Protein AF-A0A7J6QBH6-F1 (afdb_monomer_lite)

InterPro domains:
  IPR029045 ClpP/crotonase-like domain superfamily [SSF52096] (181-777)
  IPR052766 Secondary metabolite-associated S41A peptidase [PTHR37049] (80-538)

Sequence (947 aa):
MDCVNDGIGCGPSDNTGILASDRPWDLPLVERLLRELSRMFRGGGVGVGGHDYCADLNDKSVIAGGMDSTGLANVRWGSGEDVIKCLNTLTITRHDALFTLHNLRYGVAEGYSFTAIAKDSQKTQQSNECGFGIHDVKVDLVGFLDDKIRQFTDGLGDKTAEGRQGFLEGKIPALQFHGEIMDEFNKLNDAHTLYISPLDMFTWTLPICFDTGLLGDRQVLWLCNLHMEVVYTELYGRATTQGSSGDEIIEIDGMNVIEWLKFMVSNDGPLKGFYSDRNQRINQAFFVSDSIQIPLSYRSPPKKQYIDITLSNGQKARVNWLVRFLDYSPSLEGRGVSKGLSWRTYNALVNLNEKFDYVLDIERNLLHRDMASIWNVTSSSGDVEMDKAITPIVHTLNTIRAKQQLPAAAAAESIQVAGGELLNIRLNDKYFHRSSRRAGNEASLAGRRRRRPQSAAGAFWNYNGPIRWKIDGDVAVVVIPTFLIQPDQPATSAASNDEFLYLPVLFEVQRAARSRNVTRILLDLSANSGGYVISSMAALWHFVDSPQDICQPQSKHMTQHWQLWVQSFASHWNESVAAGIKSAGEEELGSMPFLREKFNDLRILYKYASHIIPAFGDFSSELRWIDDTLEGLENLSLKERRYAVERILMNREFIHGDHAEEISPPGGWYPFLPHELLASSPSSGKSADQLSEYTHPRRLRWGPQYSEYSIQGDWTFCREEVLPRMAEIQRRIDPEWQRGYWSKIAILTDGGCGSACSMFAMGLQLYGKATAYTFGGLAHHPMTVSAFTGGNVENYARVWPKINLAAHLGHWATFGQAKWSLLNDLDWVNFATAFPTRATATFNWNMAFHRALGHHALPIQWYVIPSHRHIHSWPRDSTTRQDIYEEIASRDWQADLNNPQYPHLGYCRTHGATPEVDDVAKAAVERYFWPPPPPPPVAPSRLLRRH

Secondary structure (DSSP, 8-state):
----------PPP---------SPPPHHHHHHHHHHHHHHHHS---------HHHHHHHH-EEEEEE-TTSSSEEEEEEHHHHHHHHTT-EEEHHHHHHHHHHHHHIIIII-TTHHHHT-GGG-----TT--EE------HHHHHHHHHHHHHHTTTT--HHHHHHHHHSEEEHHHHHHHHHHHHGGG--TTSEEE-TTTT-EEE-SEEEEEEEETTEEEEEEEE-TTHHHHHHHHSS-S-SSPTTPEEEEETTEEHHHHHHHHTSTTSTT-SS-SSHHHHHIIIII--SSTT---EESSPPSSSEEEEEETTS-EEEEEPEEEEEE-HHHHHTTT--S---HHHHHHHHH--HHHHHHHHHHHHTS---HHHHT---S-SS-HHHHHHHHHHHHHHHHHHTT------SS---------------------------------------------S--PPEEETTEEEEEETTEEEEE---B-----S-TTSTT-----THHHHHHHHHHHHHHTT--EEEEE-TT---B-HHHHHHHHHHH---HHHHS-EEEEB--HHHHHHIIIIIITHHHHHHHHHHHH-HHHHT-HHHHHHHHHHHHHHHHHHHHH-TTT---HHHHHHHHHHHHHHHTS-HHHHHHHHHHHHHTTTTS-THHHHHHS-TT-BTTB-GGGS----TTS-S---TTHHHHS-EEEEETTEEEEEPPPEE-HHIIIIIHHHHHHHHHHH-TT--TT--SEEEEEE-S---HHHHHHHHHHHHTT-SEEEEESSSTT---BS-SSB-S-EEEHHHHHHHHHHHHHHHHHHTTT-SHHHHHS-S-TTSS----SSS-EEEEE-EEE--GGG-TTPPPGGGEE-B-SEEE-----SHHHHHHHHHHHHHS-HHHHHHS-S-GGG-----TT------THHHHHHTTS-PPPPPPPP----------

pLDDT: mean 77.28, std 21.72, range [21.8, 98.56]

Foldseek 3Di:
DDDDDDDDDDDDDDDDDDDDPPDDDPPVVVVVLVVVVVVVVVPPPPDDPDDFLQLVQQVLWDQPDDDPPNNQWGKIKGQLVSVVVLLQLFKDFLQLLLLQLLQVLCCCVAFFFCQLCQQAVPQAPFFFPFQFDFQGHHANLNVVSLVVNVVLLVCCPPDAPVSNVVNRRDIDRLLVSQVVNQLRQLSSQAQLWGWFALQLLKKKFFQWAWDWFDPDLDIWIWIGGHPCQVSVCSNPVDGQWPDDTGFTWQDKQNHGPQVVLLQCADSNHPQGHHFSDSLLSSCVQHFDDPDFGGTRMDSRRDPDQWMWIATPVRDITIGGIMMIGIWSQVNCVVVPSPGTDTSVSSNCSFQADPLVVLVQVCCCPQVVDDPLCLLLPDLQLPPPSVSVSSVVVNVNSVVVVVPDDDDDDPPDDDDDDDDDDDDDDDDDDDDDDDDDDDDDDDDDDDDDDDPDPDDDDDFDWDDQPQKIWTDDPLEIEIEDLELEFPPPDPCVDVVSVCSQSVLLVVLVSLVVSVVVVRQEYEYEHANYLYYDLLNLLLVLVLQDPDLPLSFFWKKFFFDPLNLLVCCFVFLCQLVLLVLLLVVCDLQLQLDLVNLVSLLVSLVSLQVSLCVLAVVVHHCVVLNVCSVVLSVVSVPDDSNVSNVSLSCCLNVVVSQDDPCCCVAPNPRGGPPDHLQQFDDPDPVPPDRPSSCVQNNDWDFGDNRPDTTTMGPTGTRNCSVPPSPVVSVVCCCVSPVPRDRSSRVAYEYEYQQSQEASSCSNVCSCFLLLSYQYEYEGGDRPDFHARYGYYHADWDKLSNRQSSVLSSVVSSCSSSVLSGPSSVSAPNSCSSGNTDRSTPMITIHRRMQTDGPSRPPSHGRPSRGRHTGLYYDHARDSDVVSVVVVVVVVVPDDSVCSLVRRPCCLSTHRDNPPPDDPDDCVNVVVVVPPDDPPDPPDPDDDDPDDDDD

Organism: Perkinsus olseni (NCBI:txid32597)

Structure (mmCIF, N/CA/C/O backbone):
data_AF-A0A7J6QBH6-F1
#
_entry.id   AF-A0A7J6QBH6-F1
#
loop_
_atom_site.group_PDB
_atom_site.id
_atom_site.type_symbol
_atom_site.label_atom_id
_atom_site.label_alt_id
_atom_site.label_comp_id
_atom_site.label_asym_id
_atom_site.label_entity_id
_atom_site.label_seq_id
_atom_site.pdbx_PDB_ins_code
_atom_site.Cartn_x
_atom_site.Cartn_y
_atom_site.Cartn_z
_atom_site.occupancy
_atom_site.B_iso_or_equiv
_atom_site.auth_seq_id
_atom_site.auth_comp_id
_atom_site.auth_asym_id
_atom_site.auth_atom_id
_atom_site.pdbx_PDB_model_num
ATOM 1 N N . MET A 1 1 ? -15.230 43.640 7.942 1.00 29.39 1 MET A N 1
ATOM 2 C CA . MET A 1 1 ? -16.061 44.440 7.026 1.00 29.39 1 MET A CA 1
ATOM 3 C C . MET A 1 1 ? -17.053 43.494 6.385 1.00 29.39 1 MET A C 1
ATOM 5 O O . MET A 1 1 ? -16.670 42.690 5.552 1.00 29.39 1 MET A O 1
ATOM 9 N N . ASP A 1 2 ? -18.251 43.526 6.959 1.00 24.19 2 ASP A N 1
ATOM 10 C CA . ASP A 1 2 ? -19.592 43.329 6.404 1.00 24.19 2 ASP A CA 1
ATOM 11 C C . ASP A 1 2 ? -19.855 42.228 5.367 1.00 24.19 2 ASP A C 1
ATOM 13 O O . ASP A 1 2 ? -19.611 42.371 4.172 1.00 24.19 2 ASP A O 1
ATOM 17 N N . CYS A 1 3 ? -20.515 41.178 5.866 1.00 27.33 3 CYS A N 1
ATOM 18 C CA . CYS A 1 3 ? -21.460 40.347 5.127 1.00 27.33 3 CYS A CA 1
ATOM 19 C C . CYS A 1 3 ? -22.833 41.035 5.092 1.00 27.33 3 CYS A C 1
ATOM 21 O O . CYS A 1 3 ? -23.334 41.379 6.161 1.00 27.33 3 CYS A O 1
ATOM 23 N N . VAL A 1 4 ? -23.489 41.108 3.927 1.00 26.22 4 VAL A N 1
ATOM 24 C CA . VAL A 1 4 ? -24.952 41.274 3.809 1.00 26.22 4 VAL A CA 1
ATOM 25 C C . VAL A 1 4 ? -25.466 40.591 2.525 1.00 26.22 4 VAL A C 1
ATOM 27 O O . VAL A 1 4 ? -25.048 40.975 1.441 1.00 26.22 4 VAL A O 1
ATOM 30 N N . ASN A 1 5 ? -26.365 39.610 2.730 1.00 27.17 5 ASN A N 1
ATOM 31 C CA . ASN A 1 5 ? -27.570 39.168 1.982 1.00 27.17 5 ASN A CA 1
ATOM 32 C C . ASN A 1 5 ? -27.514 38.986 0.443 1.00 27.17 5 ASN A C 1
ATOM 34 O O . ASN A 1 5 ? -27.056 39.856 -0.278 1.00 27.17 5 ASN A O 1
ATOM 38 N N . ASP A 1 6 ? -28.003 37.893 -0.161 1.00 23.84 6 ASP A N 1
ATOM 39 C CA . ASP A 1 6 ? -29.351 37.308 -0.037 1.00 23.84 6 ASP A CA 1
ATOM 40 C C . ASP A 1 6 ? -29.413 35.807 -0.442 1.00 23.84 6 ASP A C 1
ATOM 42 O O . ASP A 1 6 ? -28.977 35.428 -1.523 1.00 23.84 6 ASP A O 1
ATOM 46 N N . GLY A 1 7 ? -30.055 34.977 0.395 1.00 21.81 7 GLY A N 1
ATOM 47 C CA . GLY A 1 7 ? -31.106 34.033 -0.031 1.00 21.81 7 GLY A CA 1
ATOM 48 C C . GLY A 1 7 ? -30.797 32.727 -0.798 1.00 21.81 7 GLY A C 1
ATOM 49 O O . GLY A 1 7 ? -30.847 32.701 -2.018 1.00 21.81 7 GLY A O 1
ATOM 50 N N . ILE A 1 8 ? -30.826 31.613 -0.042 1.00 25.02 8 ILE A N 1
ATOM 51 C CA . ILE A 1 8 ? -31.362 30.271 -0.401 1.00 25.02 8 ILE A CA 1
ATOM 52 C C . ILE A 1 8 ? -30.407 29.276 -1.103 1.00 25.02 8 ILE A C 1
ATOM 54 O O . ILE A 1 8 ? -30.240 29.295 -2.317 1.00 25.02 8 ILE A O 1
ATOM 58 N N . GLY A 1 9 ? -29.956 28.267 -0.332 1.00 22.94 9 GLY A N 1
ATOM 59 C CA . GLY A 1 9 ? -29.786 26.895 -0.844 1.00 22.94 9 GLY A CA 1
ATOM 60 C C . GLY A 1 9 ? -28.468 26.156 -0.578 1.00 22.94 9 GLY A C 1
ATOM 61 O O . GLY A 1 9 ? -27.933 25.573 -1.512 1.00 22.94 9 GLY A O 1
ATOM 62 N N . CYS A 1 10 ? -27.957 26.103 0.659 1.00 23.78 10 CYS A N 1
ATOM 63 C CA . CYS A 1 10 ? -26.906 25.139 1.022 1.00 23.78 10 CYS A CA 1
ATOM 64 C C . CYS A 1 10 ? -27.487 23.710 1.051 1.00 23.78 10 CYS A C 1
ATOM 66 O O . CYS A 1 10 ? -28.236 23.368 1.969 1.00 23.78 10 CYS A O 1
ATOM 68 N N . GLY A 1 11 ? -27.166 22.895 0.043 1.00 23.84 11 GLY A N 1
ATOM 69 C CA . GLY A 1 11 ? -27.391 21.446 0.040 1.00 23.84 11 GLY A CA 1
ATOM 70 C C . GLY A 1 11 ? -26.146 20.693 0.540 1.00 23.84 11 GLY A C 1
ATOM 71 O O . GLY A 1 11 ? -25.038 21.169 0.295 1.00 23.84 11 GLY A O 1
ATOM 72 N N . PRO A 1 12 ? -26.286 19.557 1.247 1.00 23.31 12 PRO A N 1
ATOM 73 C CA . PRO A 1 12 ? -25.151 18.781 1.733 1.00 23.31 12 PRO A CA 1
ATOM 74 C C . PRO A 1 12 ? -24.562 17.909 0.617 1.00 23.31 12 PRO A C 1
ATOM 76 O O . PRO A 1 12 ? -25.287 17.179 -0.053 1.00 23.31 12 PRO A O 1
ATOM 79 N N . SER A 1 13 ? -23.244 17.993 0.441 1.00 25.94 13 SER A N 1
ATOM 80 C CA . SER A 1 13 ? -22.439 17.077 -0.365 1.00 25.94 13 SER A CA 1
ATOM 81 C C . SER A 1 13 ? -22.237 15.758 0.388 1.00 25.94 13 SER A C 1
ATOM 83 O O . SER A 1 13 ? -21.625 15.745 1.460 1.00 25.94 13 SER A O 1
ATOM 85 N N . ASP A 1 14 ? -22.740 14.664 -0.178 1.00 25.31 14 ASP A N 1
ATOM 86 C CA . ASP A 1 14 ? -22.454 13.298 0.256 1.00 25.31 14 ASP A CA 1
ATOM 87 C C . ASP A 1 14 ? -20.986 12.953 -0.056 1.00 25.31 14 ASP A C 1
ATOM 89 O O . ASP A 1 14 ? -20.600 12.849 -1.216 1.00 25.31 14 ASP A O 1
ATOM 93 N N . ASN A 1 15 ? -20.167 12.760 0.984 1.00 25.91 15 ASN A N 1
ATOM 94 C CA . ASN A 1 15 ? -18.800 12.243 0.883 1.00 25.91 15 ASN A CA 1
ATOM 95 C C . ASN A 1 15 ? -18.733 10.864 1.553 1.00 25.91 15 ASN A C 1
ATOM 97 O O . ASN A 1 15 ? -18.630 10.760 2.775 1.00 25.91 15 ASN A O 1
ATOM 101 N N . THR A 1 16 ? -18.764 9.802 0.748 1.00 24.45 16 THR A N 1
ATOM 102 C CA . THR A 1 16 ? -18.353 8.447 1.152 1.00 24.45 16 THR A CA 1
ATOM 103 C C . THR A 1 16 ? -17.086 8.083 0.380 1.00 24.45 16 THR A C 1
ATOM 105 O O . THR A 1 16 ? -17.129 7.529 -0.712 1.00 24.45 16 THR A O 1
ATOM 108 N N . GLY A 1 17 ? -15.932 8.462 0.933 1.00 25.41 17 GLY A N 1
ATOM 109 C CA . GLY A 1 17 ? -14.618 8.160 0.368 1.00 25.41 17 GLY A CA 1
ATOM 110 C C . GLY A 1 17 ? -14.099 6.808 0.849 1.00 25.41 17 GLY A C 1
ATOM 111 O O . GLY A 1 17 ? -13.383 6.745 1.842 1.00 25.41 17 GLY A O 1
ATOM 112 N N . ILE A 1 18 ? -14.444 5.733 0.139 1.00 24.53 18 ILE A N 1
ATOM 113 C CA . ILE A 1 18 ? -13.688 4.473 0.147 1.00 24.53 18 ILE A CA 1
ATOM 114 C C . ILE A 1 18 ? -12.933 4.426 -1.179 1.00 24.53 18 ILE A C 1
ATOM 116 O O . ILE A 1 18 ? -13.566 4.368 -2.227 1.00 24.53 18 ILE A O 1
ATOM 120 N N . LEU A 1 19 ? -11.598 4.475 -1.095 1.00 31.92 19 LEU A N 1
ATOM 121 C CA . LEU A 1 19 ? -10.588 4.203 -2.129 1.00 31.92 19 LEU A CA 1
ATOM 122 C C . LEU A 1 19 ? -11.148 3.777 -3.503 1.00 31.92 19 LEU A C 1
ATOM 124 O O . LEU A 1 19 ? -11.149 2.597 -3.858 1.00 31.92 19 LEU A O 1
ATOM 128 N N . ALA A 1 20 ? -11.561 4.766 -4.291 1.00 24.83 20 ALA A N 1
ATOM 129 C CA . ALA A 1 20 ? -11.501 4.705 -5.739 1.00 24.83 20 ALA A CA 1
ATOM 130 C C . ALA A 1 20 ? -10.211 5.429 -6.133 1.00 24.83 20 ALA A C 1
ATOM 132 O O . ALA A 1 20 ? -9.969 6.558 -5.719 1.00 24.83 20 ALA A O 1
ATOM 133 N N . SER A 1 21 ? -9.333 4.753 -6.866 1.00 29.52 21 SER A N 1
ATOM 134 C CA . SER A 1 21 ? -8.183 5.393 -7.489 1.00 29.52 21 SER A CA 1
ATOM 135 C C . SER A 1 21 ? -8.691 6.379 -8.543 1.00 29.52 21 SER A C 1
ATOM 137 O O . SER A 1 21 ? -9.111 5.962 -9.623 1.00 29.52 21 SER A O 1
ATOM 139 N N . ASP A 1 22 ? -8.668 7.670 -8.235 1.00 30.23 22 ASP A N 1
ATOM 140 C CA . ASP A 1 22 ? -8.993 8.736 -9.178 1.00 30.23 22 ASP A CA 1
ATOM 141 C C . ASP A 1 22 ? -7.894 8.865 -10.237 1.00 30.23 22 ASP A C 1
ATOM 143 O O . ASP A 1 22 ? -6.942 9.614 -10.041 1.00 30.23 22 ASP A O 1
ATOM 147 N N . ARG A 1 23 ? -8.015 8.120 -11.345 1.00 34.56 23 ARG A N 1
ATOM 148 C CA . ARG A 1 23 ? -7.723 8.552 -12.729 1.00 34.56 23 ARG A CA 1
ATOM 149 C C . ARG A 1 23 ? -8.532 7.672 -13.694 1.00 34.56 23 ARG A C 1
ATOM 151 O O . ARG A 1 23 ? -8.705 6.483 -13.423 1.00 34.56 23 ARG A O 1
ATOM 158 N N . PRO A 1 24 ? -9.070 8.246 -14.783 1.00 31.94 24 PRO A N 1
ATOM 159 C CA . PRO A 1 24 ? -9.966 7.547 -15.688 1.00 31.94 24 PRO A CA 1
ATOM 160 C C . PRO A 1 24 ? -9.209 6.399 -16.348 1.00 31.94 24 PRO A C 1
ATOM 162 O O . PRO A 1 24 ? -8.052 6.552 -16.728 1.00 31.94 24 PRO A O 1
ATOM 165 N N . TRP A 1 25 ? -9.869 5.254 -16.501 1.00 36.03 25 TRP A N 1
ATOM 166 C CA . TRP A 1 25 ? -9.464 4.284 -17.507 1.00 36.03 25 TRP A CA 1
ATOM 167 C C . TRP A 1 25 ? -9.242 5.038 -18.813 1.00 36.03 25 TRP A C 1
ATOM 169 O O . TRP A 1 25 ? -10.133 5.764 -19.263 1.00 36.03 25 TRP A O 1
ATOM 179 N N . ASP A 1 26 ? -8.051 4.901 -19.382 1.00 44.59 26 ASP A N 1
ATOM 180 C CA . ASP A 1 26 ? -7.722 5.509 -20.653 1.00 44.59 26 ASP A CA 1
ATOM 181 C C . ASP A 1 26 ? -8.783 5.062 -21.675 1.00 44.59 26 ASP A C 1
ATOM 183 O O . ASP A 1 26 ? -8.989 3.870 -21.909 1.00 44.59 26 ASP A O 1
ATOM 187 N N . LEU A 1 27 ? -9.491 6.020 -22.288 1.00 45.62 27 LEU A N 1
ATOM 188 C CA . LEU A 1 27 ? -10.245 5.821 -23.535 1.00 45.62 27 LEU A CA 1
ATOM 189 C C . LEU A 1 27 ? -9.517 4.856 -24.509 1.00 45.62 27 LEU A C 1
ATOM 191 O O . LEU A 1 27 ? -10.196 4.013 -25.105 1.00 45.62 27 LEU A O 1
ATOM 195 N N . PRO A 1 28 ? -8.167 4.888 -24.613 1.00 52.38 28 PRO A N 1
ATOM 196 C CA . PRO A 1 28 ? -7.361 3.851 -25.260 1.00 52.38 28 PRO A CA 1
ATOM 197 C C . PRO A 1 28 ? -7.660 2.391 -24.880 1.00 52.38 28 PRO A C 1
ATOM 199 O O . PRO A 1 28 ? -7.779 1.568 -25.789 1.00 52.38 28 PRO A O 1
ATOM 202 N N . LEU A 1 29 ? -7.835 2.036 -23.602 1.00 51.47 29 LEU A N 1
ATOM 203 C CA . LEU A 1 29 ? -8.140 0.665 -23.172 1.00 51.47 29 LEU A CA 1
ATOM 204 C C . LEU A 1 29 ? -9.497 0.215 -23.704 1.00 51.47 29 LEU A C 1
ATOM 206 O O . LEU A 1 29 ? -9.620 -0.896 -24.216 1.00 51.47 29 LEU A O 1
ATOM 210 N N . VAL A 1 30 ? -10.513 1.074 -23.610 1.00 52.66 30 VAL A N 1
ATOM 211 C CA . VAL A 1 30 ? -11.850 0.778 -24.138 1.00 52.66 30 VAL A CA 1
ATOM 212 C C . VAL A 1 30 ? -11.769 0.624 -25.653 1.00 52.66 30 VAL A C 1
ATOM 214 O O . VAL A 1 30 ? -12.223 -0.385 -26.182 1.00 52.66 30 VAL A O 1
ATOM 217 N N . GLU A 1 31 ? -11.121 1.546 -26.367 1.00 59.66 31 GLU A N 1
ATOM 218 C CA . GLU A 1 31 ? -10.933 1.444 -27.819 1.00 59.66 31 GLU A CA 1
ATOM 219 C C . GLU A 1 31 ? -10.135 0.210 -28.254 1.00 59.66 31 GLU A C 1
ATOM 221 O O . GLU A 1 31 ? -10.437 -0.385 -29.293 1.00 59.66 31 GLU A O 1
ATOM 226 N N . ARG A 1 32 ? -9.137 -0.206 -27.478 1.00 60.00 32 ARG A N 1
ATOM 227 C CA . ARG A 1 32 ? -8.290 -1.366 -27.771 1.00 60.00 32 ARG A CA 1
ATOM 228 C C . ARG A 1 32 ? -8.988 -2.680 -27.436 1.00 60.00 32 ARG A C 1
ATOM 230 O O . ARG A 1 32 ? -9.015 -3.572 -28.283 1.00 60.00 32 ARG A O 1
ATOM 237 N N . LEU A 1 33 ? -9.649 -2.762 -26.281 1.00 58.12 33 LEU A N 1
ATOM 238 C CA . LEU A 1 33 ? -10.571 -3.846 -25.934 1.00 58.12 33 LEU A CA 1
ATOM 239 C C . LEU A 1 33 ? -11.623 -4.003 -27.034 1.00 58.12 33 LEU A C 1
ATOM 241 O O . LEU A 1 33 ? -11.883 -5.111 -27.489 1.00 58.12 33 LEU A O 1
ATOM 245 N N . LEU A 1 34 ? -12.172 -2.896 -27.534 1.00 58.47 34 LEU A N 1
ATOM 246 C CA . LEU A 1 34 ? -13.121 -2.888 -28.643 1.00 58.47 34 LEU A CA 1
ATOM 247 C C . LEU A 1 34 ? -12.516 -3.406 -29.957 1.00 58.47 34 LEU A C 1
ATOM 249 O O . LEU A 1 34 ? -13.207 -4.122 -30.682 1.00 58.47 34 LEU A O 1
ATOM 253 N N . ARG A 1 35 ? -11.253 -3.093 -30.285 1.00 62.12 35 ARG A N 1
ATOM 254 C CA . ARG A 1 35 ? -10.566 -3.661 -31.467 1.00 62.12 35 ARG A CA 1
ATOM 255 C C . ARG A 1 35 ? -10.386 -5.169 -31.340 1.00 62.12 35 ARG A C 1
ATOM 257 O O . ARG A 1 35 ? -10.692 -5.889 -32.292 1.00 62.12 35 ARG A O 1
ATOM 264 N N . GLU A 1 36 ? -9.949 -5.645 -30.179 1.00 58.09 36 GLU A N 1
ATOM 265 C CA . GLU A 1 36 ? -9.755 -7.075 -29.924 1.00 58.09 36 GLU A CA 1
ATOM 266 C C . GLU A 1 36 ? -11.088 -7.833 -29.886 1.00 58.09 36 GLU A C 1
ATOM 268 O O . GLU A 1 36 ? -11.225 -8.886 -30.509 1.00 58.09 36 GLU A O 1
ATOM 273 N N . LEU A 1 37 ? -12.131 -7.252 -29.289 1.00 57.78 37 LEU A N 1
ATOM 274 C CA . LEU A 1 37 ? -13.499 -7.766 -29.380 1.00 57.78 37 LEU A CA 1
ATOM 275 C C . LEU A 1 37 ? -13.980 -7.801 -30.837 1.00 57.78 37 LEU A C 1
ATOM 277 O O . LEU A 1 37 ? -14.464 -8.834 -31.294 1.00 57.78 37 LEU A O 1
ATOM 281 N N . SER A 1 38 ? -13.786 -6.732 -31.615 1.00 56.44 38 SER A N 1
ATOM 282 C CA . SER A 1 38 ? -14.166 -6.694 -33.037 1.00 56.44 38 SER A CA 1
ATOM 283 C C . SER A 1 38 ? -13.445 -7.773 -33.854 1.00 56.44 38 SER A C 1
ATOM 285 O O . SER A 1 38 ? -14.068 -8.417 -34.699 1.00 56.44 38 SER A O 1
ATOM 287 N N . ARG A 1 39 ? -12.160 -8.037 -33.580 1.00 57.88 39 ARG A N 1
ATOM 288 C CA . ARG A 1 39 ? -11.408 -9.159 -34.170 1.00 57.88 39 ARG A CA 1
ATOM 289 C C . ARG A 1 39 ? -12.003 -10.511 -33.781 1.00 57.88 39 ARG A C 1
ATOM 291 O O . ARG A 1 39 ? -12.257 -11.333 -34.662 1.00 57.88 39 ARG A O 1
ATOM 298 N N . MET A 1 40 ? -12.290 -10.714 -32.495 1.00 54.53 40 MET A N 1
ATOM 299 C CA . MET A 1 40 ? -12.891 -11.947 -31.975 1.00 54.53 40 MET A CA 1
ATOM 300 C C . MET A 1 40 ? -14.282 -12.235 -32.557 1.00 54.53 40 MET A C 1
ATOM 302 O O . MET A 1 40 ? -14.627 -13.402 -32.745 1.00 54.53 40 MET A O 1
ATOM 306 N N . PHE A 1 41 ? -15.076 -11.203 -32.856 1.00 55.78 41 PHE A N 1
ATOM 307 C CA . PHE A 1 41 ? -16.417 -11.351 -33.433 1.00 55.78 41 PHE A CA 1
ATOM 308 C C . PHE A 1 41 ? -16.425 -11.461 -34.968 1.00 55.78 41 PHE A C 1
ATOM 310 O O . PHE A 1 41 ? -17.355 -12.043 -35.522 1.00 55.78 41 PHE A O 1
ATOM 317 N N . ARG A 1 42 ? -15.395 -10.965 -35.671 1.00 55.41 42 ARG A N 1
ATOM 318 C CA . ARG A 1 42 ? -15.246 -11.132 -37.135 1.00 55.41 42 ARG A CA 1
ATOM 319 C C . ARG A 1 42 ? -14.739 -12.519 -37.537 1.00 55.41 42 ARG A C 1
ATOM 321 O O . ARG A 1 42 ? -15.009 -12.962 -38.651 1.00 55.41 42 ARG A O 1
ATOM 328 N N . GLY A 1 43 ? -14.035 -13.218 -36.645 1.00 51.47 43 GLY A N 1
ATOM 329 C CA . GLY A 1 43 ? -13.654 -14.619 -36.825 1.00 51.47 43 GLY A CA 1
ATOM 330 C C . GLY A 1 43 ? -14.860 -15.544 -36.658 1.00 51.47 43 GLY A C 1
ATOM 331 O O . GLY A 1 43 ? -15.059 -16.112 -35.586 1.00 51.47 43 GLY A O 1
ATOM 332 N N . GLY A 1 44 ? -15.686 -15.665 -37.702 1.00 43.81 44 GLY A N 1
ATOM 333 C CA . GLY A 1 44 ? -16.860 -16.539 -37.752 1.00 43.81 44 GLY A CA 1
ATOM 334 C C . GLY A 1 44 ? -16.523 -17.979 -37.360 1.00 43.81 44 GLY A C 1
ATOM 335 O O . GLY A 1 44 ? -16.009 -18.754 -38.158 1.00 43.81 44 GLY A O 1
ATOM 336 N N . GLY A 1 45 ? -16.819 -18.323 -36.109 1.00 45.22 45 GLY A N 1
ATOM 337 C CA . GLY A 1 45 ? -16.520 -19.617 -35.507 1.00 45.22 45 GLY A CA 1
ATOM 338 C C . GLY A 1 45 ? -17.418 -19.874 -34.302 1.00 45.22 45 GLY A C 1
ATOM 339 O O . GLY A 1 45 ? -16.940 -20.145 -33.202 1.00 45.22 45 GLY A O 1
ATOM 340 N N . VAL A 1 46 ? -18.734 -19.750 -34.494 1.00 44.41 46 VAL A N 1
ATOM 341 C CA . VAL A 1 46 ? -19.737 -20.326 -33.586 1.00 44.41 46 VAL A CA 1
ATOM 342 C C . VAL A 1 46 ? -19.826 -21.811 -33.936 1.00 44.41 46 VAL A C 1
ATOM 344 O O . VAL A 1 46 ? -20.680 -22.236 -34.704 1.00 44.41 46 VAL A O 1
ATOM 347 N N . GLY A 1 47 ? -18.839 -22.581 -33.477 1.00 45.12 47 GLY A N 1
ATOM 348 C CA . GLY A 1 47 ? -18.659 -23.983 -33.864 1.00 45.12 47 GLY A CA 1
ATOM 349 C C . GLY A 1 47 ? -18.393 -24.940 -32.707 1.00 45.12 47 GLY A C 1
ATOM 350 O O . GLY A 1 47 ? -17.996 -26.072 -32.952 1.00 45.12 47 GLY A O 1
ATOM 351 N N . VAL A 1 48 ? -18.592 -24.523 -31.453 1.00 50.09 48 VAL A N 1
ATOM 352 C CA . VAL A 1 48 ? -18.486 -25.430 -30.302 1.00 50.09 48 VAL A CA 1
ATOM 353 C C . VAL A 1 48 ? -19.670 -25.162 -29.382 1.00 50.09 48 VAL A C 1
ATOM 355 O O . VAL A 1 48 ? -19.786 -24.069 -28.838 1.00 50.09 48 VAL A O 1
ATOM 358 N N . GLY A 1 49 ? -20.567 -26.140 -29.241 1.00 55.97 49 GLY A N 1
ATOM 359 C CA . GLY A 1 49 ? -21.792 -26.074 -28.430 1.00 55.97 49 GLY A CA 1
ATOM 360 C C . GLY A 1 49 ? -21.556 -26.046 -26.914 1.00 55.97 49 GLY A C 1
ATOM 361 O O . GLY A 1 49 ? -22.230 -26.761 -26.179 1.00 55.97 49 GLY A O 1
ATOM 362 N N . GLY A 1 50 ? -20.580 -25.268 -26.445 1.00 66.94 50 GLY A N 1
ATOM 363 C CA . GLY A 1 50 ? -20.348 -25.014 -25.027 1.00 66.94 50 GLY A CA 1
ATOM 364 C C . GLY A 1 50 ? -21.299 -23.939 -24.509 1.00 66.94 50 GLY A C 1
ATOM 365 O O . GLY A 1 50 ? -21.488 -22.908 -25.150 1.00 66.94 50 GLY A O 1
ATOM 366 N N . HIS A 1 51 ? -21.904 -24.186 -23.351 1.00 79.69 51 HIS A N 1
ATOM 367 C CA . HIS A 1 51 ? -22.730 -23.207 -22.653 1.00 79.69 51 HIS A CA 1
ATOM 368 C C . HIS A 1 51 ? -21.857 -22.048 -22.133 1.00 79.69 51 HIS A C 1
ATOM 370 O O . HIS A 1 51 ? -20.845 -22.291 -21.474 1.00 79.69 51 HIS A O 1
ATOM 376 N N . ASP A 1 52 ? -22.225 -20.800 -22.445 1.00 84.38 52 ASP A N 1
ATOM 377 C CA . ASP A 1 52 ? -21.529 -19.599 -21.962 1.00 84.38 52 ASP A CA 1
ATOM 378 C C . ASP A 1 52 ? -22.064 -19.209 -20.580 1.00 84.38 52 ASP A C 1
ATOM 380 O O . ASP A 1 52 ? -23.028 -18.455 -20.454 1.00 84.38 52 ASP A O 1
ATOM 384 N N . TYR A 1 53 ? -21.425 -19.740 -19.538 1.00 87.31 53 TYR A N 1
ATOM 385 C CA . TYR A 1 53 ? -21.798 -19.464 -18.150 1.00 87.31 53 TYR A CA 1
ATOM 386 C C . TYR A 1 53 ? -21.675 -17.981 -17.764 1.00 87.31 53 TYR A C 1
ATOM 388 O O . TYR A 1 53 ? -22.342 -17.547 -16.832 1.00 87.31 53 TYR A O 1
ATOM 396 N N . CYS A 1 54 ? -20.841 -17.192 -18.448 1.00 85.88 54 CYS A N 1
ATOM 397 C CA . CYS A 1 54 ? -20.702 -15.764 -18.152 1.00 85.88 54 CYS A CA 1
ATOM 398 C C . CYS A 1 54 ? -21.810 -14.929 -18.806 1.00 85.88 54 CYS A C 1
ATOM 400 O O . CYS A 1 54 ? -22.287 -13.965 -18.207 1.00 85.88 54 CYS A O 1
ATOM 402 N N . ALA A 1 55 ? -22.270 -15.325 -19.995 1.00 84.12 55 ALA A N 1
ATOM 403 C CA . ALA A 1 55 ? -23.478 -14.750 -20.580 1.00 84.12 55 ALA A CA 1
ATOM 404 C C . ALA A 1 55 ? -24.712 -15.073 -19.717 1.00 84.12 55 ALA A C 1
ATOM 406 O O . ALA A 1 55 ? -25.483 -14.176 -19.388 1.00 84.12 55 ALA A O 1
ATOM 407 N N . ASP A 1 56 ? -24.841 -16.326 -19.269 1.00 84.69 56 ASP A N 1
ATOM 408 C CA . ASP A 1 56 ? -25.920 -16.767 -18.373 1.00 84.69 56 ASP A CA 1
ATOM 409 C C . ASP A 1 56 ? -25.891 -16.039 -17.015 1.00 84.69 56 ASP A C 1
ATOM 411 O O . ASP A 1 56 ? -26.931 -15.609 -16.518 1.00 84.69 56 ASP A O 1
ATOM 415 N N . LEU A 1 57 ? -24.701 -15.810 -16.444 1.00 87.31 57 LEU A N 1
ATOM 416 C CA . LEU A 1 57 ? -24.534 -14.983 -15.244 1.00 87.31 57 LEU A CA 1
ATOM 417 C C . LEU A 1 57 ? -25.128 -13.583 -15.439 1.00 87.31 57 LEU A C 1
ATOM 419 O O . LEU A 1 57 ? -25.818 -13.079 -14.555 1.00 87.31 57 LEU A O 1
ATOM 423 N N . ASN A 1 58 ? -24.876 -12.953 -16.585 1.00 82.06 58 ASN A N 1
ATOM 424 C CA . ASN A 1 58 ? -25.416 -11.630 -16.868 1.00 82.06 58 ASN A CA 1
ATOM 425 C C . ASN A 1 58 ? -26.946 -11.637 -16.961 1.00 82.06 58 ASN A C 1
ATOM 427 O O . ASN A 1 58 ? -27.578 -10.709 -16.454 1.00 82.06 58 ASN A O 1
ATOM 431 N N . ASP A 1 59 ? -27.542 -12.670 -17.544 1.00 85.06 59 ASP A N 1
ATOM 432 C CA . ASP A 1 59 ? -29.000 -12.786 -17.648 1.00 85.06 59 ASP A CA 1
ATOM 433 C C . ASP A 1 59 ? -29.664 -13.084 -16.291 1.00 85.06 59 ASP A C 1
ATOM 435 O O . ASP A 1 59 ? -30.790 -12.654 -16.046 1.00 85.06 59 ASP A O 1
ATOM 439 N N . LYS A 1 60 ? -28.961 -13.785 -15.392 1.00 87.31 60 LYS A N 1
ATOM 440 C CA . LYS A 1 60 ? -29.440 -14.153 -14.046 1.00 87.31 60 LYS A CA 1
ATOM 441 C C . LYS A 1 60 ? -29.109 -13.142 -12.951 1.00 87.31 60 LYS A C 1
ATOM 443 O O . LYS A 1 60 ? -29.577 -13.291 -11.826 1.00 87.31 60 LYS A O 1
ATOM 448 N N . SER A 1 61 ? -28.267 -12.158 -13.242 1.00 88.31 61 SER A N 1
ATOM 449 C CA . SER A 1 61 ? -27.861 -11.140 -12.273 1.00 88.31 61 SER A CA 1
ATOM 450 C C . SER A 1 61 ? -28.886 -10.018 -12.130 1.00 88.31 61 SER A C 1
ATOM 452 O O . SER A 1 61 ? -29.607 -9.680 -13.068 1.00 88.31 61 SER A O 1
ATOM 454 N N . VAL A 1 62 ? -28.894 -9.387 -10.959 1.00 87.62 62 VAL A N 1
ATOM 455 C CA . VAL A 1 62 ? -29.776 -8.263 -10.635 1.00 87.62 62 VAL A CA 1
ATOM 456 C C . VAL A 1 62 ? -28.989 -6.960 -10.689 1.00 87.62 62 VAL A C 1
ATOM 458 O O . VAL A 1 62 ? -27.888 -6.850 -10.140 1.00 87.62 62 VAL A O 1
ATOM 461 N N . ILE A 1 63 ? -29.565 -5.944 -11.329 1.00 81.00 63 ILE A N 1
ATOM 462 C CA . ILE A 1 63 ? -29.044 -4.575 -11.295 1.00 81.00 63 ILE A CA 1
ATOM 463 C C . ILE A 1 63 ? -29.599 -3.908 -10.036 1.00 81.00 63 ILE A C 1
ATOM 465 O O . ILE A 1 63 ? -30.785 -3.603 -9.970 1.00 81.00 63 ILE A O 1
ATOM 469 N N . ALA A 1 64 ? -28.751 -3.653 -9.038 1.00 67.25 64 ALA A N 1
ATOM 470 C CA . ALA A 1 64 ? -29.182 -3.042 -7.772 1.00 67.25 64 ALA A CA 1
ATOM 471 C C . ALA A 1 64 ? -29.132 -1.498 -7.771 1.00 67.25 64 ALA A C 1
ATOM 473 O O . ALA A 1 64 ? -29.157 -0.880 -6.710 1.00 67.25 64 ALA A O 1
ATOM 474 N N . GLY A 1 65 ? -29.102 -0.878 -8.955 1.00 57.75 65 GLY A N 1
ATOM 475 C CA . GLY A 1 65 ? -29.018 0.572 -9.135 1.00 57.75 65 GLY A CA 1
ATOM 476 C C . GLY A 1 65 ? -27.596 1.121 -8.977 1.00 57.75 65 GLY A C 1
ATOM 477 O O . GLY A 1 65 ? -26.824 0.667 -8.137 1.00 57.75 65 GLY A O 1
ATOM 478 N N . GLY A 1 66 ? -27.270 2.120 -9.800 1.00 61.34 66 GLY A N 1
ATOM 479 C CA . GLY A 1 66 ? -25.974 2.799 -9.811 1.00 61.34 66 GLY A CA 1
ATOM 480 C C . GLY A 1 66 ? -25.021 2.272 -10.884 1.00 61.34 66 GLY A C 1
ATOM 481 O O . GLY A 1 66 ? -24.803 1.065 -11.024 1.00 61.34 66 GLY A O 1
ATOM 482 N N . MET A 1 67 ? -24.445 3.205 -11.639 1.00 56.06 67 MET A N 1
ATOM 483 C CA . MET A 1 67 ? -23.167 2.955 -12.295 1.00 56.06 67 MET A CA 1
ATOM 484 C C . MET A 1 67 ? -22.068 2.962 -11.224 1.00 56.06 67 MET A C 1
ATOM 486 O O . MET A 1 67 ? -22.264 3.479 -10.120 1.00 56.06 67 MET A O 1
ATOM 490 N N . ASP A 1 68 ? -20.920 2.369 -11.521 1.00 67.62 68 ASP A N 1
ATOM 491 C CA . ASP A 1 68 ? -19.717 2.591 -10.727 1.00 67.62 68 ASP A CA 1
ATOM 492 C C . ASP A 1 68 ? -19.350 4.089 -10.690 1.00 67.62 68 ASP A C 1
ATOM 494 O O . ASP A 1 68 ? -19.935 4.911 -11.397 1.00 67.62 68 ASP A O 1
ATOM 498 N N . SER A 1 69 ? -18.366 4.468 -9.868 1.00 59.50 69 SER A N 1
ATOM 499 C CA . SER A 1 69 ? -17.947 5.874 -9.736 1.00 59.50 69 SER A CA 1
ATOM 500 C C . SER A 1 69 ? -17.499 6.507 -11.060 1.00 59.50 69 SER A C 1
ATOM 502 O O . SER A 1 69 ? -17.425 7.728 -11.155 1.00 59.50 69 SER A O 1
ATOM 504 N N . THR A 1 70 ? -17.217 5.692 -12.082 1.00 56.91 70 THR A N 1
ATOM 505 C CA . THR A 1 70 ? -16.794 6.148 -13.407 1.00 56.91 70 THR A CA 1
ATOM 506 C C . THR A 1 70 ? -17.962 6.381 -14.369 1.00 56.91 70 THR A C 1
ATOM 508 O O . THR A 1 70 ? -17.774 7.022 -15.401 1.00 56.91 70 THR A O 1
ATOM 511 N N . GLY A 1 71 ? -19.163 5.875 -14.069 1.00 69.00 71 GLY A N 1
ATOM 512 C CA . GLY A 1 71 ? -20.285 5.899 -15.009 1.00 69.00 71 GLY A CA 1
ATOM 513 C C . GLY A 1 71 ? -20.160 4.886 -16.157 1.00 69.00 71 GLY A C 1
ATOM 514 O O . GLY A 1 71 ? -20.986 4.898 -17.067 1.00 69.00 71 GLY A O 1
ATOM 515 N N . LEU A 1 72 ? -19.127 4.033 -16.162 1.00 60.91 72 LEU A N 1
ATOM 516 C CA . LEU A 1 72 ? -18.801 3.157 -17.295 1.00 60.91 72 LEU A CA 1
ATOM 517 C C . LEU A 1 72 ? -19.344 1.737 -17.132 1.00 60.91 72 LEU A C 1
ATOM 519 O O . LEU A 1 72 ? -19.530 1.031 -18.129 1.00 60.91 72 LEU A O 1
ATOM 523 N N . ALA A 1 73 ? -19.583 1.296 -15.901 1.00 67.06 73 ALA A N 1
ATOM 524 C CA . ALA A 1 73 ? -20.071 -0.045 -15.627 1.00 67.06 73 ALA A CA 1
ATOM 525 C C . ALA A 1 73 ? -21.311 -0.016 -14.741 1.00 67.06 73 ALA A C 1
ATOM 527 O O . ALA A 1 73 ? -21.389 0.740 -13.777 1.00 67.06 73 ALA A O 1
ATOM 528 N N . ASN A 1 74 ? -22.259 -0.905 -15.019 1.00 81.31 74 ASN A N 1
ATOM 529 C CA . ASN A 1 74 ? -23.322 -1.205 -14.072 1.00 81.31 74 ASN A CA 1
ATOM 530 C C . ASN A 1 74 ? -22.762 -2.055 -12.930 1.00 81.31 74 ASN A C 1
ATOM 532 O O . ASN A 1 74 ? -22.028 -3.020 -13.161 1.00 81.31 74 ASN A O 1
ATOM 536 N N . VAL A 1 75 ? -23.164 -1.745 -11.698 1.00 84.75 75 VAL A N 1
ATOM 537 C CA . VAL A 1 75 ? -22.936 -2.639 -10.561 1.00 84.75 75 VAL A CA 1
ATOM 538 C C . VAL A 1 75 ? -24.022 -3.713 -10.559 1.00 84.75 75 VAL A C 1
ATOM 540 O O . VAL A 1 75 ? -25.213 -3.417 -10.424 1.00 84.75 75 VAL A O 1
ATOM 543 N N . ARG A 1 76 ? -23.613 -4.975 -10.698 1.00 90.50 76 ARG A N 1
ATOM 544 C CA . ARG A 1 76 ? -24.509 -6.136 -10.718 1.00 90.50 76 ARG A CA 1
ATOM 545 C C . ARG A 1 76 ? -24.263 -7.069 -9.547 1.00 90.50 76 ARG A C 1
ATOM 547 O O . ARG A 1 76 ? -23.162 -7.124 -9.000 1.00 90.50 76 ARG A O 1
ATOM 554 N N . TRP A 1 77 ? -25.306 -7.809 -9.190 1.00 92.88 77 TRP A N 1
ATOM 555 C CA . TRP A 1 77 ? -25.278 -8.834 -8.157 1.00 92.88 77 TRP A CA 1
ATOM 556 C C . TRP A 1 77 ? -25.663 -10.185 -8.741 1.00 92.88 77 TRP A C 1
ATOM 558 O O . TRP A 1 77 ? -26.726 -10.326 -9.341 1.00 92.88 77 TRP A O 1
ATOM 568 N N . GLY A 1 78 ? -24.795 -11.174 -8.563 1.00 94.19 78 GLY A N 1
ATOM 569 C CA . GLY A 1 78 ? -25.018 -12.555 -8.980 1.00 94.19 78 GLY A CA 1
ATOM 570 C C . GLY A 1 78 ? -25.054 -13.517 -7.799 1.00 94.19 78 GLY A C 1
ATOM 571 O O . GLY A 1 78 ? -24.611 -13.194 -6.689 1.00 94.19 78 GLY A O 1
ATOM 572 N N . SER A 1 79 ? -25.564 -14.722 -8.054 1.00 95.25 79 SER A N 1
ATOM 573 C CA . SER A 1 79 ? -25.415 -15.837 -7.123 1.00 95.25 79 SER A CA 1
ATOM 574 C C . SER A 1 79 ? -23.942 -16.262 -7.063 1.00 95.25 79 SER A C 1
ATOM 576 O O . SER A 1 79 ? -23.230 -16.230 -8.072 1.00 95.25 79 SER A O 1
ATOM 578 N N . GLY A 1 80 ? -23.468 -16.678 -5.887 1.00 92.81 80 GLY A N 1
ATOM 579 C CA . GLY A 1 80 ? -22.106 -17.194 -5.751 1.00 92.81 80 GLY A CA 1
ATOM 580 C C . GLY A 1 80 ? -21.830 -18.383 -6.674 1.00 92.81 80 GLY A C 1
ATOM 581 O O . GLY A 1 80 ? -20.799 -18.460 -7.337 1.00 92.81 80 GLY A O 1
ATOM 582 N N . GLU A 1 81 ? -22.803 -19.281 -6.804 1.00 93.50 81 GLU A N 1
ATOM 583 C CA . GLU A 1 81 ? -22.672 -20.461 -7.651 1.00 93.50 81 GLU A CA 1
ATOM 584 C C . GLU A 1 81 ? -22.471 -20.106 -9.134 1.00 93.50 81 GLU A C 1
ATOM 586 O O . GLU A 1 81 ? -21.575 -20.658 -9.780 1.00 93.50 81 GLU A O 1
ATOM 591 N N . ASP A 1 82 ? -23.262 -19.178 -9.674 1.00 93.75 82 ASP A N 1
ATOM 592 C CA . ASP A 1 82 ? -23.178 -18.808 -11.090 1.00 93.75 82 ASP A CA 1
ATOM 593 C C . ASP A 1 82 ? -21.904 -18.013 -11.393 1.00 93.75 82 ASP A C 1
ATOM 595 O O . ASP A 1 82 ? -21.276 -18.227 -12.434 1.00 93.75 82 ASP A O 1
ATOM 599 N N . VAL A 1 83 ? -21.441 -17.180 -10.453 1.00 92.94 83 VAL A N 1
ATOM 600 C CA . VAL A 1 83 ? -20.145 -16.509 -10.608 1.00 92.94 83 VAL A CA 1
ATOM 601 C C . VAL A 1 83 ? -18.993 -17.508 -10.602 1.00 92.94 83 VAL A C 1
ATOM 603 O O . VAL A 1 83 ? -18.136 -17.413 -11.477 1.00 92.94 83 VAL A O 1
ATOM 606 N N . ILE A 1 84 ? -18.966 -18.504 -9.705 1.00 93.56 84 ILE A N 1
ATOM 607 C CA . ILE A 1 84 ? -17.938 -19.562 -9.761 1.00 93.56 84 ILE A CA 1
ATOM 608 C C . ILE A 1 84 ? -17.945 -20.260 -11.121 1.00 93.56 84 ILE A C 1
ATOM 610 O O . ILE A 1 84 ? -16.876 -20.499 -11.686 1.00 93.56 84 ILE A O 1
ATOM 614 N N . LYS A 1 85 ? -19.125 -20.598 -11.655 1.00 93.62 85 LYS A N 1
ATOM 615 C CA . LYS A 1 85 ? -19.229 -21.247 -12.970 1.00 93.62 85 LYS A CA 1
ATOM 616 C C . LYS A 1 85 ? -18.605 -20.378 -14.057 1.00 93.62 85 LYS A C 1
ATOM 618 O O . LYS A 1 85 ? -17.799 -20.897 -14.822 1.00 93.62 85 LYS A O 1
ATOM 623 N N . CYS A 1 86 ? -18.906 -19.078 -14.084 1.00 93.00 86 CYS A N 1
ATOM 624 C CA . CYS A 1 86 ? -18.274 -18.138 -15.011 1.00 93.00 86 CYS A CA 1
ATOM 625 C C . CYS A 1 86 ? -16.752 -18.058 -14.797 1.00 93.00 86 CYS A C 1
ATOM 627 O O . CYS A 1 86 ? -15.994 -18.278 -15.740 1.00 93.00 86 CYS A O 1
ATOM 629 N N . LEU A 1 87 ? -16.282 -17.835 -13.566 1.00 92.62 87 LEU A N 1
ATOM 630 C CA . LEU A 1 87 ? -14.853 -17.713 -13.251 1.00 92.62 87 LEU A CA 1
ATOM 631 C C . LEU A 1 87 ? -14.045 -18.961 -13.634 1.00 92.62 87 LEU A C 1
ATOM 633 O O . LEU A 1 87 ? -12.914 -18.838 -14.100 1.00 92.62 87 LEU A O 1
ATOM 637 N N . ASN A 1 88 ? -14.630 -20.153 -13.509 1.00 93.81 88 ASN A N 1
ATOM 638 C CA . ASN A 1 88 ? -14.002 -21.411 -13.924 1.00 93.81 88 ASN A CA 1
ATOM 639 C C . ASN A 1 88 ? -13.850 -21.554 -15.448 1.00 93.81 88 ASN A C 1
ATOM 641 O O . ASN A 1 88 ? -13.087 -22.408 -15.898 1.00 93.81 88 ASN A O 1
ATOM 645 N N . THR A 1 89 ? -14.548 -20.741 -16.248 1.00 92.94 89 THR A N 1
ATOM 646 C CA . THR A 1 89 ? -14.335 -20.675 -17.705 1.00 92.94 89 THR A CA 1
ATOM 647 C C . THR A 1 89 ? -13.204 -19.730 -18.101 1.00 92.94 89 THR A C 1
ATOM 649 O O . THR A 1 89 ? -12.730 -19.792 -19.237 1.00 92.94 89 THR A O 1
ATOM 652 N N . LEU A 1 90 ? -12.758 -18.865 -17.184 1.00 93.12 90 LEU A N 1
ATOM 653 C CA . LEU A 1 90 ? -11.693 -17.910 -17.451 1.00 93.12 90 LEU A CA 1
ATOM 654 C C . LEU A 1 90 ? -10.335 -18.608 -17.399 1.00 93.12 90 LEU A C 1
ATOM 656 O O . LEU A 1 90 ? -10.036 -19.431 -16.530 1.00 93.12 90 LEU A O 1
ATOM 660 N N . THR A 1 91 ? -9.489 -18.252 -18.350 1.00 95.25 91 THR A N 1
ATOM 661 C CA . THR A 1 91 ? -8.207 -18.894 -18.607 1.00 95.25 91 THR A CA 1
ATOM 662 C C . THR A 1 91 ? -7.107 -17.868 -18.791 1.00 95.25 91 THR A C 1
ATOM 664 O O . THR A 1 91 ? -7.346 -16.766 -19.277 1.00 95.25 91 THR A O 1
ATOM 667 N N . ILE A 1 92 ? -5.891 -18.267 -18.454 1.00 94.06 92 ILE A N 1
ATOM 668 C CA . ILE A 1 92 ? -4.656 -17.549 -18.759 1.00 94.06 92 ILE A CA 1
ATOM 669 C C . ILE A 1 92 ? -3.775 -18.474 -19.600 1.00 94.06 92 ILE A C 1
ATOM 671 O O . ILE A 1 92 ? -3.823 -19.702 -19.442 1.00 94.06 92 ILE A O 1
ATOM 675 N N . THR A 1 93 ? -3.015 -17.920 -20.541 1.00 87.62 93 THR A N 1
ATOM 676 C CA . THR A 1 93 ? -2.035 -18.720 -21.286 1.00 87.62 93 THR A CA 1
ATOM 677 C C . THR A 1 93 ? -0.882 -19.108 -20.358 1.00 87.62 93 THR A C 1
ATOM 679 O O . THR A 1 93 ? -0.573 -18.398 -19.398 1.00 87.62 93 THR A O 1
ATOM 682 N N . ARG A 1 94 ? -0.219 -20.242 -20.607 1.00 88.56 94 ARG A N 1
ATOM 683 C CA . ARG A 1 94 ? 0.973 -20.609 -19.824 1.00 88.56 94 ARG A CA 1
ATOM 684 C C . ARG A 1 94 ? 2.099 -19.594 -20.004 1.00 88.56 94 ARG A C 1
ATOM 686 O O . ARG A 1 94 ? 2.858 -19.391 -19.064 1.00 88.56 94 ARG A O 1
ATOM 693 N N . HIS A 1 95 ? 2.164 -18.946 -21.166 1.00 84.81 95 HIS A N 1
ATOM 694 C CA . HIS A 1 95 ? 3.030 -17.799 -21.424 1.00 84.81 95 HIS A CA 1
ATOM 695 C C . HIS A 1 95 ? 2.792 -16.666 -20.417 1.00 84.81 95 HIS A C 1
ATOM 697 O O . HIS A 1 95 ? 3.697 -16.318 -19.662 1.00 84.81 95 HIS A O 1
ATOM 703 N N . ASP A 1 96 ? 1.570 -16.137 -20.350 1.00 86.12 96 ASP A N 1
ATOM 704 C CA . ASP A 1 96 ? 1.255 -14.979 -19.503 1.00 86.12 96 ASP A CA 1
ATOM 705 C C . ASP A 1 96 ? 1.372 -15.324 -18.013 1.00 86.12 96 ASP A C 1
ATOM 707 O O . ASP A 1 96 ? 1.782 -14.494 -17.198 1.00 86.12 96 ASP A O 1
ATOM 711 N N . ALA A 1 97 ? 1.056 -16.571 -17.653 1.00 92.06 97 ALA A N 1
ATOM 712 C CA . ALA A 1 97 ? 1.233 -17.087 -16.303 1.00 92.06 97 ALA A CA 1
ATOM 713 C C . ALA A 1 97 ? 2.713 -17.138 -15.901 1.00 92.06 97 ALA A C 1
ATOM 715 O O . ALA A 1 97 ? 3.089 -16.572 -14.874 1.00 92.06 97 ALA A O 1
ATOM 716 N N . LEU A 1 98 ? 3.562 -17.765 -16.722 1.00 86.62 98 LEU A N 1
ATOM 717 C CA . LEU A 1 98 ? 5.005 -17.832 -16.488 1.00 86.62 98 LEU A CA 1
ATOM 718 C C . LEU A 1 98 ? 5.606 -16.426 -16.410 1.00 86.62 98 LEU A C 1
ATOM 720 O O . LEU A 1 98 ? 6.374 -16.124 -15.498 1.00 86.62 98 LEU A O 1
ATOM 724 N N . PHE A 1 99 ? 5.189 -15.540 -17.310 1.00 85.25 99 PHE A N 1
ATOM 725 C CA . PHE A 1 99 ? 5.669 -14.171 -17.335 1.00 85.25 99 PHE A CA 1
ATOM 726 C C . PHE A 1 99 ? 5.263 -13.371 -16.082 1.00 85.25 99 PHE A C 1
ATOM 728 O O . PHE A 1 99 ? 6.094 -12.690 -15.473 1.00 85.25 99 PHE A O 1
ATOM 735 N N . THR A 1 100 ? 4.015 -13.523 -15.625 1.00 90.88 100 THR A N 1
ATOM 736 C CA . THR A 1 100 ? 3.545 -12.961 -14.346 1.00 90.88 100 THR A CA 1
ATOM 737 C C . THR A 1 100 ? 4.392 -13.470 -13.176 1.00 90.88 100 THR A C 1
ATOM 739 O O . THR A 1 100 ? 4.797 -12.674 -12.329 1.00 90.88 100 THR A O 1
ATOM 742 N N . LEU A 1 101 ? 4.695 -14.774 -13.133 1.00 92.19 101 LEU A N 1
ATOM 743 C CA . LEU A 1 101 ? 5.509 -15.375 -12.072 1.00 92.19 101 LEU A CA 1
ATOM 744 C C . LEU A 1 101 ? 6.934 -14.815 -12.045 1.00 92.19 101 LEU A C 1
ATOM 746 O O . LEU A 1 101 ? 7.395 -14.441 -10.971 1.00 92.19 101 LEU A O 1
ATOM 750 N N . HIS A 1 102 ? 7.609 -14.705 -13.193 1.00 85.75 102 HIS A N 1
ATOM 751 C CA . HIS A 1 102 ? 8.964 -14.140 -13.264 1.00 85.75 102 HIS A CA 1
ATOM 752 C C . HIS A 1 102 ? 9.019 -12.702 -12.743 1.00 85.75 102 HIS A C 1
ATOM 754 O O . HIS A 1 102 ? 9.865 -12.366 -11.915 1.00 85.75 102 HIS A O 1
ATOM 760 N N . ASN A 1 103 ? 8.071 -11.867 -13.162 1.00 86.88 103 ASN A N 1
ATOM 761 C CA . ASN A 1 103 ? 8.026 -10.456 -12.774 1.00 86.88 103 ASN A CA 1
ATOM 762 C C . ASN A 1 103 ? 7.706 -10.272 -11.301 1.00 86.88 103 ASN A C 1
ATOM 764 O O . ASN A 1 103 ? 8.279 -9.408 -10.631 1.00 86.88 103 ASN A O 1
ATOM 768 N N . LEU A 1 104 ? 6.813 -11.111 -10.782 1.00 91.38 104 LEU A N 1
ATOM 769 C CA . LEU A 1 104 ? 6.493 -11.128 -9.370 1.00 91.38 104 LEU A CA 1
ATOM 770 C C . LEU A 1 104 ? 7.688 -11.617 -8.552 1.00 91.38 104 LEU A C 1
ATOM 772 O O . LEU A 1 104 ? 8.003 -11.012 -7.533 1.00 91.38 104 LEU A O 1
ATOM 776 N N . ARG A 1 105 ? 8.392 -12.654 -9.021 1.00 91.88 105 ARG A N 1
ATOM 777 C CA . ARG A 1 105 ? 9.600 -13.187 -8.380 1.00 91.88 105 ARG A CA 1
ATOM 778 C C . ARG A 1 105 ? 10.678 -12.123 -8.294 1.00 91.88 105 ARG A C 1
ATOM 780 O O . ARG A 1 105 ? 11.218 -11.916 -7.211 1.00 91.88 105 ARG A O 1
ATOM 787 N N . TYR A 1 106 ? 10.955 -11.430 -9.397 1.00 86.38 106 TYR A N 1
ATOM 788 C CA . TYR A 1 106 ? 11.894 -10.310 -9.418 1.00 86.38 106 TYR A CA 1
ATOM 789 C C . TYR A 1 106 ? 11.460 -9.218 -8.438 1.00 86.38 106 TYR A C 1
ATOM 791 O O . TYR A 1 106 ? 12.232 -8.802 -7.582 1.00 86.38 106 TYR A O 1
ATOM 799 N N . GLY A 1 107 ? 10.188 -8.814 -8.497 1.00 87.56 107 GLY A N 1
ATOM 800 C CA . GLY A 1 107 ? 9.634 -7.800 -7.606 1.00 87.56 107 GLY A CA 1
ATOM 801 C C . GLY A 1 107 ? 9.766 -8.146 -6.123 1.00 87.56 107 GLY A C 1
ATOM 802 O O . GLY A 1 107 ? 10.123 -7.284 -5.327 1.00 87.56 107 GLY A O 1
ATOM 803 N N . VAL A 1 108 ? 9.538 -9.407 -5.753 1.00 90.25 108 VAL A N 1
ATOM 804 C CA . VAL A 1 108 ? 9.731 -9.891 -4.381 1.00 90.25 108 VAL A CA 1
ATOM 805 C C . VAL A 1 108 ? 11.214 -9.895 -4.018 1.00 90.25 108 VAL A C 1
ATOM 807 O O . VAL A 1 108 ? 11.587 -9.306 -3.010 1.00 90.25 108 VAL A O 1
ATOM 810 N N . ALA A 1 109 ? 12.066 -10.528 -4.825 1.00 89.06 109 ALA A N 1
ATOM 811 C CA . ALA A 1 109 ? 13.487 -10.671 -4.513 1.00 89.06 109 ALA A CA 1
ATOM 812 C C . ALA A 1 109 ? 14.192 -9.313 -4.367 1.00 89.06 109 ALA A C 1
ATOM 814 O O . ALA A 1 109 ? 14.980 -9.117 -3.439 1.00 89.06 109 ALA A O 1
ATOM 815 N N . GLU A 1 110 ? 13.863 -8.373 -5.251 1.00 87.00 110 GLU A N 1
ATOM 816 C CA . GLU A 1 110 ? 14.520 -7.074 -5.329 1.00 87.00 110 GLU A CA 1
ATOM 817 C C . GLU A 1 110 ? 13.807 -5.999 -4.505 1.00 87.00 110 GLU A C 1
ATOM 819 O O . GLU A 1 110 ? 14.465 -5.167 -3.883 1.00 87.00 110 GLU A O 1
ATOM 824 N N . GLY A 1 111 ? 12.473 -5.996 -4.483 1.00 85.06 111 GLY A N 1
ATOM 825 C CA . GLY A 1 111 ? 11.678 -4.900 -3.928 1.00 85.06 111 GLY A CA 1
ATOM 826 C C . GLY A 1 111 ? 11.027 -5.163 -2.576 1.00 85.06 111 GLY A C 1
ATOM 827 O O . GLY A 1 111 ? 10.718 -4.210 -1.859 1.00 85.06 111 GLY A O 1
ATOM 828 N N . TYR A 1 112 ? 10.814 -6.424 -2.185 1.00 90.81 112 TYR A N 1
ATOM 829 C CA . TYR A 1 112 ? 10.207 -6.718 -0.889 1.00 90.81 112 TYR A CA 1
ATOM 830 C C . TYR A 1 112 ? 11.247 -6.647 0.231 1.00 90.81 112 TYR A C 1
ATOM 832 O O . TYR A 1 112 ? 12.091 -7.536 0.399 1.00 90.81 112 TYR A O 1
ATOM 840 N N . SER A 1 113 ? 11.151 -5.593 1.042 1.00 89.69 113 SER A N 1
ATOM 841 C CA . SER A 1 113 ? 12.149 -5.269 2.065 1.00 89.69 113 SER A CA 1
ATOM 842 C C . SER A 1 113 ? 12.280 -6.305 3.184 1.00 89.69 113 SER A C 1
ATOM 844 O O . SER A 1 113 ? 13.313 -6.350 3.842 1.00 89.69 113 SER A O 1
ATOM 846 N N . PHE A 1 114 ? 11.292 -7.183 3.385 1.00 90.50 114 PHE A N 1
ATOM 847 C CA . PHE A 1 114 ? 11.334 -8.191 4.449 1.00 90.50 114 PHE A CA 1
ATOM 848 C C . PHE A 1 114 ? 11.541 -9.623 3.958 1.00 90.50 114 PHE A C 1
ATOM 850 O O . PHE A 1 114 ? 11.327 -10.557 4.734 1.00 90.50 114 PHE A O 1
ATOM 857 N N . THR A 1 115 ? 11.983 -9.819 2.713 1.00 89.31 115 THR A N 1
ATOM 858 C CA . THR A 1 115 ? 12.139 -11.149 2.096 1.00 89.31 115 THR A CA 1
ATOM 859 C C . THR A 1 115 ? 12.854 -12.158 3.001 1.00 89.31 115 THR A C 1
ATOM 861 O O . THR A 1 115 ? 12.420 -13.299 3.109 1.00 89.31 115 THR A O 1
ATOM 864 N N . ALA A 1 116 ? 13.916 -11.755 3.705 1.00 89.25 116 ALA A N 1
ATOM 865 C CA . ALA A 1 116 ? 14.648 -12.651 4.605 1.00 89.25 116 ALA A CA 1
ATOM 866 C C . ALA A 1 116 ? 13.941 -12.895 5.949 1.00 89.25 116 ALA A C 1
ATOM 868 O O . ALA A 1 116 ? 14.005 -13.996 6.491 1.00 89.25 116 ALA A O 1
ATOM 869 N N . ILE A 1 117 ? 13.281 -11.866 6.489 1.00 90.44 117 ILE A N 1
ATOM 870 C CA . ILE A 1 117 ? 12.611 -11.910 7.796 1.00 90.44 117 ILE A CA 1
ATOM 871 C C . ILE A 1 117 ? 11.344 -12.765 7.703 1.00 90.44 117 ILE A C 1
ATOM 873 O O . ILE A 1 117 ? 11.106 -13.603 8.569 1.00 90.44 117 ILE A O 1
ATOM 877 N N . ALA A 1 118 ? 10.569 -12.601 6.628 1.00 92.12 118 ALA A N 1
ATOM 878 C CA . ALA A 1 118 ? 9.299 -13.288 6.422 1.00 92.12 118 ALA A CA 1
ATOM 879 C C . ALA A 1 118 ? 9.433 -14.814 6.309 1.00 92.12 118 ALA A C 1
ATOM 881 O O . ALA A 1 118 ? 8.494 -15.525 6.666 1.00 92.12 118 ALA A O 1
ATOM 882 N N . LYS A 1 119 ? 10.595 -15.331 5.876 1.00 92.75 119 LYS A N 1
ATOM 883 C CA . LYS A 1 119 ? 10.839 -16.781 5.774 1.00 92.75 119 LYS A CA 1
ATOM 884 C C . LYS A 1 119 ? 10.658 -17.498 7.103 1.00 92.75 119 LYS A C 1
ATOM 886 O O . LYS A 1 119 ? 10.102 -18.594 7.132 1.00 92.75 119 LYS A O 1
ATOM 891 N N . ASP A 1 120 ? 11.152 -16.902 8.186 1.00 92.44 120 ASP A N 1
ATOM 892 C CA . ASP A 1 120 ? 10.948 -17.398 9.545 1.00 92.44 120 ASP A CA 1
ATOM 893 C C . ASP A 1 120 ? 11.260 -16.293 10.563 1.00 92.44 120 ASP A C 1
ATOM 895 O O . ASP A 1 120 ? 12.395 -16.156 11.040 1.00 92.44 120 ASP A O 1
ATOM 899 N N . SER A 1 121 ? 10.240 -15.505 10.906 1.00 91.12 121 SER A N 1
ATOM 900 C CA . SER A 1 121 ? 10.382 -14.361 11.815 1.00 91.12 121 SER A CA 1
ATOM 901 C C . SER A 1 121 ? 10.846 -14.770 13.217 1.00 91.12 121 SER A C 1
ATOM 903 O O . SER A 1 121 ? 11.464 -13.973 13.920 1.00 91.12 121 SER A O 1
ATOM 905 N N . GLN A 1 122 ? 10.614 -16.025 13.617 1.00 90.50 122 GLN A N 1
ATOM 906 C CA . GLN A 1 122 ? 10.955 -16.552 14.942 1.00 90.50 122 GLN A CA 1
ATOM 907 C C . GLN A 1 122 ? 12.419 -16.992 15.065 1.00 90.50 122 GLN A C 1
ATOM 909 O O . GLN A 1 122 ? 12.906 -17.199 16.174 1.00 90.50 122 GLN A O 1
ATOM 914 N N . LYS A 1 123 ? 13.151 -17.144 13.953 1.00 89.94 123 LYS A N 1
ATOM 915 C CA . LYS A 1 123 ? 14.578 -17.532 13.977 1.00 89.94 123 LYS A CA 1
ATOM 916 C C . LYS A 1 123 ? 15.541 -16.343 14.031 1.00 89.94 123 LYS A C 1
ATOM 918 O O . LYS A 1 123 ? 16.757 -16.535 14.062 1.00 89.94 123 LYS A O 1
ATOM 923 N N . THR A 1 124 ? 15.017 -15.126 13.995 1.00 82.94 124 THR A N 1
ATOM 924 C CA . THR A 1 124 ? 15.781 -13.882 14.105 1.00 82.94 124 THR A CA 1
ATOM 925 C C . THR A 1 124 ? 16.661 -13.851 15.367 1.00 82.94 124 THR A C 1
ATOM 927 O O . THR A 1 124 ? 16.281 -14.366 16.415 1.00 82.94 124 THR A O 1
ATOM 930 N N . GLN A 1 125 ? 17.859 -13.269 15.273 1.00 81.25 125 GLN A N 1
ATOM 931 C CA . GLN A 1 125 ? 18.740 -13.037 16.435 1.00 81.25 125 GLN A CA 1
ATOM 932 C C . GLN A 1 125 ? 18.467 -11.681 17.100 1.00 81.25 125 GLN A C 1
ATOM 934 O O . GLN A 1 125 ? 19.044 -11.350 18.133 1.00 81.25 125 GLN A O 1
ATOM 939 N N . GLN A 1 126 ? 17.615 -10.884 16.469 1.00 79.62 126 GLN A N 1
ATOM 940 C CA . GLN A 1 126 ? 17.293 -9.523 16.815 1.00 79.62 126 GLN A CA 1
ATOM 941 C C . GLN A 1 126 ? 16.268 -9.525 17.942 1.00 79.62 126 GLN A C 1
ATOM 943 O O . GLN A 1 126 ? 15.223 -10.169 17.862 1.00 79.62 126 GLN A O 1
ATOM 948 N N . SER A 1 127 ? 16.564 -8.770 18.989 1.00 83.38 127 SER A N 1
ATOM 949 C CA . SER A 1 127 ? 15.712 -8.604 20.160 1.00 83.38 127 SER A CA 1
ATOM 950 C C . SER A 1 127 ? 15.431 -7.125 20.371 1.00 83.38 127 SER A C 1
ATOM 952 O O . SER A 1 127 ? 16.297 -6.292 20.105 1.00 83.38 127 SER A O 1
ATOM 954 N N . ASN A 1 128 ? 14.242 -6.802 20.876 1.00 91.56 128 ASN A N 1
ATOM 955 C CA . ASN A 1 128 ? 13.937 -5.448 21.324 1.00 91.56 128 ASN A CA 1
ATOM 956 C C . ASN A 1 128 ? 14.209 -5.301 22.826 1.00 91.56 128 ASN A C 1
ATOM 958 O O . ASN A 1 128 ? 14.067 -6.258 23.589 1.00 91.56 128 ASN A O 1
ATOM 962 N N . GLU A 1 129 ? 14.553 -4.090 23.250 1.00 92.56 129 GLU A N 1
ATOM 963 C CA . GLU A 1 129 ? 14.834 -3.757 24.655 1.00 92.56 129 GLU A CA 1
ATOM 964 C C . GLU A 1 129 ? 13.575 -3.766 25.541 1.00 92.56 129 GLU A C 1
ATOM 966 O O . GLU A 1 129 ? 13.674 -3.826 26.765 1.00 92.56 129 GLU A O 1
ATOM 971 N N . CYS A 1 130 ? 12.387 -3.761 24.934 1.00 92.88 130 CYS A N 1
ATOM 972 C CA . CYS A 1 130 ? 11.103 -3.689 25.629 1.00 92.88 130 CYS A CA 1
ATOM 973 C C . CYS A 1 130 ? 10.467 -5.061 25.919 1.00 92.88 130 CYS A C 1
ATOM 975 O O . CYS A 1 130 ? 9.420 -5.127 26.562 1.00 92.88 130 CYS A O 1
ATOM 977 N N . GLY A 1 131 ? 11.063 -6.164 25.455 1.00 93.38 131 GLY A N 1
ATOM 978 C CA . GLY A 1 131 ? 10.540 -7.520 25.644 1.00 93.38 131 GLY A CA 1
ATOM 979 C C . GLY A 1 131 ? 9.266 -7.856 24.856 1.00 93.38 131 GLY A C 1
ATOM 980 O O . GLY A 1 131 ? 8.578 -8.806 25.221 1.00 93.38 131 GLY A O 1
ATOM 981 N N . PHE A 1 132 ? 8.927 -7.108 23.800 1.00 94.56 132 PHE A N 1
ATOM 982 C CA . PHE A 1 132 ? 7.763 -7.421 22.962 1.00 94.56 132 PHE A CA 1
ATOM 983 C C . PHE A 1 132 ? 7.938 -8.735 22.200 1.00 94.56 132 PHE A C 1
ATOM 985 O O . PHE A 1 132 ? 9.020 -9.020 21.677 1.00 94.56 132 PHE A O 1
ATOM 992 N N . GLY A 1 133 ? 6.853 -9.506 22.101 1.00 92.44 133 GLY A N 1
ATOM 993 C CA . GLY A 1 133 ? 6.792 -10.715 21.279 1.00 92.44 133 GLY A CA 1
ATOM 994 C C . GLY A 1 133 ? 6.847 -10.411 19.779 1.00 92.44 133 GLY A C 1
ATOM 995 O O . GLY A 1 133 ? 6.587 -9.289 19.351 1.00 92.44 133 GLY A O 1
ATOM 996 N N . ILE A 1 134 ? 7.168 -11.424 18.975 1.00 92.31 134 ILE A N 1
ATOM 997 C CA . ILE A 1 134 ? 7.283 -11.322 17.513 1.00 92.31 134 ILE A CA 1
ATOM 998 C C . ILE A 1 134 ? 6.123 -12.089 16.873 1.00 92.31 134 ILE A C 1
ATOM 1000 O O . ILE A 1 134 ? 5.816 -13.202 17.304 1.00 92.31 134 ILE A O 1
ATOM 1004 N N . HIS A 1 135 ? 5.491 -11.530 15.840 1.00 91.19 135 HIS A N 1
ATOM 1005 C CA . HIS A 1 135 ? 4.470 -12.237 15.061 1.00 91.19 135 HIS A CA 1
ATOM 1006 C C . HIS A 1 135 ? 5.059 -13.493 14.394 1.00 91.19 135 HIS A C 1
ATOM 1008 O O . HIS A 1 135 ? 6.142 -13.428 13.820 1.00 91.19 135 HIS A O 1
ATOM 1014 N N . ASP A 1 136 ? 4.370 -14.639 14.451 1.00 91.19 136 ASP A N 1
ATOM 1015 C CA . ASP A 1 136 ? 4.816 -15.889 13.808 1.00 91.19 136 ASP A CA 1
ATOM 1016 C C . ASP A 1 136 ? 4.460 -15.888 12.315 1.00 91.19 136 ASP A C 1
ATOM 1018 O O . ASP A 1 136 ? 3.310 -16.125 11.935 1.00 91.19 136 ASP A O 1
ATOM 1022 N N . VAL A 1 137 ? 5.451 -15.603 11.472 1.00 91.19 137 VAL A N 1
ATOM 1023 C CA . VAL A 1 137 ? 5.326 -15.558 10.013 1.00 91.19 137 VAL A CA 1
ATOM 1024 C C . VAL A 1 137 ? 6.400 -16.457 9.418 1.00 91.19 137 VAL A C 1
ATOM 1026 O O . VAL A 1 137 ? 7.579 -16.362 9.766 1.00 91.19 137 VAL A O 1
ATOM 1029 N N . LYS A 1 138 ? 5.959 -17.350 8.532 1.00 93.00 138 LYS A N 1
ATOM 1030 C CA . LYS A 1 138 ? 6.784 -18.366 7.875 1.00 93.00 138 LYS A CA 1
ATOM 1031 C C . LYS A 1 138 ? 6.377 -18.477 6.413 1.00 93.00 138 LYS A C 1
ATOM 1033 O O . LYS A 1 138 ? 5.622 -19.373 6.038 1.00 93.00 138 LYS A O 1
ATOM 1038 N N . VAL A 1 139 ? 6.812 -17.511 5.617 1.00 93.31 139 VAL A N 1
ATOM 1039 C CA . VAL A 1 139 ? 6.447 -17.363 4.208 1.00 93.31 139 VAL A CA 1
ATOM 1040 C C . VAL A 1 139 ? 7.716 -17.170 3.388 1.00 93.31 139 VAL A C 1
ATOM 1042 O O . VAL A 1 139 ? 8.394 -16.151 3.502 1.00 93.31 139 VAL A O 1
ATOM 1045 N N . ASP A 1 140 ? 8.036 -18.152 2.546 1.00 94.50 140 ASP A N 1
ATOM 1046 C CA . ASP A 1 140 ? 9.117 -18.048 1.564 1.00 94.50 140 ASP A CA 1
ATOM 1047 C C . ASP A 1 140 ? 8.526 -17.741 0.186 1.00 94.50 140 ASP A C 1
ATOM 1049 O O . ASP A 1 140 ? 8.322 -18.639 -0.630 1.00 94.50 140 ASP A O 1
ATOM 1053 N N . LEU A 1 141 ? 8.208 -16.463 -0.057 1.00 93.94 141 LEU A N 1
ATOM 1054 C CA . LEU A 1 141 ? 7.627 -16.034 -1.333 1.00 93.94 141 LEU A CA 1
ATOM 1055 C C . LEU A 1 141 ? 8.553 -16.317 -2.519 1.00 93.94 141 LEU A C 1
ATOM 1057 O O . LEU A 1 141 ? 8.073 -16.727 -3.570 1.00 93.94 141 LEU A O 1
ATOM 1061 N N . VAL A 1 142 ? 9.867 -16.123 -2.357 1.00 93.00 142 VAL A N 1
ATOM 1062 C CA . VAL A 1 142 ? 10.836 -16.409 -3.426 1.00 93.00 142 VAL A CA 1
ATOM 1063 C C . VAL A 1 142 ? 10.838 -17.904 -3.729 1.00 93.00 142 VAL A C 1
ATOM 1065 O O . VAL A 1 142 ? 10.644 -18.278 -4.879 1.00 93.00 142 VAL A O 1
ATOM 1068 N N . GLY A 1 143 ? 10.940 -18.754 -2.701 1.00 94.19 143 GLY A N 1
ATOM 1069 C CA . GLY A 1 143 ? 10.883 -20.207 -2.874 1.00 94.19 143 GLY A CA 1
ATOM 1070 C C . GLY A 1 143 ? 9.574 -20.684 -3.512 1.00 94.19 143 GLY A C 1
ATOM 1071 O O . GLY A 1 143 ? 9.602 -21.493 -4.435 1.00 94.19 143 GLY A O 1
ATOM 1072 N N . PHE A 1 144 ? 8.430 -20.136 -3.090 1.00 96.38 144 PHE A N 1
ATOM 1073 C CA . PHE A 1 144 ? 7.129 -20.431 -3.700 1.00 96.38 144 PHE A CA 1
ATOM 1074 C C . PHE A 1 144 ? 7.095 -20.074 -5.192 1.00 96.38 144 PHE A C 1
ATOM 1076 O O . PHE A 1 144 ? 6.626 -20.870 -6.008 1.00 96.38 144 PHE A O 1
ATOM 1083 N N . LEU A 1 145 ? 7.588 -18.889 -5.561 1.00 95.19 145 LEU A N 1
ATOM 1084 C CA . LEU A 1 145 ? 7.598 -18.436 -6.951 1.00 95.19 145 LEU A CA 1
ATOM 1085 C C . LEU A 1 145 ? 8.588 -19.240 -7.798 1.00 95.19 145 LEU A C 1
ATOM 1087 O O . LEU A 1 145 ? 8.229 -19.642 -8.903 1.00 95.19 145 LEU A O 1
ATOM 1091 N N . ASP A 1 146 ? 9.772 -19.552 -7.270 1.00 92.06 146 ASP A N 1
ATOM 1092 C CA . ASP A 1 146 ? 10.763 -20.407 -7.932 1.00 92.06 146 ASP A CA 1
ATOM 1093 C C . ASP A 1 146 ? 10.192 -21.817 -8.183 1.00 92.06 146 ASP A C 1
ATOM 1095 O O . ASP A 1 146 ? 10.326 -22.363 -9.280 1.00 92.06 146 ASP A O 1
ATOM 1099 N N . ASP A 1 147 ? 9.481 -22.398 -7.211 1.00 94.38 147 ASP A N 1
ATOM 1100 C CA . ASP A 1 147 ? 8.814 -23.697 -7.359 1.00 94.38 147 ASP A CA 1
ATOM 1101 C C . ASP A 1 147 ? 7.703 -23.665 -8.415 1.00 94.38 147 ASP A C 1
ATOM 1103 O O . ASP A 1 147 ? 7.530 -24.630 -9.168 1.00 94.38 147 ASP A O 1
ATOM 1107 N N . LYS A 1 148 ? 6.945 -22.565 -8.493 1.00 94.75 148 LYS A N 1
ATOM 1108 C CA . LYS A 1 148 ? 5.919 -22.378 -9.525 1.00 94.75 148 LYS A CA 1
ATOM 1109 C C . LYS A 1 148 ? 6.544 -22.228 -10.903 1.00 94.75 148 LYS A C 1
ATOM 1111 O O . LYS A 1 148 ? 6.103 -22.916 -11.816 1.00 94.75 148 LYS A O 1
ATOM 1116 N N . ILE A 1 149 ? 7.583 -21.409 -11.050 1.00 89.06 149 ILE A N 1
ATOM 1117 C CA . ILE A 1 149 ? 8.337 -21.259 -12.303 1.00 89.06 149 ILE A CA 1
ATOM 1118 C C . ILE A 1 149 ? 8.877 -22.622 -12.752 1.00 89.06 149 ILE A C 1
ATOM 1120 O O . ILE A 1 149 ? 8.662 -23.009 -13.903 1.00 89.06 149 ILE A O 1
ATOM 1124 N N . ARG A 1 150 ? 9.460 -23.404 -11.831 1.00 87.25 150 ARG A N 1
ATOM 1125 C CA . ARG A 1 150 ? 9.994 -24.743 -12.123 1.00 87.25 150 ARG A CA 1
ATOM 1126 C C . ARG A 1 150 ? 8.947 -25.689 -12.715 1.00 87.25 150 ARG A C 1
ATOM 1128 O O . ARG A 1 150 ? 9.231 -26.400 -13.670 1.00 87.25 150 ARG A O 1
ATOM 1135 N N . GLN A 1 151 ? 7.709 -25.657 -12.219 1.00 88.88 151 GLN A N 1
ATOM 1136 C CA . GLN A 1 151 ? 6.618 -26.484 -12.763 1.00 88.88 151 GLN A CA 1
ATOM 1137 C C . GLN A 1 151 ? 6.328 -26.188 -14.244 1.00 88.88 151 GLN A C 1
ATOM 1139 O O . GLN A 1 151 ? 5.982 -27.099 -14.999 1.00 88.88 151 GLN A O 1
ATOM 1144 N N . PHE A 1 152 ? 6.468 -24.932 -14.680 1.00 85.44 152 PHE A N 1
ATOM 1145 C CA . PHE A 1 152 ? 6.330 -24.573 -16.093 1.00 85.44 152 PHE A CA 1
ATOM 1146 C C . PHE A 1 152 ? 7.568 -24.968 -16.899 1.00 85.44 152 PHE A C 1
ATOM 1148 O O . PHE A 1 152 ? 7.414 -25.486 -18.007 1.00 85.44 152 PHE A O 1
ATOM 1155 N N . THR A 1 153 ? 8.774 -24.758 -16.363 1.00 80.19 153 THR A N 1
ATOM 1156 C CA . THR A 1 153 ? 10.025 -25.053 -17.080 1.00 80.19 153 THR A CA 1
ATOM 1157 C C . THR A 1 153 ? 10.258 -26.552 -17.250 1.00 80.19 153 THR A C 1
ATOM 1159 O O . THR A 1 153 ? 10.649 -26.977 -18.335 1.00 80.19 153 THR A O 1
ATOM 1162 N N . ASP A 1 154 ? 9.911 -27.376 -16.262 1.00 83.06 154 ASP A N 1
ATOM 1163 C CA . ASP A 1 154 ? 9.917 -28.841 -16.384 1.00 83.06 154 ASP A CA 1
ATOM 1164 C C . ASP A 1 154 ? 8.966 -29.301 -17.500 1.00 83.06 154 ASP A C 1
ATOM 1166 O O . ASP A 1 154 ? 9.285 -30.185 -18.296 1.00 83.06 154 ASP A O 1
ATOM 1170 N N . GLY A 1 155 ? 7.813 -28.634 -17.622 1.00 78.88 155 GLY A N 1
ATOM 1171 C CA . GLY A 1 155 ? 6.855 -28.849 -18.704 1.00 78.88 155 GLY A CA 1
ATOM 1172 C C . GLY A 1 155 ? 7.374 -28.461 -20.092 1.00 78.88 155 GLY A C 1
ATOM 1173 O O . GLY A 1 155 ? 6.798 -28.901 -21.085 1.00 78.88 155 GLY A O 1
ATOM 1174 N N . LEU A 1 156 ? 8.453 -27.680 -20.189 1.00 76.88 156 LEU A N 1
ATOM 1175 C CA . LEU A 1 156 ? 9.126 -27.325 -21.445 1.00 76.88 156 LEU A CA 1
ATOM 1176 C C . LEU A 1 156 ? 10.269 -28.291 -21.804 1.00 76.88 156 LEU A C 1
ATOM 1178 O O . LEU A 1 156 ? 10.680 -28.324 -22.971 1.00 76.88 156 LEU A O 1
ATOM 1182 N N . GLY A 1 157 ? 10.754 -29.078 -20.836 1.00 75.25 157 GLY A N 1
ATOM 1183 C CA . GLY A 1 157 ? 11.840 -30.046 -21.000 1.00 75.25 157 GLY A CA 1
ATOM 1184 C C . GLY A 1 157 ? 11.581 -31.049 -22.130 1.00 75.25 157 GLY A C 1
ATOM 1185 O O . GLY A 1 157 ? 10.453 -31.491 -22.343 1.00 75.25 157 GLY A O 1
ATOM 1186 N N . ASP A 1 158 ? 12.627 -31.362 -22.901 1.00 76.81 158 ASP A N 1
ATOM 1187 C CA . ASP A 1 158 ? 12.653 -32.319 -24.025 1.00 76.81 158 ASP A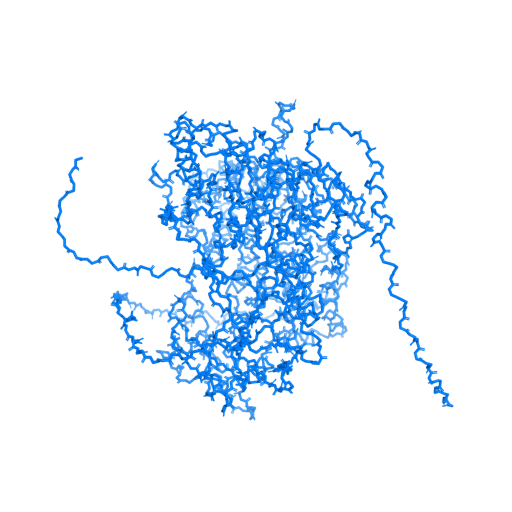 CA 1
ATOM 1188 C C . ASP A 1 158 ? 11.700 -32.052 -25.212 1.00 76.81 158 ASP A C 1
ATOM 1190 O O . ASP A 1 158 ? 11.664 -32.824 -26.174 1.00 76.81 158 ASP A O 1
ATOM 1194 N N . LYS A 1 159 ? 10.945 -30.944 -25.211 1.00 74.25 159 LYS A N 1
ATOM 1195 C CA . LYS A 1 159 ? 10.055 -30.576 -26.327 1.00 74.25 159 LYS A CA 1
ATOM 1196 C C . LYS A 1 159 ? 10.809 -29.899 -27.478 1.00 74.25 159 LYS A C 1
ATOM 1198 O O . LYS A 1 159 ? 11.725 -29.103 -27.257 1.00 74.25 159 LYS A O 1
ATOM 1203 N N . THR A 1 160 ? 10.356 -30.148 -28.712 1.00 79.62 160 THR A N 1
ATOM 1204 C CA . THR A 1 160 ? 10.721 -29.354 -29.905 1.00 79.62 160 THR A CA 1
ATOM 1205 C C . THR A 1 160 ? 10.231 -27.908 -29.756 1.00 79.62 160 THR A C 1
ATOM 1207 O O . THR A 1 160 ? 9.366 -27.644 -28.924 1.00 79.62 160 THR A O 1
ATOM 1210 N N . ALA A 1 161 ? 10.722 -26.949 -30.552 1.00 67.69 161 ALA A N 1
ATOM 1211 C CA . ALA A 1 161 ? 10.237 -25.565 -30.433 1.00 67.69 161 ALA A CA 1
ATOM 1212 C C . ALA A 1 161 ? 8.739 -25.422 -30.726 1.00 67.69 161 ALA A C 1
ATOM 1214 O O . ALA A 1 161 ? 8.055 -24.723 -29.991 1.00 67.69 161 ALA A O 1
ATOM 1215 N N . GLU A 1 162 ? 8.215 -26.147 -31.716 1.00 71.31 162 GLU A N 1
ATOM 1216 C CA . GLU A 1 162 ? 6.770 -26.237 -31.973 1.00 71.31 162 GLU A CA 1
ATOM 1217 C C . GLU A 1 162 ? 6.028 -26.796 -30.749 1.00 71.31 162 GLU A C 1
ATOM 1219 O O . GLU A 1 162 ? 4.996 -26.269 -30.339 1.00 71.31 162 GLU A O 1
ATOM 1224 N N . GLY A 1 163 ? 6.589 -27.825 -30.103 1.00 76.31 163 GLY A N 1
ATOM 1225 C CA . GLY A 1 163 ? 6.042 -28.389 -28.870 1.00 76.31 163 GLY A CA 1
ATOM 1226 C C . GLY A 1 163 ? 6.082 -27.421 -27.683 1.00 76.31 163 GLY A C 1
ATOM 1227 O O . GLY A 1 163 ? 5.166 -27.430 -26.862 1.00 76.31 163 GLY A O 1
ATOM 1228 N N . ARG A 1 164 ? 7.112 -26.574 -27.585 1.00 74.06 164 ARG A N 1
ATOM 1229 C CA . ARG A 1 164 ? 7.216 -25.521 -26.561 1.00 74.06 164 ARG A CA 1
ATOM 1230 C C . ARG A 1 164 ? 6.226 -24.395 -26.818 1.00 74.06 164 ARG A C 1
ATOM 1232 O O . ARG A 1 164 ? 5.527 -24.005 -25.891 1.00 74.06 164 ARG A O 1
ATOM 1239 N N . GLN A 1 165 ? 6.117 -23.931 -28.060 1.00 73.38 165 GLN A N 1
ATOM 1240 C CA . GLN A 1 165 ? 5.129 -22.932 -28.457 1.00 73.38 165 GLN A CA 1
ATOM 1241 C C . GLN A 1 165 ? 3.712 -23.429 -28.148 1.00 73.38 165 GLN A C 1
ATOM 1243 O O . GLN A 1 165 ? 2.987 -22.770 -27.409 1.00 73.38 165 GLN A O 1
ATOM 1248 N N . GLY A 1 166 ? 3.358 -24.644 -28.580 1.00 76.12 166 GLY A N 1
ATOM 1249 C CA . GLY A 1 166 ? 2.054 -25.236 -28.272 1.00 76.12 166 GLY A CA 1
ATOM 1250 C C . GLY A 1 166 ? 1.809 -25.444 -26.770 1.00 76.12 166 GLY A C 1
ATOM 1251 O O . GLY A 1 166 ? 0.674 -25.348 -26.304 1.00 76.12 166 GLY A O 1
ATOM 1252 N N . PHE A 1 167 ? 2.857 -25.692 -25.975 1.00 83.44 167 PHE A N 1
ATOM 1253 C CA . PHE A 1 167 ? 2.739 -25.746 -24.515 1.00 83.44 167 PHE A CA 1
ATOM 1254 C C . PHE A 1 167 ? 2.430 -24.369 -23.909 1.00 83.44 167 PHE A C 1
ATOM 1256 O O . PHE A 1 167 ? 1.509 -24.275 -23.089 1.00 83.44 167 PHE A O 1
ATOM 1263 N N . LEU A 1 168 ? 3.170 -23.332 -24.318 1.00 80.31 168 LEU A N 1
ATOM 1264 C CA . LEU A 1 168 ? 3.045 -21.952 -23.830 1.00 80.31 168 LEU A CA 1
ATOM 1265 C C . LEU A 1 168 ? 1.720 -21.295 -24.243 1.00 80.31 168 LEU A C 1
ATOM 1267 O O . LEU A 1 168 ? 1.102 -20.605 -23.434 1.00 80.31 168 LEU A O 1
ATOM 1271 N N . GLU A 1 169 ? 1.249 -21.564 -25.461 1.00 81.75 169 GLU A N 1
ATOM 1272 C CA . GLU A 1 169 ? -0.069 -21.139 -25.962 1.00 81.75 169 GLU A CA 1
ATOM 1273 C C . GLU A 1 169 ? -1.224 -21.886 -25.283 1.00 81.75 169 GLU A C 1
ATOM 1275 O O . GLU A 1 169 ? -2.375 -21.438 -25.288 1.00 81.75 169 GLU A O 1
ATOM 1280 N N . GLY A 1 170 ? -0.926 -23.038 -24.679 1.00 88.31 170 GLY A N 1
ATOM 1281 C CA . GLY A 1 170 ? -1.895 -23.783 -23.902 1.00 88.31 170 GLY A CA 1
ATOM 1282 C C . GLY A 1 170 ? -2.418 -22.966 -22.718 1.00 88.31 170 GLY A C 1
ATOM 1283 O O . GLY A 1 170 ? -1.729 -22.125 -22.144 1.00 88.31 170 GLY A O 1
ATOM 1284 N N . LYS A 1 171 ? -3.671 -23.226 -22.352 1.00 94.19 171 LYS A N 1
ATOM 1285 C CA . LYS A 1 171 ? -4.414 -22.455 -21.353 1.00 94.19 171 LYS A CA 1
ATOM 1286 C C . LYS A 1 171 ? -4.545 -23.214 -20.038 1.00 94.19 171 LYS A C 1
ATOM 1288 O O . LYS A 1 171 ? -4.680 -24.439 -20.042 1.00 94.19 171 LYS A O 1
ATOM 1293 N N . ILE A 1 172 ? -4.540 -22.483 -18.930 1.00 96.31 172 ILE A N 1
ATOM 1294 C CA . ILE A 1 172 ? -4.815 -22.988 -17.577 1.00 96.31 172 ILE A CA 1
ATOM 1295 C C . ILE A 1 172 ? -5.911 -22.139 -16.908 1.00 96.31 172 ILE A C 1
ATOM 1297 O O . ILE A 1 172 ? -6.128 -21.002 -17.336 1.00 96.31 172 ILE A O 1
ATOM 1301 N N . PRO A 1 173 ? -6.619 -22.653 -15.883 1.00 96.75 173 PRO A N 1
ATOM 1302 C CA . PRO A 1 173 ? -7.652 -21.887 -15.183 1.00 96.75 173 PRO A CA 1
ATOM 1303 C C . PRO A 1 173 ? -7.079 -20.638 -14.497 1.00 96.75 173 PRO A C 1
ATOM 1305 O O . PRO A 1 173 ? -6.215 -20.744 -13.624 1.00 96.75 173 PRO A O 1
ATOM 1308 N N . ALA A 1 174 ? -7.583 -19.453 -14.858 1.00 95.12 174 ALA A N 1
ATOM 1309 C CA . ALA A 1 174 ? -7.090 -18.180 -14.322 1.00 95.12 174 ALA A CA 1
ATOM 1310 C C . ALA A 1 174 ? -7.393 -18.036 -12.824 1.00 95.12 174 ALA A C 1
ATOM 1312 O O . ALA A 1 174 ? -6.547 -17.570 -12.060 1.00 95.12 174 ALA A O 1
ATOM 1313 N N . LEU A 1 175 ? -8.579 -18.486 -12.391 1.00 94.25 175 LEU A N 1
ATOM 1314 C CA . LEU A 1 175 ? -8.982 -18.434 -10.986 1.00 94.25 175 LEU A CA 1
ATOM 1315 C C . LEU A 1 175 ? -8.013 -19.206 -10.082 1.00 94.25 175 LEU A C 1
ATOM 1317 O O . LEU A 1 175 ? -7.596 -18.685 -9.051 1.00 94.25 175 LEU A O 1
ATOM 1321 N N . GLN A 1 176 ? -7.630 -20.422 -10.482 1.00 95.25 176 GLN A N 1
ATOM 1322 C CA . GLN A 1 176 ? -6.689 -21.230 -9.710 1.00 95.25 176 GLN A CA 1
ATOM 1323 C C . GLN A 1 176 ? -5.304 -20.574 -9.670 1.00 95.25 176 GLN A C 1
ATOM 1325 O O . GLN A 1 176 ? -4.742 -20.405 -8.592 1.00 95.25 176 GLN A O 1
ATOM 1330 N N . PHE A 1 177 ? -4.779 -20.163 -10.829 1.00 96.62 177 PHE A N 1
ATOM 1331 C CA . PHE A 1 177 ? -3.450 -19.558 -10.933 1.00 96.62 177 PHE A CA 1
ATOM 1332 C C . PHE A 1 177 ? -3.307 -18.302 -10.059 1.00 96.62 177 PHE A C 1
ATOM 1334 O O . PHE A 1 177 ? -2.422 -18.232 -9.207 1.00 96.62 177 PHE A O 1
ATOM 1341 N N . HIS A 1 178 ? -4.202 -17.324 -10.224 1.00 95.38 178 HIS A N 1
ATOM 1342 C CA . HIS A 1 178 ? -4.140 -16.082 -9.452 1.00 95.38 178 HIS A CA 1
ATOM 1343 C C . HIS A 1 178 ? -4.504 -16.290 -7.977 1.00 95.38 178 HIS A C 1
ATOM 1345 O O . HIS A 1 178 ? -3.952 -15.608 -7.114 1.00 95.38 178 HIS A O 1
ATOM 1351 N N . GLY A 1 179 ? -5.417 -17.224 -7.686 1.00 93.06 179 GLY A N 1
ATOM 1352 C CA . GLY A 1 179 ? -5.825 -17.566 -6.326 1.00 93.06 179 GLY A CA 1
ATOM 1353 C C . GLY A 1 179 ? -4.669 -18.111 -5.493 1.00 93.06 179 GLY A C 1
ATOM 1354 O O . GLY A 1 179 ? -4.464 -17.640 -4.381 1.00 93.06 179 GLY A O 1
ATOM 1355 N N . GLU A 1 180 ? -3.867 -19.025 -6.048 1.00 94.81 180 GLU A N 1
ATOM 1356 C CA . GLU A 1 180 ? -2.699 -19.598 -5.363 1.00 94.81 180 GLU A CA 1
ATOM 1357 C C . GLU A 1 180 ? -1.639 -18.536 -5.023 1.00 94.81 180 GLU A C 1
ATOM 1359 O O . GLU A 1 180 ? -1.080 -18.558 -3.928 1.00 94.81 180 GLU A O 1
ATOM 1364 N N . ILE A 1 181 ? -1.387 -17.582 -5.927 1.00 95.62 181 ILE A N 1
ATOM 1365 C CA . ILE A 1 181 ? -0.437 -16.481 -5.690 1.00 95.62 181 ILE A CA 1
ATOM 1366 C C . ILE A 1 181 ? -0.952 -15.551 -4.588 1.00 95.62 181 ILE A C 1
ATOM 1368 O O . ILE A 1 181 ? -0.236 -15.261 -3.630 1.00 95.62 181 ILE A O 1
ATOM 1372 N N . MET A 1 182 ? -2.203 -15.100 -4.707 1.00 92.88 182 MET A N 1
ATOM 1373 C CA . MET A 1 182 ? -2.837 -14.233 -3.713 1.00 92.88 182 MET A CA 1
ATOM 1374 C C . MET A 1 182 ? -2.869 -14.902 -2.334 1.00 92.88 182 MET A C 1
ATOM 1376 O O . MET A 1 182 ? -2.599 -14.262 -1.318 1.00 92.88 182 MET A O 1
ATOM 1380 N N . ASP A 1 183 ? -3.154 -16.203 -2.297 1.00 91.25 183 ASP A N 1
ATOM 1381 C CA . ASP A 1 183 ? -3.182 -16.989 -1.073 1.00 91.25 183 ASP A CA 1
ATOM 1382 C C . ASP A 1 183 ? -1.831 -17.048 -0.364 1.00 91.25 183 ASP A C 1
ATOM 1384 O O . ASP A 1 183 ? -1.828 -17.087 0.871 1.00 91.25 183 ASP A O 1
ATOM 1388 N N . GLU A 1 184 ? -0.723 -17.078 -1.106 1.00 93.94 184 GLU A N 1
ATOM 1389 C CA . GLU A 1 184 ? 0.623 -17.075 -0.537 1.00 93.94 184 GLU A CA 1
ATOM 1390 C C . GLU A 1 184 ? 1.009 -15.684 -0.024 1.00 93.94 184 GLU A C 1
ATOM 1392 O O . GLU A 1 184 ? 1.443 -15.555 1.121 1.00 93.94 184 GLU A O 1
ATOM 1397 N N . PHE A 1 185 ? 0.763 -14.634 -0.813 1.00 93.44 185 PHE A N 1
ATOM 1398 C CA . PHE A 1 185 ? 1.008 -13.244 -0.404 1.00 93.44 185 PHE A CA 1
ATOM 1399 C C . PHE A 1 185 ? 0.243 -12.887 0.870 1.00 93.44 185 PHE A C 1
ATOM 1401 O O . PHE A 1 185 ? 0.815 -12.353 1.819 1.00 93.44 185 PHE A O 1
ATOM 1408 N N . ASN A 1 186 ? -1.027 -13.282 0.957 1.00 91.00 186 ASN A N 1
ATOM 1409 C CA . ASN A 1 186 ? -1.850 -12.985 2.121 1.00 91.00 186 ASN A CA 1
ATOM 1410 C C . ASN A 1 186 ? -1.376 -13.683 3.416 1.00 91.00 186 ASN A C 1
ATOM 1412 O O . ASN A 1 186 ? -1.815 -13.312 4.504 1.00 91.00 186 ASN A O 1
ATOM 1416 N N . LYS A 1 187 ? -0.473 -14.673 3.361 1.00 91.75 187 LYS A N 1
ATOM 1417 C CA . LYS A 1 187 ? 0.123 -15.250 4.582 1.00 91.75 187 LYS A CA 1
ATOM 1418 C C . LYS A 1 187 ? 1.105 -14.299 5.267 1.00 91.75 187 LYS A C 1
ATOM 1420 O O . LYS A 1 187 ? 1.369 -14.480 6.455 1.00 91.75 187 LYS A O 1
ATOM 1425 N N . LEU A 1 188 ? 1.627 -13.296 4.553 1.00 90.06 188 LEU A N 1
ATOM 1426 C CA . LEU A 1 188 ? 2.492 -12.268 5.137 1.00 90.06 188 LEU A CA 1
ATOM 1427 C C . LEU A 1 188 ? 1.764 -11.422 6.178 1.00 90.06 188 LEU A C 1
ATOM 1429 O O . LEU A 1 188 ? 2.403 -10.927 7.101 1.00 90.06 188 LEU A O 1
ATOM 1433 N N . ASN A 1 189 ? 0.438 -11.292 6.045 1.00 88.62 189 ASN A N 1
ATOM 1434 C CA . ASN A 1 189 ? -0.381 -10.409 6.870 1.00 88.62 189 ASN A CA 1
ATOM 1435 C C . ASN A 1 189 ? 0.113 -8.945 6.850 1.00 88.62 189 ASN A C 1
ATOM 1437 O O . ASN A 1 189 ? 0.088 -8.262 7.870 1.00 88.62 189 ASN A O 1
ATOM 1441 N N . ASP A 1 190 ? 0.543 -8.478 5.677 1.00 85.88 190 ASP A N 1
ATOM 1442 C CA . ASP A 1 190 ? 1.123 -7.155 5.447 1.00 85.88 190 ASP A CA 1
ATOM 1443 C C . ASP A 1 190 ? 0.337 -6.428 4.348 1.00 85.88 190 ASP A C 1
ATOM 1445 O O . ASP A 1 190 ? 0.464 -6.756 3.171 1.00 85.88 190 ASP A O 1
ATOM 1449 N N . ALA A 1 191 ? -0.453 -5.416 4.715 1.00 84.31 191 ALA A N 1
ATOM 1450 C CA . ALA A 1 191 ? -1.239 -4.640 3.753 1.00 84.31 191 ALA A CA 1
ATOM 1451 C C . ALA A 1 191 ? -0.391 -3.889 2.710 1.00 84.31 191 ALA A C 1
ATOM 1453 O O . ALA A 1 191 ? -0.921 -3.497 1.670 1.00 84.31 191 ALA A O 1
ATOM 1454 N N . HIS A 1 192 ? 0.901 -3.663 2.967 1.00 86.88 192 HIS A N 1
ATOM 1455 C CA . HIS A 1 192 ? 1.806 -3.053 1.994 1.00 86.88 192 HIS A CA 1
ATOM 1456 C C . HIS A 1 192 ? 2.329 -4.063 0.969 1.00 86.88 192 HIS A C 1
ATOM 1458 O O . HIS A 1 192 ? 2.780 -3.657 -0.105 1.00 86.88 192 HIS A O 1
ATOM 1464 N N . THR A 1 193 ? 2.239 -5.361 1.265 1.00 89.00 193 THR A N 1
ATOM 1465 C CA . THR A 1 193 ? 2.755 -6.435 0.415 1.00 89.00 193 THR A CA 1
ATOM 1466 C C . THR A 1 193 ? 1.637 -7.374 -0.009 1.00 89.00 193 THR A C 1
ATOM 1468 O O . THR A 1 193 ? 1.312 -8.354 0.657 1.00 89.00 193 THR A O 1
ATOM 1471 N N . LEU A 1 194 ? 1.053 -7.068 -1.159 1.00 90.69 194 LEU A N 1
ATOM 1472 C CA . LEU A 1 194 ? -0.211 -7.625 -1.621 1.00 90.69 194 LEU A CA 1
ATOM 1473 C C . LEU A 1 194 ? -0.084 -8.029 -3.087 1.00 90.69 194 LEU A C 1
ATOM 1475 O O . LEU A 1 194 ? 0.542 -7.332 -3.882 1.00 90.69 194 LEU A O 1
ATOM 1479 N N . TYR A 1 195 ? -0.754 -9.117 -3.454 1.00 93.50 195 TYR A N 1
ATOM 1480 C CA . TYR A 1 195 ? -1.036 -9.455 -4.842 1.00 93.50 195 TYR A CA 1
ATOM 1481 C C . TYR A 1 195 ? -2.536 -9.314 -5.103 1.00 93.50 195 TYR A C 1
ATOM 1483 O O . TYR A 1 195 ? -3.347 -10.015 -4.497 1.00 93.50 195 TYR A O 1
ATOM 1491 N N . ILE A 1 196 ? -2.910 -8.413 -6.009 1.00 91.00 196 ILE A N 1
ATOM 1492 C CA . ILE A 1 196 ? -4.292 -8.234 -6.452 1.00 91.00 196 ILE A CA 1
ATOM 1493 C C . ILE A 1 196 ? -4.472 -9.005 -7.757 1.00 91.00 196 ILE A C 1
ATOM 1495 O O . ILE A 1 196 ? -3.875 -8.683 -8.786 1.00 91.00 196 ILE A O 1
ATOM 1499 N N . SER A 1 197 ? -5.328 -10.022 -7.704 1.00 92.19 197 SER A N 1
ATOM 1500 C CA . SER A 1 197 ? -5.773 -10.768 -8.878 1.00 92.19 197 SER A CA 1
ATOM 1501 C C . SER A 1 197 ? -6.472 -9.849 -9.896 1.00 92.19 197 SER A C 1
ATOM 1503 O O . SER A 1 197 ? -7.219 -8.964 -9.486 1.00 92.19 197 SER A O 1
ATOM 1505 N N . PRO A 1 198 ? -6.363 -10.112 -11.213 1.00 90.75 198 PRO A N 1
ATOM 1506 C CA . PRO A 1 198 ? -7.179 -9.434 -12.227 1.00 90.75 198 PRO A CA 1
ATOM 1507 C C . PRO A 1 198 ? -8.684 -9.755 -12.116 1.00 90.75 198 PRO A C 1
ATOM 1509 O O . PRO A 1 198 ? -9.483 -9.235 -12.890 1.00 90.75 198 PRO A O 1
ATOM 1512 N N . LEU A 1 199 ? -9.077 -10.639 -11.190 1.00 90.62 199 LEU A N 1
ATOM 1513 C CA . LEU A 1 199 ? -10.462 -10.992 -10.865 1.00 90.62 199 LEU A CA 1
ATOM 1514 C C . LEU A 1 199 ? -11.036 -10.143 -9.720 1.00 90.62 199 LEU A C 1
ATOM 1516 O O . LEU A 1 199 ? -12.126 -10.431 -9.233 1.00 90.62 199 LEU A O 1
ATOM 1520 N N . ASP A 1 200 ? -10.333 -9.102 -9.275 1.00 86.06 200 ASP A N 1
ATOM 1521 C CA . ASP A 1 200 ? -10.767 -8.238 -8.172 1.00 86.06 200 ASP A CA 1
ATOM 1522 C C . ASP A 1 200 ? -12.044 -7.430 -8.455 1.00 86.06 200 ASP A C 1
ATOM 1524 O O . ASP A 1 200 ? -12.639 -6.873 -7.533 1.00 86.06 200 ASP A O 1
ATOM 1528 N N . MET A 1 201 ? -12.501 -7.428 -9.709 1.00 85.25 201 MET A N 1
ATOM 1529 C CA . MET A 1 201 ? -13.819 -6.938 -10.107 1.00 85.25 201 MET A CA 1
ATOM 1530 C C . MET A 1 201 ? -14.979 -7.761 -9.524 1.00 85.25 201 MET A C 1
ATOM 1532 O O . MET A 1 201 ? -16.116 -7.306 -9.605 1.00 85.25 201 MET A O 1
ATOM 1536 N N . PHE A 1 202 ? -14.718 -8.949 -8.964 1.00 90.12 202 PHE A N 1
ATOM 1537 C CA . PHE A 1 202 ? -15.700 -9.786 -8.276 1.00 90.12 202 PHE A CA 1
ATOM 1538 C C . PHE A 1 202 ? -15.501 -9.698 -6.757 1.00 90.12 202 PHE A C 1
ATOM 1540 O O . PHE A 1 202 ? -14.487 -10.144 -6.218 1.00 90.12 202 PHE A O 1
ATOM 1547 N N . THR A 1 203 ? -16.500 -9.178 -6.047 1.00 90.81 203 THR A N 1
ATOM 1548 C CA . THR A 1 203 ? -16.500 -9.091 -4.582 1.00 90.81 203 THR A CA 1
ATOM 1549 C C . THR A 1 203 ? -17.553 -10.024 -4.008 1.00 90.81 203 THR A C 1
ATOM 1551 O O . THR A 1 203 ? -18.749 -9.829 -4.219 1.00 90.81 203 THR A O 1
ATOM 1554 N N . TRP A 1 204 ? -17.108 -11.022 -3.255 1.00 91.44 204 TRP A N 1
ATOM 1555 C CA . TRP A 1 204 ? -17.963 -11.943 -2.517 1.00 91.44 204 TRP A CA 1
ATOM 1556 C C . TRP A 1 204 ? -18.463 -11.256 -1.269 1.00 91.44 204 TRP A C 1
ATOM 1558 O O . TRP A 1 204 ? -17.665 -10.685 -0.539 1.00 91.44 204 TRP A O 1
ATOM 1568 N N . THR A 1 205 ? -19.761 -11.328 -1.023 1.00 90.81 205 THR A N 1
ATOM 1569 C CA . THR A 1 205 ? -20.441 -10.571 0.019 1.00 90.81 205 THR A CA 1
ATOM 1570 C C . THR A 1 205 ? -21.454 -11.467 0.704 1.00 90.81 205 THR A C 1
ATOM 1572 O O . THR A 1 205 ? -22.325 -12.061 0.064 1.00 90.81 205 THR A O 1
ATOM 1575 N N . LEU A 1 206 ? -21.357 -11.564 2.022 1.00 90.31 206 LEU A N 1
ATOM 1576 C CA . LEU A 1 206 ? -22.346 -12.259 2.821 1.00 90.31 206 LEU A CA 1
ATOM 1577 C C . LEU A 1 206 ? -23.494 -11.289 3.147 1.00 90.31 206 LEU A C 1
ATOM 1579 O O . LEU A 1 206 ? -23.242 -10.274 3.785 1.00 90.31 206 LEU A O 1
ATOM 1583 N N . PRO A 1 207 ? -24.751 -11.570 2.769 1.00 89.50 207 PRO A N 1
ATOM 1584 C CA . PRO A 1 207 ? -25.887 -10.646 2.928 1.00 89.50 207 PRO A CA 1
ATOM 1585 C C . PRO A 1 207 ? -26.406 -10.508 4.375 1.00 89.50 207 PRO A C 1
ATOM 1587 O O . PRO A 1 207 ? -27.573 -10.196 4.596 1.00 89.50 207 PRO A O 1
ATOM 1590 N N . ILE A 1 208 ? -25.547 -10.724 5.370 1.00 88.12 208 ILE A N 1
ATOM 1591 C CA . ILE A 1 208 ? -25.829 -10.516 6.793 1.00 88.12 208 ILE A CA 1
ATOM 1592 C C . ILE A 1 208 ? -24.676 -9.752 7.444 1.00 88.12 208 ILE A C 1
ATOM 1594 O O . ILE A 1 208 ? -23.557 -9.718 6.927 1.00 88.12 208 ILE A O 1
ATOM 1598 N N . CYS A 1 209 ? -24.955 -9.170 8.601 1.00 86.56 209 CYS A N 1
ATOM 1599 C CA . CYS A 1 209 ? -23.987 -8.486 9.441 1.00 86.56 209 CYS A CA 1
ATOM 1600 C C . CYS A 1 209 ? -23.927 -9.141 10.826 1.00 86.56 209 CYS A C 1
ATOM 1602 O O . CYS A 1 209 ? -24.842 -9.868 11.228 1.00 86.56 209 CYS A O 1
ATOM 1604 N N . PHE A 1 210 ? -22.837 -8.896 11.549 1.00 87.38 210 PHE A N 1
ATOM 1605 C CA . PHE A 1 210 ? -22.633 -9.412 12.897 1.00 87.38 210 PHE A CA 1
ATOM 1606 C C . PHE A 1 210 ? -22.713 -8.264 13.905 1.00 87.38 210 PHE A C 1
ATOM 1608 O O . PHE A 1 210 ? -22.055 -7.236 13.766 1.00 87.38 210 PHE A O 1
ATOM 1615 N N . ASP A 1 211 ? -23.549 -8.427 14.923 1.00 88.06 211 ASP A N 1
ATOM 1616 C CA . ASP A 1 211 ? -23.478 -7.644 16.153 1.00 88.06 211 ASP A CA 1
ATOM 1617 C C . ASP A 1 211 ? -22.603 -8.354 17.175 1.00 88.06 211 ASP A C 1
ATOM 1619 O O . ASP A 1 211 ? -22.460 -9.575 17.124 1.00 88.06 211 ASP A O 1
ATOM 1623 N N . THR A 1 212 ? -22.067 -7.609 18.132 1.00 91.19 212 THR A N 1
ATOM 1624 C CA . THR A 1 212 ? -21.280 -8.170 19.224 1.00 91.19 212 THR A CA 1
ATOM 1625 C C . THR A 1 212 ? -21.408 -7.339 20.493 1.00 91.19 212 THR A C 1
ATOM 1627 O O . THR A 1 212 ? -21.574 -6.121 20.469 1.00 91.19 212 THR A O 1
ATOM 1630 N N . GLY A 1 213 ? -21.302 -8.011 21.633 1.00 91.25 213 GLY A N 1
ATOM 1631 C CA . GLY A 1 213 ? -21.325 -7.381 22.944 1.00 91.25 213 GLY A CA 1
ATOM 1632 C C . GLY A 1 213 ? -20.958 -8.364 24.044 1.00 91.25 213 GLY A C 1
ATOM 1633 O O . GLY A 1 213 ? -20.586 -9.508 23.779 1.00 91.25 213 GLY A O 1
ATOM 1634 N N . LEU A 1 214 ? -21.069 -7.913 25.293 1.00 93.06 214 LEU A N 1
ATOM 1635 C CA . LEU A 1 214 ? -20.839 -8.745 26.471 1.00 93.06 214 LEU A CA 1
ATOM 1636 C C . LEU A 1 214 ? -22.161 -9.138 27.140 1.00 93.06 214 LEU A C 1
ATOM 1638 O O . LEU A 1 214 ? -22.989 -8.283 27.459 1.00 93.06 214 LEU A O 1
ATOM 1642 N N . LEU A 1 215 ? -22.324 -10.433 27.416 1.00 92.56 215 LEU A N 1
ATOM 1643 C CA . LEU A 1 215 ? -23.336 -10.972 28.323 1.00 92.56 215 LEU A CA 1
ATOM 1644 C C . LEU A 1 215 ? -22.630 -11.528 29.568 1.00 92.56 215 LEU A C 1
ATOM 1646 O O . LEU A 1 215 ? -22.188 -12.678 29.589 1.00 92.56 215 LEU A O 1
ATOM 1650 N N . GLY A 1 216 ? -22.493 -10.692 30.601 1.00 91.62 216 GLY A N 1
ATOM 1651 C CA . GLY A 1 216 ? -21.545 -10.951 31.692 1.00 91.62 216 GLY A CA 1
ATOM 1652 C C . GLY A 1 216 ? -20.114 -10.744 31.191 1.00 91.62 216 GLY A C 1
ATOM 1653 O O . GLY A 1 216 ? -19.849 -9.732 30.554 1.00 91.62 216 GLY A O 1
ATOM 1654 N N . ASP A 1 217 ? -19.234 -11.721 31.409 1.00 90.38 217 ASP A N 1
ATOM 1655 C CA . ASP A 1 217 ? -17.852 -11.708 30.888 1.00 90.38 217 ASP A CA 1
ATOM 1656 C C . ASP A 1 217 ? -17.717 -12.454 29.545 1.00 90.38 217 ASP A C 1
ATOM 1658 O O . ASP A 1 217 ? -16.625 -12.635 29.008 1.00 90.38 217 ASP A O 1
ATOM 1662 N N . ARG A 1 218 ? -18.833 -12.942 28.988 1.00 93.38 218 ARG A N 1
ATOM 1663 C CA . ARG A 1 218 ? -18.847 -13.704 27.737 1.00 93.38 218 ARG A CA 1
ATOM 1664 C C . ARG A 1 218 ? -19.152 -12.786 26.561 1.00 93.38 218 ARG A C 1
ATOM 1666 O O . ARG A 1 218 ? -20.212 -12.163 26.534 1.00 93.38 218 ARG A O 1
ATOM 1673 N N . GLN A 1 219 ? -18.273 -12.775 25.560 1.00 93.75 219 GLN A N 1
ATOM 1674 C CA . GLN A 1 219 ? -18.576 -12.164 24.268 1.00 93.75 219 GLN A CA 1
ATOM 1675 C C . GLN A 1 219 ? -19.622 -12.993 23.520 1.00 93.75 219 GLN A C 1
ATOM 1677 O O . GLN A 1 219 ? -19.510 -14.218 23.422 1.00 93.75 219 GLN A O 1
ATOM 1682 N N . VAL A 1 220 ? -20.639 -12.317 23.002 1.00 94.75 220 VAL A N 1
ATOM 1683 C CA . VAL A 1 220 ? -21.741 -12.911 22.244 1.00 94.75 220 VAL A CA 1
ATOM 1684 C C . VAL A 1 220 ? -21.860 -12.222 20.896 1.00 94.75 220 VAL A C 1
ATOM 1686 O O . VAL A 1 220 ? -21.582 -11.028 20.798 1.00 94.75 220 VAL A O 1
ATOM 1689 N N . LEU A 1 221 ? -22.258 -12.976 19.870 1.00 94.19 221 LEU A N 1
ATOM 1690 C CA . LEU A 1 221 ? -22.545 -12.437 18.547 1.00 94.19 221 LEU A CA 1
ATOM 1691 C C . LEU A 1 221 ? -24.034 -12.548 18.255 1.00 94.19 221 LEU A C 1
ATOM 1693 O O . LEU A 1 221 ? -24.626 -13.601 18.488 1.00 94.19 221 LEU A O 1
ATOM 1697 N N . TRP A 1 222 ? -24.618 -11.495 17.692 1.00 93.25 222 TRP A N 1
ATOM 1698 C CA . TRP A 1 222 ? -26.000 -11.524 17.224 1.00 93.25 222 TRP A CA 1
ATOM 1699 C C . TRP A 1 222 ? -26.086 -11.341 15.719 1.00 93.25 222 TRP A C 1
ATOM 1701 O O . TRP A 1 222 ? -25.268 -10.660 15.098 1.00 93.25 222 TRP A O 1
ATOM 1711 N N . LEU A 1 223 ? -27.105 -11.953 15.131 1.00 89.94 223 LEU A N 1
ATOM 1712 C CA . LEU A 1 223 ? -27.445 -11.764 13.736 1.00 89.94 223 LEU A CA 1
ATOM 1713 C C . LEU A 1 223 ? -27.966 -10.344 13.519 1.00 89.94 223 LEU A C 1
ATOM 1715 O O . LEU A 1 223 ? -28.782 -9.841 14.289 1.00 89.94 223 LEU A O 1
ATOM 1719 N N . CYS A 1 224 ? -27.539 -9.717 12.434 1.00 85.88 224 CYS A N 1
ATOM 1720 C CA . CYS A 1 224 ? -28.085 -8.459 11.963 1.00 85.88 224 CYS A CA 1
ATOM 1721 C C . CYS A 1 224 ? -28.414 -8.581 10.472 1.00 85.88 224 CYS A C 1
ATOM 1723 O O . CYS A 1 224 ? -27.603 -9.056 9.674 1.00 85.88 224 CYS A O 1
ATOM 1725 N N . ASN A 1 225 ? -29.630 -8.181 10.104 1.00 79.38 225 ASN A N 1
ATOM 1726 C CA . ASN A 1 225 ? -30.104 -8.272 8.727 1.00 79.38 225 ASN A CA 1
ATOM 1727 C C . ASN A 1 225 ? -29.710 -7.010 7.957 1.00 79.38 225 ASN A C 1
ATOM 1729 O O . ASN A 1 225 ? -29.984 -5.898 8.405 1.00 79.38 225 ASN A O 1
ATOM 1733 N N . LEU A 1 226 ? -29.107 -7.193 6.785 1.00 78.81 226 LEU A N 1
ATOM 1734 C CA . LEU A 1 226 ? -28.754 -6.098 5.888 1.00 78.81 226 LEU A CA 1
ATOM 1735 C C . LEU A 1 226 ? -29.900 -5.774 4.932 1.00 78.81 226 LEU A C 1
ATOM 1737 O O . LEU A 1 226 ? -30.719 -6.630 4.597 1.00 78.81 226 LEU A O 1
ATOM 1741 N N . HIS A 1 227 ? -29.909 -4.551 4.403 1.00 79.12 227 HIS A N 1
ATOM 1742 C CA . HIS A 1 227 ? -30.848 -4.110 3.364 1.00 79.12 227 HIS A CA 1
ATOM 1743 C C . HIS A 1 227 ? -30.553 -4.719 1.970 1.00 79.12 227 HIS A C 1
ATOM 1745 O O . HIS A 1 227 ? -30.708 -4.052 0.953 1.00 79.12 227 HIS A O 1
ATOM 1751 N N . MET A 1 228 ? -30.150 -5.993 1.912 1.00 84.56 228 MET A N 1
ATOM 1752 C CA . MET A 1 228 ? -29.866 -6.756 0.684 1.00 84.56 228 MET A CA 1
ATOM 1753 C C . MET A 1 228 ? -30.947 -7.798 0.361 1.00 84.56 228 MET A C 1
ATOM 1755 O O . MET A 1 228 ? -30.818 -8.564 -0.591 1.00 84.56 228 MET A O 1
ATOM 1759 N N . GLU A 1 229 ? -32.032 -7.818 1.134 1.00 86.44 229 GLU A N 1
ATOM 1760 C CA . GLU A 1 229 ? -33.069 -8.850 1.072 1.00 86.44 229 GLU A CA 1
ATOM 1761 C C . GLU A 1 229 ? -33.787 -8.928 -0.281 1.00 86.44 229 GLU A C 1
ATOM 1763 O O . GLU A 1 229 ? -34.128 -10.018 -0.736 1.00 86.44 229 GLU A O 1
ATOM 1768 N N . VAL A 1 230 ? -33.992 -7.785 -0.946 1.00 88.31 230 VAL A N 1
ATOM 1769 C CA . VAL A 1 230 ? -34.631 -7.732 -2.272 1.00 88.31 230 VAL A CA 1
ATOM 1770 C C . VAL A 1 230 ? -33.763 -8.448 -3.304 1.00 88.31 230 VAL A C 1
ATOM 1772 O O . VAL A 1 230 ? -34.230 -9.381 -3.950 1.00 88.31 230 VAL A O 1
ATOM 1775 N N . VAL A 1 231 ? -32.481 -8.072 -3.382 1.00 89.62 231 VAL A N 1
ATOM 1776 C CA . VAL A 1 231 ? -31.496 -8.693 -4.281 1.00 89.62 231 VAL A CA 1
ATOM 1777 C C . VAL A 1 231 ? -31.359 -10.184 -3.975 1.00 89.62 231 VAL A C 1
ATOM 1779 O O . VAL A 1 231 ? -31.351 -11.014 -4.880 1.00 89.62 231 VAL A O 1
ATOM 1782 N N . TYR A 1 232 ? -31.295 -10.543 -2.691 1.00 91.56 232 TYR A N 1
ATOM 1783 C CA . TYR A 1 232 ? -31.180 -11.933 -2.267 1.00 91.56 232 TYR A CA 1
ATOM 1784 C C . TYR A 1 232 ? -32.405 -12.770 -2.660 1.00 91.56 232 TYR A C 1
ATOM 1786 O O . TYR A 1 232 ? -32.258 -13.875 -3.184 1.00 91.56 232 TYR A O 1
ATOM 1794 N N . THR A 1 233 ? -33.609 -12.236 -2.448 1.00 92.38 233 THR A N 1
ATOM 1795 C CA . THR A 1 233 ? -34.869 -12.912 -2.787 1.00 92.38 233 THR A CA 1
ATOM 1796 C C . THR A 1 233 ? -35.025 -13.079 -4.290 1.00 92.38 233 THR A C 1
ATOM 1798 O O . THR A 1 233 ? -35.488 -14.125 -4.733 1.00 92.38 233 THR A O 1
ATOM 1801 N N . GLU A 1 234 ? -34.617 -12.090 -5.080 1.00 92.88 234 GLU A N 1
ATOM 1802 C CA . GLU A 1 234 ? -34.656 -12.173 -6.539 1.00 92.88 234 GLU A CA 1
ATOM 1803 C C . GLU A 1 234 ? -33.705 -13.255 -7.073 1.00 92.88 234 GLU A C 1
ATOM 1805 O O . GLU A 1 234 ? -34.098 -14.051 -7.923 1.00 92.88 234 GLU A O 1
ATOM 1810 N N . LEU A 1 235 ? -32.497 -13.363 -6.508 1.00 93.19 235 LEU A N 1
ATOM 1811 C CA . LEU A 1 235 ? -31.499 -14.352 -6.930 1.00 93.19 235 LEU A CA 1
ATOM 1812 C C . LEU A 1 235 ? -31.780 -15.777 -6.431 1.00 93.19 235 LEU A C 1
ATOM 1814 O O . LEU A 1 235 ? -31.510 -16.744 -7.141 1.00 93.19 235 LEU A O 1
ATOM 1818 N N . TYR A 1 236 ? -32.288 -15.935 -5.206 1.00 93.88 236 TYR A N 1
ATOM 1819 C CA . TYR A 1 236 ? -32.434 -17.247 -4.558 1.00 93.88 236 TYR A CA 1
ATOM 1820 C C . TYR A 1 236 ? -33.885 -17.687 -4.327 1.00 93.88 236 TYR A C 1
ATOM 1822 O O . TYR A 1 236 ? -34.112 -18.793 -3.831 1.00 93.88 236 TYR A O 1
ATOM 1830 N N . GLY A 1 237 ? -34.870 -16.847 -4.645 1.00 94.12 237 GLY A N 1
ATOM 1831 C CA . GLY A 1 237 ? -36.296 -17.135 -4.462 1.00 94.12 237 GLY A CA 1
ATOM 1832 C C . GLY A 1 237 ? -36.739 -17.249 -2.999 1.00 94.12 237 GLY A C 1
ATOM 1833 O O . GLY A 1 237 ? -37.800 -17.809 -2.721 1.00 94.12 237 GLY A O 1
ATOM 1834 N N . ARG A 1 238 ? -35.923 -16.784 -2.046 1.00 93.19 238 ARG A N 1
ATOM 1835 C CA . ARG A 1 238 ? -36.176 -16.897 -0.602 1.00 93.19 238 ARG A CA 1
ATOM 1836 C C . ARG A 1 238 ? -35.481 -15.789 0.179 1.00 93.19 238 ARG A C 1
ATOM 1838 O O . ARG A 1 238 ? -34.505 -15.229 -0.302 1.00 93.19 238 ARG A O 1
ATOM 1845 N N . ALA A 1 239 ? -35.944 -15.573 1.406 1.00 88.56 239 ALA A N 1
ATOM 1846 C CA . ALA A 1 239 ? -35.331 -14.665 2.366 1.00 88.56 239 ALA A CA 1
ATOM 1847 C C . ALA A 1 239 ? -33.910 -15.086 2.785 1.00 88.56 239 ALA A C 1
ATOM 1849 O O . ALA A 1 239 ? -33.599 -16.284 2.775 1.00 88.56 239 ALA A O 1
ATOM 1850 N N . THR A 1 240 ? -33.071 -14.129 3.203 1.00 85.69 240 THR A N 1
ATOM 1851 C CA . THR A 1 240 ? -31.675 -14.395 3.608 1.00 85.69 240 THR A CA 1
ATOM 1852 C C . THR A 1 240 ? -31.598 -15.327 4.810 1.00 85.69 240 THR A C 1
ATOM 1854 O O . THR A 1 240 ? -30.834 -16.294 4.824 1.00 85.69 240 THR A O 1
ATOM 1857 N N . THR A 1 241 ? -32.413 -15.058 5.828 1.00 82.62 241 THR A N 1
ATOM 1858 C CA . THR A 1 241 ? -32.542 -15.909 7.011 1.00 82.62 241 THR A CA 1
ATOM 1859 C C . THR A 1 241 ? -33.997 -15.919 7.481 1.00 82.62 241 THR A C 1
ATOM 1861 O O . THR A 1 241 ? -34.761 -15.004 7.184 1.00 82.62 241 THR A O 1
ATOM 1864 N N . GLN A 1 242 ? -34.388 -16.953 8.228 1.00 79.00 242 GLN A N 1
ATOM 1865 C CA . GLN A 1 242 ? -35.653 -16.955 8.976 1.00 79.00 242 GLN A CA 1
ATOM 1866 C C . GLN A 1 242 ? -35.494 -16.406 10.410 1.00 79.00 242 GLN A C 1
ATOM 1868 O O . GLN A 1 242 ? -36.457 -16.438 11.175 1.00 79.00 242 GLN A O 1
ATOM 1873 N N . GLY A 1 243 ? -34.288 -15.976 10.797 1.00 76.81 243 GLY A N 1
ATOM 1874 C CA . GLY A 1 243 ? -33.993 -15.382 12.100 1.00 76.81 243 GLY A CA 1
ATOM 1875 C C . GLY A 1 243 ? -34.269 -13.880 12.113 1.00 76.81 243 GLY A C 1
ATOM 1876 O O . GLY A 1 243 ? -34.249 -13.208 11.076 1.00 76.81 243 GLY A O 1
ATOM 1877 N N . SER A 1 244 ? -34.529 -13.343 13.299 1.00 81.75 244 SER A N 1
ATOM 1878 C CA . SER A 1 244 ? -34.693 -11.906 13.505 1.00 81.75 244 SER A CA 1
ATOM 1879 C C . SER A 1 244 ? -33.349 -11.257 13.823 1.00 81.75 244 SER A C 1
ATOM 1881 O O . SER A 1 244 ? -32.466 -11.859 14.434 1.00 81.75 244 SER A O 1
ATOM 1883 N N . SER A 1 245 ? -33.190 -9.992 13.427 1.00 85.19 245 SER A N 1
ATOM 1884 C CA . SER A 1 245 ? -32.061 -9.189 13.898 1.00 85.19 245 SER A CA 1
ATOM 1885 C C . SER A 1 245 ? -32.057 -9.173 15.432 1.00 85.19 245 SER A C 1
ATOM 1887 O O . SER A 1 245 ? -33.087 -8.886 16.041 1.00 85.19 245 SER A O 1
ATOM 1889 N N . GLY A 1 246 ? -30.913 -9.463 16.048 1.00 88.25 246 GLY A N 1
ATOM 1890 C CA . GLY A 1 246 ? -30.755 -9.593 17.499 1.00 88.25 246 GLY A CA 1
ATOM 1891 C C . GLY A 1 246 ? -30.771 -11.031 18.030 1.00 88.25 246 GLY A C 1
ATOM 1892 O O . GLY A 1 246 ? -30.523 -11.219 19.219 1.00 88.25 246 GLY A O 1
ATOM 1893 N N . ASP A 1 247 ? -31.007 -12.047 17.195 1.00 92.75 247 ASP A N 1
ATOM 1894 C CA . ASP A 1 247 ? -30.879 -13.449 17.615 1.00 92.75 247 ASP A CA 1
ATOM 1895 C C . ASP A 1 247 ? -29.402 -13.829 17.827 1.00 92.75 247 ASP A C 1
ATOM 1897 O O . ASP A 1 247 ? -28.552 -13.544 16.984 1.00 92.75 247 ASP A O 1
ATOM 1901 N N . GLU A 1 248 ? -29.078 -14.482 18.951 1.00 95.56 248 GLU A N 1
ATOM 1902 C CA . GLU A 1 248 ? -27.699 -14.897 19.261 1.00 95.56 248 GLU A CA 1
ATOM 1903 C C . GLU A 1 248 ? -27.267 -16.049 18.348 1.00 95.56 248 GLU A C 1
ATOM 1905 O O . GLU A 1 248 ? -27.931 -17.087 18.272 1.00 95.56 248 GLU A O 1
ATOM 1910 N N . ILE A 1 249 ? -26.118 -15.882 17.696 1.00 95.88 249 ILE A N 1
ATOM 1911 C CA . ILE A 1 249 ? -25.466 -16.911 16.892 1.00 95.88 249 ILE A CA 1
ATOM 1912 C C . ILE A 1 249 ? -24.541 -17.707 17.808 1.00 95.88 249 ILE A C 1
ATOM 1914 O O . ILE A 1 249 ? -23.613 -17.153 18.394 1.00 95.88 249 ILE A O 1
ATOM 1918 N N . ILE A 1 250 ? -24.766 -19.016 17.909 1.00 97.06 250 ILE A N 1
ATOM 1919 C CA . ILE A 1 250 ? -23.923 -19.901 18.727 1.00 97.06 250 ILE A CA 1
ATOM 1920 C C . ILE A 1 250 ? -22.927 -20.695 17.880 1.00 97.06 250 ILE A C 1
ATOM 1922 O O . ILE A 1 250 ? -21.809 -20.956 18.334 1.00 97.06 250 ILE A O 1
ATOM 1926 N N . GLU A 1 251 ? -23.294 -21.029 16.638 1.00 97.50 251 GLU A N 1
ATOM 1927 C CA . GLU A 1 251 ? -22.436 -21.778 15.720 1.00 97.50 251 GLU A CA 1
ATOM 1928 C C . GLU A 1 251 ? -22.551 -21.286 14.276 1.00 97.50 251 GLU A C 1
ATOM 1930 O O . GLU A 1 251 ? -23.628 -20.890 13.824 1.00 97.50 251 GLU A O 1
ATOM 1935 N N . ILE A 1 252 ? -21.444 -21.383 13.538 1.00 96.06 252 ILE A N 1
ATOM 1936 C CA . ILE A 1 252 ? -21.387 -21.219 12.083 1.00 96.06 252 ILE A CA 1
ATOM 1937 C C . ILE A 1 252 ? -20.589 -22.388 11.507 1.00 96.06 252 ILE A C 1
ATOM 1939 O O . ILE A 1 252 ? -19.498 -22.704 11.979 1.00 96.06 252 ILE A O 1
ATOM 1943 N N . ASP A 1 253 ? -21.142 -23.060 10.500 1.00 95.88 253 ASP A N 1
ATOM 1944 C CA . ASP A 1 253 ? -20.565 -24.239 9.852 1.00 95.88 253 ASP A CA 1
ATOM 1945 C C . ASP A 1 253 ? -20.208 -25.375 10.832 1.00 95.88 253 ASP A C 1
ATOM 1947 O O . ASP A 1 253 ? -19.268 -26.140 10.611 1.00 95.88 253 ASP A O 1
ATOM 1951 N N . GLY A 1 254 ? -20.973 -25.490 11.922 1.00 96.25 254 GLY A N 1
ATOM 1952 C CA . GLY A 1 254 ? -20.747 -26.470 12.989 1.00 96.25 254 GLY A CA 1
ATOM 1953 C C . GLY A 1 254 ? -19.577 -26.138 13.923 1.00 96.25 254 GLY A C 1
ATOM 1954 O O . GLY A 1 254 ? -19.199 -26.976 14.738 1.00 96.25 254 GLY A O 1
ATOM 1955 N N . MET A 1 255 ? -18.993 -24.942 13.818 1.00 97.75 255 MET A N 1
ATOM 1956 C CA . MET A 1 255 ? -17.996 -24.421 14.754 1.00 97.75 255 MET A CA 1
ATOM 1957 C C . MET A 1 255 ? -18.655 -23.430 15.707 1.00 97.75 255 MET A C 1
ATOM 1959 O O . MET A 1 255 ? -19.532 -22.679 15.289 1.00 97.75 255 MET A O 1
ATOM 1963 N N . ASN A 1 256 ? -18.189 -23.360 16.959 1.00 96.69 256 ASN A N 1
ATOM 1964 C CA . ASN A 1 256 ? -18.539 -22.247 17.842 1.00 96.69 256 ASN A CA 1
ATOM 1965 C C . ASN A 1 256 ? -18.248 -20.914 17.135 1.00 96.69 256 ASN A C 1
ATOM 1967 O O . ASN A 1 256 ? -17.192 -20.772 16.516 1.00 96.69 256 ASN A O 1
ATOM 1971 N N . VAL A 1 257 ? -19.157 -19.942 17.239 1.00 95.38 257 VAL A N 1
ATOM 1972 C CA . VAL A 1 257 ? -19.064 -18.688 16.475 1.00 95.38 257 VAL A CA 1
ATOM 1973 C C . VAL A 1 257 ? -17.721 -17.964 16.659 1.00 95.38 257 VAL A C 1
ATOM 1975 O O . VAL A 1 257 ? -17.145 -17.511 15.678 1.00 95.38 257 VAL A O 1
ATOM 1978 N N . ILE A 1 258 ? -17.155 -17.924 17.871 1.00 95.12 258 ILE A N 1
ATOM 1979 C CA . ILE A 1 258 ? -15.871 -17.254 18.133 1.00 95.12 258 ILE A CA 1
ATOM 1980 C C . ILE A 1 258 ? -14.707 -18.006 17.478 1.00 95.12 258 ILE A C 1
ATOM 1982 O O . ILE A 1 258 ? -13.803 -17.387 16.914 1.00 95.12 258 ILE A O 1
ATOM 1986 N N . GLU A 1 259 ? -14.731 -19.338 17.513 1.00 96.69 259 GLU A N 1
ATOM 1987 C CA . GLU A 1 259 ? -13.731 -20.161 16.826 1.00 96.69 259 GLU A CA 1
ATOM 1988 C C . GLU A 1 259 ? -13.856 -20.046 15.304 1.00 96.69 259 GLU A C 1
ATOM 1990 O O . GLU A 1 259 ? 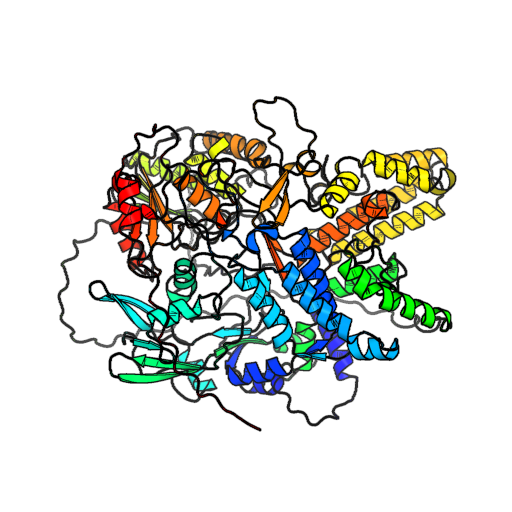-12.839 -19.997 14.611 1.00 96.69 259 GLU A O 1
ATOM 1995 N N . TRP A 1 260 ? -15.076 -19.895 14.783 1.00 95.75 260 TRP A N 1
ATOM 1996 C CA . TRP A 1 260 ? -15.296 -19.598 13.372 1.00 95.75 260 TRP A CA 1
ATOM 1997 C C . TRP A 1 260 ? -14.679 -18.249 12.978 1.00 95.75 260 TRP A C 1
ATOM 1999 O O . TRP A 1 260 ? -13.930 -18.200 12.005 1.00 95.75 260 TRP A O 1
ATOM 2009 N N . LEU A 1 261 ? -14.881 -17.174 13.754 1.00 93.69 261 LEU A N 1
ATOM 2010 C CA . LEU A 1 261 ? -14.236 -15.874 13.489 1.00 93.69 261 LEU A CA 1
ATOM 2011 C C . LEU A 1 261 ? -12.707 -15.996 13.474 1.00 93.69 261 LEU A C 1
ATOM 2013 O O . LEU A 1 261 ? -12.049 -15.497 12.560 1.00 93.69 261 LEU A O 1
ATOM 2017 N N . LYS A 1 262 ? -12.134 -16.697 14.464 1.00 94.75 262 LYS A N 1
ATOM 2018 C CA . LYS A 1 262 ? -10.687 -16.950 14.544 1.00 94.75 262 LYS A CA 1
ATOM 2019 C C . LYS A 1 262 ? -10.180 -17.727 13.334 1.00 94.75 262 LYS A C 1
ATOM 2021 O O . LYS A 1 262 ? -9.104 -17.404 12.834 1.00 94.75 262 LYS A O 1
ATOM 2026 N N . PHE A 1 263 ? -10.928 -18.731 12.876 1.00 94.56 263 PHE A N 1
ATOM 2027 C CA . PHE A 1 263 ? -10.608 -19.486 11.669 1.00 94.56 263 PHE A CA 1
ATOM 2028 C C . PHE A 1 263 ? -10.646 -18.588 10.434 1.00 94.56 263 PHE A C 1
ATOM 2030 O O . PHE A 1 263 ? -9.696 -18.613 9.652 1.00 94.56 263 PHE A O 1
ATOM 2037 N N . MET A 1 264 ? -11.681 -17.755 10.290 1.00 91.56 264 MET A N 1
ATOM 2038 C CA . MET A 1 264 ? -11.862 -16.893 9.122 1.00 91.56 264 MET A CA 1
ATOM 2039 C C . MET A 1 264 ? -10.663 -15.976 8.877 1.00 91.56 264 MET A C 1
ATOM 2041 O O . MET A 1 264 ? -10.264 -15.800 7.728 1.00 91.56 264 MET A O 1
ATOM 2045 N N . VAL A 1 265 ? -10.050 -15.464 9.947 1.00 91.75 265 VAL A N 1
ATOM 2046 C CA . VAL A 1 265 ? -8.863 -14.592 9.893 1.00 91.75 265 VAL A CA 1
ATOM 2047 C C . VAL A 1 265 ? -7.539 -15.320 10.183 1.00 91.75 265 VAL A C 1
ATOM 2049 O O . VAL A 1 265 ? -6.512 -14.686 10.445 1.00 91.75 265 VAL A O 1
ATOM 2052 N N . SER A 1 266 ? -7.541 -16.650 10.238 1.00 91.62 266 SER A N 1
ATOM 2053 C CA . SER A 1 266 ? -6.315 -17.441 10.396 1.00 91.62 266 SER A CA 1
ATOM 2054 C C . SER A 1 266 ? -5.527 -17.503 9.082 1.00 91.62 266 SER A C 1
ATOM 2056 O O . SER A 1 266 ? -6.045 -17.142 8.029 1.00 91.62 266 SER A O 1
ATOM 2058 N N . ASN A 1 267 ? -4.294 -18.018 9.120 1.00 85.75 267 ASN A N 1
ATOM 2059 C CA . ASN A 1 267 ? -3.489 -18.219 7.907 1.00 85.75 267 ASN A CA 1
ATOM 2060 C C . ASN A 1 267 ? -4.113 -19.244 6.930 1.00 85.75 267 ASN A C 1
ATOM 2062 O O . ASN A 1 267 ? -3.776 -19.242 5.747 1.00 85.75 267 ASN A O 1
ATOM 2066 N N . ASP A 1 268 ? -5.039 -20.082 7.409 1.00 88.25 268 ASP A N 1
ATOM 2067 C CA . ASP A 1 268 ? -5.792 -21.054 6.603 1.00 88.25 268 ASP A CA 1
ATOM 2068 C C . ASP A 1 268 ? -7.196 -20.553 6.211 1.00 88.25 268 ASP A C 1
ATOM 2070 O O . ASP A 1 268 ? -7.916 -21.209 5.444 1.00 88.25 268 ASP A O 1
ATOM 2074 N N . GLY A 1 269 ? -7.588 -19.398 6.755 1.00 89.44 269 GLY A N 1
ATOM 2075 C CA . GLY A 1 269 ? -8.876 -18.756 6.545 1.00 89.44 269 GLY A CA 1
ATOM 2076 C C . GLY A 1 269 ? -8.927 -17.910 5.270 1.00 89.44 269 GLY A C 1
ATOM 2077 O O . GLY A 1 269 ? -7.892 -17.572 4.696 1.00 89.44 269 GLY A O 1
ATOM 2078 N N . PRO A 1 270 ? -10.135 -17.547 4.806 1.00 85.00 270 PRO A N 1
ATOM 2079 C CA . PRO A 1 270 ? -10.320 -16.706 3.624 1.00 85.00 270 PRO A CA 1
ATOM 2080 C C . PRO A 1 270 ? -10.008 -15.212 3.839 1.00 85.00 270 PRO A C 1
ATOM 2082 O O . PRO A 1 270 ? -9.847 -14.501 2.854 1.00 85.00 270 PRO A O 1
ATOM 2085 N N . LEU A 1 271 ? -9.915 -14.726 5.085 1.00 85.12 271 LEU A N 1
ATOM 2086 C CA . LEU A 1 271 ? -9.706 -13.304 5.426 1.00 85.12 271 LEU A CA 1
ATOM 2087 C C . LEU A 1 271 ? -8.289 -13.008 5.952 1.00 85.12 271 LEU A C 1
ATOM 2089 O O . LEU A 1 271 ? -8.079 -12.095 6.752 1.00 85.12 271 LEU A O 1
ATOM 2093 N N . LYS A 1 272 ? -7.306 -13.809 5.542 1.00 86.31 272 LYS A N 1
ATOM 2094 C CA . LYS A 1 272 ? -5.875 -13.513 5.725 1.00 86.31 272 LYS A CA 1
ATOM 2095 C C . LYS A 1 272 ? -5.448 -12.314 4.862 1.00 86.31 272 LYS A C 1
ATOM 2097 O O . LYS A 1 272 ? -6.067 -12.071 3.829 1.00 86.31 272 LYS A O 1
ATOM 2102 N N . GLY A 1 273 ? -4.372 -11.613 5.237 1.00 70.38 273 GLY A N 1
ATOM 2103 C CA . GLY A 1 273 ? -3.634 -10.776 4.271 1.00 70.38 273 GLY A CA 1
ATOM 2104 C C . GLY A 1 273 ? -3.392 -9.305 4.567 1.00 70.38 273 GLY A C 1
ATOM 2105 O O . GLY A 1 273 ? -2.592 -8.720 3.853 1.00 70.38 273 GLY A O 1
ATOM 2106 N N . PHE A 1 274 ? -3.985 -8.705 5.603 1.00 80.88 274 PHE A N 1
ATOM 2107 C CA . PHE A 1 274 ? -3.836 -7.250 5.810 1.00 80.88 274 PHE A CA 1
ATOM 2108 C C . PHE A 1 274 ? -3.112 -6.839 7.091 1.00 80.88 274 PHE A C 1
ATOM 2110 O O . PHE A 1 274 ? -2.333 -5.890 7.075 1.00 80.88 274 PHE A O 1
ATOM 2117 N N . TYR A 1 275 ? -3.358 -7.533 8.200 1.00 88.25 275 TYR A N 1
ATOM 2118 C CA . TYR A 1 275 ? -2.851 -7.124 9.511 1.00 88.25 275 TYR A CA 1
ATOM 2119 C C . TYR A 1 275 ? -2.205 -8.292 10.215 1.00 88.25 275 TYR A C 1
ATOM 2121 O O . TYR A 1 275 ? -2.817 -9.355 10.238 1.00 88.25 275 TYR A O 1
ATOM 2129 N N . SER A 1 276 ? -1.034 -8.110 10.822 1.00 86.44 276 SER A N 1
ATOM 2130 C CA . SER A 1 276 ? -0.289 -9.176 11.504 1.00 86.44 276 SER A CA 1
ATOM 2131 C C . SER A 1 276 ? -1.021 -9.741 12.724 1.00 86.44 276 SER A C 1
ATOM 2133 O O . SER A 1 276 ? -1.013 -10.958 12.953 1.00 86.44 276 SER A O 1
ATOM 2135 N N . ASP A 1 277 ? -1.705 -8.891 13.493 1.00 91.12 277 ASP A N 1
ATOM 2136 C CA . ASP A 1 277 ? -2.448 -9.309 14.679 1.00 91.12 277 ASP A CA 1
ATOM 2137 C C . ASP A 1 277 ? -3.835 -9.874 14.328 1.00 91.12 277 ASP A C 1
ATOM 2139 O O . ASP A 1 277 ? -4.585 -9.341 13.508 1.00 91.12 277 ASP A O 1
ATOM 2143 N N . ARG A 1 278 ? -4.206 -10.982 14.976 1.00 91.81 278 ARG A N 1
ATOM 2144 C CA . ARG A 1 278 ? -5.476 -11.663 14.698 1.00 91.81 278 ARG A CA 1
ATOM 2145 C C . ARG A 1 278 ? -6.686 -10.838 15.138 1.00 91.81 278 ARG A C 1
ATOM 2147 O O . ARG A 1 278 ? -7.697 -10.861 14.441 1.00 91.81 278 ARG A O 1
ATOM 2154 N N . ASN A 1 279 ? -6.609 -10.138 16.268 1.00 92.81 279 ASN A N 1
ATOM 2155 C CA . ASN A 1 279 ? -7.720 -9.326 16.757 1.00 92.81 279 ASN A CA 1
ATOM 2156 C C . ASN A 1 279 ? -7.941 -8.098 15.883 1.00 92.81 279 ASN A C 1
ATOM 2158 O O . ASN A 1 279 ? -9.096 -7.759 15.662 1.00 92.81 279 ASN A O 1
ATOM 2162 N N . GLN A 1 280 ? -6.887 -7.518 15.304 1.00 91.62 280 GLN A N 1
ATOM 2163 C CA . GLN A 1 280 ? -7.019 -6.475 14.276 1.00 91.62 280 GLN A CA 1
ATOM 2164 C C . GLN A 1 280 ? -7.812 -6.981 13.069 1.00 91.62 280 GLN A C 1
ATOM 2166 O O . GLN A 1 280 ? -8.777 -6.348 12.648 1.00 91.62 280 GLN A O 1
ATOM 2171 N N . ARG A 1 281 ? -7.464 -8.170 12.552 1.00 90.69 281 ARG A N 1
ATOM 2172 C CA . ARG A 1 281 ? -8.199 -8.789 11.437 1.00 90.69 281 ARG A CA 1
ATOM 2173 C C . ARG A 1 281 ? -9.653 -9.085 11.794 1.00 90.69 281 ARG A C 1
ATOM 2175 O O . ARG A 1 281 ? -10.528 -8.843 10.972 1.00 90.69 281 ARG A O 1
ATOM 2182 N N . ILE A 1 282 ? -9.922 -9.579 13.007 1.00 91.50 282 ILE A N 1
ATOM 2183 C CA . ILE A 1 282 ? -11.299 -9.782 13.489 1.00 91.50 282 ILE A CA 1
ATOM 2184 C C . ILE A 1 282 ? -12.040 -8.446 13.532 1.00 91.50 282 ILE A C 1
ATOM 2186 O O . ILE A 1 282 ? -13.171 -8.362 13.063 1.00 91.50 282 ILE A O 1
ATOM 2190 N N . ASN A 1 283 ? -11.403 -7.405 14.064 1.00 89.38 283 ASN A N 1
ATOM 2191 C CA . ASN A 1 283 ? -12.023 -6.097 14.189 1.00 89.38 283 ASN A CA 1
ATOM 2192 C C . ASN A 1 283 ? -12.406 -5.537 12.818 1.00 89.38 283 ASN A C 1
ATOM 2194 O O . ASN A 1 283 ? -13.571 -5.212 12.612 1.00 89.38 283 ASN A O 1
ATOM 2198 N N . GLN A 1 284 ? -11.468 -5.540 11.867 1.00 85.25 284 GLN A N 1
ATOM 2199 C CA . GLN A 1 284 ? -11.708 -5.074 10.501 1.00 85.25 284 GLN A CA 1
ATOM 2200 C C . GLN A 1 284 ? -12.783 -5.890 9.780 1.00 85.25 284 GLN A C 1
ATOM 2202 O O . GLN A 1 284 ? -13.603 -5.341 9.051 1.00 85.25 284 GLN A O 1
ATOM 2207 N N . ALA A 1 285 ? -12.749 -7.215 9.925 1.00 85.50 285 ALA A N 1
ATOM 2208 C CA . ALA A 1 285 ? -13.640 -8.091 9.179 1.00 85.50 285 ALA A CA 1
ATOM 2209 C C . ALA A 1 285 ? -15.077 -8.079 9.712 1.00 85.50 285 ALA A C 1
ATOM 2211 O O . ALA A 1 285 ? -16.004 -8.315 8.938 1.00 85.50 285 ALA A O 1
ATOM 2212 N N . PHE A 1 286 ? -15.265 -7.864 11.019 1.00 85.44 286 PHE A N 1
ATOM 2213 C CA . PHE A 1 286 ? -16.545 -8.147 11.671 1.00 85.44 286 PHE A CA 1
ATOM 2214 C C . PHE A 1 286 ? -17.143 -6.994 12.468 1.00 85.44 286 PHE A C 1
ATOM 2216 O O . PHE A 1 286 ? -18.364 -6.968 12.610 1.00 85.44 286 PHE A O 1
ATOM 2223 N N . PHE A 1 287 ? -16.340 -6.084 13.026 1.00 80.25 287 PHE A N 1
ATOM 2224 C CA . PHE A 1 287 ? -16.824 -5.215 14.104 1.00 80.25 287 PHE A CA 1
ATOM 2225 C C . PHE A 1 287 ? -16.617 -3.718 13.894 1.00 80.25 287 PHE A C 1
ATOM 2227 O O . PHE A 1 287 ? -17.400 -2.939 14.434 1.00 80.25 287 PHE A O 1
ATOM 2234 N N . VAL A 1 288 ? -15.592 -3.299 13.152 1.00 66.88 288 VAL A N 1
ATOM 2235 C CA . VAL A 1 288 ? -15.262 -1.883 12.972 1.00 66.88 288 VAL A CA 1
ATOM 2236 C C . VAL A 1 288 ? -15.135 -1.555 11.489 1.00 66.88 288 VAL A C 1
ATOM 2238 O O . VAL A 1 288 ? -14.241 -2.042 10.804 1.00 66.88 288 VAL A O 1
ATOM 2241 N N . SER A 1 289 ? -16.030 -0.690 11.013 1.00 60.47 289 SER A N 1
ATOM 2242 C CA . SER A 1 289 ? -15.860 0.081 9.781 1.00 60.47 289 SER A CA 1
ATOM 2243 C C . SER A 1 289 ? -16.573 1.427 9.903 1.00 60.47 289 SER A C 1
ATOM 2245 O O . SER A 1 289 ? -17.603 1.518 10.569 1.00 60.47 289 SER A O 1
ATOM 2247 N N . ASP A 1 290 ? -16.074 2.454 9.213 1.00 47.44 290 ASP A N 1
ATOM 2248 C CA . ASP A 1 290 ? -16.644 3.815 9.221 1.00 47.44 290 ASP A CA 1
ATOM 2249 C C . ASP A 1 290 ? -18.074 3.923 8.691 1.00 47.44 290 ASP A C 1
ATOM 2251 O O . ASP A 1 290 ? -18.761 4.918 8.928 1.00 47.44 290 ASP A O 1
ATOM 2255 N N . SER A 1 291 ? -18.532 2.910 7.956 1.00 43.41 291 SER A N 1
ATOM 2256 C CA . SER A 1 291 ? -19.901 2.818 7.465 1.00 43.41 291 SER A CA 1
ATOM 2257 C C . SER A 1 291 ? -20.683 1.747 8.221 1.00 43.41 291 SER A C 1
ATOM 2259 O O . SER A 1 291 ? -20.179 0.679 8.563 1.00 43.41 291 SER A O 1
ATOM 2261 N N . ILE A 1 292 ? -21.940 2.086 8.502 1.00 45.38 292 ILE A N 1
ATOM 2262 C CA . ILE A 1 292 ? -22.949 1.242 9.140 1.00 45.38 292 ILE A CA 1
ATOM 2263 C C . ILE A 1 292 ? -22.986 -0.126 8.444 1.00 45.38 292 ILE A C 1
ATOM 2265 O O . ILE A 1 292 ? -23.211 -0.188 7.240 1.00 45.38 292 ILE A O 1
ATOM 2269 N N . GLN A 1 293 ? -22.812 -1.199 9.224 1.00 52.19 293 GLN A N 1
ATOM 2270 C CA . GLN A 1 293 ? -23.133 -2.586 8.859 1.00 52.19 293 GLN A CA 1
ATOM 2271 C C . GLN A 1 293 ? -22.661 -2.989 7.445 1.00 52.19 293 GLN A C 1
ATOM 2273 O O . GLN A 1 293 ? -23.478 -3.274 6.570 1.00 52.19 293 GLN A O 1
ATOM 2278 N N . ILE A 1 294 ? -21.348 -3.031 7.195 1.00 54.38 294 ILE A N 1
ATOM 2279 C CA . ILE A 1 294 ? -20.854 -3.584 5.926 1.00 54.38 294 ILE A CA 1
ATOM 2280 C C . ILE A 1 294 ? -20.977 -5.117 5.978 1.00 54.38 294 ILE A C 1
ATOM 2282 O O . ILE A 1 294 ? -20.529 -5.737 6.946 1.00 54.38 294 ILE A O 1
ATOM 2286 N N . PRO A 1 295 ? -21.573 -5.758 4.959 1.00 60.75 295 PRO A N 1
ATOM 2287 C CA . PRO A 1 295 ? -21.538 -7.210 4.838 1.00 60.75 295 PRO A CA 1
ATOM 2288 C C . PRO A 1 295 ? -20.104 -7.727 4.802 1.00 60.75 295 PRO A C 1
ATOM 2290 O O . PRO A 1 295 ? -19.248 -7.150 4.125 1.00 60.75 295 PRO A O 1
ATOM 2293 N N . LEU A 1 296 ? -19.865 -8.882 5.425 1.00 75.88 296 LEU A N 1
ATOM 2294 C CA . LEU A 1 296 ? -18.589 -9.582 5.306 1.00 75.88 296 LEU A CA 1
ATOM 2295 C C . LEU A 1 296 ? -18.246 -9.771 3.824 1.00 75.88 296 LEU A C 1
ATOM 2297 O O . LEU A 1 296 ? -18.947 -10.508 3.127 1.00 75.88 296 LEU A O 1
ATOM 2301 N N . SER A 1 297 ? -17.194 -9.100 3.349 1.00 80.00 297 SER A N 1
ATOM 2302 C CA . SER A 1 297 ? -16.859 -9.072 1.927 1.00 80.00 297 SER A CA 1
ATOM 2303 C C . SER A 1 297 ? -15.374 -9.273 1.655 1.00 80.00 297 SER A C 1
ATOM 2305 O O . SER A 1 297 ? -14.535 -8.742 2.378 1.00 80.00 297 SER A O 1
ATOM 2307 N N . TYR A 1 298 ? -15.036 -10.023 0.605 1.00 81.81 298 TYR A N 1
ATOM 2308 C CA . TYR A 1 298 ? -13.652 -10.222 0.164 1.00 81.81 298 TYR A CA 1
ATOM 2309 C C . TYR A 1 298 ? -13.560 -10.604 -1.320 1.00 81.81 298 TYR A C 1
ATOM 2311 O O . TYR A 1 298 ? -14.549 -10.947 -1.965 1.00 81.81 298 TYR A O 1
ATOM 2319 N N . ARG A 1 299 ? -12.354 -10.478 -1.884 1.00 81.62 299 ARG A N 1
ATOM 2320 C CA . ARG A 1 299 ? -12.084 -10.590 -3.332 1.00 81.62 299 ARG A CA 1
ATOM 2321 C C . ARG A 1 299 ? -11.742 -12.013 -3.793 1.00 81.62 299 ARG A C 1
ATOM 2323 O O . ARG A 1 299 ? -11.694 -12.287 -4.985 1.00 81.62 299 ARG A O 1
ATOM 2330 N N . SER A 1 300 ? -11.517 -12.927 -2.855 1.00 82.56 300 SER A N 1
ATOM 2331 C CA . SER A 1 300 ? -11.279 -14.345 -3.142 1.00 82.56 300 SER A CA 1
ATOM 2332 C C . SER A 1 300 ? -12.593 -15.116 -3.083 1.00 82.56 300 SER A C 1
ATOM 2334 O O . SER A 1 300 ? -13.405 -14.834 -2.207 1.00 82.56 300 SER A O 1
ATOM 2336 N N . PRO A 1 301 ? -12.820 -16.133 -3.924 1.00 87.25 301 PRO A N 1
ATOM 2337 C CA . PRO A 1 301 ? -14.007 -16.949 -3.753 1.00 87.25 301 PRO A CA 1
ATOM 2338 C C . PRO A 1 301 ? -13.973 -17.785 -2.467 1.00 87.25 301 PRO A C 1
ATOM 2340 O O . PRO A 1 301 ? -12.939 -18.375 -2.138 1.00 87.25 301 PRO A O 1
ATOM 2343 N N . PRO A 1 302 ? -15.100 -17.893 -1.740 1.00 87.56 302 PRO A N 1
ATOM 2344 C CA . PRO A 1 302 ? -15.209 -18.765 -0.587 1.00 87.56 302 PRO A CA 1
ATOM 2345 C C . PRO A 1 302 ? -15.051 -20.228 -1.013 1.00 87.56 302 PRO A C 1
ATOM 2347 O O . PRO A 1 302 ? -15.587 -20.662 -2.035 1.00 87.56 302 PRO A O 1
ATOM 2350 N N . LYS A 1 303 ? -14.424 -21.044 -0.156 1.00 86.06 303 LYS A N 1
ATOM 2351 C CA . LYS A 1 303 ? -14.390 -22.509 -0.344 1.00 86.06 303 LYS A CA 1
ATOM 2352 C C . LYS A 1 303 ? -15.796 -23.130 -0.339 1.00 86.06 303 LYS A C 1
ATOM 2354 O O . LYS A 1 303 ? -16.016 -24.153 -0.980 1.00 86.06 303 LYS A O 1
ATOM 2359 N N . LYS A 1 304 ? -16.747 -22.520 0.379 1.00 90.88 304 LYS A N 1
ATOM 2360 C CA . LYS A 1 304 ? -18.161 -22.920 0.420 1.00 90.88 304 LYS A CA 1
ATOM 2361 C C . LYS A 1 304 ? -19.063 -21.802 -0.091 1.00 90.88 304 LYS A C 1
ATOM 2363 O O . LYS A 1 304 ? -18.979 -20.677 0.380 1.00 90.88 304 LYS A O 1
ATOM 2368 N N . GLN A 1 305 ? -20.005 -22.143 -0.966 1.00 90.06 305 GLN A N 1
ATOM 2369 C CA . GLN A 1 305 ? -20.960 -21.190 -1.555 1.00 90.06 305 GLN A CA 1
ATOM 2370 C C . GLN A 1 305 ? -22.090 -20.755 -0.601 1.00 90.06 305 GLN A C 1
ATOM 2372 O O . GLN A 1 305 ? -22.938 -19.938 -0.960 1.00 90.06 305 GLN A O 1
ATOM 2377 N N . TYR A 1 306 ? -22.060 -21.231 0.642 1.00 93.88 306 TYR A N 1
ATOM 2378 C CA . TYR A 1 306 ? -22.952 -20.825 1.718 1.00 93.88 306 TYR A CA 1
ATOM 2379 C C . TYR A 1 306 ? -22.285 -21.037 3.078 1.00 93.88 306 TYR A C 1
ATOM 2381 O O . TYR A 1 306 ? -21.281 -21.748 3.173 1.00 93.88 306 TYR A O 1
ATOM 2389 N N . ILE A 1 307 ? -22.886 -20.467 4.119 1.00 95.06 307 ILE A N 1
ATOM 2390 C CA . ILE A 1 307 ? -22.629 -20.816 5.518 1.00 95.06 307 ILE A CA 1
ATOM 2391 C C . ILE A 1 307 ? -23.909 -21.353 6.166 1.00 95.06 307 ILE A C 1
ATOM 2393 O O . ILE A 1 307 ? -25.014 -20.915 5.828 1.00 95.06 307 ILE A O 1
ATOM 2397 N N . ASP A 1 308 ? -23.766 -22.296 7.091 1.00 95.94 308 ASP A N 1
ATOM 2398 C CA . ASP A 1 308 ? -24.863 -22.791 7.927 1.00 95.94 308 ASP A CA 1
ATOM 2399 C C . ASP A 1 308 ? -24.757 -22.160 9.329 1.00 95.94 308 ASP A C 1
ATOM 2401 O O . ASP A 1 308 ? -23.749 -22.319 10.009 1.00 95.94 308 ASP A O 1
ATOM 2405 N N . ILE A 1 309 ? -25.785 -21.441 9.775 1.00 95.94 309 ILE A N 1
ATOM 2406 C CA . ILE A 1 309 ? -25.836 -20.727 11.060 1.00 95.94 309 ILE A CA 1
ATOM 2407 C C . ILE A 1 309 ? -26.766 -21.476 12.013 1.00 95.94 309 ILE A C 1
ATOM 2409 O O . ILE A 1 309 ? -27.885 -21.815 11.623 1.00 95.94 309 ILE A O 1
ATOM 2413 N N . THR A 1 310 ? -26.342 -21.681 13.261 1.00 96.56 310 THR A N 1
ATOM 2414 C CA . THR A 1 310 ? -27.200 -22.153 14.360 1.00 96.56 310 THR A CA 1
ATOM 2415 C C . THR A 1 310 ? -27.413 -21.018 15.361 1.00 96.56 310 THR A C 1
ATOM 2417 O O . THR A 1 310 ? -26.450 -20.463 15.901 1.00 96.56 310 THR A O 1
ATOM 2420 N N . LEU A 1 311 ? -28.676 -20.690 15.627 1.00 95.88 311 LEU A N 1
ATOM 2421 C CA . LEU A 1 311 ? -29.085 -19.684 16.608 1.00 95.88 311 LEU A CA 1
ATOM 2422 C C . LEU A 1 311 ? -29.288 -20.313 17.994 1.00 95.88 311 LEU A C 1
ATOM 2424 O O . LEU A 1 311 ? -29.529 -21.517 18.119 1.00 95.88 311 LEU A O 1
ATOM 2428 N N . SER A 1 312 ? -29.237 -19.502 19.051 1.00 95.38 312 SER A N 1
ATOM 2429 C CA . SER A 1 312 ? -29.401 -19.957 20.443 1.00 95.38 312 SER A CA 1
ATOM 2430 C C . SER A 1 312 ? -30.765 -20.597 20.739 1.00 95.38 312 SER A C 1
ATOM 2432 O O . SER A 1 312 ? -30.883 -21.403 21.660 1.00 95.38 312 SER A O 1
ATOM 2434 N N . ASN A 1 313 ? -31.785 -20.301 19.929 1.00 93.31 313 ASN A N 1
ATOM 2435 C CA . ASN A 1 313 ? -33.114 -20.919 19.991 1.00 93.31 313 ASN A CA 1
ATOM 2436 C C . ASN A 1 313 ? -33.188 -22.307 19.302 1.00 93.31 313 ASN A C 1
ATOM 2438 O O . ASN A 1 313 ? -34.258 -22.915 19.266 1.00 93.31 313 ASN A O 1
ATOM 2442 N N . GLY A 1 314 ? -32.079 -22.807 18.742 1.00 93.88 314 GLY A N 1
ATOM 2443 C CA . GLY A 1 314 ? -31.987 -24.086 18.028 1.00 93.88 314 GLY A CA 1
ATOM 2444 C C . GLY A 1 314 ? -32.349 -24.027 16.538 1.00 93.88 314 GLY A C 1
ATOM 2445 O O . GLY A 1 314 ? -32.204 -25.030 15.834 1.00 93.88 314 GLY A O 1
ATOM 2446 N N . GLN A 1 315 ? -32.795 -22.874 16.033 1.00 93.56 315 GLN A N 1
ATOM 2447 C CA . GLN A 1 315 ? -33.077 -22.663 14.617 1.00 93.56 315 GLN A CA 1
ATOM 2448 C C . GLN A 1 315 ? -31.783 -22.688 13.801 1.00 93.56 315 GLN A C 1
ATOM 2450 O O . GLN A 1 315 ? -30.744 -22.181 14.227 1.00 93.56 315 GLN A O 1
ATOM 2455 N N . LYS A 1 316 ? -31.863 -23.265 12.599 1.00 94.25 316 LYS A N 1
ATOM 2456 C CA . LYS A 1 316 ? -30.758 -23.302 11.641 1.00 94.25 316 LYS A CA 1
ATOM 2457 C C . LYS A 1 316 ? -31.126 -22.541 10.377 1.00 94.25 316 LYS A C 1
ATOM 2459 O O . LYS A 1 316 ? -32.237 -22.695 9.871 1.00 94.25 316 LYS A O 1
ATOM 2464 N N . ALA A 1 317 ? -30.195 -21.752 9.857 1.00 91.44 317 ALA A N 1
ATOM 2465 C CA . ALA A 1 317 ? -30.357 -20.998 8.620 1.00 91.44 317 ALA A CA 1
ATOM 2466 C C . ALA A 1 317 ? -29.170 -21.244 7.686 1.00 91.44 317 ALA A C 1
ATOM 2468 O O . ALA A 1 317 ? -28.035 -21.341 8.138 1.00 91.44 317 ALA A O 1
ATOM 2469 N N . ARG A 1 318 ? -29.431 -21.321 6.378 1.00 94.38 318 ARG A N 1
ATOM 2470 C CA . ARG A 1 318 ? -28.390 -21.395 5.350 1.00 94.38 318 ARG A CA 1
ATOM 2471 C C . ARG A 1 318 ? -28.333 -20.083 4.590 1.00 94.38 318 ARG A C 1
ATOM 2473 O O . ARG A 1 318 ? -29.300 -19.749 3.909 1.00 94.38 318 ARG A O 1
ATOM 2480 N N . VAL A 1 319 ? -27.190 -19.409 4.647 1.00 93.81 319 VAL A N 1
ATOM 2481 C CA . VAL A 1 319 ? -26.965 -18.119 3.988 1.00 93.81 319 VAL A CA 1
ATOM 2482 C C . VAL A 1 319 ? -25.997 -18.312 2.829 1.00 93.81 319 VAL A C 1
ATOM 2484 O O . VAL A 1 319 ? -24.836 -18.656 3.030 1.00 93.81 319 VAL A O 1
ATOM 2487 N N . ASN A 1 320 ? -26.490 -18.116 1.608 1.00 94.94 320 ASN A N 1
ATOM 2488 C CA . ASN A 1 320 ? -25.667 -18.169 0.393 1.00 94.94 320 ASN A CA 1
ATOM 2489 C C . ASN A 1 320 ? -24.895 -16.855 0.187 1.00 94.94 320 ASN A C 1
ATOM 2491 O O . ASN A 1 320 ? -25.388 -15.787 0.550 1.00 94.94 320 ASN A O 1
ATOM 2495 N N . TRP A 1 321 ? -23.727 -16.922 -0.452 1.00 94.38 321 TRP A N 1
ATOM 2496 C CA . TRP A 1 321 ? -22.975 -15.721 -0.830 1.00 94.38 321 TRP A CA 1
ATOM 2497 C C . TRP A 1 321 ? -23.645 -14.976 -1.985 1.00 94.38 321 TRP A C 1
ATOM 2499 O O . TRP A 1 321 ? -24.175 -15.585 -2.916 1.00 94.38 321 TRP A O 1
ATOM 2509 N N . LEU A 1 322 ? -23.588 -13.651 -1.942 1.00 93.88 322 LEU A N 1
ATOM 2510 C CA . LEU A 1 322 ? -23.815 -12.789 -3.094 1.00 93.88 322 LEU A CA 1
ATOM 2511 C C . LEU A 1 322 ? -22.471 -12.393 -3.690 1.00 93.88 322 LEU A C 1
ATOM 2513 O O . LEU A 1 322 ? -21.464 -12.354 -2.982 1.00 93.88 322 LEU A O 1
ATOM 2517 N N . VAL A 1 323 ? -22.455 -12.070 -4.978 1.00 94.31 323 VAL A N 1
ATOM 2518 C CA . VAL A 1 323 ? -21.251 -11.541 -5.616 1.00 94.31 323 VAL A CA 1
ATOM 2519 C C . VAL A 1 323 ? -21.575 -10.263 -6.352 1.00 94.31 323 VAL A C 1
ATOM 2521 O O . VAL A 1 323 ? -22.392 -10.262 -7.272 1.00 94.31 323 VAL A O 1
ATOM 2524 N N . ARG A 1 324 ? -20.913 -9.183 -5.949 1.00 91.88 324 ARG A N 1
ATOM 2525 C CA . ARG A 1 324 ? -20.918 -7.913 -6.663 1.00 91.88 324 ARG A CA 1
ATOM 2526 C C . ARG A 1 324 ? -19.899 -7.977 -7.794 1.00 91.88 324 ARG A C 1
ATOM 2528 O O . ARG A 1 324 ? -18.758 -8.362 -7.553 1.00 91.88 324 ARG A O 1
ATOM 2535 N N . PHE A 1 325 ? -20.286 -7.566 -8.994 1.00 90.19 325 PHE A N 1
ATOM 2536 C CA . PHE A 1 325 ? -19.371 -7.458 -10.128 1.00 90.19 325 PHE A CA 1
ATOM 2537 C C . PHE A 1 325 ? -19.710 -6.280 -11.042 1.00 90.19 325 PHE A C 1
ATOM 2539 O O . PHE A 1 325 ? -20.800 -5.707 -10.962 1.00 90.19 325 PHE A O 1
ATOM 2546 N N . LEU A 1 326 ? -18.746 -5.895 -11.879 1.00 84.06 326 LEU A N 1
ATOM 2547 C CA . LEU A 1 326 ? -18.886 -4.799 -12.837 1.00 84.06 326 LEU A CA 1
ATOM 2548 C C . LEU A 1 326 ? -19.295 -5.331 -14.216 1.00 84.06 326 LEU A C 1
ATOM 2550 O O . LEU A 1 326 ? -18.676 -6.256 -14.751 1.00 84.06 326 LEU A O 1
ATOM 2554 N N . ASP A 1 327 ? -20.326 -4.721 -14.793 1.00 82.00 327 ASP A N 1
ATOM 2555 C CA . ASP A 1 327 ? -20.796 -4.984 -16.150 1.00 82.00 327 ASP A CA 1
ATOM 2556 C C . ASP A 1 327 ? -20.574 -3.767 -17.047 1.00 82.00 327 ASP A C 1
ATOM 2558 O O . ASP A 1 327 ? -21.274 -2.760 -16.954 1.00 82.00 327 ASP A O 1
ATOM 2562 N N . TYR A 1 328 ? -19.595 -3.889 -17.940 1.00 76.94 328 TYR A N 1
ATOM 2563 C CA . TYR A 1 328 ? -19.213 -2.860 -18.904 1.00 76.94 328 TYR A CA 1
ATOM 2564 C C . TYR A 1 328 ? -20.106 -2.821 -20.153 1.00 76.94 328 TYR A C 1
ATOM 2566 O O . TYR A 1 328 ? -19.866 -1.994 -21.031 1.00 76.94 328 TYR A O 1
ATOM 2574 N N . SER A 1 329 ? -21.127 -3.681 -20.264 1.00 74.69 329 SER A N 1
ATOM 2575 C CA . SER A 1 329 ? -22.014 -3.728 -21.437 1.00 74.69 329 SER A CA 1
ATOM 2576 C C . SER A 1 329 ? -22.612 -2.364 -21.823 1.00 74.69 329 SER A C 1
ATOM 2578 O O . SER A 1 329 ? -22.563 -2.056 -23.013 1.00 74.69 329 SER A O 1
ATOM 2580 N N . PRO A 1 330 ? -23.063 -1.490 -20.893 1.00 74.00 330 PRO A N 1
ATOM 2581 C CA . PRO A 1 330 ? -23.597 -0.168 -21.248 1.00 74.00 330 PRO A CA 1
ATOM 2582 C C . PRO A 1 330 ? -22.611 0.704 -22.032 1.00 74.00 330 PRO A C 1
ATOM 2584 O O . PRO A 1 330 ? -22.984 1.347 -23.010 1.00 74.00 330 PRO A O 1
ATOM 2587 N N . SER A 1 331 ? -21.327 0.669 -21.665 1.00 69.88 331 SER A N 1
ATOM 2588 C CA . SER A 1 331 ? -20.268 1.388 -22.389 1.00 69.88 331 SER A CA 1
ATOM 2589 C C . SER A 1 331 ? -20.006 0.823 -23.791 1.00 69.88 331 SER A C 1
ATOM 2591 O O . SER A 1 331 ? -19.370 1.474 -24.621 1.00 69.88 331 SER A O 1
ATOM 2593 N N . LEU A 1 332 ? -20.487 -0.390 -24.074 1.00 68.50 332 LEU A N 1
ATOM 2594 C CA . LEU A 1 332 ? -20.282 -1.108 -25.331 1.00 68.50 332 LEU A CA 1
ATOM 2595 C C . LEU A 1 332 ? -21.541 -1.132 -26.226 1.00 68.50 332 LEU A C 1
ATOM 2597 O O . LEU A 1 332 ? -21.427 -1.441 -27.418 1.00 68.50 332 LEU A O 1
ATOM 2601 N N . GLU A 1 333 ? -22.717 -0.755 -25.706 1.00 70.56 333 GLU A N 1
ATOM 2602 C CA . GLU A 1 333 ? -23.998 -0.753 -26.438 1.00 70.56 333 GLU A CA 1
ATOM 2603 C C . GLU A 1 333 ? -23.953 0.120 -27.697 1.00 70.56 333 GLU A C 1
ATOM 2605 O O . GLU A 1 333 ? -24.330 -0.329 -28.783 1.00 70.56 333 GLU A O 1
ATOM 2610 N N . GLY A 1 334 ? -23.388 1.330 -27.593 1.00 64.50 334 GLY A N 1
ATOM 2611 C CA . GLY A 1 334 ? -23.220 2.259 -28.721 1.00 64.50 334 GLY A CA 1
ATOM 2612 C C . GLY A 1 334 ? -22.309 1.741 -29.842 1.00 64.50 334 GLY A C 1
ATOM 2613 O O . GLY A 1 334 ? -22.192 2.375 -30.889 1.00 64.50 334 GLY A O 1
ATOM 2614 N N . ARG A 1 335 ? -21.660 0.587 -29.644 1.00 59.97 335 ARG A N 1
ATOM 2615 C CA . ARG A 1 335 ? -20.750 -0.047 -30.605 1.00 59.97 335 ARG A CA 1
ATOM 2616 C C . ARG A 1 335 ? -21.163 -1.476 -30.980 1.00 59.97 335 ARG A C 1
ATOM 2618 O O . ARG A 1 335 ? -20.353 -2.224 -31.524 1.00 59.97 335 ARG A O 1
ATOM 2625 N N . GLY A 1 336 ? -22.426 -1.843 -30.743 1.00 62.56 336 GLY A N 1
ATOM 2626 C CA . GLY A 1 336 ? -23.031 -3.087 -31.237 1.00 62.56 336 GLY A CA 1
ATOM 2627 C C . GLY A 1 336 ? -22.955 -4.286 -30.286 1.00 62.56 336 GLY A C 1
ATOM 2628 O O . GLY A 1 336 ? -23.382 -5.377 -30.665 1.00 62.56 336 GLY A O 1
ATOM 2629 N N . VAL A 1 337 ? -22.463 -4.109 -29.056 1.00 63.12 337 VAL A N 1
ATOM 2630 C CA . VAL A 1 337 ? -22.530 -5.137 -28.003 1.00 63.12 337 VAL A CA 1
ATOM 2631 C C . VAL A 1 337 ? -23.838 -4.939 -27.236 1.00 63.12 337 VAL A C 1
ATOM 2633 O O . VAL A 1 337 ? -23.910 -4.136 -26.319 1.00 63.12 337 VAL A O 1
ATOM 2636 N N . SER A 1 338 ? -24.904 -5.621 -27.660 1.00 57.34 338 SER A N 1
ATOM 2637 C CA . SER A 1 338 ? -26.271 -5.408 -27.139 1.00 57.34 338 SER A CA 1
ATOM 2638 C C . SER A 1 338 ? -26.730 -6.427 -26.091 1.00 57.34 338 SER A C 1
ATOM 2640 O O . SER A 1 338 ? -27.842 -6.323 -25.579 1.00 57.34 338 SER A O 1
ATOM 2642 N N . LYS A 1 339 ? -25.916 -7.446 -25.794 1.00 60.34 339 LYS A N 1
ATOM 2643 C CA . LYS A 1 339 ? -26.220 -8.502 -24.817 1.00 60.34 339 LYS A CA 1
ATOM 2644 C C . LYS A 1 339 ? -24.960 -8.811 -24.020 1.00 60.34 339 LYS A C 1
ATOM 2646 O O . LYS A 1 339 ? -23.882 -8.752 -24.606 1.00 60.34 339 LYS A O 1
ATOM 2651 N N . GLY A 1 340 ? -25.134 -9.081 -22.724 1.00 60.34 340 GLY A N 1
ATOM 2652 C CA . GLY A 1 340 ? -24.109 -9.067 -21.675 1.00 60.34 340 GLY A CA 1
ATOM 2653 C C . GLY A 1 340 ? -22.745 -9.675 -22.021 1.00 60.34 340 GLY A C 1
ATOM 2654 O O . GLY A 1 340 ? -22.588 -10.465 -22.951 1.00 60.34 340 GLY A O 1
ATOM 2655 N N . LEU A 1 341 ? -21.733 -9.313 -21.234 1.00 72.88 341 LEU A N 1
ATOM 2656 C CA . LEU A 1 341 ? -20.354 -9.759 -21.431 1.00 72.88 341 LEU A CA 1
ATOM 2657 C C . LEU A 1 341 ? -20.251 -11.298 -21.486 1.00 72.88 341 LEU A C 1
ATOM 2659 O O . LEU A 1 341 ? -20.545 -11.998 -20.518 1.00 72.88 341 LEU A O 1
ATOM 2663 N N . SER A 1 342 ? -19.800 -11.813 -22.632 1.00 79.25 342 SER A N 1
ATOM 2664 C CA . SER A 1 342 ? -19.466 -13.231 -22.826 1.00 79.25 342 SER A CA 1
ATOM 2665 C C . SER A 1 342 ? -18.228 -13.633 -22.022 1.00 79.25 342 SER A C 1
ATOM 2667 O O . SER A 1 342 ? -17.421 -12.773 -21.640 1.00 79.25 342 SER A O 1
ATOM 2669 N N . TRP A 1 343 ? -17.986 -14.937 -21.858 1.00 79.88 343 TRP A N 1
ATOM 2670 C CA . TRP A 1 343 ? -16.730 -15.413 -21.257 1.00 79.88 343 TRP A CA 1
ATOM 2671 C C . TRP A 1 343 ? -15.497 -14.872 -21.993 1.00 79.88 343 TRP A C 1
ATOM 2673 O O . TRP A 1 343 ? -14.493 -14.566 -21.358 1.00 79.88 343 TRP A O 1
ATOM 2683 N N . ARG A 1 344 ? -15.569 -14.683 -23.321 1.00 77.25 344 ARG A N 1
ATOM 2684 C CA . ARG A 1 344 ? -14.465 -14.121 -24.122 1.00 77.25 344 ARG A CA 1
ATOM 2685 C C . ARG A 1 344 ? -14.139 -12.696 -23.698 1.00 77.25 344 ARG A C 1
ATOM 2687 O O . ARG A 1 344 ? -12.969 -12.333 -23.639 1.00 77.25 344 ARG A O 1
ATOM 2694 N N . THR A 1 345 ? -15.163 -11.908 -23.383 1.00 78.81 345 THR A N 1
ATOM 2695 C CA . THR A 1 345 ? -14.996 -10.520 -22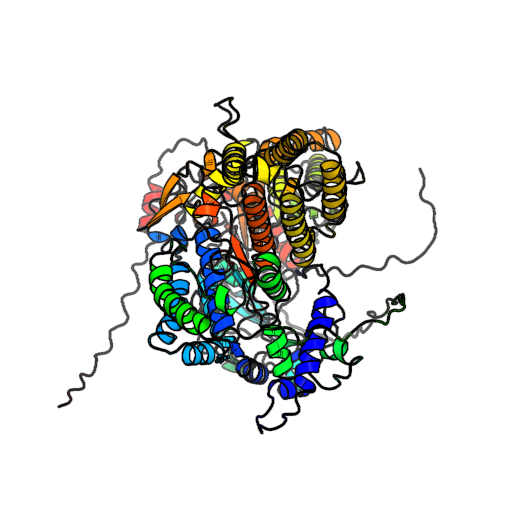.959 1.00 78.81 345 THR A CA 1
ATOM 2696 C C . THR A 1 345 ? -14.376 -10.440 -21.574 1.00 78.81 345 THR A C 1
ATOM 2698 O O . THR A 1 345 ? -13.390 -9.731 -21.405 1.00 78.81 345 THR A O 1
ATOM 2701 N N . TYR A 1 346 ? -14.874 -11.217 -20.608 1.00 82.19 346 TYR A N 1
ATOM 2702 C CA . TYR A 1 346 ? -14.241 -11.300 -19.288 1.00 82.19 346 TYR A CA 1
ATOM 2703 C C . TYR A 1 346 ? -12.813 -11.841 -19.371 1.00 82.19 346 TYR A C 1
ATOM 2705 O O . TYR A 1 346 ? -11.915 -11.308 -18.729 1.00 82.19 346 TYR A O 1
ATOM 2713 N N . ASN A 1 347 ? -12.567 -12.846 -20.213 1.00 84.62 347 ASN A N 1
ATOM 2714 C CA . ASN A 1 347 ? -11.228 -13.386 -20.415 1.00 84.62 347 ASN A CA 1
ATOM 2715 C C . ASN A 1 347 ? -10.277 -12.340 -21.013 1.00 84.62 347 ASN A C 1
ATOM 2717 O O . ASN A 1 347 ? -9.120 -12.277 -20.614 1.00 84.62 347 ASN A O 1
ATOM 2721 N N . ALA A 1 348 ? -10.748 -11.514 -21.948 1.00 80.19 348 ALA A N 1
ATOM 2722 C CA . ALA A 1 348 ? -9.971 -10.400 -22.481 1.00 80.19 348 ALA A CA 1
ATOM 2723 C C . ALA A 1 348 ? -9.704 -9.345 -21.401 1.00 80.19 348 ALA A C 1
ATOM 2725 O O . ALA A 1 348 ? -8.561 -8.953 -21.216 1.00 80.19 348 ALA A O 1
ATOM 2726 N N . LEU A 1 349 ? -10.718 -8.949 -20.626 1.00 80.19 349 LEU A N 1
ATOM 2727 C CA . LEU A 1 349 ? -10.544 -8.006 -19.517 1.00 80.19 349 LEU A CA 1
ATOM 2728 C C . LEU A 1 349 ? -9.483 -8.489 -18.524 1.00 80.19 349 LEU A C 1
ATOM 2730 O O . LEU A 1 349 ? -8.635 -7.708 -18.122 1.00 80.19 349 LEU A O 1
ATOM 2734 N N . VAL A 1 350 ? -9.494 -9.771 -18.166 1.00 85.12 350 VAL A N 1
ATOM 2735 C CA . VAL A 1 350 ? -8.522 -10.360 -17.236 1.00 85.12 350 VAL A CA 1
ATOM 2736 C C . VAL A 1 350 ? -7.095 -10.338 -17.793 1.00 85.12 350 VAL A C 1
ATOM 2738 O O . VAL A 1 350 ? -6.157 -10.027 -17.058 1.00 85.12 350 VAL A O 1
ATOM 2741 N N . ASN A 1 351 ? -6.930 -10.645 -19.081 1.00 85.31 351 ASN A N 1
ATOM 2742 C CA . ASN A 1 351 ? -5.623 -10.890 -19.696 1.00 85.31 351 ASN A CA 1
ATOM 2743 C C . ASN A 1 351 ? -5.070 -9.724 -20.531 1.00 85.31 351 ASN A C 1
ATOM 2745 O O . ASN A 1 351 ? -4.045 -9.898 -21.174 1.00 85.31 351 ASN A O 1
ATOM 2749 N N . LEU A 1 352 ? -5.730 -8.564 -20.566 1.00 82.19 352 LEU A N 1
ATOM 2750 C CA . LEU A 1 352 ? -5.247 -7.403 -21.317 1.00 82.19 352 LEU A CA 1
ATOM 2751 C C . LEU A 1 352 ? -4.642 -6.361 -20.379 1.00 82.19 352 LEU A C 1
ATOM 2753 O O . LEU A 1 352 ? -5.357 -5.725 -19.603 1.00 82.19 352 LEU A O 1
ATOM 2757 N N . ASN A 1 353 ? -3.337 -6.143 -20.511 1.00 83.44 353 ASN A N 1
ATOM 2758 C CA . ASN A 1 353 ? -2.635 -5.013 -19.918 1.00 83.44 353 ASN A CA 1
ATOM 2759 C C . ASN A 1 353 ? -1.988 -4.173 -21.020 1.00 83.44 353 ASN A C 1
ATOM 2761 O O . ASN A 1 353 ? -1.027 -4.587 -21.660 1.00 83.44 353 ASN A O 1
ATOM 2765 N N . GLU A 1 354 ? -2.503 -2.968 -21.239 1.00 76.38 354 GLU A N 1
ATOM 2766 C CA . GLU A 1 354 ? -1.998 -2.088 -22.296 1.00 76.38 354 GLU A CA 1
ATOM 2767 C C . GLU A 1 354 ? -0.533 -1.695 -22.090 1.00 76.38 354 GLU A C 1
ATOM 2769 O O . GLU A 1 354 ? 0.214 -1.594 -23.062 1.00 76.38 354 GLU A O 1
ATOM 2774 N N . LYS A 1 355 ? -0.102 -1.535 -20.832 1.00 78.75 355 LYS A N 1
ATOM 2775 C CA . LYS A 1 355 ? 1.286 -1.197 -20.514 1.00 78.75 355 LYS A CA 1
ATOM 2776 C C . LYS A 1 355 ? 2.218 -2.304 -20.968 1.00 78.75 355 LYS A C 1
ATOM 2778 O O . LYS A 1 355 ? 3.280 -2.010 -21.498 1.00 78.75 355 LYS A O 1
ATOM 2783 N N . PHE A 1 356 ? 1.796 -3.555 -20.800 1.00 80.56 356 PHE A N 1
ATOM 2784 C CA . PHE A 1 356 ? 2.548 -4.707 -21.267 1.00 80.56 356 PHE A CA 1
ATOM 2785 C C . PHE A 1 356 ? 2.700 -4.711 -22.785 1.00 80.56 356 PHE A C 1
ATOM 2787 O O . PHE A 1 356 ? 3.808 -4.852 -23.288 1.00 80.56 356 PHE A O 1
ATOM 2794 N N . ASP A 1 357 ? 1.619 -4.473 -23.523 1.00 77.00 357 ASP A N 1
ATOM 2795 C CA . ASP A 1 357 ? 1.693 -4.422 -24.982 1.00 77.00 357 ASP A CA 1
ATOM 2796 C C . ASP A 1 357 ? 2.656 -3.337 -25.483 1.00 77.00 357 ASP A C 1
ATOM 2798 O O . ASP A 1 357 ? 3.378 -3.547 -26.457 1.00 77.00 357 ASP A O 1
ATOM 2802 N N . TYR A 1 358 ? 2.691 -2.182 -24.817 1.00 75.75 358 TYR A N 1
ATOM 2803 C CA . TYR A 1 358 ? 3.649 -1.139 -25.160 1.00 75.75 358 TYR A CA 1
ATOM 2804 C C . TYR A 1 358 ? 5.104 -1.594 -24.923 1.00 75.75 358 TYR A C 1
ATOM 2806 O O . TYR A 1 358 ? 5.979 -1.212 -25.700 1.00 75.75 358 TYR A O 1
ATOM 2814 N N . VAL A 1 359 ? 5.378 -2.404 -23.886 1.00 73.56 359 VAL A N 1
ATOM 2815 C CA . VAL A 1 359 ? 6.715 -3.000 -23.656 1.00 73.56 359 VAL A CA 1
ATOM 2816 C C . VAL A 1 359 ? 7.098 -3.843 -24.868 1.00 73.56 359 VAL A C 1
ATOM 2818 O O . VAL A 1 359 ? 8.198 -3.707 -25.400 1.00 73.56 359 VAL A O 1
ATOM 2821 N N . LEU A 1 360 ? 6.169 -4.674 -25.352 1.00 75.06 360 LEU A N 1
ATOM 2822 C CA . LEU A 1 360 ? 6.403 -5.521 -26.523 1.00 75.06 360 LEU A CA 1
ATOM 2823 C C . LEU A 1 360 ? 6.699 -4.694 -27.781 1.00 75.06 360 LEU A C 1
ATOM 2825 O O . LEU A 1 360 ? 7.509 -5.095 -28.619 1.00 75.06 360 LEU A O 1
ATOM 2829 N N . ASP A 1 361 ? 6.060 -3.532 -27.919 1.00 73.31 361 ASP A N 1
ATOM 2830 C CA . ASP A 1 361 ? 6.330 -2.612 -29.019 1.00 73.31 361 ASP A CA 1
ATOM 2831 C C . ASP A 1 361 ? 7.703 -1.927 -28.889 1.00 73.31 361 ASP A C 1
ATOM 2833 O O . ASP A 1 361 ? 8.345 -1.712 -29.919 1.00 73.31 361 ASP A O 1
ATOM 2837 N N . ILE A 1 362 ? 8.205 -1.633 -27.680 1.00 71.38 362 ILE A N 1
ATOM 2838 C CA . ILE A 1 362 ? 9.604 -1.192 -27.493 1.00 71.38 362 ILE A CA 1
ATOM 2839 C C . ILE A 1 362 ? 10.563 -2.262 -27.979 1.00 71.38 362 ILE A C 1
ATOM 2841 O O . ILE A 1 362 ? 11.433 -1.975 -28.795 1.00 71.38 362 ILE A O 1
ATOM 2845 N N . GLU A 1 363 ? 10.418 -3.488 -27.494 1.00 72.88 363 GLU A N 1
ATOM 2846 C CA . GLU A 1 363 ? 11.344 -4.576 -27.812 1.00 72.88 363 GLU A CA 1
ATOM 2847 C C . GLU A 1 363 ? 11.452 -4.786 -29.322 1.00 72.88 363 GLU A C 1
ATOM 2849 O O . GLU A 1 363 ? 12.544 -4.880 -29.891 1.00 72.88 363 GLU A O 1
ATOM 2854 N N . ARG A 1 364 ? 10.300 -4.745 -29.996 1.00 72.69 364 ARG A N 1
ATOM 2855 C CA . ARG A 1 364 ? 10.224 -4.861 -31.449 1.00 72.69 364 ARG A CA 1
ATOM 2856 C C . ARG A 1 364 ? 10.843 -3.667 -32.170 1.00 72.69 364 ARG A C 1
ATOM 2858 O O . ARG A 1 364 ? 11.590 -3.863 -33.128 1.00 72.69 364 ARG A O 1
ATOM 2865 N N . ASN A 1 365 ? 10.495 -2.446 -31.770 1.00 70.56 365 ASN A N 1
ATOM 2866 C CA . ASN A 1 365 ? 10.809 -1.250 -32.553 1.00 70.56 365 ASN A CA 1
ATOM 2867 C C . ASN A 1 365 ? 12.173 -0.639 -32.205 1.00 70.56 365 ASN A C 1
ATOM 2869 O O . ASN A 1 365 ? 12.858 -0.180 -33.114 1.00 70.56 365 ASN A O 1
ATOM 2873 N N . LEU A 1 366 ? 12.552 -0.633 -30.924 1.00 68.00 366 LEU A N 1
ATOM 2874 C CA . LEU A 1 366 ? 13.795 -0.053 -30.409 1.00 68.00 366 LEU A CA 1
ATOM 2875 C C . LEU A 1 366 ? 14.939 -1.066 -30.410 1.00 68.00 366 LEU A C 1
ATOM 2877 O O . LEU A 1 366 ? 16.030 -0.770 -30.879 1.00 68.00 366 LEU A O 1
ATOM 2881 N N . LEU A 1 367 ? 14.694 -2.268 -29.886 1.00 69.31 367 LEU A N 1
ATOM 2882 C CA . LEU A 1 367 ? 15.747 -3.278 -29.732 1.00 69.31 367 LEU A CA 1
ATOM 2883 C C . LEU A 1 367 ? 15.835 -4.225 -30.934 1.00 69.31 367 LEU A C 1
ATOM 2885 O O . LEU A 1 367 ? 16.718 -5.081 -30.984 1.00 69.31 367 LEU A O 1
ATOM 2889 N N . HIS A 1 368 ? 14.930 -4.074 -31.909 1.00 73.44 368 HIS A N 1
ATOM 2890 C CA . HIS A 1 368 ? 14.802 -4.948 -33.078 1.00 73.44 368 HIS A CA 1
ATOM 2891 C C . HIS A 1 368 ? 14.696 -6.435 -32.698 1.00 73.44 368 HIS A C 1
ATOM 2893 O O . HIS A 1 368 ? 15.104 -7.326 -33.451 1.00 73.44 368 HIS A O 1
ATOM 2899 N N . ARG A 1 369 ? 14.131 -6.710 -31.518 1.00 68.00 369 ARG A N 1
ATOM 2900 C CA . ARG A 1 369 ? 13.913 -8.051 -30.989 1.00 68.00 369 ARG A CA 1
ATOM 2901 C C . ARG A 1 369 ? 12.506 -8.487 -31.362 1.00 68.00 369 ARG A C 1
ATOM 2903 O O . ARG A 1 369 ? 11.510 -7.903 -30.957 1.00 68.00 369 ARG A O 1
ATOM 2910 N N . ASP A 1 370 ? 12.404 -9.552 -32.144 1.00 63.62 370 ASP A N 1
ATOM 2911 C CA . ASP A 1 370 ? 11.123 -10.238 -32.314 1.00 63.62 370 ASP A CA 1
ATOM 2912 C C . ASP A 1 370 ? 10.812 -11.064 -31.045 1.00 63.62 370 ASP A C 1
ATOM 2914 O O . ASP A 1 370 ? 11.722 -11.472 -30.319 1.00 63.62 370 ASP A O 1
ATOM 2918 N N . MET A 1 371 ? 9.535 -11.323 -30.772 1.00 52.78 371 MET A N 1
ATOM 2919 C CA . MET A 1 371 ? 9.037 -12.016 -29.579 1.00 52.78 371 MET A CA 1
ATOM 2920 C C . MET A 1 371 ? 9.733 -13.358 -29.344 1.00 52.78 371 MET A C 1
ATOM 2922 O O . MET A 1 371 ? 9.969 -13.744 -28.209 1.00 52.78 371 MET A O 1
ATOM 2926 N N . ALA A 1 372 ? 10.128 -14.064 -30.406 1.00 51.16 372 ALA A N 1
ATOM 2927 C CA . ALA A 1 372 ? 10.870 -15.318 -30.275 1.00 51.16 372 ALA A CA 1
ATOM 2928 C C . ALA A 1 372 ? 12.361 -15.139 -29.896 1.00 51.16 372 ALA A C 1
ATOM 2930 O O . ALA A 1 372 ? 12.970 -16.081 -29.397 1.00 51.16 372 ALA A O 1
ATOM 2931 N N . SER A 1 373 ? 12.958 -13.958 -30.118 1.00 50.84 373 SER A N 1
ATOM 2932 C CA . SER A 1 373 ? 14.324 -13.599 -29.662 1.00 50.84 373 SER A CA 1
ATOM 2933 C C . SER A 1 373 ? 14.361 -13.098 -28.230 1.00 50.84 373 SER A C 1
ATOM 2935 O O . SER A 1 373 ? 15.389 -13.219 -27.592 1.00 50.84 373 SER A O 1
ATOM 2937 N N . ILE A 1 374 ? 13.265 -12.549 -27.737 1.00 48.75 374 ILE A N 1
ATOM 2938 C CA . ILE A 1 374 ? 13.134 -12.144 -26.339 1.00 48.75 374 ILE A CA 1
ATOM 2939 C C . ILE A 1 374 ? 13.282 -13.352 -25.394 1.00 48.75 374 ILE A C 1
ATOM 2941 O O . ILE A 1 374 ? 13.876 -13.293 -24.330 1.00 48.75 374 ILE A O 1
ATOM 2945 N N . TRP A 1 375 ? 12.775 -14.515 -25.805 1.00 47.81 375 TRP A N 1
ATOM 2946 C CA . TRP A 1 375 ? 12.962 -15.755 -25.045 1.00 47.81 375 TRP A CA 1
ATOM 2947 C C . TRP A 1 375 ? 14.355 -16.368 -25.231 1.00 47.81 375 TRP A C 1
ATOM 2949 O O . TRP A 1 375 ? 14.654 -17.432 -24.687 1.00 47.81 375 TRP A O 1
ATOM 2959 N N . ASN A 1 376 ? 15.221 -15.707 -25.999 1.00 42.88 376 ASN A N 1
ATOM 2960 C CA . ASN A 1 376 ? 16.611 -16.074 -26.187 1.00 42.88 376 ASN A CA 1
ATOM 2961 C C . ASN A 1 376 ? 17.464 -15.469 -25.067 1.00 42.88 376 ASN A C 1
ATOM 2963 O O . ASN A 1 376 ? 18.481 -14.839 -25.335 1.00 42.88 376 ASN A O 1
ATOM 2967 N N . VAL A 1 377 ? 17.024 -15.670 -23.824 1.00 42.44 377 VAL A N 1
ATOM 2968 C CA . VAL A 1 377 ? 17.738 -15.325 -22.595 1.00 42.44 377 VAL A CA 1
ATOM 2969 C C . VAL A 1 377 ? 19.131 -15.946 -22.664 1.00 42.44 377 VAL A C 1
ATOM 2971 O O . VAL A 1 377 ? 19.334 -17.124 -22.371 1.00 42.44 377 VAL A O 1
ATOM 2974 N N . THR A 1 378 ? 20.131 -15.188 -23.098 1.00 37.53 378 THR A N 1
ATOM 2975 C CA . THR A 1 378 ? 21.508 -15.597 -22.847 1.00 37.53 378 THR A CA 1
ATOM 2976 C C . THR A 1 378 ? 21.664 -15.770 -21.339 1.00 37.53 378 THR A C 1
ATOM 2978 O O . THR A 1 378 ? 21.034 -15.053 -20.570 1.00 37.53 378 THR A O 1
ATOM 2981 N N . SER A 1 379 ? 22.445 -16.769 -20.934 1.00 39.06 379 SER A N 1
ATOM 2982 C CA . SER A 1 379 ? 22.689 -17.246 -19.565 1.00 39.06 379 SER A CA 1
ATOM 2983 C C . SER A 1 379 ? 23.344 -16.204 -18.636 1.00 39.06 379 SER A C 1
ATOM 2985 O O . SER A 1 379 ? 24.420 -16.442 -18.089 1.00 39.06 379 SER A O 1
ATOM 2987 N N . SER A 1 380 ? 22.772 -15.011 -18.550 1.00 38.84 380 SER A N 1
ATOM 2988 C CA . SER A 1 380 ? 23.325 -13.834 -17.889 1.00 38.84 380 SER A CA 1
ATOM 2989 C C . SER A 1 380 ? 22.380 -13.273 -16.836 1.00 38.84 380 SER A C 1
ATOM 2991 O O . SER A 1 380 ? 22.631 -12.179 -16.344 1.00 38.84 380 SER A O 1
ATOM 2993 N N . SER A 1 381 ? 21.315 -13.990 -16.460 1.00 41.69 381 SER A N 1
ATOM 2994 C CA . SER A 1 381 ? 20.384 -13.491 -15.441 1.00 41.69 381 SER A CA 1
ATOM 2995 C C . SER A 1 381 ? 21.022 -13.393 -14.051 1.00 41.69 381 SER A C 1
ATOM 2997 O O . SER A 1 381 ? 20.454 -12.786 -13.145 1.00 41.69 381 SER A O 1
ATOM 2999 N N . GLY A 1 382 ? 22.199 -14.004 -13.856 1.00 42.94 382 GLY A N 1
ATOM 3000 C CA . GLY A 1 382 ? 22.897 -14.044 -12.571 1.00 42.94 382 GLY A CA 1
ATOM 3001 C C . GLY A 1 382 ? 22.211 -14.955 -11.549 1.00 42.94 382 GLY A C 1
ATOM 3002 O O . GLY A 1 382 ? 22.794 -15.257 -10.506 1.00 42.94 382 GLY A O 1
ATOM 3003 N N . ASP A 1 383 ? 21.009 -15.443 -11.858 1.00 48.16 383 ASP A N 1
ATOM 3004 C CA . ASP A 1 383 ? 20.291 -16.447 -11.101 1.00 48.16 383 ASP A CA 1
ATOM 3005 C C . ASP A 1 383 ? 20.629 -17.827 -11.667 1.00 48.16 383 ASP A C 1
ATOM 3007 O O . ASP A 1 383 ? 20.099 -18.273 -12.682 1.00 48.16 383 ASP A O 1
ATOM 3011 N N . VAL A 1 384 ? 21.537 -18.518 -10.978 1.00 44.66 384 VAL A N 1
ATOM 3012 C CA . VAL A 1 384 ? 22.054 -19.834 -11.372 1.00 44.66 384 VAL A CA 1
ATOM 3013 C C . VAL A 1 384 ? 20.937 -20.865 -11.590 1.00 44.66 384 VAL A C 1
ATOM 3015 O O . VAL A 1 384 ? 21.113 -21.782 -12.393 1.00 44.66 384 VAL A O 1
ATOM 3018 N N . GLU A 1 385 ? 19.799 -20.754 -10.903 1.00 45.41 385 GLU A N 1
ATOM 3019 C CA . GLU A 1 385 ? 18.681 -21.689 -11.066 1.00 45.41 385 GLU A CA 1
ATOM 3020 C C . GLU A 1 385 ? 17.812 -21.335 -12.280 1.00 45.41 385 GLU A C 1
ATOM 3022 O O . GLU A 1 385 ? 17.400 -22.234 -13.019 1.00 45.41 385 GLU A O 1
ATOM 3027 N N . MET A 1 386 ? 17.618 -20.045 -12.566 1.00 43.91 386 MET A N 1
ATOM 3028 C CA . MET A 1 386 ? 16.953 -19.597 -13.794 1.00 43.91 386 MET A CA 1
ATOM 3029 C C . MET A 1 386 ? 17.820 -19.851 -15.033 1.00 43.91 386 MET A C 1
ATOM 3031 O O . MET A 1 386 ? 17.329 -20.381 -16.029 1.00 43.91 386 MET A O 1
ATOM 3035 N N . ASP A 1 387 ? 19.123 -19.586 -14.953 1.00 45.78 387 ASP A N 1
ATOM 3036 C CA . ASP A 1 387 ? 20.076 -19.878 -16.022 1.00 45.78 387 ASP A CA 1
ATOM 3037 C C . ASP A 1 387 ? 20.104 -21.387 -16.321 1.00 45.78 387 ASP A C 1
ATOM 3039 O O . ASP A 1 387 ? 20.078 -21.781 -17.488 1.00 45.78 387 ASP A O 1
ATOM 3043 N N . LYS A 1 388 ? 20.046 -22.264 -15.307 1.00 47.59 388 LYS A N 1
ATOM 3044 C CA . LYS A 1 388 ? 19.906 -23.721 -15.520 1.00 47.59 388 LYS A CA 1
ATOM 3045 C C . LYS A 1 388 ? 18.593 -24.102 -16.208 1.00 47.59 388 LYS A C 1
ATOM 3047 O O . LYS A 1 388 ? 18.598 -25.016 -17.033 1.00 47.59 388 LYS A O 1
ATOM 3052 N N . ALA A 1 389 ? 17.489 -23.432 -15.881 1.00 45.62 389 ALA A N 1
ATOM 3053 C CA . ALA A 1 389 ? 16.168 -23.733 -16.431 1.00 45.62 389 ALA A CA 1
ATOM 3054 C C . ALA A 1 389 ? 15.972 -23.201 -17.864 1.00 45.62 389 ALA A C 1
ATOM 3056 O O . ALA A 1 389 ? 15.326 -23.857 -18.684 1.00 45.62 389 ALA A O 1
ATOM 3057 N N . ILE A 1 390 ? 16.539 -22.036 -18.186 1.00 45.16 390 ILE A N 1
ATOM 3058 C CA . ILE A 1 390 ? 16.292 -21.327 -19.449 1.00 45.16 390 ILE A CA 1
ATOM 3059 C C . ILE A 1 390 ? 17.369 -21.615 -20.511 1.00 45.16 390 ILE A C 1
ATOM 3061 O O . ILE A 1 390 ? 17.049 -21.692 -21.699 1.00 45.16 390 ILE A O 1
ATOM 3065 N N . THR A 1 391 ? 18.620 -21.893 -20.127 1.00 45.56 391 THR A N 1
ATOM 3066 C CA . THR A 1 391 ? 19.725 -22.163 -21.080 1.00 45.56 391 THR A CA 1
ATOM 3067 C C . THR A 1 391 ? 19.411 -23.250 -22.134 1.00 45.56 391 THR A C 1
ATOM 3069 O O . THR A 1 391 ? 19.720 -23.045 -23.315 1.00 45.56 391 THR A O 1
ATOM 3072 N N . PRO A 1 392 ? 18.745 -24.381 -21.809 1.00 48.00 392 PRO A N 1
ATOM 3073 C CA . PRO A 1 392 ? 18.359 -25.378 -22.818 1.00 48.00 392 PRO A CA 1
ATOM 3074 C C . PRO A 1 392 ? 17.298 -24.864 -23.809 1.00 48.00 392 PRO A C 1
ATOM 3076 O O . PRO A 1 392 ? 17.248 -25.292 -24.972 1.00 48.00 392 PRO A O 1
ATOM 3079 N N . ILE A 1 393 ? 16.449 -23.928 -23.370 1.00 45.78 393 ILE A N 1
ATOM 3080 C CA . ILE A 1 393 ? 15.375 -23.347 -24.181 1.00 45.78 393 ILE A CA 1
ATOM 3081 C C . ILE A 1 393 ? 15.982 -22.488 -25.298 1.00 45.78 393 ILE A C 1
ATOM 3083 O O . ILE A 1 393 ? 15.681 -22.684 -26.482 1.00 45.78 393 ILE A O 1
ATOM 3087 N N . VAL A 1 394 ? 16.928 -21.643 -24.904 1.00 45.34 394 VAL A N 1
ATOM 3088 C CA . VAL A 1 394 ? 17.660 -20.639 -25.692 1.00 45.34 394 VAL A CA 1
ATOM 3089 C C . VAL A 1 394 ? 18.487 -21.278 -26.803 1.00 45.34 394 VAL A C 1
ATOM 3091 O O . VAL A 1 394 ? 18.403 -20.893 -27.971 1.00 45.34 394 VAL A O 1
ATOM 3094 N N . HIS A 1 395 ? 19.229 -22.342 -26.488 1.00 43.91 395 HIS A N 1
ATOM 3095 C CA . HIS A 1 395 ? 20.064 -23.025 -27.482 1.00 43.91 395 HIS A CA 1
ATOM 3096 C C . HIS A 1 395 ? 19.243 -23.616 -28.649 1.00 43.91 395 HIS A C 1
ATOM 3098 O O . HIS A 1 395 ? 19.683 -23.659 -29.802 1.00 43.91 395 HIS A O 1
ATOM 3104 N N . THR A 1 396 ? 18.001 -24.015 -28.375 1.00 44.97 396 THR A N 1
ATOM 3105 C CA . THR A 1 396 ? 17.122 -24.648 -29.368 1.00 44.97 396 THR A CA 1
ATOM 3106 C C . THR A 1 396 ? 16.434 -23.621 -30.278 1.00 44.97 396 THR A C 1
ATOM 3108 O O . THR A 1 396 ? 16.314 -23.864 -31.480 1.00 44.97 396 THR A O 1
ATOM 3111 N N . LEU A 1 397 ? 16.016 -22.466 -29.741 1.00 43.47 397 LEU A N 1
ATOM 3112 C CA . LEU A 1 397 ? 15.355 -21.401 -30.514 1.00 43.47 397 LEU A CA 1
ATOM 3113 C C . LEU A 1 397 ? 16.302 -20.787 -31.559 1.00 43.47 397 LEU A C 1
ATOM 3115 O O . LEU A 1 397 ? 15.916 -20.596 -32.715 1.00 43.47 397 LEU A O 1
ATOM 3119 N N . ASN A 1 398 ? 17.577 -20.606 -31.202 1.00 43.53 398 ASN A N 1
ATOM 3120 C CA . ASN A 1 398 ? 18.620 -20.144 -32.125 1.00 43.53 398 ASN A CA 1
ATOM 3121 C C . ASN A 1 398 ? 18.851 -21.085 -33.315 1.00 43.53 398 ASN A C 1
ATOM 3123 O O . ASN A 1 398 ? 19.047 -20.639 -34.446 1.00 43.53 398 ASN A O 1
ATOM 3127 N N . THR A 1 399 ? 18.782 -22.397 -33.082 1.00 45.16 399 THR A N 1
ATOM 3128 C CA . THR A 1 399 ? 19.065 -23.414 -34.109 1.00 45.16 399 THR A CA 1
ATOM 3129 C C . THR A 1 399 ? 17.974 -23.483 -35.188 1.00 45.16 399 THR A C 1
ATOM 3131 O O . THR A 1 399 ? 18.231 -23.875 -36.327 1.00 45.16 399 THR A O 1
ATOM 3134 N N . ILE A 1 400 ? 16.748 -23.082 -34.851 1.00 41.62 400 ILE A N 1
ATOM 3135 C CA . ILE A 1 400 ? 15.584 -23.144 -35.747 1.00 41.62 400 ILE A CA 1
ATOM 3136 C C . ILE A 1 400 ? 15.484 -21.890 -36.611 1.00 41.62 400 ILE A C 1
ATOM 3138 O O . ILE A 1 400 ? 15.173 -21.968 -37.799 1.00 41.62 400 ILE A O 1
ATOM 3142 N N . ARG A 1 401 ? 15.837 -20.733 -36.054 1.00 47.12 401 ARG A N 1
ATOM 3143 C CA . ARG A 1 401 ? 15.755 -19.452 -36.760 1.00 47.12 401 ARG A CA 1
ATOM 3144 C C . ARG A 1 401 ? 16.826 -19.268 -37.826 1.00 47.12 401 ARG A C 1
ATOM 3146 O O . ARG A 1 401 ? 16.539 -18.706 -38.880 1.00 47.12 401 ARG A O 1
ATOM 3153 N N . ALA A 1 402 ? 18.010 -19.848 -37.614 1.00 45.88 402 ALA A N 1
ATOM 3154 C CA . ALA A 1 402 ? 19.044 -19.947 -38.644 1.00 45.88 402 ALA A CA 1
ATOM 3155 C C . ALA A 1 402 ? 18.563 -20.684 -39.917 1.00 45.88 402 ALA A C 1
ATOM 3157 O O . ALA A 1 402 ? 19.233 -20.626 -40.944 1.00 45.88 402 ALA A O 1
ATOM 3158 N N . LYS A 1 403 ? 17.401 -21.358 -39.873 1.00 42.59 403 LYS A N 1
ATOM 3159 C CA . LYS A 1 403 ? 16.817 -22.096 -40.999 1.00 42.59 403 LYS A CA 1
ATOM 3160 C C . LYS A 1 403 ? 15.591 -21.438 -41.657 1.00 42.59 403 LYS A C 1
ATOM 3162 O O . LYS A 1 403 ? 15.116 -21.997 -42.639 1.00 42.59 403 LYS A O 1
ATOM 3167 N N . GLN A 1 404 ? 15.066 -20.302 -41.173 1.00 41.03 404 GLN A N 1
ATOM 3168 C CA . GLN A 1 404 ? 13.742 -19.792 -41.602 1.00 41.03 404 GLN A CA 1
ATOM 3169 C C . GLN A 1 404 ? 13.671 -18.341 -42.135 1.00 41.03 404 GLN A C 1
ATOM 3171 O O . GLN A 1 404 ? 12.572 -17.819 -42.303 1.00 41.03 404 GLN A O 1
ATOM 3176 N N . GLN A 1 405 ? 14.775 -17.667 -42.474 1.00 36.16 405 GLN A N 1
ATOM 3177 C CA . GLN A 1 405 ? 14.673 -16.327 -43.086 1.00 36.16 405 GLN A CA 1
ATOM 3178 C C . GLN A 1 405 ? 14.118 -16.367 -44.534 1.00 36.16 405 GLN A C 1
ATOM 3180 O O . GLN A 1 405 ? 14.796 -16.817 -45.455 1.00 36.16 405 GLN A O 1
ATOM 3185 N N . LEU A 1 406 ? 12.908 -15.824 -44.732 1.00 31.44 406 LEU A N 1
ATOM 3186 C CA . LEU A 1 406 ? 12.362 -15.297 -45.999 1.00 31.44 406 LEU A CA 1
ATOM 3187 C C . LEU A 1 406 ? 11.830 -13.859 -45.755 1.00 31.44 406 LEU A C 1
ATOM 3189 O O . LEU A 1 406 ? 11.431 -13.559 -44.629 1.00 31.44 406 LEU A O 1
ATOM 3193 N N . PRO A 1 407 ? 11.838 -12.948 -46.756 1.00 40.97 407 PRO A N 1
ATOM 3194 C CA . PRO A 1 407 ? 11.782 -11.502 -46.523 1.00 40.97 407 PRO A CA 1
ATOM 3195 C C . PRO A 1 407 ? 10.361 -10.922 -46.388 1.00 40.97 407 PRO A C 1
ATOM 3197 O O . PRO A 1 407 ? 9.469 -11.190 -47.193 1.00 40.97 407 PRO A O 1
ATOM 3200 N N . ALA A 1 408 ? 10.190 -10.059 -45.380 1.00 30.67 408 ALA A N 1
ATOM 3201 C CA . ALA A 1 408 ? 8.950 -9.406 -44.957 1.00 30.67 408 ALA A CA 1
ATOM 3202 C C . ALA A 1 408 ? 8.721 -8.042 -45.646 1.00 30.67 408 ALA A C 1
ATOM 3204 O O . ALA A 1 408 ? 8.999 -6.998 -45.064 1.00 30.67 408 ALA A O 1
ATOM 3205 N N . ALA A 1 409 ? 8.206 -8.035 -46.881 1.00 28.84 409 ALA A N 1
ATOM 3206 C CA . ALA A 1 409 ? 8.004 -6.796 -47.652 1.00 28.84 409 ALA A CA 1
ATOM 3207 C C . ALA A 1 409 ? 6.560 -6.534 -48.144 1.00 28.84 409 ALA A C 1
ATOM 3209 O O . ALA A 1 409 ? 6.385 -5.757 -49.073 1.00 28.84 409 ALA A O 1
ATOM 3210 N N . ALA A 1 410 ? 5.514 -7.146 -47.569 1.00 31.23 410 ALA A N 1
ATOM 3211 C CA . ALA A 1 410 ? 4.176 -7.123 -48.195 1.00 31.23 410 ALA A CA 1
ATOM 3212 C C . ALA A 1 410 ? 2.996 -6.590 -47.350 1.00 31.23 410 ALA A C 1
ATOM 3214 O O . ALA A 1 410 ? 1.856 -6.741 -47.775 1.00 31.23 410 ALA A O 1
ATOM 3215 N N . ALA A 1 411 ? 3.207 -5.970 -46.182 1.00 28.92 411 ALA A N 1
ATOM 3216 C CA . ALA A 1 411 ? 2.089 -5.633 -45.278 1.00 28.92 411 ALA A CA 1
ATOM 3217 C C . ALA A 1 411 ? 2.065 -4.183 -44.748 1.00 28.92 411 ALA A C 1
ATOM 3219 O O . ALA A 1 411 ? 1.561 -3.951 -43.653 1.00 28.92 411 ALA A O 1
ATOM 3220 N N . ALA A 1 412 ? 2.592 -3.209 -45.501 1.00 26.33 412 ALA A N 1
ATOM 3221 C CA . ALA A 1 412 ? 2.668 -1.803 -45.070 1.00 26.33 412 ALA A CA 1
ATOM 3222 C C . ALA A 1 412 ? 1.829 -0.803 -45.899 1.00 26.33 412 ALA A C 1
ATOM 3224 O O . ALA A 1 412 ? 1.940 0.399 -45.686 1.00 26.33 412 ALA A O 1
ATOM 3225 N N . GLU A 1 413 ? 0.950 -1.257 -46.799 1.00 27.80 413 GLU A N 1
ATOM 3226 C CA . GLU A 1 413 ? 0.079 -0.369 -47.587 1.00 27.80 413 GLU A CA 1
ATOM 3227 C C . GLU A 1 413 ? -1.405 -0.664 -47.347 1.00 27.80 413 GLU A C 1
ATOM 3229 O O . GLU A 1 413 ? -2.054 -1.333 -48.141 1.00 27.80 413 GLU A O 1
ATOM 3234 N N . SER A 1 414 ? -1.959 -0.152 -46.247 1.00 26.53 414 SER A N 1
ATOM 3235 C CA . SER A 1 414 ? -3.327 0.388 -46.228 1.00 26.53 414 SER A CA 1
ATOM 3236 C C . SER A 1 414 ? -3.661 0.893 -44.829 1.00 26.53 414 SER A C 1
ATOM 3238 O O . SER A 1 414 ? -3.704 0.091 -43.899 1.00 26.53 414 SER A O 1
ATOM 3240 N N . ILE A 1 415 ? -3.928 2.196 -44.707 1.00 24.77 415 ILE A N 1
ATOM 3241 C CA . ILE A 1 415 ? -4.985 2.849 -43.904 1.00 24.77 415 ILE A CA 1
ATOM 3242 C C . ILE A 1 415 ? -4.504 4.270 -43.568 1.00 24.77 415 ILE A C 1
ATOM 3244 O O . ILE A 1 415 ? -3.723 4.501 -42.649 1.00 24.77 415 ILE A O 1
ATOM 3248 N N . GLN A 1 416 ? -4.999 5.230 -44.350 1.00 24.73 416 GLN A N 1
ATOM 3249 C CA . GLN A 1 416 ? -4.932 6.665 -44.099 1.00 24.73 416 GLN A CA 1
ATOM 3250 C C . GLN A 1 416 ? -6.357 7.244 -44.211 1.00 24.73 416 GLN A C 1
ATOM 3252 O O . GLN A 1 416 ? -7.110 6.854 -45.100 1.00 24.73 416 GLN A O 1
ATOM 3257 N N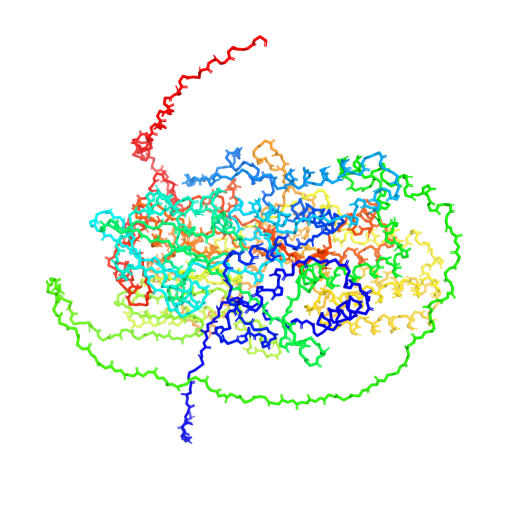 . VAL A 1 417 ? -6.638 8.227 -43.344 1.00 26.20 417 VAL A N 1
ATOM 3258 C CA . VAL A 1 417 ? -7.734 9.227 -43.348 1.00 26.20 417 VAL A CA 1
ATOM 3259 C C . VAL A 1 417 ? -9.115 8.816 -42.803 1.00 26.20 417 VAL A C 1
ATOM 3261 O O . VAL A 1 417 ? -9.854 8.078 -43.441 1.00 26.20 417 VAL A O 1
ATOM 3264 N N . ALA A 1 418 ? -9.512 9.435 -41.679 1.00 24.67 418 ALA A N 1
ATOM 3265 C CA . ALA A 1 418 ? -10.652 10.371 -41.579 1.00 24.67 418 ALA A CA 1
ATOM 3266 C C . ALA A 1 418 ? -10.800 10.893 -40.134 1.00 24.67 418 ALA A C 1
ATOM 3268 O O . ALA A 1 418 ? -10.833 10.106 -39.194 1.00 24.67 418 ALA A O 1
ATOM 3269 N N . GLY A 1 419 ? -10.852 12.219 -39.968 1.00 23.88 419 GLY A N 1
ATOM 3270 C CA . GLY A 1 419 ? -10.991 12.899 -38.676 1.00 23.88 419 GLY A CA 1
ATOM 3271 C C . GLY A 1 419 ? -12.411 13.385 -38.371 1.00 23.88 419 GLY A C 1
ATOM 3272 O O . GLY A 1 419 ? -13.332 13.127 -39.139 1.00 23.88 419 GLY A O 1
ATOM 3273 N N . GLY A 1 420 ? -12.540 14.161 -37.287 1.00 22.38 420 GLY A N 1
ATOM 3274 C CA . GLY A 1 420 ? -13.645 15.107 -37.084 1.00 22.38 420 GLY A CA 1
ATOM 3275 C C . GLY A 1 420 ? -14.414 15.010 -35.759 1.00 22.38 420 GLY A C 1
ATOM 3276 O O . GLY A 1 420 ? -15.169 14.073 -35.553 1.00 22.38 420 GLY A O 1
ATOM 3277 N N . GLU A 1 421 ? -14.274 16.082 -34.967 1.00 22.05 421 GLU A N 1
ATOM 3278 C CA . GLU A 1 421 ? -15.251 16.710 -34.050 1.00 22.05 421 GLU A CA 1
ATOM 3279 C C . GLU A 1 421 ? -15.474 16.178 -32.613 1.00 22.05 421 GLU A C 1
ATOM 3281 O O . GLU A 1 421 ? -16.004 15.102 -32.353 1.00 22.05 421 GLU A O 1
ATOM 3286 N N . LEU A 1 422 ? -15.113 17.054 -31.662 1.00 22.33 422 LEU A N 1
ATOM 3287 C CA . LEU A 1 422 ? -15.348 16.995 -30.218 1.00 22.33 422 LEU A CA 1
ATOM 3288 C C . LEU A 1 422 ? -16.746 17.533 -29.879 1.00 22.33 422 LEU A C 1
ATOM 3290 O O . LEU A 1 422 ? -17.054 18.691 -30.164 1.00 22.33 422 LEU A O 1
ATOM 3294 N N . LEU A 1 423 ? -17.559 16.720 -29.199 1.00 21.80 423 LEU A N 1
ATOM 3295 C CA . LEU A 1 423 ? -18.864 17.110 -28.665 1.00 21.80 423 LEU A CA 1
ATOM 3296 C C . LEU A 1 423 ? -18.767 17.316 -27.143 1.00 21.80 423 LEU A C 1
ATOM 3298 O O . LEU A 1 423 ? -18.537 16.376 -26.389 1.00 21.80 423 LEU A O 1
ATOM 3302 N N . ASN A 1 424 ? -18.957 18.559 -26.696 1.00 24.20 424 ASN A N 1
ATOM 3303 C CA . ASN A 1 424 ? -19.114 18.925 -25.286 1.00 24.20 424 ASN A CA 1
ATOM 3304 C C . ASN A 1 424 ? -20.559 18.647 -24.837 1.00 24.20 424 ASN A C 1
ATOM 3306 O O . ASN A 1 424 ? -21.486 19.247 -25.382 1.00 24.20 424 ASN A O 1
ATOM 3310 N N . ILE A 1 425 ? -20.762 17.806 -23.817 1.00 23.02 425 ILE A N 1
ATOM 3311 C CA . ILE A 1 425 ? -22.072 17.608 -23.173 1.00 23.02 425 ILE A CA 1
ATOM 3312 C C . ILE A 1 425 ? -21.934 17.829 -21.662 1.00 23.02 425 ILE A C 1
ATOM 3314 O O . ILE A 1 425 ? -21.233 17.097 -20.970 1.00 23.02 425 ILE A O 1
ATOM 3318 N N . ARG A 1 426 ? -22.634 18.854 -21.157 1.00 22.98 426 ARG A N 1
ATOM 3319 C CA . ARG A 1 426 ? -22.898 19.080 -19.728 1.00 22.98 426 ARG A CA 1
ATOM 3320 C C . ARG A 1 426 ? -23.981 18.107 -19.258 1.00 22.98 426 ARG A C 1
ATOM 3322 O O . ARG A 1 426 ? -25.044 18.057 -19.878 1.00 22.98 426 ARG A O 1
ATOM 3329 N N . LEU A 1 427 ? -23.749 17.408 -18.149 1.00 23.16 427 LEU A N 1
ATOM 3330 C CA . LEU A 1 427 ? -24.757 16.586 -17.475 1.00 23.16 427 LEU A CA 1
ATOM 3331 C C . LEU A 1 427 ? -25.237 17.257 -16.182 1.00 23.16 427 LEU A C 1
ATOM 3333 O O . LEU A 1 427 ? -24.466 17.871 -15.451 1.00 23.16 427 LEU A O 1
ATOM 3337 N N . ASN A 1 428 ? -26.554 17.177 -15.989 1.00 22.52 428 ASN A N 1
ATOM 3338 C CA . ASN A 1 428 ? -27.339 17.761 -14.907 1.00 22.52 428 ASN A CA 1
ATOM 3339 C C . ASN A 1 428 ? -27.374 16.835 -13.686 1.00 22.52 428 ASN A C 1
ATOM 3341 O O . ASN A 1 428 ? -27.721 15.663 -13.824 1.00 22.52 428 ASN A O 1
ATOM 3345 N N . ASP A 1 429 ? -27.194 17.409 -12.499 1.00 23.19 429 ASP A N 1
ATOM 3346 C CA . ASP A 1 429 ? -27.591 16.804 -11.230 1.00 23.19 429 ASP A CA 1
ATOM 3347 C C . ASP A 1 429 ? -29.113 16.809 -11.073 1.00 23.19 429 ASP A C 1
ATOM 3349 O O . ASP A 1 429 ? -29.760 17.860 -11.159 1.00 23.19 429 ASP A O 1
ATOM 3353 N N . LYS A 1 430 ? -29.686 15.641 -10.777 1.00 24.03 430 LYS A N 1
ATOM 3354 C CA . LYS A 1 430 ? -30.914 15.485 -9.986 1.00 24.03 430 LYS A CA 1
ATOM 3355 C C . LYS A 1 430 ? -31.085 14.019 -9.586 1.00 24.03 430 LYS A C 1
ATOM 3357 O O . LYS A 1 430 ? -30.791 13.133 -10.373 1.00 24.03 430 LYS A O 1
ATOM 3362 N N . TYR A 1 431 ? -31.669 13.838 -8.398 1.00 25.06 431 TYR A N 1
ATOM 3363 C CA . TYR A 1 431 ? -32.249 12.621 -7.807 1.00 25.06 431 TYR A CA 1
ATOM 3364 C C . TYR A 1 431 ? -31.428 11.908 -6.724 1.00 25.06 431 TYR A C 1
ATOM 3366 O O . TYR A 1 431 ? -30.846 10.870 -6.974 1.00 25.06 431 TYR A O 1
ATOM 3374 N N . PHE A 1 432 ? -31.552 12.395 -5.480 1.00 23.17 432 PHE A N 1
ATOM 3375 C CA . PHE A 1 432 ? -31.989 11.584 -4.330 1.00 23.17 432 PHE A CA 1
ATOM 3376 C C . PHE A 1 432 ? -32.633 12.490 -3.260 1.00 23.17 432 PHE A C 1
ATOM 3378 O O . PHE A 1 432 ? -31.983 13.048 -2.385 1.00 23.17 432 PHE A O 1
ATOM 3385 N N . HIS A 1 433 ? -33.958 12.648 -3.315 1.00 24.70 433 HIS A N 1
ATOM 3386 C CA . HIS A 1 433 ? -34.735 13.142 -2.178 1.00 24.70 433 HIS A CA 1
ATOM 3387 C C . HIS A 1 433 ? -36.109 12.462 -2.120 1.00 24.70 433 HIS A C 1
ATOM 3389 O O . HIS A 1 433 ? -36.862 12.482 -3.090 1.00 24.70 433 HIS A O 1
ATOM 3395 N N . ARG A 1 434 ? -36.428 11.980 -0.908 1.00 25.61 434 ARG A N 1
ATOM 3396 C CA . ARG A 1 434 ? -37.715 11.492 -0.365 1.00 25.61 434 ARG A CA 1
ATOM 3397 C C . ARG A 1 434 ? -38.186 10.075 -0.719 1.00 25.61 434 ARG A C 1
ATOM 3399 O O . ARG A 1 434 ? -38.763 9.841 -1.769 1.00 25.61 434 ARG A O 1
ATOM 3406 N N . SER A 1 435 ? -38.214 9.225 0.310 1.00 25.62 435 SER A N 1
ATOM 3407 C CA . SER A 1 435 ? -39.430 8.670 0.953 1.00 25.62 435 SER A CA 1
ATOM 3408 C C . SER A 1 435 ? -38.982 7.871 2.198 1.00 25.62 435 SER A C 1
ATOM 3410 O O . SER A 1 435 ? -37.871 7.372 2.214 1.00 25.62 435 SER A O 1
ATOM 3412 N N . SER A 1 436 ? -39.687 7.730 3.319 1.00 27.36 436 SER A N 1
ATOM 3413 C CA . SER A 1 436 ? -40.933 8.299 3.829 1.00 27.36 436 SER A CA 1
ATOM 3414 C C . SER A 1 436 ? -40.988 8.043 5.340 1.00 27.36 436 SER A C 1
ATOM 3416 O O . SER A 1 436 ? -40.654 6.955 5.801 1.00 27.36 436 SER A O 1
ATOM 3418 N N . ARG A 1 437 ? -41.495 9.021 6.097 1.00 29.97 437 ARG A N 1
ATOM 3419 C CA . ARG A 1 437 ? -42.070 8.806 7.430 1.00 29.97 437 ARG A CA 1
ATOM 3420 C C . ARG A 1 437 ? -43.272 7.861 7.322 1.00 29.97 437 ARG A C 1
ATOM 3422 O O . ARG A 1 437 ? -44.199 8.170 6.575 1.00 29.97 437 ARG A O 1
ATOM 3429 N N . ARG A 1 438 ? -43.344 6.843 8.181 1.00 27.75 438 ARG A N 1
ATOM 3430 C CA . ARG A 1 438 ? -44.613 6.415 8.788 1.00 27.75 438 ARG A CA 1
ATOM 3431 C C . ARG A 1 438 ? -44.371 5.787 10.157 1.00 27.75 438 ARG A C 1
ATOM 3433 O O . ARG A 1 438 ? -43.555 4.892 10.310 1.00 27.75 438 ARG A O 1
ATOM 3440 N N . ALA A 1 439 ? -45.083 6.339 11.132 1.00 32.41 439 ALA A N 1
ATOM 3441 C CA . ALA A 1 439 ? -45.164 5.885 12.508 1.00 32.41 439 ALA A CA 1
ATOM 3442 C C . ALA A 1 439 ? -45.971 4.581 12.612 1.00 32.41 439 ALA A C 1
ATOM 3444 O O . ALA A 1 439 ? -46.938 4.397 11.871 1.00 32.41 439 ALA A O 1
ATOM 3445 N N . GLY A 1 440 ? -45.614 3.738 13.582 1.00 27.59 440 GLY A N 1
ATOM 3446 C CA . GLY A 1 440 ? -46.395 2.570 13.976 1.00 27.59 440 GLY A CA 1
ATOM 3447 C C . GLY A 1 440 ? -45.814 1.857 15.198 1.00 27.59 440 GLY A C 1
ATOM 3448 O O . GLY A 1 440 ? -44.955 1.007 15.048 1.00 27.59 440 GLY A O 1
ATOM 3449 N N . ASN A 1 441 ? -46.302 2.243 16.381 1.00 31.83 441 ASN A N 1
ATOM 3450 C CA . ASN A 1 441 ? -46.472 1.469 17.620 1.00 31.83 441 ASN A CA 1
ATOM 3451 C C . ASN A 1 441 ? -45.471 0.345 17.969 1.00 31.83 441 ASN A C 1
ATOM 3453 O O . ASN A 1 441 ? -45.647 -0.791 17.541 1.00 31.83 441 ASN A O 1
ATOM 3457 N N . GLU A 1 442 ? -44.582 0.612 18.934 1.00 28.56 442 GLU A N 1
ATOM 3458 C CA . GLU A 1 442 ? -44.001 -0.428 19.794 1.00 28.56 442 GLU A CA 1
ATOM 3459 C C . GLU A 1 442 ? -44.556 -0.324 21.218 1.00 28.56 442 GLU A C 1
ATOM 3461 O O . GLU A 1 442 ? -44.429 0.696 21.903 1.00 28.56 442 GLU A O 1
ATOM 3466 N N . ALA A 1 443 ? -45.185 -1.416 21.649 1.00 30.67 443 ALA A N 1
ATOM 3467 C CA . ALA A 1 443 ? -45.589 -1.671 23.016 1.00 30.67 443 ALA A CA 1
ATOM 3468 C C . ALA A 1 443 ? -44.530 -2.535 23.723 1.00 30.67 443 ALA A C 1
ATOM 3470 O O . ALA A 1 443 ? -44.138 -3.587 23.234 1.00 30.67 443 ALA A O 1
ATOM 3471 N N . SER A 1 444 ? -44.135 -2.066 24.908 1.00 31.86 444 SER A N 1
ATOM 3472 C CA . SER A 1 444 ? -43.660 -2.815 26.080 1.00 31.86 444 SER A CA 1
ATOM 3473 C C . SER A 1 444 ? -42.611 -3.927 25.907 1.00 31.86 444 SER A C 1
ATOM 3475 O O . SER A 1 444 ? -42.956 -5.096 25.770 1.00 31.86 444 SER A O 1
ATOM 3477 N N . LEU A 1 445 ? -41.354 -3.597 26.219 1.00 33.50 445 LEU A N 1
ATOM 3478 C CA . LEU A 1 445 ? -40.485 -4.466 27.022 1.00 33.50 445 LEU A CA 1
ATOM 3479 C C . LEU A 1 445 ? -39.842 -3.629 28.136 1.00 33.50 445 LEU A C 1
ATOM 3481 O O . LEU A 1 445 ? -39.001 -2.759 27.911 1.00 33.50 445 LEU A O 1
ATOM 3485 N N . ALA A 1 446 ? -40.319 -3.850 29.361 1.00 35.19 446 ALA A N 1
ATOM 3486 C CA . ALA A 1 446 ? -39.830 -3.208 30.570 1.00 35.19 446 ALA A CA 1
ATOM 3487 C C . ALA A 1 446 ? -38.639 -3.997 31.135 1.00 35.19 446 ALA A C 1
ATOM 3489 O O . ALA A 1 446 ? -38.790 -5.143 31.548 1.00 35.19 446 ALA A O 1
ATOM 3490 N N . GLY A 1 447 ? -37.469 -3.358 31.210 1.00 32.91 447 GLY A N 1
ATOM 3491 C CA . GLY A 1 447 ? -36.280 -3.915 31.856 1.00 32.91 447 GLY A CA 1
ATOM 3492 C C . GLY A 1 447 ? -35.222 -2.848 32.143 1.00 32.91 447 GLY A C 1
ATOM 3493 O O . GLY A 1 447 ? -34.427 -2.513 31.281 1.00 32.91 447 GLY A O 1
ATOM 3494 N N . ARG A 1 448 ? -35.249 -2.293 33.366 1.00 39.09 448 ARG A N 1
ATOM 3495 C CA . ARG A 1 448 ? -34.211 -1.471 34.039 1.00 39.09 448 ARG A CA 1
ATOM 3496 C C . ARG A 1 448 ? -33.444 -0.442 33.179 1.00 39.09 448 ARG A C 1
ATOM 3498 O O . ARG A 1 448 ? -32.256 -0.587 32.909 1.00 39.09 448 ARG A O 1
ATOM 3505 N N . ARG A 1 449 ? -34.069 0.714 32.925 1.00 33.38 449 ARG A N 1
ATOM 3506 C CA . ARG A 1 449 ? -33.341 1.957 32.600 1.00 33.38 449 ARG A CA 1
ATOM 3507 C C . ARG A 1 449 ? -32.641 2.500 33.853 1.00 33.38 449 ARG A C 1
ATOM 3509 O O . ARG A 1 449 ? -33.302 3.008 34.759 1.00 33.38 449 ARG A O 1
ATOM 3516 N N . ARG A 1 450 ? -31.303 2.451 33.890 1.00 41.12 450 ARG A N 1
ATOM 3517 C CA . ARG A 1 450 ? -30.503 3.378 34.713 1.00 41.12 450 ARG A CA 1
ATOM 3518 C C . ARG A 1 450 ? -30.891 4.803 34.299 1.00 41.12 450 ARG A C 1
ATOM 3520 O O . ARG A 1 450 ? -30.875 5.120 33.111 1.00 41.12 450 ARG A O 1
ATOM 3527 N N . ARG A 1 451 ? -31.276 5.652 35.259 1.00 36.00 451 ARG A N 1
ATOM 3528 C CA . ARG A 1 451 ? -31.473 7.093 35.034 1.00 36.00 451 ARG A CA 1
ATOM 3529 C C . ARG A 1 451 ? -30.143 7.675 34.538 1.00 36.00 451 ARG A C 1
ATOM 3531 O O . ARG A 1 451 ? -29.237 7.860 35.343 1.00 36.00 451 ARG A O 1
ATOM 3538 N N . ARG A 1 452 ? -30.022 7.925 33.229 1.00 39.12 452 ARG A N 1
ATOM 3539 C CA . ARG A 1 452 ? -28.956 8.770 32.674 1.00 39.12 452 ARG A CA 1
ATOM 3540 C C . ARG A 1 452 ? -29.136 10.182 33.261 1.00 39.12 452 ARG A C 1
ATOM 3542 O O . ARG A 1 452 ? -30.266 10.680 33.237 1.00 39.12 452 ARG A O 1
ATOM 3549 N N . PRO A 1 453 ? -28.086 10.813 33.812 1.00 42.06 453 PRO A N 1
ATOM 3550 C CA . PRO A 1 453 ? -28.109 12.240 34.113 1.00 42.06 453 PRO A CA 1
ATOM 3551 C C . PRO A 1 453 ? -28.474 13.010 32.839 1.00 42.06 453 PRO A C 1
ATOM 3553 O O . PRO A 1 453 ? -28.059 12.621 31.748 1.00 42.06 453 PRO A O 1
ATOM 3556 N N . GLN A 1 454 ? -29.269 14.073 32.966 1.00 38.31 454 GLN A N 1
ATOM 3557 C CA . GLN A 1 454 ? -29.488 15.017 31.870 1.00 38.31 454 GLN A CA 1
ATOM 3558 C C . GLN A 1 454 ? -28.119 15.525 31.407 1.00 38.31 454 GLN A C 1
ATOM 3560 O O . GLN A 1 454 ? -27.400 16.153 32.182 1.00 38.31 454 GLN A O 1
ATOM 3565 N N . SER A 1 455 ? -27.742 15.180 30.175 1.00 39.19 455 SER A N 1
ATOM 3566 C CA . SER A 1 455 ? -26.476 15.570 29.566 1.00 39.19 455 SER A CA 1
ATOM 3567 C C . SER A 1 455 ? -26.346 17.090 29.585 1.00 39.19 455 SER A C 1
ATOM 3569 O O . SER A 1 455 ? -27.239 17.798 29.108 1.00 39.19 455 SER A O 1
ATOM 3571 N N . ALA A 1 456 ? -25.225 17.568 30.124 1.00 45.38 456 ALA A N 1
ATOM 3572 C CA . ALA A 1 456 ? -24.739 18.923 29.925 1.00 45.38 456 ALA A CA 1
ATOM 3573 C C . ALA A 1 456 ? -24.800 19.291 28.430 1.00 45.38 456 ALA A C 1
ATOM 3575 O O . ALA A 1 456 ? -24.695 18.411 27.575 1.00 45.38 456 ALA A O 1
ATOM 3576 N N . ALA A 1 457 ? -25.019 20.577 28.134 1.00 46.97 457 ALA A N 1
ATOM 3577 C CA . ALA A 1 457 ? -25.089 21.135 26.783 1.00 46.97 457 ALA A CA 1
ATOM 3578 C C . ALA A 1 457 ? -24.110 20.427 25.829 1.00 46.97 457 ALA A C 1
ATOM 3580 O O . ALA A 1 457 ? -22.903 20.452 26.062 1.00 46.97 457 ALA A O 1
ATOM 3581 N N . GLY A 1 458 ? -24.648 19.743 24.812 1.00 51.97 458 GLY A N 1
ATOM 3582 C CA . GLY A 1 458 ? -23.874 18.851 23.952 1.00 51.97 458 GLY A CA 1
ATOM 3583 C C . GLY A 1 458 ? -22.647 19.559 23.385 1.00 51.97 458 GLY A C 1
ATOM 3584 O O . GLY A 1 458 ? -22.771 20.603 22.747 1.00 51.97 458 GLY A O 1
ATOM 3585 N N . ALA A 1 459 ? -21.463 19.010 23.647 1.00 66.31 459 ALA A N 1
ATOM 3586 C CA . ALA A 1 459 ? -20.228 19.514 23.072 1.00 66.31 459 ALA A CA 1
ATOM 3587 C C . ALA A 1 459 ? -20.320 19.419 21.540 1.00 66.31 459 ALA A C 1
ATOM 3589 O O . ALA A 1 459 ? -20.397 18.324 20.980 1.00 66.31 459 ALA A O 1
ATOM 3590 N N . PHE A 1 460 ? -20.358 20.570 20.869 1.00 81.38 460 PHE A N 1
ATOM 3591 C CA . PHE A 1 460 ? -20.366 20.643 19.412 1.00 81.38 460 PHE A CA 1
ATOM 3592 C C . PHE A 1 460 ? -19.001 20.212 18.866 1.00 81.38 460 PHE A C 1
ATOM 3594 O O . PHE A 1 460 ? -17.962 20.637 19.374 1.00 81.38 460 PHE A O 1
ATOM 3601 N N . TRP A 1 461 ? -19.011 19.369 17.833 1.00 88.12 461 TRP A N 1
ATOM 3602 C CA . TRP A 1 461 ? -17.812 19.053 17.063 1.00 88.12 461 TRP A CA 1
ATOM 3603 C C . TRP A 1 461 ? -17.433 20.258 16.205 1.00 88.12 461 TRP A C 1
ATOM 3605 O O . TRP A 1 461 ? -18.254 20.743 15.426 1.00 88.12 461 TRP A O 1
ATOM 3615 N N . ASN A 1 462 ? -16.193 20.717 16.336 1.00 87.75 462 ASN A N 1
ATOM 3616 C CA . ASN A 1 462 ? -15.587 21.631 15.380 1.00 87.75 462 ASN A CA 1
ATOM 3617 C C . ASN A 1 462 ? -15.036 20.807 14.215 1.00 87.75 462 ASN A C 1
ATOM 3619 O O . ASN A 1 462 ? -14.362 19.798 14.436 1.00 87.75 462 ASN A O 1
ATOM 3623 N N . TYR A 1 463 ? -15.337 21.239 12.994 1.00 84.12 463 TYR A N 1
ATOM 3624 C CA . TYR A 1 463 ? -14.901 20.594 11.759 1.00 84.12 463 TYR A CA 1
ATOM 3625 C C . TYR A 1 463 ? -13.894 21.498 11.063 1.00 84.12 463 TYR A C 1
ATOM 3627 O O . TYR A 1 463 ? -14.212 22.648 10.761 1.00 84.12 463 TYR A O 1
ATOM 3635 N N . ASN A 1 464 ? -12.694 20.983 10.807 1.00 69.75 464 ASN A N 1
ATOM 3636 C CA . ASN A 1 464 ? -11.673 21.694 10.051 1.00 69.75 464 ASN A CA 1
ATOM 3637 C C . ASN A 1 464 ? -10.987 20.700 9.100 1.00 69.75 464 ASN A C 1
ATOM 3639 O O . ASN A 1 464 ? -10.072 19.966 9.477 1.00 69.75 464 ASN A O 1
ATOM 3643 N N . GLY A 1 465 ? -11.525 20.602 7.880 1.00 78.19 465 GLY A N 1
ATOM 3644 C CA . GLY A 1 465 ? -11.128 19.584 6.907 1.00 78.19 465 GLY A CA 1
ATOM 3645 C C . GLY A 1 465 ? -11.461 18.157 7.382 1.00 78.19 465 GLY A C 1
ATOM 3646 O O . GLY A 1 465 ? -12.560 17.936 7.897 1.00 78.19 465 GLY A O 1
ATOM 3647 N N . PRO A 1 466 ? -10.550 17.176 7.219 1.00 78.50 466 PRO A N 1
ATOM 3648 C CA . PRO A 1 466 ? -10.792 15.796 7.639 1.00 78.50 466 PRO A CA 1
ATOM 3649 C C . PRO A 1 466 ? -10.752 15.614 9.166 1.00 78.50 466 PRO A C 1
ATOM 3651 O O . PRO A 1 466 ? -11.187 14.585 9.669 1.00 78.50 466 PRO A O 1
ATOM 3654 N N . ILE A 1 467 ? -10.240 16.585 9.926 1.00 87.75 467 ILE A N 1
ATOM 3655 C CA . ILE A 1 467 ? -10.108 16.478 11.382 1.00 87.75 467 ILE A CA 1
ATOM 3656 C C . ILE A 1 467 ? -11.336 17.082 12.041 1.00 87.75 467 ILE A C 1
ATOM 3658 O O . ILE A 1 467 ? -11.786 18.181 11.701 1.00 87.75 467 ILE A O 1
ATOM 3662 N N . ARG A 1 468 ? -11.833 16.390 13.062 1.00 92.06 468 ARG A N 1
ATOM 3663 C CA . ARG A 1 468 ? -12.857 16.925 13.958 1.00 92.06 468 ARG A CA 1
ATOM 3664 C C . ARG A 1 468 ? -12.375 16.878 15.391 1.00 92.06 468 ARG A C 1
ATOM 3666 O O . ARG A 1 468 ? -11.714 15.925 15.804 1.00 92.06 468 ARG A O 1
ATOM 3673 N N . TRP A 1 469 ? -12.731 17.892 16.162 1.00 95.88 469 TRP A N 1
ATOM 3674 C CA . TRP A 1 469 ? -12.345 17.956 17.563 1.00 95.88 469 TRP A CA 1
ATOM 3675 C C . TRP A 1 469 ? -13.421 18.598 18.429 1.00 95.88 469 TRP A C 1
ATOM 3677 O O . TRP A 1 469 ? -14.286 19.334 17.953 1.00 95.88 469 TRP A O 1
ATOM 3687 N N . LYS A 1 470 ? -13.363 18.314 19.726 1.00 95.94 470 LYS A N 1
ATOM 3688 C CA . LYS A 1 470 ? -14.182 18.963 20.750 1.00 95.94 470 LYS A CA 1
ATOM 3689 C C . LYS A 1 470 ? -13.443 18.988 22.082 1.00 95.94 470 LYS A C 1
ATOM 3691 O O . LYS A 1 470 ? -12.490 18.243 22.289 1.00 95.94 470 LYS A O 1
ATOM 3696 N N . ILE A 1 471 ? -13.912 19.826 22.997 1.00 96.44 471 ILE A N 1
ATOM 3697 C CA . ILE A 1 471 ? -13.514 19.771 24.407 1.00 96.44 471 ILE A CA 1
ATOM 3698 C C . ILE A 1 471 ? -14.681 19.169 25.178 1.00 96.44 471 ILE A C 1
ATOM 3700 O O . ILE A 1 471 ? -15.778 19.733 25.167 1.00 96.44 471 ILE A O 1
ATOM 3704 N N . ASP A 1 472 ? -14.432 18.030 25.808 1.00 94.00 472 ASP A N 1
ATOM 3705 C CA . ASP A 1 472 ? -15.397 17.243 26.563 1.00 94.00 472 ASP A CA 1
ATOM 3706 C C . ASP A 1 472 ? -14.911 17.121 28.013 1.00 94.00 472 ASP A C 1
ATOM 3708 O O . ASP A 1 472 ? -13.951 16.409 28.308 1.00 94.00 472 ASP A O 1
ATOM 3712 N N . GLY A 1 473 ? -15.511 17.905 28.912 1.00 93.94 473 GLY A N 1
ATOM 3713 C CA . GLY A 1 473 ? -15.031 18.034 30.288 1.00 93.94 473 GLY A CA 1
ATOM 3714 C C . GLY A 1 473 ? -13.597 18.574 30.359 1.00 93.94 473 GLY A C 1
ATOM 3715 O O . GLY A 1 473 ? -13.323 19.685 29.902 1.00 93.94 473 GLY A O 1
ATOM 3716 N N . ASP A 1 474 ? -12.696 17.792 30.952 1.00 96.56 474 ASP A N 1
ATOM 3717 C CA . ASP A 1 474 ? -11.271 18.094 31.119 1.00 96.56 474 ASP A CA 1
ATOM 3718 C C . ASP A 1 474 ? -10.380 17.465 30.031 1.00 96.56 474 ASP A C 1
ATOM 3720 O O . ASP A 1 474 ? -9.157 17.425 30.192 1.00 96.56 474 ASP A O 1
ATOM 3724 N N . VAL A 1 475 ? -10.972 16.979 28.932 1.00 98.00 475 VAL A N 1
ATOM 3725 C CA . VAL A 1 475 ? -10.272 16.316 27.823 1.00 98.00 475 VAL A CA 1
ATOM 3726 C C . VAL A 1 475 ? -10.589 16.993 26.488 1.00 98.00 475 VAL A C 1
ATOM 3728 O O . VAL A 1 475 ? -11.745 17.206 26.128 1.00 98.00 475 VAL A O 1
ATOM 3731 N N . ALA A 1 476 ? -9.558 17.292 25.700 1.00 98.19 476 ALA A N 1
ATOM 3732 C CA . ALA A 1 476 ? -9.706 17.591 24.279 1.00 98.19 476 ALA A CA 1
ATOM 3733 C C . ALA A 1 476 ? -9.733 16.275 23.484 1.00 98.19 476 ALA A C 1
ATOM 3735 O O . ALA A 1 476 ? -8.778 15.508 23.545 1.00 98.19 476 ALA A O 1
ATOM 3736 N N . VAL A 1 477 ? -10.806 16.000 22.743 1.00 97.62 477 VAL A N 1
ATOM 3737 C CA . VAL A 1 477 ? -10.912 14.823 21.866 1.00 97.62 477 VAL A CA 1
ATOM 3738 C C . VAL A 1 477 ? -10.670 15.269 20.432 1.00 97.62 477 VAL A C 1
ATOM 3740 O O . VAL A 1 477 ? -11.380 16.148 19.942 1.00 97.62 477 VAL A O 1
ATOM 3743 N N . VAL A 1 478 ? -9.693 14.666 19.762 1.00 96.88 478 VAL A N 1
ATOM 3744 C CA . VAL A 1 478 ? -9.327 14.957 18.369 1.00 96.88 478 VAL A CA 1
ATOM 3745 C C . VAL A 1 478 ? -9.393 13.666 17.569 1.00 96.88 478 VAL A C 1
ATOM 3747 O O . VAL A 1 478 ? -8.704 12.710 17.903 1.00 96.88 478 VAL A O 1
ATOM 3750 N N . VAL A 1 479 ? -10.200 13.636 16.512 1.00 94.94 479 VAL A N 1
ATOM 3751 C CA . VAL A 1 479 ? -10.303 12.495 15.595 1.00 94.94 479 VAL A CA 1
ATOM 3752 C C . VAL A 1 479 ? -9.486 12.797 14.348 1.00 94.94 479 VAL A C 1
ATOM 3754 O O . VAL A 1 479 ? -9.760 13.781 13.658 1.00 94.94 479 VAL A O 1
ATOM 3757 N N . ILE A 1 480 ? -8.504 11.947 14.060 1.00 93.75 480 ILE A N 1
ATOM 3758 C CA . ILE A 1 480 ? -7.632 12.046 12.886 1.00 93.75 480 ILE A CA 1
ATOM 3759 C C . ILE A 1 480 ? -7.927 10.828 12.004 1.00 93.75 480 ILE A C 1
ATOM 3761 O O . ILE A 1 480 ? -7.316 9.784 12.221 1.00 93.75 480 ILE A O 1
ATOM 3765 N N . PRO A 1 481 ? -8.845 10.920 11.025 1.00 89.62 481 PRO A N 1
ATOM 3766 C CA . PRO A 1 481 ? -9.281 9.754 10.249 1.00 89.62 481 PRO A CA 1
ATOM 3767 C C . PRO A 1 481 ? -8.269 9.304 9.189 1.00 89.62 481 PRO A C 1
ATOM 3769 O O . PRO A 1 481 ? -8.403 8.231 8.624 1.00 89.62 481 PRO A O 1
ATOM 3772 N N . THR A 1 482 ? -7.271 10.126 8.872 1.00 89.75 482 THR A N 1
ATOM 3773 C CA . THR A 1 482 ? -6.195 9.813 7.922 1.00 89.75 482 THR A CA 1
ATOM 3774 C C . THR A 1 482 ? -5.086 10.857 8.051 1.00 89.75 482 THR A C 1
ATOM 3776 O O . THR A 1 482 ? -5.333 11.911 8.636 1.00 89.75 482 THR A O 1
ATOM 3779 N N . PHE A 1 483 ? -3.894 10.590 7.512 1.00 88.56 483 PHE A N 1
ATOM 3780 C CA . PHE A 1 483 ? -2.772 11.528 7.360 1.00 88.56 483 PHE A CA 1
ATOM 3781 C C . PHE A 1 483 ? -2.596 11.970 5.889 1.00 88.56 483 PHE A C 1
ATOM 3783 O O . PHE A 1 483 ? -1.524 11.816 5.318 1.00 88.56 483 PHE A O 1
ATOM 3790 N N . LEU A 1 484 ? -3.644 12.468 5.231 1.00 80.62 484 LEU A N 1
ATOM 3791 C CA . LEU A 1 484 ? -3.591 12.972 3.854 1.00 80.62 484 LEU A CA 1
ATOM 3792 C C . LEU A 1 484 ? -2.963 14.374 3.760 1.00 80.62 484 LEU A C 1
ATOM 3794 O O . LEU A 1 484 ? -3.312 15.279 4.513 1.00 80.62 484 LEU A O 1
ATOM 3798 N N . ILE A 1 485 ? -2.109 14.577 2.762 1.00 64.88 485 ILE A N 1
ATOM 3799 C CA . ILE A 1 485 ? -1.786 15.895 2.202 1.00 64.88 485 ILE A CA 1
ATOM 3800 C C . ILE A 1 485 ? -2.854 16.164 1.142 1.00 64.88 485 ILE A C 1
ATOM 3802 O O . ILE A 1 485 ? -3.208 15.225 0.434 1.00 64.88 485 ILE A O 1
ATOM 3806 N N . GLN A 1 486 ? -3.384 17.386 1.022 1.00 52.34 486 GLN A N 1
ATOM 3807 C CA . GLN A 1 486 ? -4.210 17.750 -0.138 1.00 52.34 486 GLN A CA 1
ATOM 3808 C C . GLN A 1 486 ? -3.293 17.834 -1.372 1.00 52.34 486 GLN A C 1
ATOM 3810 O O . GLN A 1 486 ? -2.532 18.796 -1.461 1.00 52.34 486 GLN A O 1
ATOM 3815 N N . PRO A 1 487 ? -3.318 16.867 -2.310 1.00 43.78 487 PRO A N 1
ATOM 3816 C CA . PRO A 1 487 ? -2.381 16.844 -3.435 1.00 43.78 487 PRO A CA 1
ATOM 3817 C C . PRO A 1 487 ? -2.833 17.749 -4.595 1.00 43.78 487 PRO A C 1
ATOM 3819 O O . PRO A 1 487 ? -2.064 18.008 -5.514 1.00 43.78 487 PRO A O 1
ATOM 3822 N N . ASP A 1 488 ? -4.084 18.221 -4.572 1.00 43.03 488 ASP A N 1
ATOM 3823 C CA . ASP A 1 488 ? -4.768 18.702 -5.781 1.00 43.03 488 ASP A CA 1
ATOM 3824 C C . ASP A 1 488 ? -4.654 20.217 -6.000 1.00 43.03 488 ASP A C 1
ATOM 3826 O O . ASP A 1 488 ? -5.237 20.761 -6.939 1.00 43.03 488 ASP A O 1
ATOM 3830 N N . GLN A 1 489 ? -3.930 20.929 -5.136 1.00 42.34 489 GLN A N 1
ATOM 3831 C CA . GLN A 1 489 ? -3.595 22.328 -5.376 1.00 42.34 489 GLN A CA 1
ATOM 3832 C C . GLN A 1 489 ? -2.189 22.365 -5.987 1.00 42.34 489 GLN A C 1
ATOM 3834 O O . GLN A 1 489 ? -1.218 22.264 -5.236 1.00 42.34 489 GLN A O 1
ATOM 3839 N N . PRO A 1 490 ? -2.041 22.493 -7.323 1.00 42.66 490 PRO A N 1
ATOM 3840 C CA . PRO A 1 490 ? -0.732 22.738 -7.916 1.00 42.66 490 PRO A CA 1
ATOM 3841 C C . PRO A 1 490 ? -0.079 23.911 -7.183 1.00 42.66 490 PRO A C 1
ATOM 3843 O O . PRO A 1 490 ? -0.731 24.940 -6.984 1.00 42.66 490 PRO A O 1
ATOM 3846 N N . ALA A 1 491 ? 1.200 23.771 -6.817 1.00 42.19 491 ALA A N 1
ATOM 3847 C CA . ALA A 1 491 ? 2.007 24.706 -6.013 1.00 42.19 491 ALA A CA 1
ATOM 3848 C C . ALA A 1 491 ? 2.111 26.153 -6.566 1.00 42.19 491 ALA A C 1
ATOM 3850 O O . ALA A 1 491 ? 2.861 26.989 -6.073 1.00 42.19 491 ALA A O 1
ATOM 3851 N N . THR A 1 492 ? 1.334 26.473 -7.596 1.00 41.44 492 THR A N 1
ATOM 3852 C CA . THR A 1 492 ? 1.225 27.759 -8.284 1.00 41.44 492 THR A CA 1
ATOM 3853 C C . THR A 1 492 ? 0.657 28.900 -7.438 1.00 41.44 492 THR A C 1
ATOM 3855 O O . THR A 1 492 ? 0.778 30.055 -7.846 1.00 41.44 492 THR A O 1
ATOM 3858 N N . SER A 1 493 ? 0.084 28.640 -6.256 1.00 42.66 493 SER A N 1
ATOM 3859 C CA . SER A 1 493 ? -0.263 29.707 -5.315 1.00 42.66 493 SER A CA 1
ATOM 3860 C C . SER A 1 493 ? 0.683 29.666 -4.117 1.00 42.66 493 SER A C 1
ATOM 3862 O O . SER A 1 493 ? 0.700 28.717 -3.345 1.00 42.66 493 SER A O 1
ATOM 3864 N N . ALA A 1 494 ? 1.445 30.737 -3.892 1.00 42.31 494 ALA A N 1
ATOM 3865 C CA . ALA A 1 494 ? 2.304 30.877 -2.709 1.00 42.31 494 ALA A CA 1
ATOM 3866 C C . ALA A 1 494 ? 1.531 30.793 -1.362 1.00 42.31 494 ALA A C 1
ATOM 3868 O O . ALA A 1 494 ? 2.147 30.774 -0.294 1.00 42.31 494 ALA A O 1
ATOM 3869 N N . ALA A 1 495 ? 0.192 30.729 -1.417 1.00 40.47 495 ALA A N 1
ATOM 3870 C CA . ALA A 1 495 ? -0.730 30.543 -0.304 1.00 40.47 495 ALA A CA 1
ATOM 3871 C C . ALA A 1 495 ? -1.191 29.081 -0.077 1.00 40.47 495 ALA A C 1
ATOM 3873 O O . ALA A 1 495 ? -1.719 28.810 0.994 1.00 40.47 495 ALA A O 1
ATOM 3874 N N . SER A 1 496 ? -0.959 28.131 -0.998 1.00 45.28 496 SER A N 1
ATOM 3875 C CA . SER A 1 496 ? -1.273 26.690 -0.820 1.00 45.28 496 SER A CA 1
ATOM 3876 C C . SER A 1 496 ? -0.153 25.890 -0.138 1.00 45.28 496 SER A C 1
ATOM 3878 O O . SER A 1 496 ? -0.202 24.672 -0.049 1.00 45.28 496 SER A O 1
ATOM 3880 N N . ASN A 1 497 ? 0.824 26.600 0.419 1.00 48.94 497 ASN A N 1
ATOM 3881 C CA . ASN A 1 497 ? 1.972 26.127 1.194 1.00 48.94 497 ASN A CA 1
ATOM 3882 C C . ASN A 1 497 ? 1.631 25.479 2.563 1.00 48.94 497 ASN A C 1
ATOM 3884 O O . ASN A 1 497 ? 2.522 25.314 3.407 1.00 48.94 497 ASN A O 1
ATOM 3888 N N . ASP A 1 498 ? 0.358 25.148 2.797 1.00 54.12 498 ASP A N 1
ATOM 3889 C CA . ASP A 1 498 ? -0.166 24.515 4.011 1.00 54.12 498 ASP A CA 1
ATOM 3890 C C . ASP A 1 498 ? -0.356 22.999 3.790 1.00 54.12 498 ASP A C 1
ATOM 3892 O O . ASP A 1 498 ? -1.393 22.420 4.107 1.00 54.12 498 ASP A O 1
ATOM 3896 N N . GLU A 1 499 ? 0.685 22.334 3.275 1.00 59.69 499 GLU A N 1
ATOM 3897 C CA . GLU A 1 499 ? 0.753 20.879 3.018 1.00 59.69 499 GLU A CA 1
ATOM 3898 C C . GLU A 1 499 ? 0.530 20.014 4.281 1.00 59.69 499 GLU A C 1
ATOM 3900 O O . GLU A 1 499 ? 0.314 18.804 4.216 1.00 59.69 499 GLU A O 1
ATOM 3905 N N . PHE A 1 500 ? 0.528 20.640 5.460 1.00 66.88 500 PHE A N 1
ATOM 3906 C CA . PHE A 1 500 ? 0.372 20.002 6.762 1.00 66.88 500 PHE A CA 1
ATOM 3907 C C . PHE A 1 500 ? -0.975 20.345 7.400 1.00 66.88 500 PHE A C 1
ATOM 3909 O O . PHE A 1 500 ? -1.011 20.923 8.487 1.00 66.88 500 PHE A O 1
ATOM 3916 N N . LEU A 1 501 ? -2.080 19.960 6.751 1.00 65.25 501 LEU A N 1
ATOM 3917 C CA . LEU A 1 501 ? -3.466 20.256 7.167 1.00 65.25 501 LEU A CA 1
ATOM 3918 C C . LEU A 1 501 ? -3.755 20.014 8.665 1.00 65.25 501 LEU A C 1
ATOM 3920 O O . LEU A 1 501 ? -4.606 20.673 9.254 1.00 65.25 501 LEU A O 1
ATOM 3924 N N . TYR A 1 502 ? -3.028 19.095 9.302 1.00 77.69 502 TYR A N 1
ATOM 3925 C CA . TYR A 1 502 ? -3.219 18.718 10.703 1.00 77.69 502 TYR A CA 1
ATOM 3926 C C . TYR A 1 502 ? -2.662 19.712 11.711 1.00 77.69 502 TYR A C 1
ATOM 3928 O O . TYR A 1 502 ? -3.265 19.923 12.765 1.00 77.69 502 TYR A O 1
ATOM 3936 N N . LEU A 1 503 ? -1.513 20.317 11.422 1.00 84.62 503 LEU A N 1
ATOM 3937 C CA . LEU A 1 503 ? -0.805 21.108 12.419 1.00 84.62 503 LEU A CA 1
ATOM 3938 C C . LEU A 1 503 ? -1.556 22.403 12.799 1.00 84.62 503 LEU A C 1
ATOM 3940 O O . LEU A 1 503 ? -1.688 22.660 13.998 1.00 84.62 503 LEU A O 1
ATOM 3944 N N . PRO A 1 504 ? -2.133 23.174 11.851 1.00 88.06 504 PRO A N 1
ATOM 3945 C CA . PRO A 1 504 ? -2.978 24.318 12.187 1.00 88.06 504 PRO A CA 1
ATOM 3946 C C . PRO A 1 504 ? -4.140 23.944 13.116 1.00 88.06 504 PRO A C 1
ATOM 3948 O O . PRO A 1 504 ? -4.409 24.656 14.084 1.00 88.06 504 PRO A O 1
ATOM 3951 N N . VAL A 1 505 ? -4.780 22.794 12.874 1.00 90.12 505 VAL A N 1
ATOM 3952 C CA . VAL A 1 505 ? -5.887 22.301 13.706 1.00 90.12 505 VAL A CA 1
ATOM 3953 C C . VAL A 1 505 ? -5.394 21.911 15.099 1.00 90.12 505 VAL A C 1
ATOM 3955 O O . VAL A 1 505 ? -6.031 22.249 16.091 1.00 90.12 505 VAL A O 1
ATOM 3958 N N . LEU A 1 506 ? -4.234 21.259 15.221 1.00 93.50 506 LEU A N 1
ATOM 3959 C CA . LEU A 1 506 ? -3.651 20.928 16.527 1.00 93.50 506 LEU A CA 1
ATOM 3960 C C . LEU A 1 506 ? -3.281 22.177 17.347 1.00 93.50 506 LEU A C 1
ATOM 3962 O O . LEU A 1 506 ? -3.412 22.162 18.577 1.00 93.50 506 LEU A O 1
ATOM 3966 N N . PHE A 1 507 ? -2.865 23.266 16.696 1.00 94.25 507 PHE A N 1
ATOM 3967 C CA . PHE A 1 507 ? -2.666 24.563 17.350 1.00 94.25 507 PHE A CA 1
ATOM 3968 C C . PHE A 1 507 ? -3.985 25.199 17.791 1.00 94.25 507 PHE A C 1
ATOM 3970 O O . PHE A 1 507 ? -4.095 25.663 18.927 1.00 94.25 507 PHE A O 1
ATOM 3977 N N . GLU A 1 508 ? -5.010 25.163 16.939 1.00 94.38 508 GLU A N 1
ATOM 3978 C CA . GLU A 1 508 ? -6.361 25.619 17.279 1.00 94.38 508 GLU A CA 1
ATOM 3979 C C . GLU A 1 508 ? -6.914 24.872 18.504 1.00 94.38 508 GLU A C 1
ATOM 3981 O O . GLU A 1 508 ? -7.382 25.502 19.457 1.00 94.38 508 GLU A O 1
ATOM 3986 N N . VAL A 1 509 ? -6.771 23.543 18.530 1.00 96.12 509 VAL A N 1
ATOM 3987 C CA . VAL A 1 509 ? -7.155 22.689 19.664 1.00 96.12 509 VAL A CA 1
ATOM 3988 C C . VAL A 1 509 ? -6.418 23.113 20.932 1.00 96.12 509 VAL A C 1
ATOM 3990 O O . VAL A 1 509 ? -7.052 23.280 21.974 1.00 96.12 509 VAL A O 1
ATOM 3993 N N . GLN A 1 510 ? -5.098 23.322 20.868 1.00 96.94 510 GLN A N 1
ATOM 3994 C CA . GLN A 1 510 ? -4.319 23.741 22.036 1.00 96.94 510 GLN A CA 1
ATOM 3995 C C . GLN A 1 510 ? -4.754 25.124 22.540 1.00 96.94 510 GLN A C 1
ATOM 3997 O O . GLN A 1 510 ? -4.900 25.323 23.745 1.00 96.94 510 GLN A O 1
ATOM 4002 N N . ARG A 1 511 ? -5.010 26.082 21.646 1.00 95.81 511 ARG A N 1
ATOM 4003 C CA . ARG A 1 511 ? -5.513 27.417 22.005 1.00 95.81 511 ARG A CA 1
ATOM 4004 C C . ARG A 1 511 ? -6.882 27.342 22.681 1.00 95.81 511 ARG A C 1
ATOM 4006 O O . ARG A 1 511 ? -7.085 27.945 23.738 1.00 95.81 511 ARG A O 1
ATOM 4013 N N . ALA A 1 512 ? -7.806 26.568 22.118 1.00 96.25 512 ALA A N 1
ATOM 4014 C CA . ALA A 1 512 ? -9.123 26.355 22.704 1.00 96.25 512 ALA A CA 1
ATOM 4015 C C . ALA A 1 512 ? -9.026 25.676 24.079 1.00 96.25 512 ALA A C 1
ATOM 4017 O O . ALA A 1 512 ? -9.691 26.099 25.025 1.00 96.25 512 ALA A O 1
ATOM 4018 N N . ALA A 1 513 ? -8.158 24.675 24.218 1.00 97.31 513 ALA A N 1
ATOM 4019 C CA . ALA A 1 513 ? -7.931 23.973 25.474 1.00 97.31 513 ALA A CA 1
ATOM 4020 C C . ALA A 1 513 ? -7.326 24.893 26.547 1.00 97.31 513 ALA A C 1
ATOM 4022 O O . ALA A 1 513 ? -7.829 24.925 27.672 1.00 97.31 513 ALA A O 1
ATOM 4023 N N . ARG A 1 514 ? -6.363 25.750 26.178 1.00 96.81 514 ARG A N 1
ATOM 4024 C CA . ARG A 1 514 ? -5.801 26.800 27.049 1.00 96.81 514 ARG A CA 1
ATOM 4025 C C . ARG A 1 514 ? -6.858 27.748 27.582 1.00 96.81 514 ARG A C 1
ATOM 4027 O O . ARG A 1 514 ? -6.892 27.988 28.787 1.00 96.81 514 ARG A O 1
ATOM 4034 N N . SER A 1 515 ? -7.773 28.203 26.727 1.00 96.75 515 SER A N 1
ATOM 4035 C CA . SER A 1 515 ? -8.875 29.083 27.147 1.00 96.75 515 SER A CA 1
ATOM 4036 C C . SER A 1 515 ? -9.816 28.448 28.183 1.00 96.75 515 SER A C 1
ATOM 4038 O O . SER A 1 515 ? -10.550 29.160 28.866 1.00 96.75 515 SER A O 1
ATOM 4040 N N . ARG A 1 516 ? -9.786 27.115 28.321 1.00 97.06 516 ARG A N 1
ATOM 4041 C CA . ARG A 1 516 ? -10.614 26.333 29.252 1.00 97.06 516 ARG A CA 1
ATOM 4042 C C . ARG A 1 516 ? -9.804 25.597 30.322 1.00 97.06 516 ARG A C 1
ATOM 4044 O O . ARG A 1 516 ? -10.379 24.820 31.075 1.00 97.06 516 ARG A O 1
ATOM 4051 N N . ASN A 1 517 ? -8.494 25.839 30.397 1.00 97.19 517 ASN A N 1
ATOM 4052 C CA . ASN A 1 517 ? -7.568 25.157 31.302 1.00 97.19 517 ASN A CA 1
ATOM 4053 C C . ASN A 1 517 ? -7.581 23.614 31.176 1.00 97.19 517 ASN A C 1
ATOM 4055 O O . ASN A 1 517 ? -7.473 22.890 32.165 1.00 97.19 517 ASN A O 1
ATOM 4059 N N . VAL A 1 518 ? -7.732 23.107 29.951 1.00 98.12 518 VAL A N 1
ATOM 4060 C CA . VAL A 1 518 ? -7.777 21.673 29.631 1.00 98.12 518 VAL A CA 1
ATOM 4061 C C . VAL A 1 518 ? -6.398 21.202 29.180 1.00 98.12 518 VAL A C 1
ATOM 4063 O O . VAL A 1 518 ? -5.920 21.620 28.137 1.00 98.12 518 VAL A O 1
ATOM 4066 N N . THR A 1 519 ? -5.759 20.307 29.936 1.00 98.12 519 THR A N 1
ATOM 4067 C CA . THR A 1 519 ? -4.382 19.846 29.644 1.00 98.12 519 THR A CA 1
ATOM 4068 C C . THR A 1 519 ? -4.290 18.374 29.241 1.00 98.12 519 THR A C 1
ATOM 4070 O O . THR A 1 519 ? -3.189 17.861 29.042 1.00 98.12 519 THR A O 1
ATOM 4073 N N . ARG A 1 520 ? -5.425 17.683 29.091 1.00 98.44 520 ARG A N 1
ATOM 4074 C CA . ARG A 1 520 ? -5.486 16.296 28.615 1.00 98.44 520 ARG A CA 1
ATOM 4075 C C . ARG A 1 520 ? -5.980 16.266 27.175 1.00 98.44 520 ARG A C 1
ATOM 4077 O O . ARG A 1 520 ? -6.945 16.956 26.845 1.00 98.44 520 ARG A O 1
ATOM 4084 N N . ILE A 1 521 ? -5.363 15.434 26.342 1.00 98.56 521 ILE A N 1
ATOM 4085 C CA . ILE A 1 521 ? -5.780 15.227 24.951 1.00 98.56 521 ILE A CA 1
ATOM 4086 C C . ILE A 1 521 ? -5.917 13.738 24.629 1.00 98.56 521 ILE A C 1
ATOM 4088 O O . ILE A 1 521 ? -5.023 12.946 24.922 1.00 98.56 521 ILE A O 1
ATOM 4092 N N . LEU A 1 522 ? -7.047 13.367 24.029 1.00 98.56 522 LEU A N 1
ATOM 4093 C CA . LEU A 1 522 ? -7.321 12.051 23.467 1.00 98.56 522 LEU A CA 1
ATOM 4094 C C . LEU A 1 522 ? -7.297 12.150 21.941 1.00 98.56 522 LEU A C 1
ATOM 4096 O O . LEU A 1 522 ? -8.106 12.860 21.344 1.00 98.56 522 LEU A O 1
ATOM 4100 N N . LEU A 1 523 ? -6.381 11.414 21.326 1.00 98.19 523 LEU A N 1
ATOM 4101 C CA . LEU A 1 523 ? -6.225 11.308 19.883 1.00 98.19 523 LEU A CA 1
ATOM 4102 C C . LEU A 1 523 ? -6.910 10.023 19.416 1.00 98.19 523 LEU A C 1
ATOM 4104 O O . LEU A 1 523 ? -6.411 8.924 19.653 1.00 98.19 523 LEU A O 1
ATOM 4108 N N . ASP A 1 524 ? -8.069 10.156 18.786 1.00 97.19 524 ASP A N 1
ATOM 4109 C CA . ASP A 1 524 ? -8.760 9.044 18.151 1.00 97.19 524 ASP A CA 1
ATOM 4110 C C . ASP A 1 524 ? -8.206 8.824 16.741 1.00 97.19 524 ASP A C 1
ATOM 4112 O O . ASP A 1 524 ? -8.396 9.638 15.835 1.00 97.19 524 ASP A O 1
ATOM 4116 N N . LEU A 1 525 ? -7.502 7.707 16.602 1.00 95.94 525 LEU A N 1
ATOM 4117 C CA . LEU A 1 525 ? -6.885 7.194 15.387 1.00 95.94 525 LEU A CA 1
ATOM 4118 C C . LEU A 1 525 ? -7.613 5.949 14.865 1.00 95.94 525 LEU A C 1
ATOM 4120 O O . LEU A 1 525 ? -7.103 5.271 13.976 1.00 95.94 525 LEU A O 1
ATOM 4124 N N . SER A 1 526 ? -8.777 5.606 15.429 1.00 91.12 526 SER A N 1
ATOM 4125 C CA . SER A 1 526 ? -9.649 4.614 14.794 1.00 91.12 526 SER A CA 1
ATOM 4126 C C . SER A 1 526 ? -9.993 5.050 13.381 1.00 91.12 526 SER A C 1
ATOM 4128 O O . SER A 1 526 ? -10.034 6.252 13.104 1.00 91.12 526 SER A O 1
ATOM 4130 N N . ALA A 1 527 ? -10.182 4.073 12.501 1.00 83.81 527 ALA A N 1
ATOM 4131 C CA . ALA A 1 527 ? -10.366 4.254 11.066 1.00 83.81 527 ALA A CA 1
ATOM 4132 C C . ALA A 1 527 ? -9.177 4.825 10.277 1.00 83.81 527 ALA A C 1
ATOM 4134 O O . ALA A 1 527 ? -9.193 4.833 9.043 1.00 83.81 527 ALA A O 1
ATOM 4135 N N . ASN A 1 528 ? -8.108 5.256 10.947 1.00 90.88 528 ASN A N 1
ATOM 4136 C CA . ASN A 1 528 ? -6.952 5.816 10.268 1.00 90.88 528 ASN A CA 1
ATOM 4137 C C . ASN A 1 528 ? -6.053 4.726 9.688 1.00 90.88 528 ASN A C 1
ATOM 4139 O O . ASN A 1 528 ? -5.062 4.319 10.283 1.00 90.88 528 ASN A O 1
ATOM 4143 N N . SER A 1 529 ? -6.365 4.285 8.473 1.00 87.38 529 SER A N 1
ATOM 4144 C CA . SER A 1 529 ? -5.566 3.288 7.746 1.00 87.38 529 SER A CA 1
ATOM 4145 C C . SER A 1 529 ? -4.156 3.761 7.354 1.00 87.38 529 SER A C 1
ATOM 4147 O O . SER A 1 529 ? -3.338 2.944 6.927 1.00 87.38 529 SER A O 1
ATOM 4149 N N . GLY A 1 530 ? -3.843 5.054 7.511 1.00 89.88 530 GLY A N 1
ATOM 4150 C CA . GLY A 1 530 ? -2.543 5.629 7.186 1.00 89.88 530 GLY A CA 1
ATOM 4151 C C . GLY A 1 530 ? -2.627 6.968 6.457 1.00 89.88 530 GLY A C 1
ATOM 4152 O O . GLY A 1 530 ? -3.478 7.810 6.742 1.00 89.88 530 GLY A O 1
ATOM 4153 N N . GLY A 1 531 ? -1.692 7.184 5.534 1.00 88.62 531 GLY A N 1
ATOM 4154 C CA . GLY A 1 531 ? -1.545 8.423 4.774 1.00 88.62 531 GLY A CA 1
ATOM 4155 C C . GLY A 1 531 ? -0.078 8.710 4.469 1.00 88.62 531 GLY A C 1
ATOM 4156 O O . GLY A 1 531 ? 0.744 7.798 4.397 1.00 88.62 531 GLY A O 1
ATOM 4157 N N . TYR A 1 532 ? 0.257 9.984 4.327 1.00 86.06 532 TYR A N 1
ATOM 4158 C CA . TYR A 1 532 ? 1.611 10.451 4.094 1.00 86.06 532 TYR A CA 1
ATOM 4159 C C . TYR A 1 532 ? 2.408 10.480 5.394 1.00 86.06 532 TYR A C 1
ATOM 4161 O O . TYR A 1 532 ? 2.038 11.110 6.389 1.00 86.06 532 TYR A O 1
ATOM 4169 N N . VAL A 1 533 ? 3.561 9.820 5.371 1.00 86.69 533 VAL A N 1
ATOM 4170 C CA . VAL A 1 533 ? 4.444 9.736 6.535 1.00 86.69 533 VAL A CA 1
ATOM 4171 C C . VAL A 1 533 ? 4.953 11.123 6.957 1.00 86.69 533 VAL A C 1
ATOM 4173 O O . VAL A 1 533 ? 5.038 11.394 8.154 1.00 86.69 533 VAL A O 1
ATOM 4176 N N . ILE A 1 534 ? 5.187 12.041 6.016 1.00 85.56 534 ILE A N 1
ATOM 4177 C CA . ILE A 1 534 ? 5.558 13.434 6.313 1.00 85.56 534 ILE A CA 1
ATOM 4178 C C . ILE A 1 534 ? 4.533 14.135 7.227 1.00 85.56 534 ILE A C 1
ATOM 4180 O O . ILE A 1 534 ? 4.910 14.794 8.198 1.00 85.56 534 ILE A O 1
ATOM 4184 N N . SER A 1 535 ? 3.233 13.912 7.009 1.00 88.25 535 SER A N 1
ATOM 4185 C CA . SER A 1 535 ? 2.167 14.464 7.851 1.00 88.25 535 SER A CA 1
ATOM 4186 C C . SER A 1 535 ? 2.156 13.838 9.249 1.00 88.25 535 SER A C 1
ATOM 4188 O O . SER A 1 535 ? 1.901 14.533 10.233 1.00 88.25 535 SER A O 1
ATOM 4190 N N . SER A 1 536 ? 2.488 12.547 9.367 1.00 91.88 536 SER A N 1
ATOM 4191 C CA . SER A 1 536 ? 2.635 11.889 10.674 1.00 91.88 536 SER A CA 1
ATOM 4192 C C . SER A 1 536 ? 3.822 12.430 11.477 1.00 91.88 536 SER A C 1
ATOM 4194 O O . SER A 1 536 ? 3.695 12.649 12.680 1.00 91.88 536 SER A O 1
ATOM 4196 N N . MET A 1 537 ? 4.948 12.726 10.818 1.00 91.56 537 MET A N 1
ATOM 4197 C CA . MET A 1 537 ? 6.130 13.329 11.447 1.00 91.56 537 MET A CA 1
ATOM 4198 C C . MET A 1 537 ? 5.844 14.757 11.923 1.00 91.56 537 MET A C 1
ATOM 4200 O O . MET A 1 537 ? 6.196 15.124 13.044 1.00 91.56 537 MET A O 1
ATOM 4204 N N . ALA A 1 538 ? 5.134 15.547 11.115 1.00 91.19 538 ALA A N 1
ATOM 4205 C CA . ALA A 1 538 ? 4.657 16.872 11.502 1.00 91.19 538 ALA A CA 1
ATOM 4206 C C . ALA A 1 538 ? 3.726 16.832 12.723 1.00 91.19 538 ALA A C 1
ATOM 4208 O O . ALA A 1 538 ? 3.863 17.639 13.642 1.00 91.19 538 ALA A O 1
ATOM 4209 N N . ALA A 1 539 ? 2.806 15.866 12.773 1.00 93.81 539 ALA A N 1
ATOM 4210 C CA . ALA A 1 539 ? 1.956 15.673 13.940 1.00 93.81 539 ALA A CA 1
ATOM 4211 C C . ALA A 1 539 ? 2.770 15.229 15.169 1.00 93.81 539 ALA A C 1
ATOM 4213 O O . ALA A 1 539 ? 2.542 15.749 16.261 1.00 93.81 539 ALA A O 1
ATOM 4214 N N . LEU A 1 540 ? 3.745 14.320 15.015 1.00 94.69 540 LEU A N 1
ATOM 4215 C CA . LEU A 1 540 ? 4.654 13.914 16.098 1.00 94.69 540 LEU A CA 1
ATOM 4216 C C . LEU A 1 540 ? 5.421 15.110 16.672 1.00 94.69 540 LEU A C 1
ATOM 4218 O O . LEU A 1 540 ? 5.547 15.210 17.891 1.00 94.69 540 LEU A O 1
ATOM 4222 N N . TRP A 1 541 ? 5.872 16.044 15.829 1.00 95.00 541 TRP A N 1
ATOM 4223 C CA . TRP A 1 541 ? 6.587 17.255 16.257 1.00 95.00 541 TRP A CA 1
ATOM 4224 C C . TRP A 1 541 ? 5.810 18.103 17.272 1.00 95.00 541 TRP A C 1
ATOM 4226 O O . TRP A 1 541 ? 6.413 18.747 18.130 1.00 95.00 541 TRP A O 1
ATOM 4236 N N . HIS A 1 542 ? 4.475 18.076 17.228 1.00 94.62 542 HIS A N 1
ATOM 4237 C CA . HIS A 1 542 ? 3.631 18.792 18.193 1.00 94.62 542 HIS A CA 1
ATOM 4238 C C . HIS A 1 542 ? 3.680 18.189 19.606 1.00 94.62 542 HIS A C 1
ATOM 4240 O O . HIS A 1 542 ? 3.426 18.893 20.585 1.00 94.62 542 HIS A O 1
ATOM 4246 N N . PHE A 1 543 ? 4.001 16.899 19.728 1.00 95.75 543 PHE A N 1
ATOM 4247 C CA . PHE A 1 543 ? 3.920 16.137 20.980 1.00 95.75 543 PHE A CA 1
ATOM 4248 C C . PHE A 1 543 ? 5.273 15.622 21.491 1.00 95.75 543 PHE A C 1
ATOM 4250 O O . PHE A 1 543 ? 5.395 15.274 22.667 1.00 95.75 543 PHE A O 1
ATOM 4257 N N . VAL A 1 544 ? 6.282 15.546 20.624 1.00 93.62 544 VAL A N 1
ATOM 4258 C CA . VAL A 1 544 ? 7.592 14.961 20.913 1.00 93.62 544 VAL A CA 1
ATOM 4259 C C . VAL A 1 544 ? 8.666 16.044 20.866 1.00 93.62 544 VAL A C 1
ATOM 4261 O O . VAL A 1 544 ? 8.765 16.810 19.913 1.00 93.62 544 VAL A O 1
ATOM 4264 N N . ASP A 1 545 ? 9.490 16.109 21.912 1.00 89.81 545 ASP A N 1
ATOM 4265 C CA . ASP A 1 545 ? 10.461 17.197 22.071 1.00 89.81 545 ASP A CA 1
ATOM 4266 C C . ASP A 1 545 ? 11.722 17.001 21.226 1.00 89.81 545 ASP A C 1
ATOM 4268 O O . ASP A 1 545 ? 12.283 17.965 20.703 1.00 89.81 545 ASP A O 1
ATOM 4272 N N . SER A 1 546 ? 12.169 15.749 21.132 1.00 90.38 546 SER A N 1
ATOM 4273 C CA . SER A 1 546 ? 13.429 15.338 20.524 1.00 90.38 546 SER A CA 1
ATOM 4274 C C . SER A 1 546 ? 13.267 15.178 19.007 1.00 90.38 546 SER A C 1
ATOM 4276 O O . SER A 1 546 ? 12.489 14.331 18.568 1.00 90.38 546 SER A O 1
ATOM 4278 N N . PRO A 1 547 ? 14.016 15.935 18.181 1.00 88.31 547 PRO A N 1
ATOM 4279 C CA . PRO A 1 547 ? 14.090 15.736 16.730 1.00 88.31 547 PRO A CA 1
ATOM 4280 C C . PRO A 1 547 ? 14.342 14.286 16.306 1.00 88.31 547 PRO A C 1
ATOM 4282 O O . PRO A 1 547 ? 13.774 13.810 15.326 1.00 88.31 547 PRO A O 1
ATOM 4285 N N . GLN A 1 548 ? 15.180 13.575 17.059 1.00 87.00 548 GLN A N 1
ATOM 4286 C CA . GLN A 1 548 ? 15.521 12.177 16.819 1.00 87.00 548 GLN A CA 1
ATOM 4287 C C . GLN A 1 548 ? 14.332 11.248 17.105 1.00 87.00 548 GLN A C 1
ATOM 4289 O O . GLN A 1 548 ? 14.221 10.177 16.525 1.00 87.00 548 GLN A O 1
ATOM 4294 N N . ASP A 1 549 ? 13.409 11.643 17.966 1.00 89.31 549 ASP A N 1
ATOM 4295 C CA . ASP A 1 549 ? 12.223 10.834 18.243 1.00 89.31 549 ASP A CA 1
ATOM 4296 C C . ASP A 1 549 ? 11.077 11.148 17.266 1.00 89.31 549 ASP A C 1
ATOM 4298 O O . ASP A 1 549 ? 10.100 10.412 17.170 1.00 89.31 549 ASP A O 1
ATOM 4302 N N . ILE A 1 550 ? 11.203 12.219 16.482 1.00 91.75 550 ILE A N 1
ATOM 4303 C CA . ILE A 1 550 ? 10.273 12.550 15.396 1.00 91.75 550 ILE A CA 1
ATOM 4304 C C . ILE A 1 550 ? 10.713 11.858 14.102 1.00 91.75 550 ILE A C 1
ATOM 4306 O O . ILE A 1 550 ? 9.915 11.192 13.443 1.00 91.75 550 ILE A O 1
ATOM 4310 N N . CYS A 1 551 ? 11.992 11.997 13.746 1.00 90.31 551 CYS A N 1
ATOM 4311 C CA . CYS A 1 551 ? 12.545 11.429 12.523 1.00 90.31 551 CYS A CA 1
ATOM 4312 C C . CYS A 1 551 ? 12.953 9.971 12.751 1.00 90.31 551 CYS A C 1
ATOM 4314 O O . CYS A 1 551 ? 14.041 9.691 13.254 1.00 90.31 551 CYS A O 1
ATOM 4316 N N . GLN A 1 552 ? 12.055 9.051 12.400 1.00 87.12 552 GLN A N 1
ATOM 4317 C CA . GLN A 1 552 ? 12.264 7.616 12.583 1.00 87.12 552 GLN A CA 1
ATOM 4318 C C . GLN A 1 552 ? 13.274 7.045 11.575 1.00 87.12 552 GLN A C 1
ATOM 4320 O O . GLN A 1 552 ? 13.209 7.398 10.393 1.00 87.12 552 GLN A O 1
ATOM 4325 N N . PRO A 1 553 ? 14.175 6.146 12.015 1.00 88.50 553 PRO A N 1
ATOM 4326 C CA . PRO A 1 553 ? 15.142 5.525 11.128 1.00 88.50 553 PRO A CA 1
ATOM 4327 C C . PRO A 1 553 ? 14.485 4.518 10.178 1.00 88.50 553 PRO A C 1
ATOM 4329 O O . PRO A 1 553 ? 13.590 3.761 10.565 1.00 88.50 553 PRO A O 1
ATOM 4332 N N . GLN A 1 554 ? 14.988 4.464 8.948 1.00 88.62 554 GLN A N 1
ATOM 4333 C CA . GLN A 1 554 ? 14.588 3.509 7.923 1.00 88.62 554 GLN A CA 1
ATOM 4334 C C . GLN A 1 554 ? 15.779 2.775 7.315 1.00 88.62 554 GLN A C 1
ATOM 4336 O O . GLN A 1 554 ? 16.925 3.197 7.448 1.00 88.62 554 GLN A O 1
ATOM 4341 N N . SER A 1 555 ? 15.503 1.652 6.657 1.00 89.19 555 SER A N 1
ATOM 4342 C CA . SER A 1 555 ? 16.483 0.903 5.870 1.00 89.19 555 SER A CA 1
ATOM 4343 C C . SER A 1 555 ? 15.806 0.233 4.674 1.00 89.19 555 SER A C 1
ATOM 4345 O O . SER A 1 555 ? 14.632 -0.138 4.751 1.00 89.19 555 SER A O 1
ATOM 4347 N N . LYS A 1 556 ? 16.552 0.059 3.582 1.00 89.69 556 LYS A N 1
ATOM 4348 C CA . LYS A 1 556 ? 16.118 -0.637 2.362 1.00 89.69 556 LYS A CA 1
ATOM 4349 C C . LYS A 1 556 ? 16.852 -1.970 2.222 1.00 89.69 556 LYS A C 1
ATOM 4351 O O . LYS A 1 556 ? 18.001 -2.099 2.647 1.00 89.69 556 LYS A O 1
ATOM 4356 N N . HIS A 1 557 ? 16.203 -2.961 1.618 1.00 90.62 557 HIS A N 1
ATOM 4357 C CA . HIS A 1 557 ? 16.878 -4.194 1.209 1.00 90.62 557 HIS A CA 1
ATOM 4358 C C . HIS A 1 557 ? 17.826 -3.892 0.043 1.00 90.62 557 HIS A C 1
ATOM 4360 O O . HIS A 1 557 ? 17.434 -3.247 -0.926 1.00 90.62 557 HIS A O 1
ATOM 4366 N N . MET A 1 558 ? 19.082 -4.321 0.158 1.00 92.25 558 MET A N 1
ATOM 4367 C CA . MET A 1 558 ? 20.146 -4.006 -0.793 1.00 92.25 558 MET A CA 1
ATOM 4368 C C . MET A 1 558 ? 20.723 -5.286 -1.377 1.00 92.25 558 MET A C 1
ATOM 4370 O O . MET A 1 558 ? 21.721 -5.815 -0.895 1.00 92.25 558 MET A O 1
ATOM 4374 N N . THR A 1 559 ? 20.109 -5.772 -2.449 1.00 90.25 559 THR A N 1
ATOM 4375 C CA . THR A 1 559 ? 20.639 -6.888 -3.234 1.00 90.25 559 THR A CA 1
ATOM 4376 C C . THR A 1 559 ? 21.929 -6.492 -3.954 1.00 90.25 559 THR A C 1
ATOM 4378 O O . THR A 1 559 ? 22.258 -5.309 -4.100 1.00 90.25 559 THR A O 1
ATOM 4381 N N . GLN A 1 560 ? 22.661 -7.487 -4.458 1.00 88.56 560 GLN A N 1
ATOM 4382 C CA . GLN A 1 560 ? 23.812 -7.235 -5.326 1.00 88.56 560 GLN A CA 1
ATOM 4383 C C . GLN A 1 560 ? 23.404 -6.442 -6.581 1.00 88.56 560 GLN A C 1
ATOM 4385 O O . GLN A 1 560 ? 24.156 -5.575 -7.028 1.00 88.56 560 GLN A O 1
ATOM 4390 N N . HIS A 1 561 ? 22.202 -6.696 -7.112 1.00 88.38 561 HIS A N 1
ATOM 4391 C CA . HIS A 1 561 ? 21.645 -5.954 -8.238 1.00 88.38 561 HIS A CA 1
ATOM 4392 C C . HIS A 1 561 ? 21.529 -4.456 -7.915 1.00 88.38 561 HIS A C 1
ATOM 4394 O O . HIS A 1 561 ? 22.067 -3.627 -8.653 1.00 88.38 561 HIS A O 1
ATOM 4400 N N . TRP A 1 562 ? 20.927 -4.090 -6.777 1.00 90.94 562 TRP A N 1
ATOM 4401 C CA . TRP A 1 562 ? 20.796 -2.684 -6.379 1.00 90.94 562 TRP A CA 1
ATOM 4402 C C . TRP A 1 562 ? 22.118 -2.009 -6.028 1.00 90.94 562 TRP A C 1
ATOM 4404 O O . TRP A 1 562 ? 22.310 -0.831 -6.325 1.00 90.94 562 TRP A O 1
ATOM 4414 N N . GLN A 1 563 ? 23.068 -2.740 -5.453 1.00 90.88 563 GLN A N 1
ATOM 4415 C CA . GLN A 1 563 ? 24.410 -2.202 -5.221 1.00 90.88 563 GLN A CA 1
ATOM 4416 C C . GLN A 1 563 ? 25.107 -1.850 -6.541 1.00 90.88 563 GLN A C 1
ATOM 4418 O O . GLN A 1 563 ? 25.683 -0.768 -6.666 1.00 90.88 563 GLN A O 1
ATOM 4423 N N . LEU A 1 564 ? 25.019 -2.729 -7.546 1.00 90.38 564 LEU A N 1
ATOM 4424 C CA . LEU A 1 564 ? 25.555 -2.478 -8.886 1.00 90.38 564 LEU A CA 1
ATOM 4425 C C . LEU A 1 564 ? 24.837 -1.322 -9.586 1.00 90.38 564 LEU A C 1
ATOM 4427 O O . LEU A 1 564 ? 25.496 -0.519 -10.251 1.00 90.38 564 LEU A O 1
ATOM 4431 N N . TRP A 1 565 ? 23.517 -1.219 -9.417 1.00 91.69 565 TRP A N 1
ATOM 4432 C CA . TRP A 1 565 ? 22.706 -0.111 -9.924 1.00 91.69 565 TRP A CA 1
ATOM 4433 C C . TRP A 1 565 ? 23.203 1.229 -9.385 1.00 91.69 565 TRP A C 1
ATOM 4435 O O . TRP A 1 565 ? 23.571 2.112 -10.160 1.00 91.69 565 TRP A O 1
ATOM 4445 N N . VAL A 1 566 ? 23.292 1.362 -8.056 1.00 91.19 566 VAL A N 1
ATOM 4446 C CA . VAL A 1 566 ? 23.747 2.596 -7.397 1.00 91.19 566 VAL A CA 1
ATOM 4447 C C . VAL A 1 566 ? 25.171 2.939 -7.820 1.00 91.19 566 VAL A C 1
ATOM 4449 O O . VAL A 1 566 ? 25.452 4.094 -8.133 1.00 91.19 566 VAL A O 1
ATOM 4452 N N . GLN A 1 567 ? 26.064 1.949 -7.888 1.00 90.38 567 GLN A N 1
ATOM 4453 C CA . GLN A 1 567 ? 27.428 2.170 -8.370 1.00 90.38 567 GLN A CA 1
ATOM 4454 C C . GLN A 1 567 ? 27.454 2.686 -9.809 1.00 90.38 567 GLN A C 1
ATOM 4456 O O . GLN A 1 567 ? 28.268 3.543 -10.118 1.00 90.38 567 GLN A O 1
ATOM 4461 N N . SER A 1 568 ? 26.576 2.193 -10.676 1.00 90.38 568 SER A N 1
ATOM 4462 C CA . SER A 1 568 ? 26.598 2.493 -12.110 1.00 90.38 568 SER A CA 1
ATOM 4463 C C . SER A 1 568 ? 25.957 3.830 -12.460 1.00 90.38 568 SER A C 1
ATOM 4465 O O . SER A 1 568 ? 26.527 4.614 -13.214 1.00 90.38 568 SER A O 1
ATOM 4467 N N . PHE A 1 569 ? 24.768 4.094 -11.926 1.00 89.88 569 PHE A N 1
ATOM 4468 C CA . PHE A 1 569 ? 23.946 5.218 -12.374 1.00 89.88 569 PHE A CA 1
ATOM 4469 C C . PHE A 1 569 ? 23.935 6.392 -11.403 1.00 89.88 569 PHE A C 1
ATOM 4471 O O . PHE A 1 569 ? 23.613 7.514 -11.788 1.00 89.88 569 PHE A O 1
ATOM 4478 N N . ALA A 1 570 ? 24.321 6.154 -10.151 1.00 85.94 570 ALA A N 1
ATOM 4479 C CA . ALA A 1 570 ? 24.182 7.141 -9.099 1.00 85.94 570 ALA A CA 1
ATOM 4480 C C . ALA A 1 570 ? 25.555 7.643 -8.610 1.00 85.94 570 ALA A C 1
ATOM 4482 O O . ALA A 1 570 ? 25.908 8.785 -8.896 1.00 85.94 570 ALA A O 1
ATOM 4483 N N . SER A 1 571 ? 26.370 6.805 -7.958 1.00 84.75 571 SER A N 1
ATOM 4484 C CA . SER A 1 571 ? 27.639 7.242 -7.347 1.00 84.75 571 SER A CA 1
ATOM 4485 C C . SER A 1 571 ? 28.846 7.298 -8.291 1.00 84.75 571 SER A C 1
ATOM 4487 O O . SER A 1 571 ? 29.761 8.062 -8.009 1.00 84.75 571 SER A O 1
ATOM 4489 N N . HIS A 1 572 ? 28.858 6.542 -9.397 1.00 88.94 572 HIS A N 1
ATOM 4490 C CA . HIS A 1 572 ? 29.939 6.577 -10.403 1.00 88.94 572 HIS A CA 1
ATOM 4491 C C . HIS A 1 572 ? 29.400 6.859 -11.813 1.00 88.94 572 HIS A C 1
ATOM 4493 O O . HIS A 1 572 ? 29.738 6.190 -12.798 1.00 88.94 572 HIS A O 1
ATOM 4499 N N . TRP A 1 573 ? 28.484 7.826 -11.898 1.00 91.25 573 TRP A N 1
ATOM 4500 C CA . TRP A 1 573 ? 27.865 8.229 -13.159 1.00 91.25 573 TRP A CA 1
ATOM 4501 C C . TRP A 1 573 ? 28.902 8.693 -14.184 1.00 91.25 573 TRP A C 1
ATOM 4503 O O . TRP A 1 573 ? 28.942 8.181 -15.301 1.00 91.25 573 TRP A O 1
ATOM 4513 N N . ASN A 1 574 ? 29.777 9.621 -13.788 1.00 93.19 574 ASN A N 1
ATOM 4514 C CA . ASN A 1 574 ? 30.761 10.218 -14.689 1.00 93.19 574 ASN A CA 1
ATOM 4515 C C . ASN A 1 574 ? 31.744 9.170 -15.221 1.00 93.19 574 ASN A C 1
ATOM 4517 O O . ASN A 1 574 ? 32.095 9.187 -16.398 1.00 93.19 574 ASN A O 1
ATOM 4521 N N . GLU A 1 575 ? 32.161 8.220 -14.385 1.00 94.44 575 GLU A N 1
ATOM 4522 C CA . GLU A 1 575 ? 33.011 7.103 -14.788 1.00 94.44 575 GLU A CA 1
ATOM 4523 C C . GLU A 1 575 ? 32.300 6.188 -15.790 1.00 94.44 575 GLU A C 1
ATOM 4525 O O . GLU A 1 575 ? 32.912 5.754 -16.769 1.00 94.44 575 GLU A O 1
ATOM 4530 N N . SER A 1 576 ? 31.012 5.912 -15.572 1.00 94.31 576 SER A N 1
ATOM 4531 C CA . SER A 1 576 ? 30.207 5.078 -16.470 1.00 94.31 576 SER A CA 1
ATOM 4532 C C . SER A 1 576 ? 29.985 5.754 -17.826 1.00 94.31 576 SER A C 1
ATOM 4534 O O . SER A 1 576 ? 30.126 5.107 -18.865 1.00 94.31 576 SER A O 1
ATOM 4536 N N . VAL A 1 577 ? 29.725 7.064 -17.841 1.00 95.19 577 VAL A N 1
ATOM 4537 C CA . VAL A 1 577 ? 29.630 7.864 -19.073 1.00 95.19 577 VAL A CA 1
ATOM 4538 C C . VAL A 1 577 ? 30.980 7.923 -19.790 1.00 95.19 577 VAL A C 1
ATOM 4540 O O . VAL A 1 577 ? 31.040 7.692 -20.996 1.00 95.19 577 VAL A O 1
ATOM 4543 N N . ALA A 1 578 ? 32.081 8.158 -19.072 1.00 95.31 578 ALA A N 1
ATOM 4544 C CA . ALA A 1 578 ? 33.423 8.178 -19.657 1.00 95.31 578 ALA A CA 1
ATOM 4545 C C . ALA A 1 578 ? 33.791 6.835 -20.309 1.00 95.31 578 ALA A C 1
ATOM 4547 O O . ALA A 1 578 ? 34.386 6.812 -21.390 1.00 95.31 578 ALA A O 1
ATOM 4548 N N . ALA A 1 579 ? 33.423 5.713 -19.681 1.00 94.38 579 ALA A N 1
ATOM 4549 C CA . ALA A 1 579 ? 33.596 4.381 -20.256 1.00 94.38 579 ALA A CA 1
ATOM 4550 C C . ALA A 1 579 ? 32.775 4.206 -21.544 1.00 94.38 579 ALA A C 1
ATOM 4552 O O . ALA A 1 579 ? 33.314 3.730 -22.546 1.00 94.38 579 ALA A O 1
ATOM 4553 N N . GLY A 1 580 ? 31.520 4.666 -21.542 1.00 93.88 580 GLY A N 1
ATOM 4554 C CA . GLY A 1 580 ? 30.657 4.720 -22.722 1.00 93.88 580 GLY A CA 1
ATOM 4555 C C . GLY A 1 580 ? 31.287 5.496 -23.873 1.00 93.88 580 GLY A C 1
ATOM 4556 O O . GLY A 1 580 ? 31.474 4.958 -24.964 1.00 93.88 580 GLY A O 1
ATOM 4557 N N . ILE A 1 581 ? 31.663 6.749 -23.616 1.00 94.38 581 ILE A N 1
ATOM 4558 C CA . ILE A 1 581 ? 32.294 7.654 -24.589 1.00 94.38 581 ILE A CA 1
ATOM 4559 C C . ILE A 1 581 ? 33.555 7.025 -25.185 1.00 94.38 581 ILE A C 1
ATOM 4561 O O . ILE A 1 581 ? 33.764 7.056 -26.398 1.00 94.38 581 ILE A O 1
ATOM 4565 N N . LYS A 1 582 ? 34.390 6.415 -24.339 1.00 94.38 582 LYS A N 1
ATOM 4566 C CA . LYS A 1 582 ? 35.601 5.725 -24.782 1.00 94.38 582 LYS A CA 1
ATOM 4567 C C . LYS A 1 582 ? 35.286 4.533 -25.688 1.00 94.38 582 LYS A C 1
ATOM 4569 O O . LYS A 1 582 ? 36.033 4.302 -26.635 1.00 94.38 582 LYS A O 1
ATOM 4574 N N . SER A 1 583 ? 34.226 3.781 -25.394 1.00 92.25 583 SER A N 1
ATOM 4575 C CA . SER A 1 583 ? 33.834 2.605 -26.175 1.00 92.25 583 SER A CA 1
ATOM 4576 C C . SER A 1 583 ? 33.235 2.957 -27.534 1.00 92.25 583 SER A C 1
ATOM 4578 O O . SER A 1 583 ? 33.482 2.222 -28.483 1.00 92.25 583 SER A O 1
ATOM 4580 N N . ALA A 1 584 ? 32.468 4.046 -27.634 1.00 90.94 584 ALA A N 1
ATOM 4581 C CA . ALA A 1 584 ? 31.946 4.529 -28.916 1.00 90.94 584 ALA A CA 1
ATOM 4582 C C . ALA A 1 584 ? 33.080 5.004 -29.846 1.00 90.94 584 ALA A C 1
ATOM 4584 O O . ALA A 1 584 ? 33.016 4.862 -31.058 1.00 90.94 584 ALA A O 1
ATOM 4585 N N . GLY A 1 585 ? 34.167 5.534 -29.281 1.00 91.50 585 GLY A N 1
ATOM 4586 C CA . GLY A 1 585 ? 35.277 6.065 -30.063 1.00 91.50 585 GLY A CA 1
ATOM 4587 C C . GLY A 1 585 ? 35.031 7.503 -30.528 1.00 91.50 585 GLY A C 1
ATOM 4588 O O . GLY A 1 585 ? 33.907 7.993 -30.632 1.00 91.50 585 GLY A O 1
ATOM 4589 N N . GLU A 1 586 ? 36.126 8.226 -30.766 1.00 83.19 586 GLU A N 1
ATOM 4590 C CA . GLU A 1 586 ? 36.071 9.683 -30.942 1.00 83.19 586 GLU A CA 1
ATOM 4591 C C . GLU A 1 586 ? 35.381 10.117 -32.243 1.00 83.19 586 GLU A C 1
ATOM 4593 O O . GLU A 1 586 ? 34.718 11.155 -32.266 1.00 83.19 586 GLU A O 1
ATOM 4598 N N . GLU A 1 587 ? 35.534 9.336 -33.316 1.00 80.12 587 GLU A N 1
ATOM 4599 C CA . GLU A 1 587 ? 34.931 9.633 -34.619 1.00 80.12 587 GLU A CA 1
ATOM 4600 C C . GLU A 1 587 ? 33.425 9.341 -34.636 1.00 80.12 587 GLU A C 1
ATOM 4602 O O . GLU A 1 587 ? 32.661 10.139 -35.182 1.00 80.12 587 GLU A O 1
ATOM 4607 N N . GLU A 1 588 ? 32.977 8.255 -33.996 1.00 87.62 588 GLU A N 1
ATOM 4608 C CA . GLU A 1 588 ? 31.555 7.891 -33.950 1.00 87.62 588 GLU A CA 1
ATOM 4609 C C . GLU A 1 588 ? 30.754 8.864 -33.085 1.00 87.62 588 GLU A C 1
ATOM 4611 O O . GLU A 1 588 ? 29.707 9.345 -33.517 1.00 87.62 588 GLU A O 1
ATOM 4616 N N . LEU A 1 589 ? 31.273 9.252 -31.915 1.00 89.50 589 LEU A N 1
ATOM 4617 C CA . LEU A 1 589 ? 30.574 10.179 -31.017 1.00 89.50 589 LEU A CA 1
ATOM 4618 C C . LEU A 1 589 ? 30.381 11.575 -31.635 1.00 89.50 589 LEU A C 1
ATOM 4620 O O . LEU A 1 589 ? 29.446 12.294 -31.290 1.00 89.50 589 LEU A O 1
ATOM 4624 N N . GLY A 1 590 ? 31.256 11.969 -32.561 1.00 88.12 590 GLY A N 1
ATOM 4625 C CA . GLY A 1 590 ? 31.123 13.202 -33.333 1.00 88.12 590 GLY A CA 1
ATOM 4626 C C . GLY A 1 590 ? 30.356 13.039 -34.651 1.00 88.12 590 GLY A C 1
ATOM 4627 O O . GLY A 1 590 ? 30.224 14.015 -35.389 1.00 88.12 590 GLY A O 1
ATOM 4628 N N . SER A 1 591 ? 29.865 11.846 -34.993 1.00 95.31 591 SER A N 1
ATOM 4629 C CA . SER A 1 591 ? 29.215 11.529 -36.271 1.00 95.31 591 SER A CA 1
ATOM 4630 C C . SER A 1 591 ? 27.703 11.785 -36.224 1.00 95.31 591 SER A C 1
ATOM 4632 O O . SER A 1 591 ? 27.002 11.243 -35.375 1.00 95.31 591 SER A O 1
ATOM 4634 N N . MET A 1 592 ? 27.154 12.584 -37.154 1.00 96.19 592 MET A N 1
ATOM 4635 C CA . MET A 1 592 ? 25.704 12.852 -37.177 1.00 96.19 592 MET A CA 1
ATOM 4636 C C . MET A 1 592 ? 24.843 11.595 -37.377 1.00 96.19 592 MET A C 1
ATOM 4638 O O . MET A 1 592 ? 23.829 11.504 -36.695 1.00 96.19 592 MET A O 1
ATOM 4642 N N . PRO A 1 593 ? 25.178 10.639 -38.269 1.00 96.44 593 PRO A N 1
ATOM 4643 C CA . PRO A 1 593 ? 24.431 9.386 -38.374 1.00 96.44 593 PRO A CA 1
ATOM 4644 C C . PRO A 1 593 ? 24.271 8.660 -37.034 1.00 96.44 593 PRO A C 1
ATOM 4646 O O . PRO A 1 593 ? 23.149 8.332 -36.658 1.00 96.44 593 PRO A O 1
ATOM 4649 N N . PHE A 1 594 ? 25.368 8.508 -36.287 1.00 94.31 594 PHE A N 1
ATOM 4650 C CA . PHE A 1 594 ? 25.360 7.885 -34.964 1.00 94.31 594 PHE A CA 1
ATOM 4651 C C . PHE A 1 594 ? 24.501 8.681 -33.972 1.00 94.31 594 PHE A C 1
ATOM 4653 O O . PHE A 1 594 ? 23.630 8.126 -33.308 1.00 94.31 594 PHE A O 1
ATOM 4660 N N . LEU A 1 595 ? 24.683 10.004 -33.906 1.00 94.94 595 LEU A N 1
ATOM 4661 C CA . LEU A 1 595 ? 23.915 10.854 -32.992 1.00 94.94 595 LEU A CA 1
ATOM 4662 C C . LEU A 1 595 ? 22.419 10.868 -33.328 1.00 94.94 595 LEU A C 1
ATOM 4664 O O . LEU A 1 595 ? 21.593 10.791 -32.424 1.00 94.94 595 LEU A O 1
ATOM 4668 N N . ARG A 1 596 ? 22.042 10.907 -34.610 1.00 96.06 596 ARG A N 1
ATOM 4669 C CA . ARG A 1 596 ? 20.633 10.827 -35.026 1.00 96.06 596 ARG A CA 1
ATOM 4670 C C . ARG A 1 596 ? 20.000 9.502 -34.615 1.00 96.06 596 ARG A C 1
ATOM 4672 O O . ARG A 1 596 ? 18.855 9.517 -34.174 1.00 96.06 596 ARG A O 1
ATOM 4679 N N . GLU A 1 597 ? 20.725 8.393 -34.745 1.00 93.44 597 GLU A N 1
ATOM 4680 C CA . GLU A 1 597 ? 20.274 7.081 -34.271 1.00 93.44 597 GLU A CA 1
ATOM 4681 C C . GLU A 1 597 ? 20.031 7.115 -32.757 1.00 93.44 597 GLU A C 1
ATOM 4683 O O . GLU A 1 597 ? 18.905 6.896 -32.314 1.00 93.44 597 GLU A O 1
ATOM 4688 N N . LYS A 1 598 ? 21.028 7.522 -31.960 1.00 93.31 598 LYS A N 1
ATOM 4689 C CA . LYS A 1 598 ? 20.900 7.538 -30.494 1.00 93.31 598 LYS A CA 1
ATOM 4690 C C . LYS A 1 598 ? 19.830 8.495 -29.988 1.00 93.31 598 LYS A C 1
ATOM 4692 O O . LYS A 1 598 ? 19.066 8.137 -29.098 1.00 93.31 598 LYS A O 1
ATOM 4697 N N . PHE A 1 599 ? 19.699 9.692 -30.543 1.00 94.94 599 PHE A N 1
ATOM 4698 C CA . PHE A 1 599 ? 18.612 10.588 -30.139 1.00 94.94 599 PHE A CA 1
ATOM 4699 C C . PHE A 1 599 ? 17.238 10.093 -30.617 1.00 94.94 599 PHE A C 1
ATOM 4701 O O . PHE A 1 599 ? 16.227 10.393 -29.981 1.00 94.94 599 PHE A O 1
ATOM 4708 N N . ASN A 1 600 ? 17.168 9.307 -31.696 1.00 92.81 600 ASN A N 1
ATOM 4709 C CA . ASN A 1 600 ? 15.929 8.638 -32.074 1.00 92.81 600 ASN A CA 1
ATOM 4710 C C . ASN A 1 600 ? 15.548 7.531 -31.079 1.00 92.81 600 ASN A C 1
ATOM 4712 O O . ASN A 1 600 ? 14.371 7.432 -30.733 1.00 92.81 600 ASN A O 1
ATOM 4716 N N . ASP A 1 601 ? 16.520 6.778 -30.562 1.00 90.12 601 ASP A N 1
ATOM 4717 C CA . ASP A 1 601 ? 16.300 5.814 -29.475 1.00 90.12 601 ASP A CA 1
ATOM 4718 C C . ASP A 1 601 ? 15.699 6.511 -28.246 1.00 90.12 601 ASP A C 1
ATOM 4720 O O . ASP A 1 601 ? 14.660 6.099 -27.727 1.00 90.12 601 ASP A O 1
ATOM 4724 N N . LEU A 1 602 ? 16.287 7.642 -27.839 1.00 91.88 602 LEU A N 1
ATOM 4725 C CA . LEU A 1 602 ? 15.786 8.456 -26.729 1.00 91.88 602 LEU A CA 1
ATOM 4726 C C . LEU A 1 602 ? 14.363 8.982 -26.989 1.00 91.88 602 LEU A C 1
ATOM 4728 O O . LEU A 1 602 ? 13.509 8.960 -26.102 1.00 91.88 602 LEU A O 1
ATOM 4732 N N . ARG A 1 603 ? 14.072 9.399 -28.227 1.00 91.50 603 ARG A N 1
ATOM 4733 C CA . ARG A 1 603 ? 12.731 9.836 -28.643 1.00 91.50 603 ARG A CA 1
ATOM 4734 C C . ARG A 1 603 ? 11.698 8.718 -28.478 1.00 91.50 603 ARG A C 1
ATOM 4736 O O . ARG A 1 603 ? 10.574 8.984 -28.050 1.00 91.50 603 ARG A O 1
ATOM 4743 N N . ILE A 1 604 ? 12.053 7.484 -28.835 1.00 86.50 604 ILE A N 1
ATOM 4744 C CA . ILE A 1 604 ? 11.183 6.311 -28.671 1.00 86.50 604 ILE A CA 1
ATOM 4745 C C . ILE A 1 604 ? 10.933 6.046 -27.182 1.00 86.50 604 ILE A C 1
ATOM 4747 O O . ILE A 1 604 ? 9.776 5.867 -26.796 1.00 86.50 604 ILE A O 1
ATOM 4751 N N . LEU A 1 605 ? 11.979 6.101 -26.348 1.00 86.88 605 LEU A N 1
ATOM 4752 C CA . LEU A 1 605 ? 11.865 5.917 -24.897 1.00 86.88 605 LEU A CA 1
ATOM 4753 C C . LEU A 1 605 ? 10.893 6.919 -24.260 1.00 86.88 605 LEU A C 1
ATOM 4755 O O . LEU A 1 605 ? 10.001 6.507 -23.521 1.00 86.88 605 LEU A O 1
ATOM 4759 N N . TYR A 1 606 ? 10.993 8.212 -24.585 1.00 88.75 606 TYR A N 1
ATOM 4760 C CA . TYR A 1 606 ? 10.089 9.224 -24.021 1.00 88.75 606 TYR A CA 1
ATOM 4761 C C . TYR A 1 606 ? 8.646 9.107 -24.510 1.00 88.75 606 TYR A C 1
ATOM 4763 O O . TYR A 1 606 ? 7.709 9.243 -23.721 1.00 88.75 606 TYR A O 1
ATOM 4771 N N . LYS A 1 607 ? 8.436 8.781 -25.791 1.00 84.88 607 LYS A N 1
ATOM 4772 C CA . LYS A 1 607 ? 7.085 8.499 -26.300 1.00 84.88 607 LYS A CA 1
ATOM 4773 C C . LYS A 1 607 ? 6.444 7.337 -25.552 1.00 84.88 607 LYS A C 1
ATOM 4775 O O . LYS A 1 607 ? 5.279 7.417 -25.180 1.00 84.88 607 LYS A O 1
ATOM 4780 N N . TYR A 1 608 ? 7.205 6.286 -25.286 1.00 79.44 608 TYR A N 1
ATOM 4781 C CA . TYR A 1 608 ? 6.712 5.164 -24.507 1.00 79.44 608 TYR A CA 1
ATOM 4782 C C . TYR A 1 608 ? 6.445 5.536 -23.045 1.00 79.44 608 TYR A C 1
ATOM 4784 O O . TYR A 1 608 ? 5.369 5.230 -22.532 1.00 79.44 608 TYR A O 1
ATOM 4792 N N . ALA A 1 609 ? 7.374 6.245 -22.396 1.00 83.75 609 ALA A N 1
ATOM 4793 C CA . ALA A 1 609 ? 7.218 6.713 -21.021 1.00 83.75 609 ALA A CA 1
ATOM 4794 C C . ALA A 1 609 ? 5.898 7.475 -20.819 1.00 83.75 609 ALA A C 1
ATOM 4796 O O . ALA A 1 609 ? 5.196 7.224 -19.838 1.00 83.75 609 ALA A O 1
ATOM 4797 N N . SER A 1 610 ? 5.519 8.314 -21.793 1.00 82.69 610 SER A N 1
ATOM 4798 C CA . SER A 1 610 ? 4.252 9.063 -21.790 1.00 82.69 610 SER A CA 1
ATOM 4799 C C . SER A 1 610 ? 2.998 8.178 -21.743 1.00 82.69 610 SER A C 1
ATOM 4801 O O . SER A 1 610 ? 1.953 8.606 -21.263 1.00 82.69 610 SER A O 1
ATOM 4803 N N . HIS A 1 611 ? 3.084 6.931 -22.218 1.00 78.12 611 HIS A N 1
ATOM 4804 C CA . HIS A 1 611 ? 1.966 5.984 -22.247 1.00 78.12 611 HIS A CA 1
ATOM 4805 C C . HIS A 1 611 ? 1.929 5.067 -21.021 1.00 78.12 611 HIS A C 1
ATOM 4807 O O . HIS A 1 611 ? 0.857 4.722 -20.530 1.00 78.12 611 HIS A O 1
ATOM 4813 N N . ILE A 1 612 ? 3.087 4.666 -20.494 1.00 76.31 612 ILE A N 1
ATOM 4814 C CA . ILE A 1 612 ? 3.160 3.722 -19.365 1.00 76.31 612 ILE A CA 1
ATOM 4815 C C . ILE A 1 612 ? 3.171 4.390 -17.988 1.00 76.31 612 ILE A C 1
ATOM 4817 O O . ILE A 1 612 ? 2.788 3.752 -16.992 1.00 76.31 612 ILE A O 1
ATOM 4821 N N . ILE A 1 613 ? 3.562 5.668 -17.918 1.00 80.75 613 ILE A N 1
ATOM 4822 C CA . ILE A 1 613 ? 3.645 6.459 -16.686 1.00 80.75 613 ILE A CA 1
ATOM 4823 C C . ILE A 1 613 ? 2.731 7.690 -16.811 1.00 80.75 613 ILE A C 1
ATOM 4825 O O . ILE A 1 613 ? 3.213 8.807 -16.979 1.00 80.75 613 ILE A O 1
ATOM 4829 N N . PRO A 1 614 ? 1.401 7.537 -16.641 1.00 70.25 614 PRO A N 1
ATOM 4830 C CA . PRO A 1 614 ? 0.462 8.661 -16.745 1.00 70.25 614 PRO A CA 1
ATOM 4831 C C . PRO A 1 614 ? 0.740 9.811 -15.764 1.00 70.25 614 PRO A C 1
ATOM 4833 O O . PRO A 1 614 ? 0.234 10.916 -15.934 1.00 70.25 614 PRO A O 1
ATOM 4836 N N . ALA A 1 615 ? 1.506 9.552 -14.698 1.00 71.88 615 ALA A N 1
ATOM 4837 C CA . ALA A 1 615 ? 1.908 10.570 -13.731 1.00 71.88 615 ALA A CA 1
ATOM 4838 C C . ALA A 1 615 ? 2.848 11.628 -14.330 1.00 71.88 615 ALA A C 1
ATOM 4840 O O . ALA A 1 615 ? 2.830 12.752 -13.848 1.00 71.88 615 ALA A O 1
ATOM 4841 N N . PHE A 1 616 ? 3.611 11.275 -15.366 1.00 76.00 616 PHE A N 1
ATOM 4842 C CA . PHE A 1 616 ? 4.542 12.173 -16.055 1.00 76.00 616 PHE A CA 1
ATOM 4843 C C . PHE A 1 616 ? 3.812 13.049 -17.091 1.00 76.00 616 PHE A C 1
ATOM 4845 O O . PHE A 1 616 ? 4.281 14.088 -17.523 1.00 76.00 616 PHE A O 1
ATOM 4852 N N . GLY A 1 617 ? 2.585 12.693 -17.475 1.00 80.50 617 GLY A N 1
ATOM 4853 C CA . GLY A 1 617 ? 1.887 13.445 -18.511 1.00 80.50 617 GLY A CA 1
ATOM 4854 C C . GLY A 1 617 ? 2.641 13.403 -19.846 1.00 80.50 617 GLY A C 1
ATOM 4855 O O . GLY A 1 617 ? 3.067 12.341 -20.302 1.00 80.50 617 GLY A O 1
ATOM 4856 N N . ASP A 1 618 ? 2.737 14.555 -20.503 1.00 82.50 618 ASP A N 1
ATOM 4857 C CA . ASP A 1 618 ? 3.267 14.707 -21.855 1.00 82.50 618 ASP A CA 1
ATOM 4858 C C . ASP A 1 618 ? 4.770 15.046 -21.844 1.00 82.50 618 ASP A C 1
ATOM 4860 O O . ASP A 1 618 ? 5.187 16.047 -21.270 1.00 82.50 618 ASP A O 1
ATOM 4864 N N . PHE A 1 619 ? 5.563 14.252 -22.566 1.00 86.88 619 PHE A N 1
ATOM 4865 C CA . PHE A 1 619 ? 7.006 14.433 -22.763 1.00 86.88 619 PHE A CA 1
ATOM 4866 C C . PHE A 1 619 ? 7.369 15.438 -23.879 1.00 86.88 619 PHE A C 1
ATOM 4868 O O . PHE A 1 619 ? 8.445 15.377 -24.478 1.00 86.88 619 PHE A O 1
ATOM 4875 N N . SER A 1 620 ? 6.473 16.354 -24.247 1.00 88.38 620 SER A N 1
ATOM 4876 C CA . SER A 1 620 ? 6.686 17.291 -25.358 1.00 88.38 620 SER A CA 1
ATOM 4877 C C . SER A 1 620 ? 7.864 18.234 -25.135 1.00 88.38 620 SER A C 1
ATOM 4879 O O . SER A 1 620 ? 8.505 18.633 -26.108 1.00 88.38 620 SER A O 1
ATOM 4881 N N . SER A 1 621 ? 8.173 18.614 -23.892 1.00 88.88 621 SER A N 1
ATOM 4882 C CA . SER A 1 621 ? 9.396 19.365 -23.569 1.00 88.88 621 SER A CA 1
ATOM 4883 C C . SER A 1 621 ? 10.652 18.574 -23.911 1.00 88.88 621 SER A C 1
ATOM 4885 O O . SER A 1 621 ? 11.617 19.138 -24.427 1.00 88.88 621 SER A O 1
ATOM 4887 N N . GLU A 1 622 ? 10.632 17.275 -23.652 1.00 91.25 622 GLU A N 1
ATOM 4888 C CA . GLU A 1 622 ? 11.736 16.356 -23.854 1.00 91.25 622 GLU A CA 1
ATOM 4889 C C . GLU A 1 622 ? 11.953 16.058 -25.322 1.00 91.25 622 GLU A C 1
ATOM 4891 O O . GLU A 1 622 ? 13.076 16.130 -25.821 1.00 91.25 622 GLU A O 1
ATOM 4896 N N . LEU A 1 623 ? 10.858 15.836 -26.038 1.00 92.19 623 LEU A N 1
ATOM 4897 C CA . LEU A 1 623 ? 10.871 15.651 -27.481 1.00 92.19 623 LEU A CA 1
ATOM 4898 C C . LEU A 1 623 ? 11.354 16.914 -28.209 1.00 92.19 623 LEU A C 1
ATOM 4900 O O . LEU A 1 623 ? 12.180 16.798 -29.110 1.00 92.19 623 LEU A O 1
ATOM 4904 N N . ARG A 1 624 ? 10.915 18.112 -27.794 1.00 93.44 624 ARG A N 1
ATOM 4905 C CA . ARG A 1 624 ? 11.423 19.376 -28.361 1.00 93.44 624 ARG A CA 1
ATOM 4906 C C . ARG A 1 624 ? 12.910 19.572 -28.093 1.00 93.44 624 ARG A C 1
ATOM 4908 O O . ARG A 1 624 ? 13.646 19.897 -29.013 1.00 93.44 624 ARG A O 1
ATOM 4915 N N . TRP A 1 625 ? 13.365 19.318 -26.867 1.00 94.62 625 TRP A N 1
ATOM 4916 C CA . TRP A 1 625 ? 14.786 19.429 -26.529 1.00 94.62 625 TRP A CA 1
ATOM 4917 C C . TRP A 1 625 ? 15.659 18.490 -27.364 1.00 94.62 625 TRP A C 1
ATOM 4919 O O . TRP A 1 625 ? 16.747 18.889 -27.771 1.00 94.62 625 TRP A O 1
ATOM 4929 N N . ILE A 1 626 ? 15.190 17.272 -27.659 1.00 94.88 626 ILE A N 1
ATOM 4930 C CA . ILE A 1 626 ? 15.883 16.351 -28.572 1.00 94.88 626 ILE A CA 1
ATOM 4931 C C . ILE A 1 626 ? 16.064 16.991 -29.950 1.00 94.88 626 ILE A C 1
ATOM 4933 O O . ILE A 1 626 ? 17.164 16.942 -30.505 1.00 94.88 626 ILE A O 1
ATOM 4937 N N . ASP A 1 627 ? 14.999 17.574 -30.497 1.00 95.56 627 ASP A N 1
ATOM 4938 C CA . ASP A 1 627 ? 15.011 18.167 -31.834 1.00 95.56 627 ASP A CA 1
ATOM 4939 C C . ASP A 1 627 ? 15.924 19.408 -31.880 1.00 95.56 627 ASP A C 1
ATOM 4941 O O . ASP A 1 627 ? 16.824 19.469 -32.722 1.00 95.56 627 ASP A O 1
ATOM 4945 N N . ASP A 1 628 ? 15.787 20.316 -30.909 1.00 96.06 628 ASP A N 1
ATOM 4946 C CA . ASP A 1 628 ? 16.622 21.517 -30.770 1.00 96.06 628 ASP A CA 1
ATOM 4947 C C . ASP A 1 628 ? 18.107 21.155 -30.570 1.00 96.06 628 ASP A C 1
ATOM 4949 O O . ASP A 1 628 ? 19.007 21.780 -31.137 1.00 96.06 628 ASP A O 1
ATOM 4953 N N . THR A 1 629 ? 18.386 20.113 -29.778 1.00 96.31 629 THR A N 1
ATOM 4954 C CA . THR A 1 629 ? 19.752 19.634 -29.525 1.00 96.31 629 THR A CA 1
ATOM 4955 C C . THR A 1 629 ? 20.374 19.047 -30.786 1.00 96.31 629 THR A C 1
ATOM 4957 O O . THR A 1 629 ? 21.529 19.347 -31.092 1.00 96.31 629 THR A O 1
ATOM 4960 N N . LEU A 1 630 ? 19.630 18.240 -31.547 1.00 96.62 630 LEU A N 1
ATOM 4961 C CA . LEU A 1 630 ? 20.111 17.686 -32.813 1.00 96.62 630 LEU A CA 1
ATOM 4962 C C . LEU A 1 630 ? 20.409 18.786 -33.837 1.00 96.62 630 LEU A C 1
ATOM 4964 O O . LEU A 1 630 ? 21.481 18.757 -34.442 1.00 96.62 630 LEU A O 1
ATOM 4968 N N . GLU A 1 631 ? 19.522 19.772 -33.989 1.00 97.00 631 GLU A N 1
ATOM 4969 C CA . GLU A 1 631 ? 19.743 20.929 -34.869 1.00 97.00 631 GLU A CA 1
ATOM 4970 C C . GLU A 1 631 ? 20.980 21.734 -34.438 1.00 97.00 631 GLU A C 1
ATOM 4972 O O . GLU A 1 631 ? 21.821 22.104 -35.264 1.00 97.00 631 GLU A O 1
ATOM 4977 N N . GLY A 1 632 ? 21.146 21.951 -33.130 1.00 96.75 632 GLY A N 1
ATOM 4978 C CA . GLY A 1 632 ? 22.325 22.605 -32.571 1.00 96.75 632 GLY A CA 1
ATOM 4979 C C . GLY A 1 632 ? 23.621 21.853 -32.884 1.00 96.75 632 GLY A C 1
ATOM 4980 O O . GLY A 1 632 ? 24.611 22.468 -33.282 1.00 96.75 632 GLY A O 1
ATOM 4981 N N . LEU A 1 633 ? 23.615 20.522 -32.760 1.00 96.75 633 LEU A N 1
ATOM 4982 C CA . LEU A 1 633 ? 24.776 19.674 -33.041 1.00 96.75 633 LEU A CA 1
ATOM 4983 C C . LEU A 1 633 ? 25.153 19.680 -34.530 1.00 96.75 633 LEU A C 1
ATOM 4985 O O . LEU A 1 633 ? 26.342 19.682 -34.844 1.00 96.75 633 LEU A O 1
ATOM 4989 N N . GLU A 1 634 ? 24.193 19.730 -35.456 1.00 96.44 634 GLU A N 1
ATOM 4990 C CA . GLU A 1 634 ? 24.457 19.724 -36.908 1.00 96.44 634 GLU A CA 1
ATOM 4991 C C . GLU A 1 634 ? 25.353 20.876 -37.379 1.00 96.44 634 GLU A C 1
ATOM 4993 O O . GLU A 1 634 ? 26.127 20.713 -38.325 1.00 96.44 634 GLU A O 1
ATOM 4998 N N . ASN A 1 635 ? 25.290 22.014 -36.690 1.00 96.00 635 ASN A N 1
ATOM 4999 C CA . ASN A 1 635 ? 26.045 23.219 -37.026 1.00 96.00 635 ASN A CA 1
ATOM 5000 C C . ASN A 1 635 ? 27.469 23.250 -36.436 1.00 96.00 635 ASN A C 1
ATOM 5002 O O . ASN A 1 635 ? 28.223 24.188 -36.696 1.00 96.00 635 ASN A O 1
ATOM 5006 N N . LEU A 1 636 ? 27.852 22.242 -35.647 1.00 96.88 636 LEU A N 1
ATOM 5007 C CA . LEU A 1 636 ? 29.138 22.178 -34.953 1.00 96.88 636 LEU A CA 1
ATOM 5008 C C . LEU A 1 636 ? 30.165 21.309 -35.699 1.00 96.88 636 LEU A C 1
ATOM 5010 O O . LEU A 1 636 ? 29.839 20.302 -36.345 1.00 96.88 636 LEU A O 1
ATOM 5014 N N . SER A 1 637 ? 31.453 21.641 -35.555 1.00 95.88 637 SER A N 1
ATOM 5015 C CA . SER A 1 637 ? 32.532 20.759 -36.019 1.00 95.88 637 SER A CA 1
ATOM 5016 C C . SER A 1 637 ? 32.508 19.416 -35.277 1.00 95.88 637 SER A C 1
ATOM 5018 O O . SER A 1 637 ? 31.935 19.297 -34.197 1.00 95.88 637 SER A O 1
ATOM 5020 N N . LEU A 1 638 ? 33.163 18.384 -35.823 1.00 94.06 638 LEU A N 1
ATOM 5021 C CA . LEU A 1 638 ? 33.213 17.051 -35.197 1.00 94.06 638 LEU A CA 1
ATOM 5022 C C . LEU A 1 638 ? 33.705 17.109 -33.737 1.00 94.06 638 LEU A C 1
ATOM 5024 O O . LEU A 1 638 ? 33.133 16.471 -32.855 1.00 94.06 638 LEU A O 1
ATOM 5028 N N . LYS A 1 639 ? 34.734 17.925 -33.471 1.00 94.75 639 LYS A N 1
ATOM 5029 C CA . LYS A 1 639 ? 35.306 18.105 -32.130 1.00 94.75 639 LYS A CA 1
ATOM 5030 C C . LYS A 1 639 ? 34.347 18.828 -31.182 1.00 94.75 639 LYS A C 1
ATOM 5032 O O . LYS A 1 639 ? 34.233 18.441 -30.022 1.00 94.75 639 LYS A O 1
ATOM 5037 N N . GLU A 1 640 ? 33.673 19.869 -31.662 1.00 96.12 640 GLU A N 1
ATOM 5038 C CA . GLU A 1 640 ? 32.697 20.623 -30.867 1.00 96.12 640 GLU A CA 1
ATOM 5039 C C . GLU A 1 640 ? 31.451 19.786 -30.570 1.00 96.12 640 GLU A C 1
ATOM 5041 O O . GLU A 1 640 ? 30.985 19.794 -29.434 1.00 96.12 640 GLU A O 1
ATOM 5046 N N . ARG A 1 641 ? 30.967 18.997 -31.540 1.00 95.94 641 ARG A N 1
ATOM 5047 C CA . ARG A 1 641 ? 29.871 18.037 -31.336 1.00 95.94 641 ARG A CA 1
ATOM 5048 C C . ARG A 1 641 ? 30.194 17.035 -30.248 1.00 95.94 641 ARG A C 1
ATOM 5050 O O . ARG A 1 641 ? 29.402 16.869 -29.331 1.00 95.94 641 ARG A O 1
ATOM 5057 N N . ARG A 1 642 ? 31.371 16.408 -30.319 1.00 94.00 642 ARG A N 1
ATOM 5058 C CA . ARG A 1 642 ? 31.835 15.478 -29.285 1.00 94.00 642 ARG A CA 1
ATOM 5059 C C . ARG A 1 642 ? 31.790 16.125 -27.903 1.00 94.00 642 ARG A C 1
ATOM 5061 O O . ARG A 1 642 ? 31.231 15.545 -26.982 1.00 94.00 642 ARG A O 1
ATOM 5068 N N . TYR A 1 643 ? 32.374 17.315 -27.772 1.00 95.81 643 TYR A N 1
ATOM 5069 C CA . TYR A 1 643 ? 32.410 18.030 -26.499 1.00 95.81 643 TYR A CA 1
ATOM 5070 C C . TYR A 1 643 ? 31.001 18.365 -25.988 1.00 95.81 643 TYR A C 1
ATOM 5072 O O . TYR A 1 643 ? 30.720 18.212 -24.802 1.00 95.81 643 TYR A O 1
ATOM 5080 N N . ALA A 1 644 ? 30.099 18.780 -26.881 1.00 96.50 644 ALA A N 1
ATOM 5081 C CA . ALA A 1 644 ? 28.709 19.048 -26.535 1.00 96.50 644 ALA A CA 1
ATOM 5082 C C . ALA A 1 644 ? 27.981 17.782 -26.053 1.00 96.50 644 ALA A C 1
ATOM 5084 O O . ALA A 1 644 ? 27.315 17.827 -25.024 1.00 96.50 644 ALA A O 1
ATOM 5085 N N . VAL A 1 645 ? 28.150 16.647 -26.738 1.00 96.06 645 VAL A N 1
ATOM 5086 C CA . VAL A 1 645 ? 27.539 15.364 -26.348 1.00 96.06 645 VAL A CA 1
ATOM 5087 C C . VAL A 1 645 ? 28.101 14.863 -25.018 1.00 96.06 645 VAL A C 1
ATOM 5089 O O . VAL A 1 645 ? 27.336 14.463 -24.148 1.00 96.06 645 VAL A O 1
ATOM 5092 N N . GLU A 1 646 ? 29.416 14.941 -24.814 1.00 96.00 646 GLU A N 1
ATOM 5093 C CA . GLU A 1 646 ? 30.047 14.601 -23.534 1.00 96.00 646 GLU A CA 1
ATOM 5094 C C . GLU A 1 646 ? 29.465 15.436 -22.390 1.00 96.00 646 GLU A C 1
ATOM 5096 O O . GLU A 1 646 ? 29.079 14.886 -21.360 1.00 96.00 646 GLU A O 1
ATOM 5101 N N . ARG A 1 647 ? 29.312 16.749 -22.596 1.00 96.38 647 ARG A N 1
ATOM 5102 C CA . ARG A 1 647 ? 28.677 17.639 -21.621 1.00 96.38 647 ARG A CA 1
ATOM 5103 C C . ARG A 1 647 ? 27.233 17.223 -21.329 1.00 96.38 647 ARG A C 1
ATOM 5105 O O . ARG A 1 647 ? 26.877 17.103 -20.160 1.00 96.38 647 ARG A O 1
ATOM 5112 N N . ILE A 1 648 ? 26.435 16.972 -22.370 1.00 95.81 648 ILE A N 1
ATOM 5113 C CA . ILE A 1 648 ? 25.032 16.547 -22.247 1.00 95.81 648 ILE A CA 1
ATOM 5114 C C . ILE A 1 648 ? 24.919 15.287 -21.384 1.00 95.81 648 ILE A C 1
ATOM 5116 O O . ILE A 1 648 ? 24.087 15.234 -20.480 1.00 95.81 648 ILE A O 1
ATOM 5120 N N . LEU A 1 649 ? 25.767 14.285 -21.631 1.00 95.38 649 LEU A N 1
ATOM 5121 C CA . LEU A 1 649 ? 25.746 13.021 -20.894 1.00 95.38 649 LEU A CA 1
ATOM 5122 C C . LEU A 1 649 ? 26.230 13.190 -19.447 1.00 95.38 649 LEU A C 1
ATOM 5124 O O . LEU A 1 649 ? 25.559 12.741 -18.517 1.00 95.38 649 LEU A O 1
ATOM 5128 N N . MET A 1 650 ? 27.355 13.877 -19.235 1.00 93.69 650 MET A N 1
ATOM 5129 C CA . MET A 1 650 ? 27.930 14.090 -17.898 1.00 93.69 650 MET A CA 1
ATOM 5130 C C . MET A 1 650 ? 26.987 14.883 -16.988 1.00 93.69 650 MET A C 1
ATOM 5132 O O . MET A 1 650 ? 26.788 14.516 -15.833 1.00 93.69 650 MET A O 1
ATOM 5136 N N . ASN A 1 651 ? 26.349 15.921 -17.528 1.00 92.31 651 ASN A N 1
ATOM 5137 C CA . ASN A 1 651 ? 25.427 16.782 -16.787 1.00 92.31 651 ASN A CA 1
ATOM 5138 C C . ASN A 1 651 ? 23.981 16.274 -16.780 1.00 92.31 651 ASN A C 1
ATOM 5140 O O . ASN A 1 651 ? 23.127 16.913 -16.171 1.00 92.31 651 ASN A O 1
ATOM 5144 N N . ARG A 1 652 ? 23.700 15.151 -17.455 1.00 92.94 652 ARG A N 1
ATOM 5145 C CA . ARG A 1 652 ? 22.354 14.571 -17.583 1.00 92.94 652 ARG A CA 1
ATOM 5146 C C . ARG A 1 652 ? 21.340 15.534 -18.212 1.00 92.94 652 ARG A C 1
ATOM 5148 O O . ARG A 1 652 ? 20.157 15.464 -17.912 1.00 92.94 652 ARG A O 1
ATOM 5155 N N . GLU A 1 653 ? 21.790 16.394 -19.130 1.00 93.12 653 GLU A N 1
ATOM 5156 C CA . GLU A 1 653 ? 20.949 17.411 -19.793 1.00 93.12 653 GLU A CA 1
ATOM 5157 C C . GLU A 1 653 ? 19.801 16.791 -20.606 1.00 93.12 653 GLU A C 1
ATOM 5159 O O . GLU A 1 653 ? 18.848 17.485 -20.935 1.00 93.12 653 GLU A O 1
ATOM 5164 N N . PHE A 1 654 ? 19.884 15.492 -20.910 1.00 91.62 654 PHE A N 1
ATOM 5165 C CA . PHE A 1 654 ? 18.841 14.744 -21.605 1.00 91.62 654 PHE A CA 1
ATOM 5166 C C . PHE A 1 654 ? 17.632 14.399 -20.735 1.00 91.62 654 PHE A C 1
ATOM 5168 O O . PHE A 1 654 ? 16.625 13.969 -21.292 1.00 91.62 654 PHE A O 1
ATOM 5175 N N . ILE A 1 655 ? 17.729 14.560 -19.411 1.00 87.00 655 ILE A N 1
ATOM 5176 C CA . ILE A 1 655 ? 16.613 14.462 -18.470 1.00 87.00 655 ILE A CA 1
ATOM 5177 C C . ILE A 1 655 ? 16.377 15.870 -17.917 1.00 87.00 655 ILE A C 1
ATOM 5179 O O . ILE A 1 655 ? 17.129 16.354 -17.073 1.00 87.00 655 ILE A O 1
ATOM 5183 N N . HIS A 1 656 ? 15.343 16.549 -18.398 1.00 82.75 656 HIS A N 1
ATOM 5184 C CA . HIS A 1 656 ? 14.996 17.917 -17.999 1.00 82.75 656 HIS A CA 1
ATOM 5185 C C . HIS A 1 656 ? 13.504 18.034 -17.695 1.00 82.75 656 HIS A C 1
ATOM 5187 O O . HIS A 1 656 ? 12.757 17.070 -17.808 1.00 82.75 656 HIS A O 1
ATOM 5193 N N . GLY A 1 657 ? 13.088 19.229 -17.275 1.00 79.69 657 GLY A N 1
ATOM 5194 C CA . GLY A 1 657 ? 11.710 19.489 -16.868 1.00 79.69 657 GLY A CA 1
ATOM 5195 C C . GLY A 1 657 ? 11.358 18.840 -15.531 1.00 79.69 657 GLY A C 1
ATOM 5196 O O . GLY A 1 657 ? 12.235 18.431 -14.768 1.00 79.69 657 GLY A O 1
ATOM 5197 N N . ASP A 1 658 ? 10.058 18.747 -15.269 1.00 75.38 658 ASP A N 1
ATOM 5198 C CA . ASP A 1 658 ? 9.514 18.253 -13.999 1.00 75.38 658 ASP A CA 1
ATOM 5199 C C . ASP A 1 658 ? 9.873 16.771 -13.750 1.00 75.38 658 ASP A C 1
ATOM 5201 O O . ASP A 1 658 ? 9.954 16.322 -12.609 1.00 75.38 658 ASP A O 1
ATOM 5205 N N . HIS A 1 659 ? 10.176 16.008 -14.807 1.00 82.81 659 HIS A N 1
ATOM 5206 C CA . HIS A 1 659 ? 10.559 14.594 -14.719 1.00 82.81 659 HIS A CA 1
ATOM 5207 C C . HIS A 1 659 ? 11.986 14.366 -14.216 1.00 82.81 659 HIS A C 1
ATOM 5209 O O . HIS A 1 659 ? 12.302 13.280 -13.718 1.00 82.81 659 HIS A O 1
ATOM 5215 N N . ALA A 1 660 ? 12.865 15.364 -14.352 1.00 82.25 660 ALA A N 1
ATOM 5216 C CA . ALA A 1 660 ? 14.270 15.230 -13.983 1.00 82.25 660 ALA A CA 1
ATOM 5217 C C . ALA A 1 660 ? 14.454 14.995 -12.487 1.00 82.25 660 ALA A C 1
ATOM 5219 O O . ALA A 1 660 ? 15.232 14.124 -12.096 1.00 82.25 660 ALA A O 1
ATOM 5220 N N . GLU A 1 661 ? 13.693 15.708 -11.659 1.00 80.31 661 GLU A N 1
ATOM 5221 C CA . GLU A 1 661 ? 13.741 15.561 -10.204 1.00 80.31 661 GLU A CA 1
ATOM 5222 C C . GLU A 1 661 ? 13.259 14.181 -9.741 1.00 80.31 661 GLU A C 1
ATOM 5224 O O . GLU A 1 661 ? 13.725 13.670 -8.722 1.00 80.31 661 GLU A O 1
ATOM 5229 N N . GLU A 1 662 ? 12.377 13.542 -10.511 1.00 83.12 662 GLU A N 1
ATOM 5230 C CA . GLU A 1 662 ? 11.815 12.240 -10.166 1.00 83.12 662 GLU A CA 1
ATOM 5231 C C . GLU A 1 662 ? 12.693 11.062 -10.621 1.00 83.12 662 GLU A C 1
ATOM 5233 O O . GLU A 1 662 ? 12.829 10.072 -9.899 1.00 83.12 662 GLU A O 1
ATOM 5238 N N . ILE A 1 663 ? 13.310 11.154 -11.803 1.00 86.31 663 ILE A N 1
ATOM 5239 C CA . ILE A 1 663 ? 14.133 10.073 -12.372 1.00 86.31 663 ILE A CA 1
ATOM 5240 C C . ILE A 1 663 ? 15.593 10.178 -11.918 1.00 86.31 663 ILE A C 1
ATOM 5242 O O . ILE A 1 663 ? 16.223 9.173 -11.583 1.00 86.31 663 ILE A O 1
ATOM 5246 N N . SER A 1 664 ? 16.158 11.381 -11.942 1.00 87.62 664 SER A N 1
ATOM 5247 C CA . SER A 1 664 ? 17.589 11.617 -11.753 1.00 87.62 664 SER A CA 1
ATOM 5248 C C . SER A 1 664 ? 17.834 12.990 -11.104 1.00 87.62 664 SER A C 1
ATOM 5250 O O . SER A 1 664 ? 18.446 13.873 -11.720 1.00 87.62 664 SER A O 1
ATOM 5252 N N . PRO A 1 665 ? 17.409 13.187 -9.846 1.00 83.19 665 PRO A N 1
ATOM 5253 C CA . PRO A 1 665 ? 17.738 14.406 -9.125 1.00 83.19 665 PRO A CA 1
ATOM 5254 C C . PRO A 1 665 ? 19.261 14.530 -8.941 1.00 83.19 665 PRO A C 1
ATOM 5256 O O . PRO A 1 665 ? 19.985 13.524 -9.008 1.00 83.19 665 PRO A O 1
ATOM 5259 N N . PRO A 1 666 ? 19.772 15.745 -8.665 1.00 79.44 666 PRO A N 1
ATOM 5260 C CA . PRO A 1 666 ? 21.187 15.956 -8.385 1.00 79.44 666 PRO A CA 1
ATOM 5261 C C . PRO A 1 666 ? 21.704 14.976 -7.324 1.00 79.44 666 PRO A C 1
ATOM 5263 O O . PRO A 1 666 ? 21.183 14.919 -6.214 1.00 79.44 666 PRO A O 1
ATOM 5266 N N . GLY A 1 667 ? 22.723 14.190 -7.681 1.00 77.56 667 GLY A N 1
ATOM 5267 C CA . GLY A 1 667 ? 23.362 13.234 -6.774 1.00 77.56 667 GLY A CA 1
ATOM 5268 C C . GLY A 1 667 ? 22.680 11.868 -6.639 1.00 77.56 667 GLY A C 1
ATOM 5269 O O . GLY A 1 667 ? 23.162 11.062 -5.849 1.00 77.56 667 GLY A O 1
ATOM 5270 N N . GLY A 1 668 ? 21.609 11.561 -7.383 1.00 84.94 668 GLY A N 1
ATOM 5271 C CA . GLY A 1 668 ? 20.947 10.250 -7.302 1.00 84.94 668 GLY A CA 1
ATOM 5272 C C . GLY A 1 668 ? 20.382 9.721 -8.610 1.00 84.94 668 GLY A C 1
ATOM 5273 O O . GLY A 1 668 ? 20.600 10.297 -9.674 1.00 84.94 668 GLY A O 1
ATOM 5274 N N . TRP A 1 669 ? 19.711 8.574 -8.525 1.00 90.75 669 TRP A N 1
ATOM 5275 C CA . TRP A 1 669 ? 19.075 7.900 -9.657 1.00 90.75 669 TRP A CA 1
ATOM 5276 C C . TRP A 1 669 ? 17.955 7.003 -9.134 1.00 90.75 669 TRP A C 1
ATOM 5278 O O . TRP A 1 669 ? 18.183 6.204 -8.221 1.00 90.75 669 TRP A O 1
ATOM 5288 N N . TYR A 1 670 ? 16.749 7.121 -9.684 1.00 89.69 670 TYR A N 1
ATOM 5289 C CA . TYR A 1 670 ? 15.585 6.356 -9.236 1.00 89.69 670 TYR A CA 1
ATOM 5290 C C . TYR A 1 670 ? 15.881 4.842 -9.220 1.00 89.69 670 TYR A C 1
ATOM 5292 O O . TYR A 1 670 ? 16.552 4.360 -10.131 1.00 89.69 670 TYR A O 1
ATOM 5300 N N . PRO A 1 671 ? 15.444 4.065 -8.207 1.00 87.88 671 PRO A N 1
ATOM 5301 C CA . PRO A 1 671 ? 14.623 4.437 -7.047 1.00 87.88 671 PRO A CA 1
ATOM 5302 C C . PRO A 1 671 ? 15.445 4.840 -5.804 1.00 87.88 671 PRO A C 1
ATOM 5304 O O . PRO A 1 671 ? 14.944 4.800 -4.680 1.00 87.88 671 PRO A O 1
ATOM 5307 N N . PHE A 1 672 ? 16.729 5.170 -5.970 1.00 87.50 672 PHE A N 1
ATOM 5308 C CA . PHE A 1 672 ? 17.623 5.570 -4.880 1.00 87.50 672 PHE A CA 1
ATOM 5309 C C . PHE A 1 672 ? 17.919 7.063 -4.983 1.00 87.50 672 PHE A C 1
ATOM 5311 O O . PHE A 1 672 ? 18.930 7.496 -5.547 1.00 87.50 672 PHE A O 1
ATOM 5318 N N . LEU A 1 673 ? 16.989 7.851 -4.449 1.00 82.06 673 LEU A N 1
ATOM 5319 C CA . LEU A 1 673 ? 17.071 9.304 -4.477 1.00 82.06 673 LEU A CA 1
ATOM 5320 C C . LEU A 1 673 ? 17.785 9.817 -3.209 1.00 82.06 673 LEU A C 1
ATOM 5322 O O . LEU A 1 673 ? 17.580 9.257 -2.128 1.00 82.06 673 LEU A O 1
ATOM 5326 N N . PRO A 1 674 ? 18.614 10.875 -3.287 1.00 72.56 674 PRO A N 1
ATOM 5327 C CA . PRO A 1 674 ? 19.441 11.309 -2.155 1.00 72.56 674 PRO A CA 1
ATOM 5328 C C . PRO A 1 674 ? 18.619 11.926 -1.021 1.00 72.56 674 PRO A C 1
ATOM 5330 O O . PRO A 1 674 ? 18.972 11.793 0.146 1.00 72.56 674 PRO A O 1
ATOM 5333 N N . HIS A 1 675 ? 17.497 12.568 -1.358 1.00 71.00 675 HIS A N 1
ATOM 5334 C CA . HIS A 1 675 ? 16.588 13.175 -0.385 1.00 71.00 675 HIS A CA 1
ATOM 5335 C C . HIS A 1 675 ? 15.798 12.137 0.433 1.00 71.00 675 HIS A C 1
ATOM 5337 O O . HIS A 1 675 ? 15.206 12.477 1.460 1.00 71.00 675 HIS A O 1
ATOM 5343 N N . GLU A 1 676 ? 15.797 10.864 0.017 1.00 68.62 676 GLU A N 1
ATOM 5344 C CA . GLU A 1 676 ? 15.097 9.804 0.742 1.00 68.62 676 GLU A CA 1
ATOM 5345 C C . GLU A 1 676 ? 15.882 9.278 1.957 1.00 68.62 676 GLU A C 1
ATOM 5347 O O . GLU A 1 676 ? 15.242 8.808 2.896 1.00 68.62 676 GLU A O 1
ATOM 5352 N N . LEU A 1 677 ? 17.224 9.360 1.998 1.00 64.50 677 LEU A N 1
ATOM 5353 C CA . LEU A 1 677 ? 18.042 8.816 3.104 1.00 64.50 677 LEU A CA 1
ATOM 5354 C C . LEU A 1 677 ? 19.408 9.497 3.255 1.00 64.50 677 LEU A C 1
ATOM 5356 O O . LEU A 1 677 ? 20.369 9.048 2.647 1.00 64.50 677 LEU A O 1
ATOM 5360 N N . LEU A 1 678 ? 19.525 10.508 4.114 1.00 55.03 678 LEU A N 1
ATOM 5361 C CA . LEU A 1 678 ? 20.776 11.171 4.498 1.00 55.03 678 LEU A CA 1
ATOM 5362 C C . LEU A 1 678 ? 20.592 12.008 5.765 1.00 55.03 678 LEU A C 1
ATOM 5364 O O . LEU A 1 678 ? 20.393 13.223 5.731 1.00 55.03 678 LEU A O 1
ATOM 5368 N N . ALA A 1 679 ? 20.756 11.369 6.910 1.00 49.22 679 ALA A N 1
ATOM 5369 C CA . ALA A 1 679 ? 21.283 12.065 8.068 1.00 49.22 679 ALA A CA 1
ATOM 5370 C C . ALA A 1 679 ? 22.332 11.169 8.706 1.00 49.22 679 ALA A C 1
ATOM 5372 O O . ALA A 1 679 ? 22.101 10.565 9.757 1.00 49.22 679 ALA A O 1
ATOM 5373 N N . SER A 1 680 ? 23.506 11.084 8.073 1.00 47.44 680 SER A N 1
ATOM 5374 C CA . SER A 1 680 ? 24.698 10.628 8.780 1.00 47.44 680 SER A CA 1
ATOM 5375 C C . SER A 1 680 ? 24.765 11.393 10.097 1.00 47.44 680 SER A C 1
ATOM 5377 O O . SER A 1 680 ? 24.626 12.618 10.097 1.00 47.44 680 SER A O 1
ATOM 5379 N N . SER A 1 681 ? 24.894 10.652 11.201 1.00 45.75 681 SER A N 1
ATOM 5380 C CA . SER A 1 681 ? 24.806 11.138 12.580 1.00 45.75 681 SER A CA 1
ATOM 5381 C C . SER A 1 681 ? 25.190 12.621 12.727 1.00 45.75 681 SER A C 1
ATOM 5383 O O . SER A 1 681 ? 26.293 12.990 12.298 1.00 45.75 681 SER A O 1
ATOM 5385 N N . PRO A 1 682 ? 24.362 13.460 13.388 1.00 45.34 682 PRO A N 1
ATOM 5386 C CA . PRO A 1 682 ? 24.644 14.887 13.582 1.00 45.34 682 PRO A CA 1
ATOM 5387 C C . PRO A 1 682 ? 26.009 15.167 14.237 1.00 45.34 682 PRO A C 1
ATOM 5389 O O . PRO A 1 682 ? 26.506 16.285 14.169 1.00 45.34 682 PRO A O 1
ATOM 5392 N N . SER A 1 683 ? 26.643 14.157 14.840 1.00 46.66 683 SER A N 1
ATOM 5393 C CA . SER A 1 683 ? 27.990 14.244 15.404 1.00 46.66 683 SER A CA 1
ATOM 5394 C C . SER A 1 683 ? 29.134 14.279 14.381 1.00 46.66 683 SER A C 1
ATOM 5396 O O . SER A 1 683 ? 30.244 14.647 14.756 1.00 46.66 683 SER A O 1
ATOM 5398 N N . SER A 1 684 ? 28.918 13.884 13.122 1.00 50.12 684 SER A N 1
ATOM 5399 C CA . SER A 1 684 ? 30.017 13.705 12.158 1.00 50.12 684 SER A CA 1
ATOM 5400 C C . SER A 1 684 ? 30.375 14.960 11.354 1.00 50.12 684 SER A C 1
ATOM 5402 O O . SER A 1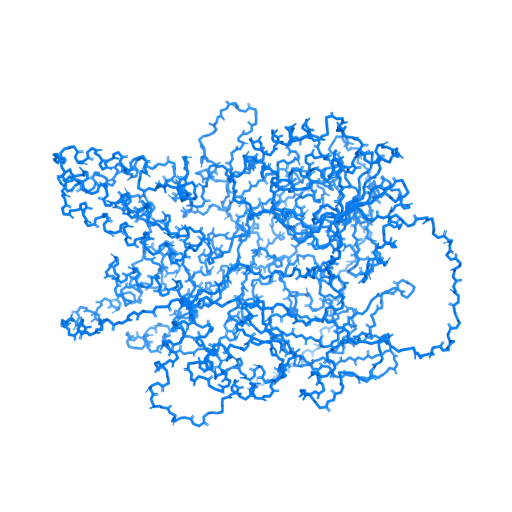 684 ? 31.494 15.042 10.849 1.00 50.12 684 SER A O 1
ATOM 5404 N N . GLY A 1 685 ? 29.467 15.941 11.249 1.00 47.03 685 GLY A N 1
ATOM 5405 C CA . GLY A 1 685 ? 29.714 17.239 10.598 1.00 47.03 685 GLY A CA 1
ATOM 5406 C C . GLY A 1 685 ? 30.139 17.181 9.122 1.00 47.03 685 GLY A C 1
ATOM 5407 O O . GLY A 1 685 ? 30.507 18.206 8.557 1.00 47.03 685 GLY A O 1
ATOM 5408 N N . LYS A 1 686 ? 30.111 16.003 8.495 1.00 48.31 686 LYS A N 1
ATOM 5409 C CA . LYS A 1 686 ? 30.414 15.792 7.080 1.00 48.31 686 LYS A CA 1
ATOM 5410 C C . LYS A 1 686 ? 29.128 15.359 6.398 1.00 48.31 686 LYS A C 1
ATOM 5412 O O . LYS A 1 686 ? 28.476 14.445 6.897 1.00 48.31 686 LYS A O 1
ATOM 5417 N N . SER A 1 687 ? 28.779 15.981 5.271 1.00 49.41 687 SER A N 1
ATOM 5418 C CA . SER A 1 687 ? 27.826 15.357 4.356 1.00 49.41 687 SER A CA 1
ATOM 5419 C C . SER A 1 687 ? 28.461 14.036 3.937 1.00 49.41 687 SER A C 1
ATOM 5421 O O . SER A 1 687 ? 29.508 14.043 3.285 1.00 49.41 687 SER A O 1
ATOM 5423 N N . ALA A 1 688 ? 27.920 12.909 4.393 1.00 51.69 688 ALA A N 1
ATOM 5424 C CA . ALA A 1 688 ? 28.324 11.624 3.847 1.00 51.69 688 ALA A CA 1
ATOM 5425 C C . ALA A 1 688 ? 28.197 11.681 2.316 1.00 51.69 688 ALA A C 1
ATOM 5427 O O . ALA A 1 688 ? 27.315 12.376 1.804 1.00 51.69 688 ALA A O 1
ATOM 5428 N N . ASP A 1 689 ? 29.066 10.967 1.593 1.00 62.00 689 ASP A N 1
ATOM 5429 C CA . ASP A 1 689 ? 28.814 10.683 0.180 1.00 62.00 689 ASP A CA 1
ATOM 5430 C C . ASP A 1 689 ? 27.375 10.178 0.083 1.00 62.00 689 ASP A C 1
ATOM 5432 O O . ASP A 1 689 ? 27.028 9.182 0.727 1.00 62.00 689 ASP A O 1
ATOM 5436 N N . GLN A 1 690 ? 26.545 10.913 -0.660 1.00 66.31 690 GLN A N 1
ATOM 5437 C CA . GLN A 1 690 ? 25.082 10.927 -0.548 1.00 66.31 690 GLN A CA 1
ATOM 5438 C C . GLN A 1 690 ? 24.395 9.568 -0.791 1.00 66.31 690 GLN A C 1
ATOM 5440 O O . GLN A 1 690 ? 23.198 9.412 -0.588 1.00 66.31 690 GLN A O 1
ATOM 5445 N N . LEU A 1 691 ? 25.154 8.564 -1.224 1.00 76.25 691 LEU A N 1
ATOM 5446 C CA . LEU A 1 691 ? 24.678 7.219 -1.537 1.00 76.25 691 LEU A CA 1
ATOM 5447 C C . LEU A 1 691 ? 25.537 6.118 -0.906 1.00 76.25 691 LEU A C 1
ATOM 5449 O O . LEU A 1 691 ? 25.328 4.933 -1.171 1.00 76.25 691 LEU A O 1
ATOM 5453 N N . SER A 1 692 ? 26.513 6.485 -0.073 1.00 74.88 692 SER A N 1
ATOM 5454 C CA . SER A 1 692 ? 27.435 5.535 0.557 1.00 74.88 692 SER A CA 1
ATOM 5455 C C . SER A 1 692 ? 26.723 4.514 1.448 1.00 74.88 692 SER A C 1
ATOM 5457 O O . SER A 1 692 ? 27.213 3.393 1.595 1.00 74.88 692 SER A O 1
ATOM 5459 N N . GLU A 1 693 ? 25.548 4.865 1.980 1.00 76.88 693 GLU A N 1
ATOM 5460 C CA . GLU A 1 693 ? 24.682 3.975 2.764 1.00 76.88 693 GLU A CA 1
ATOM 5461 C C . GLU A 1 693 ? 24.091 2.824 1.937 1.00 76.88 693 GLU A C 1
ATOM 5463 O O . GLU A 1 693 ? 23.786 1.765 2.492 1.00 76.88 693 GLU A O 1
ATOM 5468 N N . TYR A 1 694 ? 23.966 3.006 0.620 1.00 84.44 694 TYR A N 1
ATOM 5469 C CA . TYR A 1 694 ? 23.530 1.975 -0.320 1.00 84.44 694 TYR A CA 1
ATOM 5470 C C . TYR A 1 694 ? 24.707 1.170 -0.882 1.00 84.44 694 TYR A C 1
ATOM 5472 O O . TYR A 1 694 ? 24.567 -0.020 -1.153 1.00 84.44 694 TYR A O 1
ATOM 5480 N N . THR A 1 695 ? 25.882 1.787 -1.047 1.00 81.62 695 THR A N 1
ATOM 5481 C CA . THR A 1 695 ? 27.067 1.095 -1.587 1.00 81.62 695 THR A CA 1
ATOM 5482 C C . THR A 1 695 ? 27.829 0.275 -0.546 1.00 81.62 695 THR A C 1
ATOM 5484 O O . THR A 1 695 ? 28.684 -0.522 -0.923 1.00 81.62 695 THR A O 1
ATOM 5487 N N . HIS A 1 696 ? 27.541 0.458 0.746 1.00 85.44 696 HIS A N 1
ATOM 5488 C CA . HIS A 1 696 ? 28.144 -0.300 1.848 1.00 85.44 696 HIS A CA 1
ATOM 5489 C C . HIS A 1 696 ? 27.061 -0.915 2.745 1.00 85.44 696 HIS A C 1
ATOM 5491 O O . HIS A 1 696 ? 26.939 -0.543 3.919 1.00 85.44 696 HIS A O 1
ATOM 5497 N N . PRO A 1 697 ? 26.238 -1.834 2.212 1.00 90.19 697 PRO A N 1
ATOM 5498 C CA . PRO A 1 697 ? 25.144 -2.385 2.983 1.00 90.19 697 PRO A CA 1
ATOM 5499 C C . PRO A 1 697 ? 25.652 -3.221 4.160 1.00 90.19 697 PRO A C 1
ATOM 5501 O O . PRO A 1 697 ? 26.718 -3.842 4.142 1.00 90.19 697 PRO A O 1
ATOM 5504 N N . ARG A 1 698 ? 24.846 -3.261 5.216 1.00 90.19 698 ARG A N 1
ATOM 5505 C CA . ARG A 1 698 ? 25.062 -4.106 6.381 1.00 90.19 698 ARG A CA 1
ATOM 5506 C C . ARG A 1 698 ? 24.500 -5.487 6.105 1.00 90.19 698 ARG A C 1
ATOM 5508 O O . ARG A 1 698 ? 23.304 -5.657 5.875 1.00 90.19 698 ARG A O 1
ATOM 5515 N N . ARG A 1 699 ? 25.360 -6.492 6.223 1.00 90.94 699 ARG A N 1
ATOM 5516 C CA . ARG A 1 699 ? 24.949 -7.891 6.203 1.00 90.94 699 ARG A CA 1
ATOM 5517 C C . ARG A 1 699 ? 24.371 -8.277 7.562 1.00 90.94 699 ARG A C 1
ATOM 5519 O O . ARG A 1 699 ? 25.088 -8.334 8.561 1.00 90.94 699 ARG A O 1
ATOM 5526 N N . LEU A 1 700 ? 23.073 -8.544 7.595 1.00 87.25 700 LEU A N 1
ATOM 5527 C CA . LEU A 1 700 ? 22.327 -8.911 8.794 1.00 87.25 700 LEU A CA 1
ATOM 5528 C C . LEU A 1 700 ? 21.835 -10.351 8.673 1.00 87.25 700 LEU A C 1
ATOM 5530 O O . LEU A 1 700 ? 21.465 -10.813 7.593 1.00 87.25 700 LEU A O 1
ATOM 5534 N N . ARG A 1 701 ? 21.859 -11.075 9.792 1.00 84.12 701 ARG A N 1
ATOM 5535 C CA . ARG A 1 701 ? 21.331 -12.436 9.865 1.00 84.12 701 ARG A CA 1
ATOM 5536 C C . ARG A 1 701 ? 19.873 -12.376 10.291 1.00 84.12 701 ARG A C 1
ATOM 5538 O O . ARG A 1 701 ? 19.593 -11.911 11.388 1.00 84.12 701 ARG A O 1
ATOM 5545 N N . TRP A 1 702 ? 18.972 -12.871 9.455 1.00 81.31 702 TRP A N 1
ATOM 5546 C CA . TRP A 1 702 ? 17.547 -12.977 9.758 1.00 81.31 702 TRP A CA 1
ATOM 5547 C C . TRP A 1 702 ? 17.182 -14.453 9.670 1.00 81.31 702 TRP A C 1
ATOM 5549 O O . TRP A 1 702 ? 17.053 -15.027 8.589 1.00 81.31 702 TRP A O 1
ATOM 5559 N N . GLY A 1 703 ? 17.155 -15.126 10.817 1.00 68.38 703 GLY A N 1
ATOM 5560 C CA . GLY A 1 703 ? 16.985 -16.571 10.831 1.00 68.38 703 GLY A CA 1
ATOM 5561 C C . GLY A 1 703 ? 18.213 -17.346 10.332 1.00 68.38 703 GLY A C 1
ATOM 5562 O O . GLY A 1 703 ? 19.348 -17.079 10.752 1.00 68.38 703 GLY A O 1
ATOM 5563 N N . PRO A 1 704 ? 18.022 -18.372 9.480 1.00 65.75 704 PRO A N 1
ATOM 5564 C CA . PRO A 1 704 ? 19.127 -19.155 8.937 1.00 65.75 704 PRO A CA 1
ATOM 5565 C C . PRO A 1 704 ? 19.890 -18.433 7.815 1.00 65.75 704 PRO A C 1
ATOM 5567 O O . PRO A 1 704 ? 20.981 -18.879 7.467 1.00 65.75 704 PRO A O 1
ATOM 5570 N N . GLN A 1 705 ? 19.349 -17.347 7.251 1.00 81.06 705 GLN A N 1
ATOM 5571 C CA . GLN A 1 705 ? 19.903 -16.669 6.076 1.00 81.06 705 GLN A CA 1
ATOM 5572 C C . GLN A 1 705 ? 20.505 -15.306 6.438 1.00 81.06 705 GLN A C 1
ATOM 5574 O O . GLN A 1 705 ? 20.154 -14.680 7.440 1.00 81.06 705 GLN A O 1
ATOM 5579 N N . TYR A 1 706 ? 21.450 -14.864 5.611 1.00 86.50 706 TYR A N 1
ATOM 5580 C CA . TYR A 1 706 ? 21.975 -13.506 5.645 1.00 86.50 706 TYR A CA 1
ATOM 5581 C C . TYR A 1 706 ? 21.392 -12.722 4.481 1.00 86.50 706 TYR A C 1
ATOM 5583 O O . TYR A 1 706 ? 21.343 -13.246 3.371 1.00 86.50 706 TYR A O 1
ATOM 5591 N N . SER A 1 707 ? 21.055 -11.463 4.733 1.00 89.88 707 SER A N 1
ATOM 5592 C CA . SER A 1 707 ? 20.681 -10.509 3.692 1.00 89.88 707 SER A CA 1
ATOM 5593 C C . SER A 1 707 ? 21.312 -9.155 3.969 1.00 89.88 707 SER A C 1
ATOM 5595 O O . SER A 1 707 ? 21.743 -8.864 5.090 1.00 89.88 707 SER A O 1
ATOM 5597 N N . GLU A 1 708 ? 21.410 -8.354 2.923 1.00 92.25 708 GLU A N 1
ATOM 5598 C CA . GLU A 1 708 ? 22.096 -7.072 2.931 1.00 92.25 708 GLU A CA 1
ATOM 5599 C C . GLU A 1 708 ? 21.078 -5.939 2.919 1.00 92.25 708 GLU A C 1
ATOM 5601 O O . GLU A 1 708 ? 20.061 -5.998 2.233 1.00 92.25 708 GLU A O 1
ATOM 5606 N N . TYR A 1 709 ? 21.334 -4.924 3.734 1.00 90.75 709 TYR A N 1
ATOM 5607 C CA . TYR A 1 709 ? 20.426 -3.804 3.937 1.00 90.75 709 TYR A CA 1
ATOM 5608 C C . TYR A 1 709 ? 21.207 -2.507 3.989 1.00 90.75 709 TYR A C 1
ATOM 5610 O O . TYR A 1 709 ? 22.345 -2.496 4.462 1.00 90.75 709 TYR A O 1
ATOM 5618 N N . SER A 1 710 ? 20.604 -1.406 3.556 1.00 89.50 710 SER A N 1
ATOM 5619 C CA . SER A 1 710 ? 21.212 -0.091 3.729 1.00 89.50 710 SER A CA 1
ATOM 5620 C C . SER A 1 710 ? 21.451 0.183 5.215 1.00 89.50 710 SER A C 1
ATOM 5622 O O . SER A 1 710 ? 20.817 -0.410 6.100 1.00 89.50 710 SER A O 1
ATOM 5624 N N . ILE A 1 711 ? 22.362 1.102 5.516 1.00 85.88 711 ILE A N 1
ATOM 5625 C CA . ILE A 1 711 ? 22.507 1.598 6.887 1.00 85.88 711 ILE A CA 1
ATOM 5626 C C . ILE A 1 711 ? 21.156 2.178 7.351 1.00 85.88 711 ILE A C 1
ATOM 5628 O O . ILE A 1 711 ? 20.383 2.699 6.551 1.00 85.88 711 ILE A O 1
ATOM 5632 N N . GLN A 1 712 ? 20.839 2.004 8.639 1.00 86.31 712 GLN A N 1
ATOM 5633 C CA . GLN A 1 712 ? 19.653 2.620 9.230 1.00 86.31 712 GLN A CA 1
ATOM 5634 C C . GLN A 1 712 ? 19.888 4.128 9.362 1.00 86.31 712 GLN A C 1
ATOM 5636 O O . GLN A 1 712 ? 20.799 4.532 10.090 1.00 86.31 712 GLN A O 1
ATOM 5641 N N . GLY A 1 713 ? 19.063 4.934 8.699 1.00 83.25 713 GLY A N 1
ATOM 5642 C CA . GLY A 1 713 ? 19.196 6.391 8.654 1.00 83.25 713 GLY A CA 1
ATOM 5643 C C . GLY A 1 713 ? 17.852 7.098 8.799 1.00 83.25 713 GLY A C 1
ATOM 5644 O O . GLY A 1 713 ? 16.810 6.528 8.485 1.00 83.25 713 GLY A O 1
ATOM 5645 N N . ASP A 1 714 ? 17.865 8.332 9.306 1.00 84.06 714 ASP A N 1
ATOM 5646 C CA . ASP A 1 714 ? 16.654 9.159 9.327 1.00 84.06 714 ASP A CA 1
ATOM 5647 C C . ASP A 1 714 ? 16.341 9.665 7.918 1.00 84.06 714 ASP A C 1
ATOM 5649 O O . ASP A 1 714 ? 17.246 9.929 7.124 1.00 84.06 714 ASP A O 1
ATOM 5653 N N . TRP A 1 715 ? 15.061 9.902 7.645 1.00 78.31 715 TRP A N 1
ATOM 5654 C CA . TRP A 1 715 ? 14.644 10.633 6.454 1.00 78.31 715 TRP A CA 1
ATOM 5655 C C . TRP A 1 715 ? 15.190 12.060 6.457 1.00 78.31 715 TRP A C 1
ATOM 5657 O O . TRP A 1 715 ? 14.931 12.832 7.383 1.00 78.31 715 TRP A O 1
ATOM 5667 N N . THR A 1 716 ? 15.927 12.421 5.408 1.00 77.56 716 THR A N 1
ATOM 5668 C CA . THR A 1 716 ? 16.530 13.754 5.263 1.00 77.56 716 THR A CA 1
ATOM 5669 C C . THR A 1 716 ? 15.476 14.826 5.238 1.00 77.56 716 THR A C 1
ATOM 5671 O O . THR A 1 716 ? 15.558 15.768 6.022 1.00 77.56 716 THR A O 1
ATOM 5674 N N . PHE A 1 717 ? 14.432 14.627 4.432 1.00 80.31 717 PHE A N 1
ATOM 5675 C CA . PHE A 1 717 ? 13.336 15.578 4.34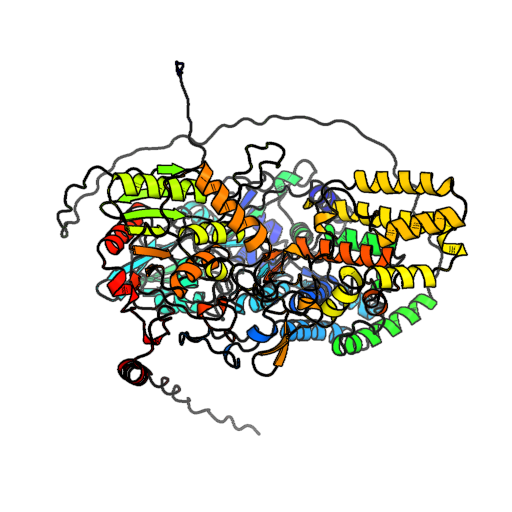9 1.00 80.31 717 PHE A CA 1
ATOM 5676 C C . PHE A 1 717 ? 12.683 15.803 5.726 1.00 80.31 717 PHE A C 1
ATOM 5678 O O . PHE A 1 717 ? 12.226 16.901 6.017 1.00 80.31 717 PHE A O 1
ATOM 5685 N N . CYS A 1 718 ? 12.692 14.822 6.646 1.00 87.06 718 CYS A N 1
ATOM 5686 C CA . CYS A 1 718 ? 12.220 15.062 8.011 1.00 87.06 718 CYS A CA 1
ATOM 5687 C C . CYS A 1 718 ? 13.054 16.157 8.690 1.00 87.06 718 CYS A C 1
ATOM 5689 O O . CYS A 1 718 ? 12.507 17.103 9.253 1.00 87.06 718 CYS A O 1
ATOM 5691 N N . ARG A 1 719 ? 14.383 16.067 8.615 1.00 84.44 719 ARG A N 1
ATOM 5692 C CA . ARG A 1 719 ? 15.285 17.022 9.270 1.00 84.44 719 ARG A CA 1
ATOM 5693 C C . ARG A 1 719 ? 15.411 18.351 8.542 1.00 84.44 719 ARG A C 1
ATOM 5695 O O . ARG A 1 719 ? 15.513 19.376 9.211 1.00 84.44 719 ARG A O 1
ATOM 5702 N N . GLU A 1 720 ? 15.457 18.320 7.218 1.00 83.31 720 GLU A N 1
ATOM 5703 C CA . GLU A 1 720 ? 15.742 19.485 6.379 1.00 83.31 720 GLU A CA 1
ATOM 5704 C C . GLU A 1 720 ? 14.474 20.252 6.003 1.00 83.31 720 GLU A C 1
ATOM 5706 O O . GLU A 1 720 ? 14.512 21.477 5.914 1.00 83.31 720 GLU A O 1
ATOM 5711 N N . GLU A 1 721 ? 13.338 19.565 5.883 1.00 82.81 721 GLU A N 1
ATOM 5712 C CA . GLU A 1 721 ? 12.074 20.177 5.473 1.00 82.81 721 GLU A CA 1
ATOM 5713 C C . GLU A 1 721 ? 11.074 20.196 6.628 1.00 82.81 721 GLU A C 1
ATOM 5715 O O . GLU A 1 721 ? 10.657 21.271 7.054 1.00 82.81 721 GLU A O 1
ATOM 5720 N N . VAL A 1 722 ? 10.730 19.045 7.216 1.00 86.25 722 VAL A N 1
ATOM 5721 C CA . VAL A 1 722 ? 9.651 18.963 8.217 1.00 86.25 722 VAL A CA 1
ATOM 5722 C C . VAL A 1 722 ? 9.991 19.758 9.471 1.00 86.25 722 VAL A C 1
ATOM 5724 O O . VAL A 1 722 ? 9.246 20.669 9.829 1.00 86.25 722 VAL A O 1
ATOM 5727 N N . LEU A 1 723 ? 11.101 19.461 10.154 1.00 90.19 723 LEU A N 1
ATOM 5728 C CA . LEU A 1 723 ? 11.418 20.108 11.434 1.00 90.19 723 LEU A CA 1
ATOM 5729 C C . LEU A 1 723 ? 11.532 21.644 11.323 1.00 90.19 723 LEU A C 1
ATOM 5731 O O . LEU A 1 723 ? 10.926 22.328 12.160 1.00 90.19 723 LEU A O 1
ATOM 5735 N N . PRO A 1 724 ? 12.255 22.221 10.335 1.00 89.56 724 PRO A N 1
ATOM 5736 C CA . PRO A 1 724 ? 12.345 23.671 10.186 1.00 89.56 724 PRO A CA 1
ATOM 5737 C C . PRO A 1 724 ? 11.000 24.282 9.796 1.00 89.56 724 PRO A C 1
ATOM 5739 O O . PRO A 1 724 ? 10.608 25.314 10.355 1.00 89.56 724 PRO A O 1
ATOM 5742 N N . ARG A 1 725 ? 10.252 23.618 8.905 1.00 87.44 725 ARG A N 1
ATOM 5743 C CA . ARG A 1 725 ? 8.939 24.083 8.461 1.00 87.44 725 ARG A CA 1
ATOM 5744 C C . ARG A 1 725 ? 7.928 24.099 9.597 1.00 87.44 725 ARG A C 1
ATOM 5746 O O . ARG A 1 725 ? 7.181 25.065 9.716 1.00 87.44 725 ARG A O 1
ATOM 5753 N N . MET A 1 726 ? 7.927 23.103 10.484 1.00 89.44 726 MET A N 1
ATOM 5754 C CA . MET A 1 726 ? 6.994 23.075 11.619 1.00 89.44 726 MET A CA 1
ATOM 5755 C C . MET A 1 726 ? 7.234 24.254 12.567 1.00 89.44 726 MET A C 1
ATOM 5757 O O . MET A 1 726 ? 6.283 24.888 13.023 1.00 89.44 726 MET A O 1
ATOM 5761 N N . ALA A 1 727 ? 8.499 24.612 12.805 1.00 89.44 727 ALA A N 1
ATOM 5762 C CA . ALA A 1 727 ? 8.851 25.784 13.606 1.00 89.44 727 ALA A CA 1
ATOM 5763 C C . ALA A 1 727 ? 8.434 27.109 12.936 1.00 89.44 727 ALA A C 1
ATOM 5765 O O . ALA A 1 727 ? 8.066 28.072 13.612 1.00 89.44 727 ALA A O 1
ATOM 5766 N N . GLU A 1 728 ? 8.485 27.197 11.607 1.00 89.12 728 GLU A N 1
ATOM 5767 C CA . GLU A 1 728 ? 7.957 28.341 10.857 1.00 89.12 728 GLU A CA 1
ATOM 5768 C C . GLU A 1 728 ? 6.428 28.433 10.952 1.00 89.12 728 GLU A C 1
ATOM 5770 O O . GLU A 1 728 ? 5.903 29.478 11.344 1.00 89.12 728 GLU A O 1
ATOM 5775 N N . ILE A 1 729 ? 5.722 27.334 10.663 1.00 86.00 729 ILE A N 1
ATOM 5776 C CA . ILE A 1 729 ? 4.257 27.255 10.726 1.00 86.00 729 ILE A CA 1
ATOM 5777 C C . ILE A 1 729 ? 3.773 27.616 12.134 1.00 86.00 729 ILE A C 1
ATOM 5779 O O . ILE A 1 729 ? 2.852 28.420 12.269 1.00 86.00 729 ILE A O 1
ATOM 5783 N N . GLN A 1 730 ? 4.423 27.098 13.179 1.00 90.88 730 GLN A N 1
ATOM 5784 C CA . GLN A 1 730 ? 4.117 27.436 14.569 1.00 90.88 730 GLN A CA 1
ATOM 5785 C C . GLN A 1 730 ? 4.193 28.943 14.823 1.00 90.88 730 GLN A C 1
ATOM 5787 O O . GLN A 1 730 ? 3.223 29.526 15.304 1.00 90.88 730 GLN A O 1
ATOM 5792 N N . ARG A 1 731 ? 5.305 29.595 14.457 1.00 91.06 731 ARG A N 1
ATOM 5793 C CA . ARG A 1 731 ? 5.485 31.045 14.657 1.00 91.06 731 ARG A CA 1
ATOM 5794 C C . ARG A 1 731 ? 4.432 31.878 13.930 1.00 91.06 731 ARG A C 1
ATOM 5796 O O . ARG A 1 731 ? 4.047 32.932 14.427 1.00 91.06 731 ARG A O 1
ATOM 5803 N N . ARG A 1 732 ? 3.979 31.411 12.765 1.00 88.88 732 ARG A N 1
ATOM 5804 C CA . ARG A 1 732 ? 2.980 32.095 11.938 1.00 88.88 732 ARG A CA 1
ATOM 5805 C C . ARG A 1 732 ? 1.550 31.905 12.453 1.00 88.88 732 ARG A C 1
ATOM 5807 O O . ARG A 1 732 ? 0.785 32.862 12.443 1.00 88.88 732 ARG A O 1
ATOM 5814 N N . ILE A 1 733 ? 1.180 30.687 12.857 1.00 86.81 733 ILE A N 1
ATOM 5815 C CA . ILE A 1 733 ? -0.217 30.312 13.146 1.00 86.81 733 ILE A CA 1
ATOM 5816 C C . ILE A 1 733 ? -0.574 30.459 14.626 1.00 86.81 733 ILE A C 1
ATOM 5818 O O . ILE A 1 733 ? -1.667 30.931 14.950 1.00 86.81 733 ILE A O 1
ATOM 5822 N N . ASP A 1 734 ? 0.311 30.040 15.530 1.00 88.56 734 ASP A N 1
ATOM 5823 C CA . ASP A 1 734 ? 0.102 30.161 16.973 1.00 88.56 734 ASP A CA 1
ATOM 5824 C C . ASP A 1 734 ? 1.424 30.514 17.665 1.00 88.56 734 ASP A C 1
ATOM 5826 O O . ASP A 1 734 ? 2.102 29.635 18.207 1.00 88.56 734 ASP A O 1
ATOM 5830 N N . PRO A 1 735 ? 1.823 31.801 17.667 1.00 90.00 735 PRO A N 1
ATOM 5831 C CA . PRO A 1 735 ? 3.052 32.236 18.331 1.00 90.00 735 PRO A CA 1
ATOM 5832 C C . PRO A 1 735 ? 3.019 31.972 19.840 1.00 90.00 735 PRO A C 1
ATOM 5834 O O . PRO A 1 735 ? 4.068 31.869 20.470 1.00 90.00 735 PRO A O 1
ATOM 5837 N N . GLU A 1 736 ? 1.823 31.831 20.415 1.00 93.12 736 GLU A N 1
ATOM 5838 C CA . GLU A 1 736 ? 1.633 31.475 21.815 1.00 93.12 736 GLU A CA 1
ATOM 5839 C C . GLU A 1 736 ? 1.674 29.964 22.068 1.00 93.12 736 GLU A C 1
ATOM 5841 O O . GLU A 1 736 ? 1.519 29.575 23.223 1.00 93.12 736 GLU A O 1
ATOM 5846 N N . TRP A 1 737 ? 1.826 29.113 21.047 1.00 94.12 737 TRP A N 1
ATOM 5847 C CA . TRP A 1 737 ? 1.895 27.660 21.217 1.00 94.12 737 TRP A CA 1
ATOM 5848 C C . TRP A 1 737 ? 2.919 27.278 22.287 1.00 94.12 737 TRP A C 1
ATOM 5850 O O . TRP A 1 737 ? 4.041 27.788 22.327 1.00 94.12 737 TRP A O 1
ATOM 5860 N N . GLN A 1 738 ? 2.529 26.354 23.158 1.00 91.94 738 GLN A N 1
ATOM 5861 C CA . GLN A 1 738 ? 3.351 25.893 24.267 1.00 91.94 738 GLN A CA 1
ATOM 5862 C C . GLN A 1 738 ? 3.758 24.441 24.029 1.00 91.94 738 GLN A C 1
ATOM 5864 O O . GLN A 1 738 ? 2.934 23.520 24.083 1.00 91.94 738 GLN A O 1
ATOM 5869 N N . ARG A 1 739 ? 5.058 24.230 23.797 1.00 91.19 739 ARG A N 1
ATOM 5870 C CA . ARG A 1 739 ? 5.655 22.891 23.805 1.00 91.19 739 ARG A CA 1
ATOM 5871 C C . ARG A 1 739 ? 5.436 22.250 25.176 1.00 91.19 739 ARG A C 1
ATOM 5873 O O . ARG A 1 739 ? 5.653 22.899 26.195 1.00 91.19 739 ARG A O 1
ATOM 5880 N N . GLY A 1 740 ? 4.990 20.996 25.200 1.00 90.38 740 GLY A N 1
ATOM 5881 C CA . GLY A 1 740 ? 4.715 20.280 26.450 1.00 90.38 740 GLY A CA 1
ATOM 5882 C C . GLY A 1 740 ? 3.468 20.755 27.211 1.00 90.38 740 GLY A C 1
ATOM 5883 O O . GLY A 1 740 ? 3.313 20.406 28.376 1.00 90.38 740 GLY A O 1
ATOM 5884 N N . TYR A 1 741 ? 2.569 21.528 26.584 1.00 96.56 741 TYR A N 1
ATOM 5885 C CA . TYR A 1 741 ? 1.310 21.960 27.211 1.00 96.56 741 TYR A CA 1
ATOM 5886 C C . TYR A 1 741 ? 0.436 20.792 27.696 1.00 96.56 741 TYR A C 1
ATOM 5888 O O . TYR A 1 741 ? -0.202 20.865 28.748 1.00 96.56 741 TYR A O 1
ATOM 5896 N N . TRP A 1 742 ? 0.378 19.720 26.904 1.00 97.44 742 TRP A N 1
ATOM 5897 C CA . TRP A 1 742 ? -0.422 18.546 27.220 1.00 97.44 742 TRP A CA 1
ATOM 5898 C C . TRP A 1 742 ? 0.246 17.753 28.342 1.00 97.44 742 TRP A C 1
ATOM 5900 O O . TRP A 1 742 ? 1.296 17.148 28.142 1.00 97.44 742 TRP A O 1
ATOM 5910 N N . SER A 1 743 ? -0.378 17.747 29.519 1.00 96.75 743 SER A N 1
ATOM 5911 C CA . SER A 1 743 ? 0.121 17.039 30.701 1.00 96.75 743 SER A CA 1
ATOM 5912 C C . SER A 1 743 ? -0.077 15.528 30.596 1.00 96.75 743 SER A C 1
ATOM 5914 O O . SER A 1 743 ? 0.703 14.758 31.152 1.00 96.75 743 SER A O 1
ATOM 5916 N N . LYS A 1 744 ? -1.126 15.100 29.881 1.00 97.69 744 LYS A N 1
ATOM 5917 C CA . LYS A 1 744 ? -1.422 13.697 29.585 1.00 97.69 744 LYS A CA 1
ATOM 5918 C C . LYS A 1 744 ? -1.933 13.570 28.152 1.00 97.69 744 LYS A C 1
ATOM 5920 O O . LYS A 1 744 ? -2.841 14.299 27.745 1.00 97.69 744 LYS A O 1
ATOM 5925 N N . ILE A 1 745 ? -1.387 12.607 27.420 1.00 98.38 745 ILE A N 1
ATOM 5926 C CA . ILE A 1 745 ? -1.793 12.271 26.054 1.00 98.38 745 ILE A CA 1
ATOM 5927 C C . ILE A 1 745 ? -2.319 10.837 26.068 1.00 98.38 745 ILE A C 1
ATOM 5929 O O . ILE A 1 745 ? -1.712 9.952 26.672 1.00 98.38 745 ILE A O 1
ATOM 5933 N N . ALA A 1 746 ? -3.442 10.602 25.407 1.00 98.56 746 ALA A N 1
ATOM 5934 C CA . ALA A 1 746 ? -3.961 9.270 25.143 1.00 98.56 746 ALA A CA 1
ATOM 5935 C C . ALA A 1 746 ? -4.159 9.074 23.642 1.00 98.56 746 ALA A C 1
ATOM 5937 O O . ALA A 1 746 ? -4.510 10.015 22.931 1.00 98.56 746 ALA A O 1
ATOM 5938 N N . ILE A 1 747 ? -3.960 7.845 23.175 1.00 98.44 747 ILE A N 1
ATOM 5939 C CA . ILE A 1 747 ? -4.296 7.432 21.809 1.00 98.44 747 ILE A CA 1
ATOM 5940 C C . ILE A 1 747 ? -5.368 6.348 21.868 1.00 98.44 747 ILE A C 1
ATOM 5942 O O . ILE A 1 747 ? -5.311 5.475 22.733 1.00 98.44 747 ILE A O 1
ATOM 5946 N N . LEU A 1 748 ? -6.335 6.397 20.961 1.00 97.88 748 LEU A N 1
ATOM 5947 C CA . LEU A 1 748 ? -7.372 5.384 20.799 1.00 97.88 748 LEU A CA 1
ATOM 5948 C C . LEU A 1 748 ? -7.334 4.840 19.375 1.00 97.88 748 LEU A C 1
ATOM 5950 O O . LEU A 1 748 ? -7.294 5.608 18.424 1.00 97.88 748 LEU A O 1
ATOM 5954 N N . THR A 1 749 ? -7.373 3.522 19.227 1.00 96.00 749 THR A N 1
ATOM 5955 C CA . THR A 1 749 ? -7.294 2.836 17.930 1.00 96.00 749 THR A CA 1
ATOM 5956 C C . THR A 1 749 ? -8.161 1.577 17.936 1.00 96.00 749 THR A C 1
ATOM 5958 O O . THR A 1 749 ? -8.370 0.951 18.974 1.00 96.00 749 THR A O 1
ATOM 5961 N N . ASP A 1 750 ? -8.685 1.198 16.780 1.00 93.06 750 ASP A N 1
ATOM 5962 C CA . ASP A 1 750 ? -9.314 -0.108 16.518 1.00 93.06 750 ASP A CA 1
ATOM 5963 C C . ASP A 1 750 ? -8.282 -1.168 16.106 1.00 93.06 750 ASP A C 1
ATOM 5965 O O . ASP A 1 750 ? -8.639 -2.288 15.744 1.00 93.06 750 ASP A O 1
ATOM 5969 N N . GLY A 1 751 ? -6.996 -0.816 16.144 1.00 91.56 751 GLY A N 1
ATOM 5970 C CA . GLY A 1 751 ? -5.912 -1.649 15.652 1.00 91.56 751 GLY A CA 1
ATOM 5971 C C . GLY A 1 751 ? -5.738 -1.602 14.128 1.00 91.56 751 GLY A C 1
ATOM 5972 O O . GLY A 1 751 ? -4.785 -2.190 13.631 1.00 91.56 751 GLY A O 1
ATOM 5973 N N . GLY A 1 752 ? -6.580 -0.868 13.391 1.00 89.81 752 GLY A N 1
ATOM 5974 C CA . GLY A 1 752 ? -6.442 -0.611 11.953 1.00 89.81 752 GLY A CA 1
ATOM 5975 C C . GLY A 1 752 ? -5.440 0.498 11.609 1.00 89.81 752 GLY A C 1
ATOM 5976 O O . GLY A 1 752 ? -5.183 0.739 10.431 1.00 89.81 752 GLY A O 1
ATOM 5977 N N . CYS A 1 753 ? -4.854 1.148 12.624 1.00 92.00 753 CYS A N 1
ATOM 5978 C CA . CYS A 1 753 ? -3.869 2.221 12.482 1.00 92.00 753 CYS A CA 1
ATOM 5979 C C . CYS A 1 753 ? -2.600 1.748 11.747 1.00 92.00 753 CYS A C 1
ATOM 5981 O O . CYS A 1 753 ? -1.686 1.180 12.349 1.00 92.00 753 CYS A O 1
ATOM 5983 N N . GLY A 1 754 ? -2.563 1.951 10.429 1.00 91.06 754 GLY A N 1
ATOM 5984 C CA . GLY A 1 754 ? -1.509 1.492 9.520 1.00 91.06 754 GLY A CA 1
ATOM 5985 C C . GLY A 1 754 ? -0.630 2.622 8.982 1.00 91.06 754 GLY A C 1
ATOM 5986 O O . GLY A 1 754 ? -0.884 3.802 9.221 1.00 91.06 754 GLY A O 1
ATOM 5987 N N . SER A 1 755 ? 0.435 2.275 8.263 1.00 90.62 755 SER A N 1
ATOM 5988 C CA . SER A 1 755 ? 1.344 3.201 7.575 1.00 90.62 755 SER A CA 1
ATOM 5989 C C . SER A 1 755 ? 1.747 4.429 8.429 1.00 90.62 755 SER A C 1
ATOM 5991 O O . SER A 1 755 ? 2.251 4.287 9.546 1.00 90.62 755 SER A O 1
ATOM 5993 N N . ALA A 1 756 ? 1.515 5.651 7.939 1.00 91.81 756 ALA A N 1
ATOM 5994 C CA . ALA A 1 756 ? 1.768 6.907 8.645 1.00 91.81 756 ALA A CA 1
ATOM 5995 C C . ALA A 1 756 ? 1.082 6.989 10.026 1.00 91.81 756 ALA A C 1
ATOM 5997 O O . ALA A 1 756 ? 1.668 7.514 10.974 1.00 91.81 756 ALA A O 1
ATOM 5998 N N . CYS A 1 757 ? -0.117 6.413 10.183 1.00 94.50 757 CYS A N 1
ATOM 5999 C CA . CYS A 1 757 ? -0.778 6.330 11.485 1.00 94.50 757 CYS A CA 1
ATOM 6000 C C . CYS A 1 757 ? 0.019 5.474 12.460 1.00 94.50 757 CYS A C 1
ATOM 6002 O O . CYS A 1 757 ? 0.247 5.899 13.592 1.00 94.50 757 CYS A O 1
ATOM 6004 N N . SER A 1 758 ? 0.487 4.302 12.015 1.00 93.94 758 SER A N 1
ATOM 6005 C CA . SER A 1 758 ? 1.329 3.426 12.832 1.00 93.94 758 SER A CA 1
ATOM 6006 C C . SER A 1 758 ? 2.570 4.170 13.318 1.00 93.94 758 SER A C 1
ATOM 6008 O O . SER A 1 758 ? 2.852 4.147 14.513 1.00 93.94 758 SER A O 1
ATOM 6010 N N . MET A 1 759 ? 3.254 4.911 12.438 1.00 92.75 759 MET A N 1
ATOM 6011 C CA . MET A 1 759 ? 4.423 5.710 12.827 1.00 92.75 759 MET A CA 1
ATOM 6012 C C . MET A 1 759 ? 4.094 6.751 13.903 1.00 92.75 759 MET A C 1
ATOM 6014 O O . MET A 1 759 ? 4.823 6.859 14.887 1.00 92.75 759 MET A O 1
ATOM 6018 N N . PHE A 1 760 ? 2.981 7.473 13.762 1.00 95.19 760 PHE A N 1
ATOM 6019 C CA . PHE A 1 760 ? 2.536 8.451 14.757 1.00 95.19 760 PHE A CA 1
ATOM 6020 C C . PHE A 1 760 ? 2.152 7.799 16.096 1.00 95.19 760 PHE A C 1
ATOM 6022 O O . PHE A 1 760 ? 2.647 8.184 17.157 1.00 95.19 760 PHE A O 1
ATOM 6029 N N . ALA A 1 761 ? 1.287 6.784 16.059 1.00 96.31 761 ALA A N 1
ATOM 6030 C CA . ALA A 1 761 ? 0.781 6.099 17.245 1.00 96.31 761 ALA A CA 1
ATOM 6031 C C . ALA A 1 761 ? 1.904 5.398 18.022 1.00 96.31 761 ALA A C 1
ATOM 6033 O O . ALA A 1 761 ? 1.994 5.525 19.246 1.00 96.31 761 ALA A O 1
ATOM 6034 N N . MET A 1 762 ? 2.779 4.684 17.310 1.00 95.00 762 MET A N 1
ATOM 6035 C CA . MET A 1 762 ? 3.914 3.975 17.898 1.00 95.00 762 MET A CA 1
ATOM 6036 C C . MET A 1 762 ? 4.988 4.931 18.399 1.00 95.00 762 MET A C 1
ATOM 6038 O O . MET A 1 762 ? 5.518 4.686 19.478 1.00 95.00 762 MET A O 1
ATOM 6042 N N . GLY A 1 763 ? 5.219 6.045 17.696 1.00 94.19 763 GLY A N 1
ATOM 6043 C CA . GLY A 1 763 ? 5.989 7.186 18.191 1.00 94.19 763 GLY A CA 1
ATOM 6044 C C . GLY A 1 763 ? 5.587 7.556 19.607 1.00 94.19 763 GLY A C 1
ATOM 6045 O O . GLY A 1 763 ? 6.361 7.432 20.556 1.00 94.19 763 GLY A O 1
ATOM 6046 N N . LEU A 1 764 ? 4.327 7.943 19.779 1.00 96.12 764 LEU A N 1
ATOM 6047 C CA . LEU A 1 764 ? 3.836 8.390 21.077 1.00 96.12 764 LEU A CA 1
ATOM 6048 C C . LEU A 1 764 ? 3.867 7.290 22.147 1.00 96.12 764 LEU A C 1
ATOM 6050 O O . LEU A 1 764 ? 4.229 7.569 23.292 1.00 96.12 764 LEU A O 1
ATOM 6054 N N . GLN A 1 765 ? 3.499 6.055 21.798 1.00 96.12 765 GLN A N 1
ATOM 6055 C CA . GLN A 1 765 ? 3.475 4.948 22.753 1.00 96.12 765 GLN A CA 1
ATOM 6056 C C . GLN A 1 765 ? 4.881 4.530 23.197 1.00 96.12 765 GLN A C 1
ATOM 6058 O O . GLN A 1 765 ? 5.141 4.441 24.396 1.00 96.12 765 GLN A O 1
ATOM 6063 N N . LEU A 1 766 ? 5.788 4.258 22.259 1.00 94.81 766 LEU A N 1
ATOM 6064 C CA . LEU A 1 766 ? 7.097 3.675 22.561 1.00 94.81 766 LEU A CA 1
ATOM 6065 C C . LEU A 1 766 ? 8.036 4.666 23.254 1.00 94.81 766 LEU A C 1
ATOM 6067 O O . LEU A 1 766 ? 8.854 4.252 24.070 1.00 94.81 766 LEU A O 1
ATOM 6071 N N . TYR A 1 767 ? 7.885 5.969 23.001 1.00 93.12 767 TYR A N 1
ATOM 6072 C CA . TYR A 1 767 ? 8.595 7.007 23.758 1.00 93.12 767 TYR A CA 1
ATOM 6073 C C . TYR A 1 767 ? 7.941 7.336 25.109 1.00 93.12 767 TYR A C 1
ATOM 6075 O O . TYR A 1 767 ? 8.383 8.255 25.799 1.00 93.12 767 TYR A O 1
ATOM 6083 N N . GLY A 1 768 ? 6.879 6.617 25.494 1.00 93.50 768 GLY A N 1
ATOM 6084 C CA . GLY A 1 768 ? 6.151 6.832 26.745 1.00 93.50 768 GLY A CA 1
ATOM 6085 C C . GLY A 1 768 ? 5.487 8.208 26.837 1.00 93.50 768 GLY A C 1
ATOM 6086 O O . GLY A 1 768 ? 5.302 8.731 27.934 1.00 93.50 768 GLY A O 1
ATOM 6087 N N . LYS A 1 769 ? 5.156 8.817 25.691 1.00 95.31 769 LYS A N 1
ATOM 6088 C CA . LYS A 1 769 ? 4.478 10.117 25.611 1.00 95.31 769 LYS A CA 1
ATOM 6089 C C . LYS A 1 769 ? 2.961 9.987 25.699 1.00 95.31 769 LYS A C 1
ATOM 6091 O O . LYS A 1 769 ? 2.318 10.943 26.123 1.00 95.31 769 LYS A O 1
ATOM 6096 N N . ALA A 1 770 ? 2.388 8.838 25.327 1.00 97.12 770 ALA A N 1
ATOM 6097 C CA . ALA A 1 770 ? 0.946 8.619 25.378 1.00 97.12 770 ALA A CA 1
ATOM 6098 C C . ALA A 1 770 ? 0.526 7.261 25.951 1.00 97.12 770 ALA A C 1
ATOM 6100 O O . ALA A 1 770 ? 1.140 6.223 25.698 1.00 97.12 770 ALA A O 1
ATOM 6101 N N . THR A 1 771 ? -0.617 7.264 26.637 1.00 98.06 771 THR A N 1
ATOM 6102 C CA . THR A 1 771 ? -1.324 6.047 27.043 1.00 98.06 771 THR A CA 1
ATOM 6103 C C . THR A 1 771 ? -2.184 5.540 25.893 1.00 98.06 771 THR A C 1
ATOM 6105 O O . THR A 1 771 ? -3.183 6.148 25.516 1.00 98.06 771 THR A O 1
ATOM 6108 N N . ALA A 1 772 ? -1.791 4.406 25.330 1.00 98.00 772 ALA A N 1
ATOM 6109 C CA . ALA A 1 772 ? -2.544 3.728 24.285 1.00 98.00 772 ALA A CA 1
ATOM 6110 C C . ALA A 1 772 ? -3.737 2.894 24.774 1.00 98.00 772 ALA A C 1
ATOM 6112 O O . ALA A 1 772 ? -3.585 2.029 25.642 1.00 98.00 772 ALA A O 1
ATOM 6113 N N . TYR A 1 773 ? -4.880 3.107 24.124 1.00 98.25 773 TYR A N 1
ATOM 6114 C CA . TYR A 1 773 ? -6.124 2.362 24.265 1.00 98.25 773 TYR A CA 1
ATOM 6115 C C . TYR A 1 773 ? -6.497 1.698 22.943 1.00 98.25 773 TYR A C 1
ATOM 6117 O O . TYR A 1 773 ? -6.407 2.315 21.882 1.00 98.25 773 TYR A O 1
ATOM 6125 N N . THR A 1 774 ? -6.969 0.460 23.009 1.00 97.06 774 THR A N 1
ATOM 6126 C CA . THR A 1 774 ? -7.620 -0.209 21.876 1.00 97.06 774 THR A CA 1
ATOM 6127 C C . THR A 1 774 ? -9.069 -0.546 22.200 1.00 97.06 774 THR A C 1
ATOM 6129 O O . THR A 1 774 ? -9.433 -0.589 23.372 1.00 97.06 774 THR A O 1
ATOM 6132 N N . PHE A 1 775 ? -9.902 -0.810 21.195 1.00 95.38 775 PHE A N 1
ATOM 6133 C CA . PHE A 1 775 ? -11.269 -1.305 21.390 1.00 95.38 775 PHE A CA 1
ATOM 6134 C C . PHE A 1 775 ? -11.666 -2.287 20.284 1.00 95.38 775 PHE A C 1
ATOM 6136 O O . PHE A 1 775 ? -11.080 -2.275 19.203 1.00 95.38 775 PHE A O 1
ATOM 6143 N N . GLY A 1 776 ? -12.677 -3.110 20.535 1.00 92.88 776 GLY A N 1
ATOM 6144 C CA . GLY A 1 776 ? -13.185 -4.086 19.576 1.00 92.88 776 GLY A CA 1
ATOM 6145 C C . GLY A 1 776 ? -12.525 -5.464 19.702 1.00 92.88 776 GLY A C 1
ATOM 6146 O O . GLY A 1 776 ? -12.199 -5.889 20.802 1.00 92.88 776 GLY A O 1
ATOM 6147 N N . GLY A 1 777 ? -12.349 -6.197 18.600 1.00 92.50 777 GLY A N 1
ATOM 6148 C CA . GLY A 1 777 ? -11.665 -7.500 18.599 1.00 92.50 777 GLY A CA 1
ATOM 6149 C C . GLY A 1 777 ? -12.328 -8.562 19.493 1.00 92.50 777 GLY A C 1
ATOM 6150 O O . GLY A 1 777 ? -13.552 -8.583 19.649 1.00 92.50 777 GLY A O 1
ATOM 6151 N N . LEU A 1 778 ? -11.532 -9.481 20.051 1.00 94.31 778 LEU A N 1
ATOM 6152 C CA . LEU A 1 778 ? -12.012 -10.459 21.033 1.00 94.31 778 LEU A CA 1
ATOM 6153 C C . LEU A 1 778 ? -11.907 -9.916 22.462 1.00 94.31 778 LEU A C 1
ATOM 6155 O O . LEU A 1 778 ? -10.862 -9.404 22.868 1.00 94.31 778 LEU A O 1
ATOM 6159 N N . ALA A 1 779 ? -12.959 -10.112 23.255 1.00 92.12 779 ALA A N 1
ATOM 6160 C CA . ALA A 1 779 ? -12.983 -9.720 24.659 1.00 92.12 779 ALA A CA 1
ATOM 6161 C C . ALA A 1 779 ? -11.823 -10.353 25.443 1.00 92.12 779 ALA A C 1
ATOM 6163 O O . ALA A 1 779 ? -11.495 -11.523 25.262 1.00 92.12 779 ALA A O 1
ATOM 6164 N N . HIS A 1 780 ? -11.225 -9.574 26.344 1.00 90.81 780 HIS A N 1
ATOM 6165 C CA . HIS A 1 780 ? -10.103 -9.971 27.210 1.00 90.81 780 HIS A CA 1
ATOM 6166 C C . HIS A 1 780 ? -8.820 -10.419 26.494 1.00 90.81 780 HIS A C 1
ATOM 6168 O O . HIS A 1 780 ? -7.907 -10.931 27.145 1.00 90.81 780 HIS A O 1
ATOM 6174 N N . HIS A 1 781 ? -8.711 -10.200 25.184 1.00 93.44 781 HIS A N 1
ATOM 6175 C CA . HIS A 1 781 ? -7.475 -10.428 24.454 1.00 93.44 781 HIS A CA 1
ATOM 6176 C C . HIS A 1 781 ? -6.730 -9.107 24.199 1.00 93.44 781 HIS A C 1
ATOM 6178 O O . HIS A 1 781 ? -7.356 -8.060 24.018 1.00 93.44 781 HIS A O 1
ATOM 6184 N N . PRO A 1 782 ? -5.385 -9.129 24.185 1.00 92.88 782 PRO A N 1
ATOM 6185 C CA . PRO A 1 782 ? -4.602 -7.979 23.757 1.00 92.88 782 PRO A CA 1
ATOM 6186 C C . PRO A 1 782 ? -4.868 -7.690 22.278 1.00 92.88 782 PRO A C 1
ATOM 6188 O O . PRO A 1 782 ? -5.085 -8.605 21.482 1.00 92.88 782 PRO A O 1
ATOM 6191 N N . MET A 1 783 ? -4.803 -6.417 21.907 1.00 94.12 783 MET A N 1
ATOM 6192 C CA . MET A 1 783 ? -4.775 -5.999 20.512 1.00 94.12 783 MET A CA 1
ATOM 6193 C C . MET A 1 783 ? -3.621 -5.024 20.311 1.00 94.12 783 MET A C 1
ATOM 6195 O O . MET A 1 783 ? -3.379 -4.152 21.156 1.00 94.12 783 MET A O 1
ATOM 6199 N N . THR A 1 784 ? -2.895 -5.195 19.208 1.00 93.56 784 THR A N 1
ATOM 6200 C CA . THR A 1 784 ? -1.812 -4.286 18.839 1.00 93.56 784 THR A CA 1
ATOM 6201 C C . THR A 1 784 ? -2.399 -2.935 18.428 1.00 93.56 784 THR A C 1
ATOM 6203 O O . THR A 1 784 ? -3.431 -2.857 17.759 1.00 93.56 784 THR A O 1
ATOM 6206 N N . VAL A 1 785 ? -1.749 -1.852 18.846 1.00 93.00 785 VAL A N 1
ATOM 6207 C CA . VAL A 1 785 ? -2.210 -0.470 18.602 1.00 93.00 785 VAL A CA 1
ATOM 6208 C C . VAL A 1 785 ? -2.072 -0.063 17.131 1.00 93.00 785 VAL A C 1
ATOM 6210 O O . VAL A 1 785 ? -2.849 0.752 16.635 1.00 93.00 785 VAL A O 1
ATOM 6213 N N . SER A 1 786 ? -1.109 -0.645 16.421 1.00 90.88 786 SER A N 1
ATOM 6214 C CA . SER A 1 786 ? -0.872 -0.382 15.004 1.00 90.88 786 SER A CA 1
ATOM 6215 C C . SER A 1 786 ? -0.720 -1.666 14.197 1.00 90.88 786 SER A C 1
ATOM 6217 O O . SER A 1 786 ? -0.414 -2.716 14.757 1.00 90.88 786 SER A O 1
ATOM 6219 N N . ALA A 1 787 ? -0.970 -1.593 12.897 1.00 84.38 787 ALA A N 1
ATOM 6220 C CA . ALA A 1 787 ? -1.203 -2.777 12.077 1.00 84.38 787 ALA A CA 1
ATOM 6221 C C . ALA A 1 787 ? -0.019 -3.141 11.161 1.00 84.38 787 ALA A C 1
ATOM 6223 O O . ALA A 1 787 ? 0.375 -4.301 11.077 1.00 84.38 787 ALA A O 1
ATOM 6224 N N . PHE A 1 788 ? 0.569 -2.139 10.504 1.00 84.81 788 PHE A N 1
ATOM 6225 C CA . PHE A 1 788 ? 1.757 -2.240 9.649 1.00 84.81 788 PHE A CA 1
ATOM 6226 C C . PHE A 1 788 ? 2.472 -0.882 9.622 1.00 84.81 788 PHE A C 1
ATOM 6228 O O . PHE A 1 788 ? 1.829 0.153 9.809 1.00 84.81 788 PHE A O 1
ATOM 6235 N N . THR A 1 789 ? 3.795 -0.866 9.433 1.00 77.44 789 THR A N 1
ATOM 6236 C CA . THR A 1 789 ? 4.604 0.361 9.587 1.00 77.44 789 THR A CA 1
ATOM 6237 C C . THR A 1 789 ? 4.429 1.294 8.404 1.00 77.44 789 THR A C 1
ATOM 6239 O O . THR A 1 789 ? 4.187 0.847 7.290 1.00 77.44 789 THR A O 1
ATOM 6242 N N . GLY A 1 790 ? 4.629 2.594 8.623 1.00 65.38 790 GLY A N 1
ATOM 6243 C CA . GLY A 1 790 ? 4.803 3.557 7.535 1.00 65.38 790 GLY A CA 1
ATOM 6244 C C . GLY A 1 790 ? 6.051 3.285 6.703 1.00 65.38 790 GLY A C 1
ATOM 6245 O O . GLY A 1 790 ? 6.951 2.560 7.123 1.00 65.38 790 GLY A O 1
ATOM 6246 N N . GLY A 1 791 ? 6.050 3.851 5.504 1.00 66.56 791 GLY A N 1
ATOM 6247 C CA . GLY A 1 791 ? 6.999 3.598 4.426 1.00 66.56 791 GLY A CA 1
ATOM 6248 C C . GLY A 1 791 ? 6.271 3.759 3.093 1.00 66.56 791 GLY A C 1
ATOM 6249 O O . GLY A 1 791 ? 5.038 3.704 3.057 1.00 66.56 791 GLY A O 1
ATOM 6250 N N . ASN A 1 792 ? 6.999 3.997 2.003 1.00 68.69 792 ASN A N 1
ATOM 6251 C CA . ASN A 1 792 ? 6.359 4.071 0.693 1.00 68.69 792 ASN A CA 1
ATOM 6252 C C . ASN A 1 792 ? 5.796 2.697 0.300 1.00 68.69 792 ASN A C 1
ATOM 6254 O O . ASN A 1 792 ? 6.541 1.719 0.191 1.00 68.69 792 ASN A O 1
ATOM 6258 N N . VAL A 1 793 ? 4.477 2.640 0.097 1.00 76.50 793 VAL A N 1
ATOM 6259 C CA . VAL A 1 793 ? 3.814 1.516 -0.570 1.00 76.50 793 VAL A CA 1
ATOM 6260 C C . VAL A 1 793 ? 3.989 1.714 -2.053 1.00 76.50 793 VAL A C 1
ATOM 6262 O O . VAL A 1 793 ? 3.346 2.574 -2.658 1.00 76.50 793 VAL A O 1
ATOM 6265 N N . GLU A 1 794 ? 4.855 0.907 -2.637 1.00 80.38 794 GLU A N 1
ATOM 6266 C CA . GLU A 1 794 ? 5.145 1.026 -4.048 1.00 80.38 794 GLU A CA 1
ATOM 6267 C C . GLU A 1 794 ? 4.252 0.074 -4.836 1.00 80.38 794 GLU A C 1
ATOM 6269 O O . GLU A 1 794 ? 4.336 -1.152 -4.722 1.00 80.38 794 GLU A O 1
ATOM 6274 N N . ASN A 1 795 ? 3.346 0.654 -5.629 1.00 84.56 795 ASN A N 1
ATOM 6275 C CA . ASN A 1 795 ? 2.519 -0.113 -6.547 1.00 84.56 795 ASN A CA 1
ATOM 6276 C C . ASN A 1 795 ? 3.372 -0.570 -7.730 1.00 84.56 795 ASN A C 1
ATOM 6278 O O . ASN A 1 795 ? 3.938 0.252 -8.453 1.00 84.56 795 ASN A O 1
ATOM 6282 N N . TYR A 1 796 ? 3.400 -1.879 -7.961 1.00 83.69 796 TYR A N 1
ATOM 6283 C CA . TYR A 1 796 ? 4.149 -2.536 -9.026 1.00 83.69 796 TYR A CA 1
ATOM 6284 C C . TYR A 1 796 ? 3.917 -1.868 -10.389 1.00 83.69 796 TYR A C 1
ATOM 6286 O O . TYR A 1 796 ? 4.866 -1.544 -11.098 1.00 83.69 796 TYR A O 1
ATOM 6294 N N . ALA A 1 797 ? 2.657 -1.589 -10.730 1.00 80.81 797 ALA A N 1
ATOM 6295 C CA . ALA A 1 797 ? 2.258 -1.003 -12.009 1.00 80.81 797 ALA A CA 1
ATOM 6296 C C . ALA A 1 797 ? 2.588 0.496 -12.143 1.00 80.81 797 ALA A C 1
ATOM 6298 O O . ALA A 1 797 ? 2.394 1.067 -13.222 1.00 80.81 797 ALA A O 1
ATOM 6299 N N . ARG A 1 798 ? 3.055 1.142 -11.065 1.00 80.69 798 ARG A N 1
ATOM 6300 C CA . ARG A 1 798 ? 3.526 2.535 -11.045 1.00 80.69 798 ARG A CA 1
ATOM 6301 C C . ARG A 1 798 ? 5.048 2.624 -10.954 1.00 80.69 798 ARG A C 1
ATOM 6303 O O . ARG A 1 798 ? 5.631 3.463 -11.631 1.00 80.69 798 ARG A O 1
ATOM 6310 N N . VAL A 1 799 ? 5.671 1.786 -10.132 1.00 83.56 799 VAL A N 1
ATOM 6311 C CA . VAL A 1 799 ? 7.108 1.846 -9.835 1.00 83.56 799 VAL A CA 1
ATOM 6312 C C . VAL A 1 799 ? 7.953 1.186 -10.899 1.00 83.56 799 VAL A C 1
ATOM 6314 O O . VAL A 1 799 ? 8.872 1.820 -11.407 1.00 83.56 799 VAL A O 1
ATOM 6317 N N . TRP A 1 800 ? 7.636 -0.043 -11.303 1.00 84.19 800 TRP A N 1
ATOM 6318 C CA . TRP A 1 800 ? 8.473 -0.745 -12.276 1.00 84.19 800 TRP A CA 1
ATOM 6319 C C . TRP A 1 800 ? 8.597 -0.043 -13.620 1.00 84.19 800 TRP A C 1
ATOM 6321 O O . TRP A 1 800 ? 9.717 0.027 -14.114 1.00 84.19 800 TRP A O 1
ATOM 6331 N N . PRO A 1 801 ? 7.535 0.566 -14.179 1.00 83.81 801 PRO A N 1
ATOM 6332 C CA . PRO A 1 801 ? 7.677 1.380 -15.382 1.00 83.81 801 PRO A CA 1
ATOM 6333 C C . PRO A 1 801 ? 8.700 2.521 -15.225 1.00 83.81 801 PRO A C 1
ATOM 6335 O O . PRO A 1 801 ? 9.449 2.799 -16.157 1.00 83.81 801 PRO A O 1
ATOM 6338 N N . LYS A 1 802 ? 8.797 3.140 -14.038 1.00 86.19 802 LYS A N 1
ATOM 6339 C CA . LYS A 1 802 ? 9.798 4.181 -13.747 1.00 86.19 802 LYS A CA 1
ATOM 6340 C C . LYS A 1 802 ? 11.201 3.613 -13.589 1.00 86.19 802 LYS A C 1
ATOM 6342 O O . LYS A 1 802 ? 12.134 4.193 -14.131 1.00 86.19 802 LYS A O 1
ATOM 6347 N N . ILE A 1 803 ? 11.365 2.491 -12.878 1.00 86.62 803 ILE A N 1
ATOM 6348 C CA . ILE A 1 803 ? 12.686 1.853 -12.755 1.00 86.62 803 ILE A CA 1
ATOM 6349 C C . ILE A 1 803 ? 13.159 1.381 -14.136 1.00 86.62 803 ILE A C 1
ATOM 6351 O O . ILE A 1 803 ? 14.309 1.602 -14.488 1.00 86.62 803 ILE A O 1
ATOM 6355 N N . ASN A 1 804 ? 12.267 0.816 -14.952 1.00 83.88 804 ASN A N 1
ATOM 6356 C CA . ASN A 1 804 ? 12.554 0.405 -16.324 1.00 83.88 804 ASN A CA 1
ATOM 6357 C C . ASN A 1 804 ? 12.994 1.600 -17.190 1.00 83.88 804 ASN A C 1
ATOM 6359 O O . ASN A 1 804 ? 14.050 1.547 -17.817 1.00 83.88 804 ASN A O 1
ATOM 6363 N N . LEU A 1 805 ? 12.262 2.720 -17.148 1.00 85.88 805 LEU A N 1
ATOM 6364 C CA . LEU A 1 805 ? 12.669 3.943 -17.841 1.00 85.88 805 LEU A CA 1
ATOM 6365 C C . LEU A 1 805 ? 14.034 4.448 -17.353 1.00 85.88 805 LEU A C 1
ATOM 6367 O O . LEU A 1 805 ? 14.910 4.732 -18.166 1.00 85.88 805 LEU A O 1
ATOM 6371 N N . ALA A 1 806 ? 14.240 4.517 -16.036 1.00 89.50 806 ALA A N 1
ATOM 6372 C CA . ALA A 1 806 ? 15.513 4.911 -15.444 1.00 89.50 806 ALA A CA 1
ATOM 6373 C C . ALA A 1 806 ? 16.654 3.964 -15.869 1.00 89.50 806 ALA A C 1
ATOM 6375 O O . ALA A 1 806 ? 17.773 4.413 -16.099 1.00 89.50 806 ALA A O 1
ATOM 6376 N N . ALA A 1 807 ? 16.384 2.667 -16.036 1.00 88.00 807 ALA A N 1
ATOM 6377 C CA . ALA A 1 807 ? 17.363 1.686 -16.500 1.00 88.00 807 ALA A CA 1
ATOM 6378 C C . ALA A 1 807 ? 17.757 1.955 -17.954 1.00 88.00 807 ALA A C 1
ATOM 6380 O O . ALA A 1 807 ? 18.944 2.039 -18.269 1.00 88.00 807 ALA A O 1
ATOM 6381 N N . HIS A 1 808 ? 16.768 2.144 -18.833 1.00 87.69 808 HIS A N 1
ATOM 6382 C CA . HIS A 1 808 ? 17.008 2.422 -20.247 1.00 87.69 808 HIS A CA 1
ATOM 6383 C C . HIS A 1 808 ? 17.699 3.765 -20.467 1.00 87.69 808 HIS A C 1
ATOM 6385 O O . HIS A 1 808 ? 18.606 3.839 -21.290 1.00 87.69 808 HIS A O 1
ATOM 6391 N N . LEU A 1 809 ? 17.337 4.804 -19.713 1.00 91.00 809 LEU A N 1
ATOM 6392 C CA . LEU A 1 809 ? 18.015 6.101 -19.759 1.00 91.00 809 LEU A CA 1
ATOM 6393 C C . LEU A 1 809 ? 19.478 5.985 -19.310 1.00 91.00 809 LEU A C 1
ATOM 6395 O O . LEU A 1 809 ? 20.369 6.528 -19.963 1.00 91.00 809 LEU A O 1
ATOM 6399 N N . GLY A 1 810 ? 19.742 5.231 -18.239 1.00 91.62 810 GLY A N 1
ATOM 6400 C CA . GLY A 1 810 ? 21.099 4.986 -17.750 1.00 91.62 810 GLY A CA 1
ATOM 6401 C C . GLY A 1 810 ? 21.929 4.171 -18.743 1.00 91.62 810 GLY A C 1
ATOM 6402 O O . GLY A 1 810 ? 23.088 4.493 -19.009 1.00 91.62 810 GLY A O 1
ATOM 6403 N N . HIS A 1 811 ? 21.334 3.145 -19.350 1.00 91.12 811 HIS A N 1
ATOM 6404 C CA . HIS A 1 811 ? 21.975 2.356 -20.399 1.00 91.12 811 HIS A CA 1
ATOM 6405 C C . HIS A 1 811 ? 22.269 3.192 -21.647 1.00 91.12 811 HIS A C 1
ATOM 6407 O O . HIS A 1 811 ? 23.392 3.166 -22.149 1.00 91.12 811 HIS A O 1
ATOM 6413 N N . TRP A 1 812 ? 21.284 3.957 -22.124 1.00 92.31 812 TRP A N 1
ATOM 6414 C CA . TRP A 1 812 ? 21.407 4.833 -23.287 1.00 92.31 812 TRP A CA 1
ATOM 6415 C C . TRP A 1 812 ? 22.558 5.824 -23.110 1.00 92.31 812 TRP A C 1
ATOM 6417 O O . TRP A 1 812 ? 23.449 5.904 -23.953 1.00 92.31 812 TRP A O 1
ATOM 6427 N N . ALA A 1 813 ? 22.594 6.507 -21.967 1.00 93.31 813 ALA A N 1
ATOM 6428 C CA . ALA A 1 813 ? 23.583 7.540 -21.685 1.00 93.31 813 ALA A CA 1
ATOM 6429 C C . ALA A 1 813 ? 25.004 7.003 -21.473 1.00 93.31 813 ALA A C 1
ATOM 6431 O O . ALA A 1 813 ? 25.983 7.719 -21.677 1.00 93.31 813 ALA A O 1
ATOM 6432 N N . THR A 1 814 ? 25.128 5.744 -21.056 1.00 93.62 814 THR A N 1
ATOM 6433 C CA . THR A 1 814 ? 26.424 5.078 -20.860 1.00 93.62 814 THR A CA 1
ATOM 6434 C C . THR A 1 814 ? 26.817 4.211 -22.054 1.00 93.62 814 THR A C 1
ATOM 6436 O O . THR A 1 814 ? 27.823 3.505 -21.988 1.00 93.62 814 THR A O 1
ATOM 6439 N N . PHE A 1 815 ? 26.038 4.241 -23.142 1.00 91.81 815 PHE A N 1
ATOM 6440 C CA . PHE A 1 815 ? 26.193 3.379 -24.320 1.00 91.81 815 PHE A CA 1
ATOM 6441 C C . PHE A 1 815 ? 26.362 1.892 -23.950 1.00 91.81 815 PHE A C 1
ATOM 6443 O O . PHE A 1 815 ? 27.185 1.171 -24.520 1.00 91.81 815 PHE A O 1
ATOM 6450 N N . GLY A 1 816 ? 25.626 1.454 -22.925 1.00 89.88 816 GLY A N 1
ATOM 6451 C CA . GLY A 1 816 ? 25.665 0.096 -22.382 1.00 89.88 816 GLY A CA 1
ATOM 6452 C C . GLY A 1 816 ? 26.945 -0.286 -21.633 1.00 89.88 816 GLY A C 1
ATOM 6453 O O . GLY A 1 816 ? 27.088 -1.442 -21.245 1.00 89.88 816 GLY A O 1
ATOM 6454 N N . GLN A 1 817 ? 27.870 0.649 -21.396 1.00 93.25 817 GLN A N 1
ATOM 6455 C CA . GLN A 1 817 ? 29.172 0.365 -20.772 1.00 93.25 817 GLN A CA 1
ATOM 6456 C C . GLN A 1 817 ? 29.184 0.494 -19.248 1.00 93.25 817 GLN A C 1
ATOM 6458 O O . GLN A 1 817 ? 30.190 0.184 -18.605 1.00 93.25 817 GLN A O 1
ATOM 6463 N N . ALA A 1 818 ? 28.088 0.945 -18.641 1.00 91.81 818 ALA A N 1
ATOM 6464 C CA . ALA A 1 818 ? 27.957 0.908 -17.193 1.00 91.81 818 ALA A CA 1
ATOM 6465 C C . ALA A 1 818 ? 28.093 -0.532 -16.671 1.00 91.81 818 ALA A C 1
ATOM 6467 O O . ALA A 1 818 ? 27.578 -1.466 -17.285 1.00 91.81 818 ALA A O 1
ATOM 6468 N N . LYS A 1 819 ? 28.709 -0.726 -15.495 1.00 90.56 819 LYS A N 1
ATOM 6469 C CA . LYS A 1 819 ? 28.873 -2.067 -14.892 1.00 90.56 819 LYS A CA 1
ATOM 6470 C C . LYS A 1 819 ? 27.549 -2.821 -14.789 1.00 90.56 819 LYS A C 1
ATOM 6472 O O . LYS A 1 819 ? 27.497 -4.010 -15.079 1.00 90.56 819 LYS A O 1
ATOM 6477 N N . TRP A 1 820 ? 26.488 -2.120 -14.393 1.00 90.31 820 TRP A N 1
ATOM 6478 C CA . TRP A 1 820 ? 25.144 -2.676 -14.343 1.00 90.31 820 TRP A CA 1
ATOM 6479 C C . TRP A 1 820 ? 24.658 -3.100 -15.734 1.00 90.31 820 TRP A C 1
ATOM 6481 O O . TRP A 1 820 ? 24.178 -4.216 -15.871 1.00 90.31 820 TRP A O 1
ATOM 6491 N N . SER A 1 821 ? 24.857 -2.274 -16.767 1.00 88.19 821 SER A N 1
ATOM 6492 C CA . SER A 1 821 ? 24.437 -2.582 -18.147 1.00 88.19 821 SER A CA 1
ATOM 6493 C C . SER A 1 821 ? 25.201 -3.755 -18.764 1.00 88.19 821 SER A C 1
ATOM 6495 O O . SER A 1 821 ? 24.647 -4.507 -19.551 1.00 88.19 821 SER A O 1
ATOM 6497 N N . LEU A 1 822 ? 26.471 -3.936 -18.400 1.00 87.06 822 LEU A N 1
ATOM 6498 C CA . LEU A 1 822 ? 27.278 -5.063 -18.875 1.00 87.06 822 LEU A CA 1
ATOM 6499 C C . LEU A 1 822 ? 26.866 -6.399 -18.240 1.00 87.06 822 LEU A C 1
ATOM 6501 O O . LEU A 1 822 ? 27.119 -7.453 -18.818 1.00 87.06 822 LEU A O 1
ATOM 6505 N N . LEU A 1 823 ? 26.286 -6.359 -17.037 1.00 83.50 823 LEU A N 1
ATOM 6506 C CA . LEU A 1 823 ? 25.851 -7.546 -16.295 1.00 83.50 823 LEU A CA 1
ATOM 6507 C C . LEU A 1 823 ? 24.369 -7.866 -16.492 1.00 83.50 823 LEU A C 1
ATOM 6509 O O . LEU A 1 823 ? 23.984 -9.019 -16.339 1.00 83.50 823 LEU A O 1
ATOM 6513 N N . ASN A 1 824 ? 23.553 -6.866 -16.819 1.00 76.00 824 ASN A N 1
ATOM 6514 C CA . ASN A 1 824 ? 22.124 -7.017 -17.045 1.00 76.00 824 ASN A CA 1
ATOM 6515 C C . ASN A 1 824 ? 21.851 -6.696 -18.514 1.00 76.00 824 ASN A C 1
ATOM 6517 O O . ASN A 1 824 ? 21.939 -5.540 -18.926 1.00 76.00 824 ASN A O 1
ATOM 6521 N N . ASP A 1 825 ? 21.531 -7.721 -19.304 1.00 66.44 825 ASP A N 1
ATOM 6522 C CA . ASP A 1 825 ? 20.972 -7.495 -20.635 1.00 66.44 825 ASP A CA 1
ATOM 6523 C C . ASP A 1 825 ? 19.661 -6.711 -20.474 1.00 66.44 825 ASP A C 1
ATOM 6525 O O . ASP A 1 825 ? 18.855 -7.040 -19.602 1.00 66.44 825 ASP A O 1
ATOM 6529 N N . LEU A 1 826 ? 19.429 -5.700 -21.312 1.00 64.88 826 LEU A N 1
ATOM 6530 C CA . LEU A 1 826 ? 18.198 -4.900 -21.321 1.00 64.88 826 LEU A CA 1
ATOM 6531 C C . LEU A 1 826 ? 16.958 -5.688 -21.782 1.00 64.88 826 LEU A C 1
ATOM 6533 O O . LEU A 1 826 ? 15.951 -5.092 -22.147 1.00 64.88 826 LEU A O 1
ATOM 6537 N N . ASP A 1 827 ? 17.016 -7.018 -21.789 1.00 60.12 827 ASP A N 1
ATOM 6538 C CA . ASP A 1 827 ? 15.829 -7.827 -22.004 1.00 60.12 827 ASP A CA 1
ATOM 6539 C C . ASP A 1 827 ? 14.862 -7.654 -20.831 1.00 60.12 827 ASP A C 1
ATOM 6541 O O . ASP A 1 827 ? 15.223 -7.869 -19.672 1.00 60.12 827 ASP A O 1
ATOM 6545 N N . TRP A 1 828 ? 13.613 -7.316 -21.126 1.00 58.94 828 TRP A N 1
ATOM 6546 C CA . TRP A 1 828 ? 12.522 -7.322 -20.155 1.00 58.94 828 TRP A CA 1
ATOM 6547 C C . TRP A 1 828 ? 12.305 -8.679 -19.471 1.00 58.94 828 TRP A C 1
ATOM 6549 O O . TRP A 1 828 ? 11.699 -8.726 -18.407 1.00 58.94 828 TRP A O 1
ATOM 6559 N N . VAL A 1 829 ? 12.801 -9.797 -20.009 1.00 50.97 829 VAL A N 1
ATOM 6560 C CA . VAL A 1 829 ? 12.793 -11.074 -19.267 1.00 50.97 829 VAL A CA 1
ATOM 6561 C C . VAL A 1 829 ? 13.780 -11.049 -18.087 1.00 50.97 829 VAL A C 1
ATOM 6563 O O . VAL A 1 829 ? 13.561 -11.729 -17.084 1.00 50.97 829 VAL A O 1
ATOM 6566 N N . ASN A 1 830 ? 14.829 -10.227 -18.164 1.00 56.81 830 ASN A N 1
ATOM 6567 C CA . ASN A 1 830 ? 15.847 -10.060 -17.123 1.00 56.81 830 ASN A CA 1
ATOM 6568 C C . ASN A 1 830 ? 15.570 -8.873 -16.187 1.00 56.81 830 ASN A C 1
ATOM 6570 O O . ASN A 1 830 ? 16.308 -8.675 -15.221 1.00 56.81 830 ASN A O 1
ATOM 6574 N N . PHE A 1 831 ? 14.519 -8.089 -16.446 1.00 66.44 831 PHE A N 1
ATOM 6575 C CA . PHE A 1 831 ? 14.196 -6.898 -15.671 1.00 66.44 831 PHE A CA 1
ATOM 6576 C C . PHE A 1 831 ? 12.686 -6.746 -15.453 1.00 66.44 831 PHE A C 1
ATOM 6578 O O . PHE A 1 831 ? 11.897 -6.907 -16.374 1.00 66.44 831 PHE A O 1
ATOM 6585 N N . ALA A 1 832 ? 12.257 -6.380 -14.244 1.00 68.88 832 ALA A N 1
ATOM 6586 C CA . ALA A 1 832 ? 10.830 -6.254 -13.951 1.00 68.88 832 ALA A CA 1
ATOM 6587 C C . ALA A 1 832 ? 10.101 -5.215 -14.829 1.00 68.88 832 ALA A C 1
ATOM 6589 O O . ALA A 1 832 ? 10.527 -4.069 -14.995 1.00 68.88 832 ALA A O 1
ATOM 6590 N N . THR A 1 833 ? 8.944 -5.614 -15.347 1.00 77.69 833 THR A N 1
ATOM 6591 C CA . THR A 1 833 ? 8.073 -4.824 -16.218 1.00 77.69 833 THR A CA 1
ATOM 6592 C C . THR A 1 833 ? 6.600 -5.123 -15.933 1.00 77.69 833 THR A C 1
ATOM 6594 O O . THR A 1 833 ? 6.271 -6.000 -15.139 1.00 77.69 833 THR A O 1
ATOM 6597 N N . ALA A 1 834 ? 5.682 -4.376 -16.547 1.00 82.19 834 ALA A N 1
ATOM 6598 C CA . ALA A 1 834 ? 4.247 -4.541 -16.336 1.00 82.19 834 ALA A CA 1
ATOM 6599 C C . ALA A 1 834 ? 3.786 -5.994 -16.569 1.00 82.19 834 ALA A C 1
ATOM 6601 O O . ALA A 1 834 ? 4.230 -6.662 -17.498 1.00 82.19 834 ALA A O 1
ATOM 6602 N N . PHE A 1 835 ? 2.860 -6.477 -15.735 1.00 87.81 835 PHE A N 1
ATOM 6603 C CA . PHE A 1 835 ? 2.272 -7.804 -15.910 1.00 87.81 835 PHE A CA 1
ATOM 6604 C C . PHE A 1 835 ? 1.479 -7.898 -17.221 1.00 87.81 835 PHE A C 1
ATOM 6606 O O . PHE A 1 835 ? 0.880 -6.910 -17.631 1.00 87.81 835 PHE A O 1
ATOM 6613 N N . PRO A 1 836 ? 1.381 -9.088 -17.838 1.00 85.44 836 PRO A N 1
ATOM 6614 C CA . PRO A 1 836 ? 0.622 -9.269 -19.075 1.00 85.44 836 PRO A CA 1
ATOM 6615 C C . PRO A 1 836 ? -0.890 -9.185 -18.825 1.00 85.44 836 PRO A C 1
ATOM 6617 O O . PRO A 1 836 ? -1.670 -8.864 -19.712 1.00 85.44 836 PRO A O 1
ATOM 6620 N N . THR A 1 837 ? -1.303 -9.426 -17.580 1.00 89.88 837 THR A N 1
ATOM 6621 C CA . THR A 1 837 ? -2.682 -9.329 -17.103 1.00 89.88 837 THR A CA 1
ATOM 6622 C C . THR A 1 837 ? -2.904 -8.029 -16.330 1.00 89.88 837 THR A C 1
ATOM 6624 O O . THR A 1 837 ? -1.954 -7.326 -15.975 1.00 89.88 837 THR A O 1
ATOM 6627 N N . ARG A 1 838 ? -4.161 -7.744 -15.976 1.00 86.88 838 ARG A N 1
ATOM 6628 C CA . ARG A 1 838 ? -4.514 -6.649 -15.049 1.00 86.88 838 ARG A CA 1
ATOM 6629 C C . ARG A 1 838 ? -4.165 -6.931 -13.587 1.00 86.88 838 ARG A C 1
ATOM 6631 O O . ARG A 1 838 ? -4.554 -6.153 -12.718 1.00 86.88 838 ARG A O 1
ATOM 6638 N N . ALA A 1 839 ? -3.473 -8.036 -13.300 1.00 92.19 839 ALA A N 1
ATOM 6639 C CA . ALA A 1 839 ? -2.935 -8.264 -11.971 1.00 92.19 839 ALA A CA 1
ATOM 6640 C C . ALA A 1 839 ? -2.104 -7.051 -11.544 1.00 92.19 839 ALA A C 1
ATOM 6642 O O . ALA A 1 839 ? -1.492 -6.374 -12.372 1.00 92.19 839 ALA A O 1
ATOM 6643 N N . THR A 1 840 ? -2.042 -6.797 -10.247 1.00 91.19 840 THR A N 1
ATOM 6644 C CA . THR A 1 840 ? -1.089 -5.839 -9.689 1.00 91.19 840 THR A CA 1
ATOM 6645 C C . THR A 1 840 ? -0.489 -6.411 -8.420 1.00 91.19 840 THR A C 1
ATOM 6647 O O . THR A 1 840 ? -1.024 -7.343 -7.819 1.00 91.19 840 THR A O 1
ATOM 6650 N N . ALA A 1 841 ? 0.649 -5.865 -8.021 1.00 92.12 841 ALA A N 1
ATOM 6651 C CA . ALA A 1 841 ? 1.238 -6.152 -6.731 1.00 92.12 841 ALA A CA 1
ATOM 6652 C C . ALA A 1 841 ? 1.618 -4.837 -6.053 1.00 92.12 841 ALA A C 1
ATOM 6654 O O . ALA A 1 841 ? 1.797 -3.809 -6.712 1.00 92.12 841 ALA A O 1
ATOM 6655 N N . THR A 1 842 ? 1.745 -4.862 -4.742 1.00 90.75 842 THR A N 1
ATOM 6656 C CA . THR A 1 842 ? 2.412 -3.812 -3.978 1.00 90.75 842 THR A CA 1
ATOM 6657 C C . THR A 1 842 ? 3.486 -4.470 -3.136 1.00 90.75 842 THR A C 1
ATOM 6659 O O . THR A 1 842 ? 3.336 -5.628 -2.739 1.00 90.75 842 THR A O 1
ATOM 6662 N N . PHE A 1 843 ? 4.567 -3.747 -2.871 1.00 88.38 843 PHE A N 1
ATOM 6663 C CA . PHE A 1 843 ? 5.599 -4.206 -1.952 1.00 88.38 843 PHE A CA 1
ATOM 6664 C C . PHE A 1 843 ? 5.910 -3.121 -0.940 1.00 88.38 843 PHE A C 1
ATOM 6666 O O . PHE A 1 843 ? 5.967 -1.933 -1.277 1.00 88.38 843 PHE A O 1
ATOM 6673 N N . ASN A 1 844 ? 6.186 -3.543 0.291 1.00 88.31 844 ASN A N 1
ATOM 6674 C CA . ASN A 1 844 ? 6.828 -2.657 1.239 1.00 88.31 844 ASN A CA 1
ATOM 6675 C C . ASN A 1 844 ? 8.311 -2.481 0.872 1.00 88.31 844 ASN A C 1
ATOM 6677 O O . ASN A 1 844 ? 9.113 -3.404 1.054 1.00 88.31 844 ASN A O 1
ATOM 6681 N N . TRP A 1 845 ? 8.665 -1.292 0.383 1.00 85.94 845 TRP A N 1
ATOM 6682 C CA . TRP A 1 845 ? 10.025 -0.962 -0.052 1.00 85.94 845 TRP A CA 1
ATOM 6683 C C . TRP A 1 845 ? 10.955 -0.553 1.099 1.00 85.94 845 TRP A C 1
ATOM 6685 O O . TRP A 1 845 ? 12.175 -0.697 1.004 1.00 85.94 845 TRP A O 1
ATOM 6695 N N . ASN A 1 846 ? 10.392 -0.046 2.200 1.00 87.19 846 ASN A N 1
ATOM 6696 C CA . ASN A 1 846 ? 11.150 0.553 3.294 1.00 87.19 846 ASN A CA 1
ATOM 6697 C C . ASN A 1 846 ? 10.825 -0.106 4.631 1.00 87.19 846 ASN A C 1
ATOM 6699 O O . ASN A 1 846 ? 9.674 -0.202 5.048 1.00 87.19 846 ASN A O 1
ATOM 6703 N N . MET A 1 847 ? 11.861 -0.463 5.375 1.00 89.06 847 MET A N 1
ATOM 6704 C CA . MET A 1 847 ? 11.702 -0.933 6.740 1.00 89.06 847 MET A CA 1
ATOM 6705 C C . MET A 1 847 ? 11.748 0.251 7.699 1.00 89.06 847 MET A C 1
ATOM 6707 O O . MET A 1 847 ? 12.792 0.894 7.800 1.00 89.06 847 MET A O 1
ATOM 6711 N N . ALA A 1 848 ? 10.669 0.513 8.439 1.00 89.94 848 ALA A N 1
ATOM 6712 C CA . ALA A 1 848 ? 10.697 1.501 9.514 1.00 89.94 848 ALA A CA 1
ATOM 6713 C C . ALA A 1 848 ? 11.075 0.864 10.857 1.00 89.94 848 ALA A C 1
ATOM 6715 O O . ALA A 1 848 ? 10.538 -0.172 11.268 1.00 89.94 848 ALA A O 1
ATOM 6716 N N . PHE A 1 849 ? 11.986 1.529 11.558 1.00 91.19 849 PHE A N 1
ATOM 6717 C CA . PHE A 1 849 ? 12.457 1.154 12.884 1.00 91.19 849 PHE A CA 1
ATOM 6718 C C . PHE A 1 849 ? 12.065 2.218 13.897 1.00 91.19 849 PHE A C 1
ATOM 6720 O O . PHE A 1 849 ? 11.698 3.336 13.547 1.00 91.19 849 PHE A O 1
ATOM 6727 N N . HIS A 1 850 ? 12.182 1.859 15.171 1.00 91.19 850 HIS A N 1
ATOM 6728 C CA . HIS A 1 850 ? 11.932 2.777 16.264 1.00 91.19 850 HIS A CA 1
ATOM 6729 C C . HIS A 1 850 ? 13.091 2.742 17.246 1.00 91.19 850 HIS A C 1
ATOM 6731 O O . HIS A 1 850 ? 13.438 1.674 17.754 1.00 91.19 850 HIS A O 1
ATOM 6737 N N . ARG A 1 851 ? 13.680 3.905 17.546 1.00 90.69 851 ARG A N 1
ATOM 6738 C CA . ARG A 1 851 ? 14.858 3.988 18.432 1.00 90.69 851 ARG A CA 1
ATOM 6739 C C . ARG A 1 851 ? 14.586 3.397 19.816 1.00 90.69 851 ARG A C 1
ATOM 6741 O O . ARG A 1 851 ? 15.455 2.739 20.373 1.00 90.69 851 ARG A O 1
ATOM 6748 N N . ALA A 1 852 ? 13.357 3.554 20.308 1.00 91.12 852 ALA A N 1
ATOM 6749 C CA . ALA A 1 852 ? 12.929 3.017 21.599 1.00 91.12 852 ALA A CA 1
ATOM 6750 C C . ALA A 1 852 ? 12.926 1.484 21.701 1.00 91.12 852 ALA A C 1
ATOM 6752 O O . ALA A 1 852 ? 12.887 0.949 22.802 1.00 91.12 852 ALA A O 1
ATOM 6753 N N . LEU A 1 853 ? 12.976 0.766 20.575 1.00 93.12 853 LEU A N 1
ATOM 6754 C CA . LEU A 1 853 ? 13.081 -0.694 20.577 1.00 93.12 853 LEU A CA 1
ATOM 6755 C C . LEU A 1 853 ? 14.539 -1.176 20.672 1.00 93.12 853 LEU A C 1
ATOM 6757 O O . LEU A 1 853 ? 14.760 -2.368 20.881 1.00 93.12 853 LEU A O 1
ATOM 6761 N N . GLY A 1 854 ? 15.517 -0.274 20.545 1.00 91.00 854 GLY A N 1
ATOM 6762 C CA . GLY A 1 854 ? 16.949 -0.572 20.555 1.00 91.00 854 GLY A CA 1
ATOM 6763 C C . GLY A 1 854 ? 17.566 -0.691 19.155 1.00 91.00 854 GLY A C 1
ATOM 6764 O O . GLY A 1 854 ? 16.892 -0.938 18.155 1.00 91.00 854 GLY A O 1
ATOM 6765 N N . HIS A 1 855 ? 18.892 -0.548 19.075 1.00 86.69 855 HIS A N 1
ATOM 6766 C CA . HIS A 1 855 ? 19.653 -0.517 17.809 1.00 86.69 855 HIS A CA 1
ATOM 6767 C C . HIS A 1 855 ? 19.672 -1.840 17.025 1.00 86.69 855 HIS A C 1
ATOM 6769 O O . HIS A 1 855 ? 20.081 -1.874 15.863 1.00 86.69 855 HIS A O 1
ATOM 6775 N N . HIS A 1 856 ? 19.275 -2.937 17.668 1.00 86.62 856 HIS A N 1
ATOM 6776 C CA . HIS A 1 856 ? 19.235 -4.276 17.081 1.00 86.62 856 HIS A CA 1
ATOM 6777 C C . HIS A 1 856 ? 17.808 -4.803 16.917 1.00 86.62 856 HIS A C 1
ATOM 6779 O O . HIS A 1 856 ? 17.633 -5.995 16.676 1.00 86.62 856 HIS A O 1
ATOM 6785 N N . ALA A 1 857 ? 16.799 -3.938 17.045 1.00 91.00 857 ALA A N 1
ATOM 6786 C CA . ALA A 1 857 ? 15.409 -4.318 16.869 1.00 91.00 857 ALA A CA 1
ATOM 6787 C C . ALA A 1 857 ? 15.081 -4.684 15.411 1.00 91.00 857 ALA A C 1
ATOM 6789 O O . ALA A 1 857 ? 15.704 -4.212 14.456 1.00 91.00 857 ALA A O 1
ATOM 6790 N N . LEU A 1 858 ? 14.053 -5.514 15.253 1.00 91.50 858 LEU A N 1
ATOM 6791 C CA . LEU A 1 858 ? 13.344 -5.709 13.997 1.00 91.50 858 LEU A CA 1
ATOM 6792 C C . LEU A 1 858 ? 12.598 -4.427 13.592 1.00 91.50 858 LEU A C 1
ATOM 6794 O O . LEU A 1 858 ? 12.324 -3.567 14.436 1.00 91.50 858 LEU A O 1
ATOM 6798 N N . PRO A 1 859 ? 12.202 -4.324 12.316 1.00 91.38 859 PRO A N 1
ATOM 6799 C CA . PRO A 1 859 ? 11.216 -3.340 11.896 1.00 91.38 859 PRO A CA 1
ATOM 6800 C C . PRO A 1 859 ? 9.922 -3.486 12.709 1.00 91.38 859 PRO A C 1
ATOM 6802 O O . PRO A 1 859 ? 9.533 -4.596 13.086 1.00 91.38 859 PRO A O 1
ATOM 6805 N N . ILE A 1 860 ? 9.237 -2.376 12.976 1.00 90.62 860 ILE A N 1
ATOM 6806 C CA . ILE A 1 860 ? 8.194 -2.340 14.013 1.00 90.62 860 ILE A CA 1
ATOM 6807 C C . ILE A 1 860 ? 6.986 -3.259 13.740 1.00 90.62 860 ILE A C 1
ATOM 6809 O O . ILE A 1 860 ? 6.422 -3.809 14.681 1.00 90.62 860 ILE A O 1
ATOM 6813 N N . GLN A 1 861 ? 6.648 -3.525 12.472 1.00 88.81 861 GLN A N 1
ATOM 6814 C CA . GLN A 1 861 ? 5.535 -4.410 12.066 1.00 88.81 861 GLN A CA 1
ATOM 6815 C C . GLN A 1 861 ? 5.689 -5.869 12.503 1.00 88.81 861 GLN A C 1
ATOM 6817 O O . GLN A 1 861 ? 4.735 -6.642 12.425 1.00 88.81 861 GLN A O 1
ATOM 6822 N N . TRP A 1 862 ? 6.889 -6.271 12.917 1.00 91.12 862 TRP A N 1
ATOM 6823 C CA . TRP A 1 862 ? 7.158 -7.636 13.349 1.00 91.12 862 TRP A CA 1
ATOM 6824 C C . TRP A 1 862 ? 6.835 -7.860 14.826 1.00 91.12 862 TRP A C 1
ATOM 6826 O O . TRP A 1 862 ? 6.819 -9.011 15.260 1.00 91.12 862 TRP A O 1
ATOM 6836 N N . TYR A 1 863 ? 6.551 -6.802 15.589 1.00 92.31 863 TYR A N 1
ATOM 6837 C CA . TYR A 1 863 ? 6.305 -6.884 17.025 1.00 92.31 863 TYR A CA 1
ATOM 6838 C C . TYR A 1 863 ? 4.822 -6.831 17.394 1.00 92.31 863 TYR A C 1
ATOM 6840 O O . TYR A 1 863 ? 4.059 -6.005 16.899 1.00 92.31 863 TYR A O 1
ATOM 6848 N N . VAL A 1 864 ? 4.451 -7.653 18.375 1.00 92.69 864 VAL A N 1
ATOM 6849 C CA . VAL A 1 864 ? 3.168 -7.569 19.077 1.00 92.69 864 VAL A CA 1
ATOM 6850 C C . VAL A 1 864 ? 3.288 -6.482 20.148 1.00 92.69 864 VAL A C 1
ATOM 6852 O O . VAL A 1 864 ? 3.783 -6.739 21.244 1.00 92.69 864 VAL A O 1
ATOM 6855 N N . ILE A 1 865 ? 2.863 -5.259 19.825 1.00 94.88 865 ILE A N 1
ATOM 6856 C CA . ILE A 1 865 ? 2.897 -4.104 20.739 1.00 94.88 865 ILE A CA 1
ATOM 6857 C C . ILE A 1 865 ? 1.475 -3.839 21.264 1.00 94.88 865 ILE A C 1
ATOM 6859 O O . ILE A 1 865 ? 0.703 -3.120 20.616 1.00 94.88 865 ILE A O 1
ATOM 6863 N N . PRO A 1 866 ? 1.083 -4.418 22.415 1.00 95.69 866 PRO A N 1
ATOM 6864 C CA . PRO A 1 866 ? -0.273 -4.269 22.927 1.00 95.69 866 PRO A CA 1
ATOM 6865 C C . PRO A 1 866 ? -0.548 -2.828 23.367 1.00 95.69 866 PRO A C 1
ATOM 6867 O O . PRO A 1 866 ? 0.346 -2.099 23.802 1.00 95.69 866 PRO A O 1
ATOM 6870 N N . SER A 1 867 ? -1.815 -2.424 23.335 1.00 96.44 867 SER A N 1
ATOM 6871 C CA . SER A 1 867 ? -2.252 -1.229 24.065 1.00 96.44 867 SER A CA 1
ATOM 6872 C C . SER A 1 867 ? -2.052 -1.397 25.570 1.00 96.44 867 SER A C 1
ATOM 6874 O O . SER A 1 867 ? -2.201 -2.504 26.094 1.00 96.44 867 SER A O 1
ATOM 6876 N N . HIS A 1 868 ? -1.851 -0.293 26.291 1.00 97.25 868 HIS A N 1
ATOM 6877 C CA . HIS A 1 868 ? -1.832 -0.320 27.756 1.00 97.25 868 HIS A CA 1
ATOM 6878 C C . HIS A 1 868 ? -3.176 -0.786 28.323 1.00 97.25 868 HIS A C 1
ATOM 6880 O O . HIS A 1 868 ? -3.198 -1.492 29.330 1.00 97.25 868 HIS A O 1
ATOM 6886 N N . ARG A 1 869 ? -4.292 -0.444 27.663 1.00 97.56 869 ARG A N 1
ATOM 6887 C CA . ARG A 1 869 ? -5.640 -0.922 28.001 1.00 97.56 869 ARG A CA 1
ATOM 6888 C C . ARG A 1 869 ? -6.454 -1.262 26.760 1.00 97.56 869 ARG A C 1
ATOM 6890 O O . ARG A 1 869 ? -6.487 -0.491 25.807 1.00 97.56 869 ARG A O 1
ATOM 6897 N N . HIS A 1 870 ? -7.155 -2.385 26.810 1.00 96.50 870 HIS A N 1
ATOM 6898 C CA . HIS A 1 870 ? -8.127 -2.787 25.807 1.00 96.50 870 HIS A CA 1
ATOM 6899 C C . HIS A 1 870 ? -9.551 -2.617 26.356 1.00 96.50 870 HIS A C 1
ATOM 6901 O O . HIS A 1 870 ? -9.870 -3.121 27.433 1.00 96.50 870 HIS A O 1
ATOM 6907 N N . ILE A 1 871 ? -10.391 -1.894 25.621 1.00 95.38 871 ILE A N 1
ATOM 6908 C CA . ILE A 1 871 ? -11.769 -1.555 25.974 1.00 95.38 871 ILE A CA 1
ATOM 6909 C C . ILE A 1 871 ? -12.697 -2.561 25.300 1.00 95.38 871 ILE A C 1
ATOM 6911 O O . ILE A 1 871 ? -12.736 -2.659 24.073 1.00 95.38 871 ILE A O 1
ATOM 6915 N N . HIS A 1 872 ? -13.471 -3.298 26.095 1.00 92.62 872 HIS A N 1
ATOM 6916 C CA . HIS A 1 872 ? -14.395 -4.329 25.607 1.00 92.62 872 HIS A CA 1
ATOM 6917 C C . HIS A 1 872 ? -15.701 -3.713 25.081 1.00 92.62 872 HIS A C 1
ATOM 6919 O O . HIS A 1 872 ? -16.786 -3.956 25.607 1.00 92.62 872 HIS A O 1
ATOM 6925 N N . SER A 1 873 ? -15.569 -2.871 24.058 1.00 90.88 873 SER A N 1
ATOM 6926 C CA . SER A 1 873 ? -16.661 -2.175 23.386 1.00 90.88 873 SER A CA 1
ATOM 6927 C C . SER A 1 873 ? -16.479 -2.253 21.872 1.00 90.88 873 SER A C 1
ATOM 6929 O O . SER A 1 873 ? -15.359 -2.150 21.371 1.00 90.88 873 SER A O 1
ATOM 6931 N N . TRP A 1 874 ? -17.587 -2.415 21.150 1.00 91.50 874 TRP A N 1
ATOM 6932 C CA . TRP A 1 874 ? -17.648 -2.521 19.690 1.00 91.50 874 TRP A CA 1
ATOM 6933 C C . TRP A 1 874 ? -18.632 -1.462 19.171 1.00 91.50 874 TRP A C 1
ATOM 6935 O O . TRP A 1 874 ? -19.811 -1.749 18.959 1.00 91.50 874 TRP A O 1
ATOM 6945 N N . PRO A 1 875 ? -18.191 -0.197 19.075 1.00 87.06 875 PRO A N 1
ATOM 6946 C CA . PRO A 1 875 ? -19.050 0.917 18.716 1.00 87.06 875 PRO A CA 1
ATOM 6947 C C . PRO A 1 875 ? -19.486 0.781 17.255 1.00 87.06 875 PRO A C 1
ATOM 6949 O O . PRO A 1 875 ? -18.689 0.438 16.387 1.00 87.06 875 PRO A O 1
ATOM 6952 N N . ARG A 1 876 ? -20.753 1.081 16.985 1.00 75.31 876 ARG A N 1
ATOM 6953 C CA . ARG A 1 876 ? -21.386 0.955 15.659 1.00 75.31 876 ARG A CA 1
ATOM 6954 C C . ARG A 1 876 ? -21.647 2.285 14.982 1.00 75.31 876 ARG A C 1
ATOM 6956 O O . ARG A 1 876 ? -21.891 2.351 13.783 1.00 75.31 876 ARG A O 1
ATOM 6963 N N . ASP A 1 877 ? -21.682 3.330 15.788 1.00 79.81 877 ASP A N 1
ATOM 6964 C CA . ASP A 1 877 ? -22.039 4.673 15.387 1.00 79.81 877 ASP A CA 1
ATOM 6965 C C . ASP A 1 877 ? -21.307 5.682 16.275 1.00 79.81 877 ASP A C 1
ATOM 6967 O O . ASP A 1 877 ? -20.638 5.344 17.256 1.00 79.81 877 ASP A O 1
ATOM 6971 N N . SER A 1 878 ? -21.457 6.961 15.950 1.00 81.69 878 SER A N 1
ATOM 6972 C CA . SER A 1 878 ? -20.865 8.046 16.730 1.00 81.69 878 SER A CA 1
ATOM 6973 C C . SER A 1 878 ? -21.358 8.106 18.180 1.00 81.69 878 SER A C 1
ATOM 6975 O O . SER A 1 878 ? -20.670 8.668 19.028 1.00 81.69 878 SER A O 1
ATOM 6977 N N . THR A 1 879 ? -22.546 7.573 18.481 1.00 84.06 879 THR A N 1
ATOM 6978 C CA . THR A 1 879 ? -23.126 7.617 19.829 1.00 84.06 879 THR A CA 1
ATOM 6979 C C . THR A 1 879 ? -22.493 6.565 20.732 1.00 84.06 879 THR A C 1
ATOM 6981 O O . THR A 1 879 ? -22.058 6.881 21.829 1.00 84.06 879 THR A O 1
ATOM 6984 N N . THR A 1 880 ? -22.366 5.334 20.262 1.00 85.38 880 THR A N 1
ATOM 6985 C CA . THR A 1 880 ? -21.649 4.259 20.963 1.00 85.38 880 THR A CA 1
ATOM 6986 C C . THR A 1 880 ? -20.142 4.522 21.014 1.00 85.38 880 THR A C 1
ATOM 6988 O O . THR A 1 880 ? -19.478 4.159 21.983 1.00 85.38 880 THR A O 1
ATOM 6991 N N . ARG A 1 881 ? -19.591 5.238 20.024 1.00 89.44 881 ARG A N 1
ATOM 6992 C CA . ARG A 1 881 ? -18.220 5.774 20.072 1.00 89.44 881 ARG A CA 1
ATOM 6993 C C . ARG A 1 881 ? -18.027 6.761 21.226 1.00 89.44 881 ARG A C 1
ATOM 6995 O O . ARG A 1 881 ? -16.992 6.733 21.885 1.00 89.44 881 ARG A O 1
ATOM 7002 N N . GLN A 1 882 ? -19.022 7.607 21.491 1.00 91.31 882 GLN A N 1
ATOM 7003 C CA . GLN A 1 882 ? -18.981 8.565 22.594 1.00 91.31 882 GLN A CA 1
ATOM 7004 C C . GLN A 1 882 ? -18.863 7.869 23.956 1.00 91.31 882 GLN A C 1
ATOM 7006 O O . GLN A 1 882 ? -18.093 8.334 24.792 1.00 91.31 882 GLN A O 1
ATOM 7011 N N . ASP A 1 883 ? -19.546 6.736 24.156 1.00 92.75 883 ASP A N 1
ATOM 7012 C CA . ASP A 1 883 ? -19.447 5.963 25.402 1.00 92.75 883 ASP A CA 1
ATOM 7013 C C . ASP A 1 883 ? -17.989 5.509 25.669 1.00 92.75 883 ASP A C 1
ATOM 7015 O O . ASP A 1 883 ? -17.536 5.507 26.814 1.00 92.75 883 ASP A O 1
ATOM 7019 N N . ILE A 1 884 ? -17.211 5.208 24.619 1.00 94.94 884 ILE A N 1
ATOM 7020 C CA . ILE A 1 884 ? -15.776 4.877 24.733 1.00 94.94 884 ILE A CA 1
ATOM 7021 C C . ILE A 1 884 ? -14.953 6.102 25.135 1.00 94.94 884 ILE A C 1
ATOM 7023 O O . ILE A 1 884 ? -14.050 5.992 25.966 1.00 94.94 884 ILE A O 1
ATOM 7027 N N . TYR A 1 885 ? -15.243 7.275 24.566 1.00 96.31 885 TYR A N 1
ATOM 7028 C CA . TYR A 1 885 ? -14.555 8.507 24.957 1.00 96.31 885 TYR A CA 1
ATOM 7029 C C . TYR A 1 885 ? -14.815 8.850 26.424 1.00 96.31 885 TYR A C 1
ATOM 7031 O O . TYR A 1 885 ? -13.878 9.211 27.134 1.00 96.31 885 TYR A O 1
ATOM 7039 N N . GLU A 1 886 ? -16.056 8.696 26.888 1.00 95.81 886 GLU A N 1
ATOM 7040 C CA . GLU A 1 886 ? -16.438 8.913 28.287 1.00 95.81 886 GLU A CA 1
ATOM 7041 C C . GLU A 1 886 ? -15.742 7.921 29.222 1.00 95.81 886 GLU A C 1
ATOM 7043 O O . GLU A 1 886 ? -15.200 8.325 30.257 1.00 95.81 886 GLU A O 1
ATOM 7048 N N . GLU A 1 887 ? -15.680 6.641 28.835 1.00 96.31 887 GLU A N 1
ATOM 7049 C CA . GLU A 1 887 ? -14.923 5.636 29.575 1.00 96.31 887 GLU A CA 1
ATOM 7050 C C . GLU A 1 887 ? -13.457 6.057 29.695 1.00 96.31 887 GLU A C 1
ATOM 7052 O O . GLU A 1 887 ? -12.968 6.193 30.814 1.00 96.31 887 GLU A O 1
ATOM 7057 N N . ILE A 1 888 ? -12.769 6.350 28.587 1.00 97.69 888 ILE A N 1
ATOM 7058 C CA . ILE A 1 888 ? -11.351 6.748 28.600 1.00 97.69 888 ILE A CA 1
ATOM 7059 C C . ILE A 1 888 ? -11.137 8.025 29.409 1.00 97.69 888 ILE A C 1
ATOM 7061 O O . ILE A 1 888 ? -10.209 8.082 30.218 1.00 97.69 888 ILE A O 1
ATOM 7065 N N . ALA A 1 889 ? -11.969 9.050 29.225 1.00 97.25 889 ALA A N 1
ATOM 7066 C CA . ALA A 1 889 ? -11.841 10.323 29.930 1.00 97.25 889 ALA A CA 1
ATOM 7067 C C . ALA A 1 889 ? -11.907 10.144 31.456 1.00 97.25 889 ALA A C 1
ATOM 7069 O O . ALA A 1 889 ? -11.151 10.794 32.185 1.00 97.25 889 ALA A O 1
ATOM 7070 N N . SER A 1 890 ? -12.729 9.205 31.935 1.00 97.06 890 SER A N 1
ATOM 7071 C CA . SER A 1 890 ? -12.871 8.892 33.363 1.00 97.06 890 SER A CA 1
ATOM 7072 C C . SER A 1 890 ? -11.677 8.149 33.986 1.00 97.06 890 SER A C 1
ATOM 7074 O O . SER A 1 890 ? -11.585 8.059 35.212 1.00 97.06 890 SER A O 1
ATOM 7076 N N . ARG A 1 891 ? -10.754 7.615 33.175 1.00 97.38 891 ARG A N 1
ATOM 7077 C CA . ARG A 1 891 ? -9.610 6.811 33.641 1.00 97.38 891 ARG A CA 1
ATOM 7078 C C . ARG A 1 891 ? -8.405 7.666 34.018 1.00 97.38 891 ARG A C 1
ATOM 7080 O O . ARG A 1 891 ? -8.174 8.736 33.452 1.00 97.38 891 ARG A O 1
ATOM 7087 N N . ASP A 1 892 ? -7.563 7.134 34.906 1.00 97.50 892 ASP A N 1
ATOM 7088 C CA . ASP A 1 892 ? -6.232 7.692 35.141 1.00 97.50 892 ASP A CA 1
ATOM 7089 C C . ASP A 1 892 ? -5.220 7.133 34.137 1.00 97.50 892 ASP A C 1
ATOM 7091 O O . ASP A 1 892 ? -4.658 6.049 34.299 1.00 97.50 892 ASP A O 1
ATOM 7095 N N . TRP A 1 893 ? -4.966 7.917 33.092 1.00 97.75 893 TRP A N 1
ATOM 7096 C CA . TRP A 1 893 ? -4.086 7.526 31.994 1.00 97.75 893 TRP A CA 1
ATOM 7097 C C . TRP A 1 893 ? -2.652 7.257 32.447 1.00 97.75 893 TRP A C 1
ATOM 7099 O O . TRP A 1 893 ? -1.993 6.396 31.871 1.00 97.75 893 TRP A O 1
ATOM 7109 N N . GLN A 1 894 ? -2.175 7.946 33.489 1.00 95.94 894 GLN A N 1
ATOM 7110 C CA . GLN A 1 894 ? -0.824 7.728 34.001 1.00 95.94 894 GLN A CA 1
ATOM 7111 C C . GLN A 1 894 ? -0.729 6.396 34.748 1.00 95.94 894 GLN A C 1
ATOM 7113 O O . GLN A 1 894 ? 0.253 5.672 34.599 1.00 95.94 894 GLN A O 1
ATOM 7118 N N . ALA A 1 895 ? -1.757 6.052 35.529 1.00 96.31 895 ALA A N 1
ATOM 7119 C CA . ALA A 1 895 ? -1.829 4.757 36.192 1.00 96.31 895 ALA A CA 1
ATOM 7120 C C . ALA A 1 895 ? -1.905 3.611 35.176 1.00 96.31 895 ALA A C 1
ATOM 7122 O O . ALA A 1 895 ? -1.246 2.592 35.371 1.00 96.31 895 ALA A O 1
ATOM 7123 N N . ASP A 1 896 ? -2.657 3.790 34.088 1.00 96.81 896 ASP A N 1
ATOM 7124 C CA . ASP A 1 896 ? -2.754 2.813 33.000 1.00 96.81 896 ASP A CA 1
ATOM 7125 C C . ASP A 1 896 ? -1.449 2.678 32.202 1.00 96.81 896 ASP A C 1
ATOM 7127 O O . ASP A 1 896 ? -1.073 1.558 31.865 1.00 96.81 896 ASP A O 1
ATOM 7131 N N . LEU A 1 897 ? -0.732 3.783 31.961 1.00 94.62 897 LEU A N 1
ATOM 7132 C CA . LEU A 1 897 ? 0.608 3.775 31.362 1.00 94.62 897 LEU A CA 1
ATOM 7133 C C . LEU A 1 897 ? 1.589 2.983 32.235 1.00 94.62 897 LEU A C 1
ATOM 7135 O O . LEU A 1 897 ? 2.251 2.075 31.750 1.00 94.62 897 LEU A O 1
ATOM 7139 N N . ASN A 1 898 ? 1.622 3.276 33.537 1.00 93.56 898 ASN A N 1
ATOM 7140 C CA . ASN A 1 898 ? 2.541 2.639 34.482 1.00 93.56 898 ASN A CA 1
ATOM 7141 C C . ASN A 1 898 ? 2.176 1.178 34.801 1.00 93.56 898 ASN A C 1
ATOM 7143 O O . ASN A 1 898 ? 3.047 0.407 35.198 1.00 93.56 898 ASN A O 1
ATOM 7147 N N . ASN A 1 899 ? 0.902 0.799 34.661 1.00 94.75 899 ASN A N 1
ATOM 7148 C CA . ASN A 1 899 ? 0.384 -0.531 34.988 1.00 94.75 899 ASN A CA 1
ATOM 7149 C C . ASN A 1 899 ? -0.440 -1.086 33.814 1.00 94.75 899 ASN A C 1
ATOM 7151 O O . ASN A 1 899 ? -1.672 -1.200 33.933 1.00 94.75 899 ASN A O 1
ATOM 7155 N N . PRO A 1 900 ? 0.205 -1.424 32.681 1.00 95.56 900 PRO A N 1
ATOM 7156 C CA . PRO A 1 900 ? -0.501 -1.927 31.510 1.00 95.56 900 PRO A CA 1
ATOM 7157 C C . PRO A 1 900 ? -1.273 -3.211 31.839 1.00 95.56 900 PRO A C 1
ATOM 7159 O O . PRO A 1 900 ? -0.925 -3.958 32.750 1.00 95.56 900 PRO A O 1
ATOM 7162 N N . GLN A 1 901 ? -2.343 -3.483 31.094 1.00 95.81 901 GLN A N 1
ATOM 7163 C CA . GLN A 1 901 ? -3.189 -4.673 31.258 1.00 95.81 901 GLN A CA 1
ATOM 7164 C C . GLN A 1 901 ? -2.452 -5.972 30.929 1.00 95.81 901 GLN A C 1
ATOM 7166 O O . GLN A 1 901 ? -2.734 -7.003 31.534 1.00 95.81 901 GLN A O 1
ATOM 7171 N N . TYR A 1 902 ? -1.500 -5.913 29.996 1.00 94.81 902 TYR A N 1
ATOM 7172 C CA . TYR A 1 902 ? -0.786 -7.078 29.475 1.00 94.81 902 TYR A CA 1
ATOM 7173 C C . TYR A 1 902 ? 0.743 -6.928 29.619 1.00 94.81 902 TYR A C 1
ATOM 7175 O O . TYR A 1 902 ? 1.459 -6.996 28.624 1.00 94.81 902 TYR A O 1
ATOM 7183 N N . PRO A 1 903 ? 1.281 -6.737 30.843 1.00 93.00 903 PRO A N 1
ATOM 7184 C CA . PRO A 1 903 ? 2.706 -6.449 31.049 1.00 93.00 903 PRO A CA 1
ATOM 7185 C C . PRO A 1 903 ? 3.617 -7.621 30.648 1.00 93.00 903 PRO A C 1
ATOM 7187 O O . PRO A 1 903 ? 4.786 -7.428 30.334 1.00 93.00 903 PRO A O 1
ATOM 7190 N N . HIS A 1 904 ? 3.079 -8.843 30.637 1.00 92.81 904 HIS A N 1
ATOM 7191 C CA . HIS A 1 904 ? 3.790 -10.061 30.246 1.00 92.81 904 HIS A CA 1
ATOM 7192 C C . HIS A 1 904 ? 4.086 -10.145 28.738 1.00 92.81 904 HIS A C 1
ATOM 7194 O O . HIS A 1 904 ? 4.830 -11.028 28.326 1.00 92.81 904 HIS A O 1
ATOM 7200 N N . LEU A 1 905 ? 3.509 -9.256 27.921 1.00 91.31 905 LEU A N 1
ATOM 7201 C CA . LEU A 1 905 ? 3.739 -9.191 26.474 1.00 91.31 905 LEU A CA 1
ATOM 7202 C C . LEU A 1 905 ? 4.806 -8.161 26.077 1.00 91.31 905 LEU A C 1
ATOM 7204 O O . LEU A 1 905 ? 4.985 -7.926 24.886 1.00 91.31 905 LEU A O 1
ATOM 7208 N N . GLY A 1 906 ? 5.495 -7.554 27.048 1.00 91.88 906 GLY A N 1
ATOM 7209 C CA . GLY A 1 906 ? 6.502 -6.513 26.838 1.00 91.88 906 GLY A CA 1
ATOM 7210 C C . GLY A 1 906 ? 6.005 -5.112 27.203 1.00 91.88 906 GLY A C 1
ATOM 7211 O O . GLY A 1 906 ? 4.804 -4.832 27.201 1.00 91.88 906 GLY A O 1
ATOM 7212 N N . TYR A 1 907 ? 6.941 -4.229 27.553 1.00 90.94 907 TYR A N 1
ATOM 7213 C CA . TYR A 1 907 ? 6.687 -2.840 27.932 1.00 90.94 907 TYR A CA 1
ATOM 7214 C C . TYR A 1 907 ? 7.968 -1.994 27.824 1.00 90.94 907 TYR A C 1
ATOM 7216 O O . TYR A 1 907 ? 8.976 -2.305 28.461 1.00 90.94 907 TYR A O 1
ATOM 7224 N N . CYS A 1 908 ? 7.928 -0.896 27.060 1.00 88.75 908 CYS A N 1
ATOM 7225 C CA . CYS A 1 908 ? 9.028 0.071 27.026 1.00 88.75 908 CYS A CA 1
ATOM 7226 C C . CYS A 1 908 ? 8.935 0.999 28.240 1.00 88.75 908 CYS A C 1
ATOM 7228 O O . CYS A 1 908 ? 8.025 1.823 28.328 1.00 88.75 908 CYS A O 1
ATOM 7230 N N . ARG A 1 909 ? 9.887 0.898 29.176 1.00 76.31 909 ARG A N 1
ATOM 7231 C CA . ARG A 1 909 ? 10.030 1.923 30.220 1.00 76.31 909 ARG A CA 1
ATOM 7232 C C . ARG A 1 909 ? 10.521 3.218 29.573 1.00 76.31 909 ARG A C 1
ATOM 7234 O O . ARG A 1 909 ? 11.351 3.182 28.669 1.00 76.31 909 ARG A O 1
ATOM 7241 N N . THR A 1 910 ? 10.022 4.355 30.048 1.00 68.38 910 THR A N 1
ATOM 7242 C CA . THR A 1 910 ? 10.452 5.678 29.585 1.00 68.38 910 THR A CA 1
ATOM 7243 C C . THR A 1 910 ? 11.977 5.794 29.644 1.00 68.38 910 THR A C 1
ATOM 7245 O O . THR A 1 910 ? 12.588 5.548 30.689 1.00 68.38 910 THR A O 1
ATOM 7248 N N . HIS A 1 911 ? 12.601 6.150 28.514 1.00 57.41 911 HIS A N 1
ATOM 7249 C CA . HIS A 1 911 ? 14.043 6.381 28.432 1.00 57.41 911 HIS A CA 1
ATOM 7250 C C . HIS A 1 911 ? 14.470 7.371 29.528 1.00 57.41 911 HIS A C 1
ATOM 7252 O O . HIS A 1 911 ? 14.075 8.534 29.507 1.00 57.41 911 HIS A O 1
ATOM 7258 N N . GLY A 1 912 ? 15.249 6.894 30.505 1.00 52.38 912 GLY A N 1
ATOM 7259 C CA . GLY A 1 912 ? 15.747 7.701 31.626 1.00 52.38 912 GLY A CA 1
ATOM 7260 C C . GLY A 1 912 ? 15.376 7.192 33.022 1.00 52.38 912 GLY A C 1
ATOM 7261 O O . GLY A 1 912 ? 15.990 7.630 33.991 1.00 52.38 912 GLY A O 1
ATOM 7262 N N . ALA A 1 913 ? 14.446 6.240 33.156 1.00 47.34 913 ALA A N 1
ATOM 7263 C CA . ALA A 1 913 ? 14.237 5.545 34.425 1.00 47.34 913 ALA A CA 1
ATOM 7264 C C . ALA A 1 913 ? 15.286 4.430 34.582 1.00 47.34 913 ALA A C 1
ATOM 7266 O O . ALA A 1 913 ? 15.237 3.416 33.885 1.00 47.34 913 ALA A O 1
ATOM 7267 N N . THR A 1 914 ? 16.259 4.617 35.477 1.00 39.22 914 THR A N 1
ATOM 7268 C CA . THR A 1 914 ? 17.240 3.576 35.818 1.00 39.22 914 THR A CA 1
ATOM 7269 C C . THR A 1 914 ? 16.529 2.300 36.285 1.00 39.22 914 THR A C 1
ATOM 7271 O O . THR A 1 914 ? 15.583 2.390 37.071 1.00 39.22 914 THR A O 1
ATOM 7274 N N . PRO A 1 915 ? 16.957 1.111 35.831 1.00 43.41 915 PRO A N 1
ATOM 7275 C CA . PRO A 1 915 ? 16.317 -0.138 36.203 1.00 43.41 915 PRO A CA 1
ATOM 7276 C C . PRO A 1 915 ? 16.685 -0.503 37.644 1.00 43.41 915 PRO A C 1
ATOM 7278 O O . PRO A 1 915 ? 17.715 -1.125 37.887 1.00 43.41 915 PRO A O 1
ATOM 7281 N N . GLU A 1 916 ? 15.822 -0.182 38.606 1.00 45.06 916 GLU A N 1
ATOM 7282 C CA . GLU A 1 916 ? 15.639 -1.110 39.720 1.00 45.06 916 GLU A CA 1
ATOM 7283 C C . GLU A 1 916 ? 14.824 -2.288 39.173 1.00 45.06 916 GLU A C 1
ATOM 7285 O O . GLU A 1 916 ? 13.697 -2.155 38.674 1.00 45.06 916 GLU A O 1
ATOM 7290 N N . VAL A 1 917 ? 15.497 -3.433 39.109 1.00 42.53 917 VAL A N 1
ATOM 7291 C CA . VAL A 1 917 ? 14.953 -4.701 38.637 1.00 42.53 917 VAL A CA 1
ATOM 7292 C C . VAL A 1 917 ? 14.018 -5.217 39.724 1.00 42.53 917 VAL A C 1
ATOM 7294 O O . VAL A 1 917 ? 14.466 -5.803 40.700 1.00 42.53 917 VAL A O 1
ATOM 7297 N N . ASP A 1 918 ? 12.720 -4.982 39.561 1.00 50.19 918 ASP A N 1
ATOM 7298 C CA . ASP A 1 918 ? 11.705 -5.640 40.380 1.00 50.19 918 ASP A CA 1
ATOM 7299 C C . ASP A 1 918 ? 11.575 -7.104 39.930 1.00 50.19 918 ASP A C 1
ATOM 7301 O O . ASP A 1 918 ? 11.104 -7.395 38.823 1.00 50.19 918 ASP A O 1
ATOM 7305 N N . ASP A 1 919 ? 11.947 -8.038 40.810 1.00 49.22 919 ASP A N 1
ATOM 7306 C CA . ASP A 1 919 ? 11.813 -9.499 40.652 1.00 49.22 919 ASP A CA 1
ATOM 7307 C C . ASP A 1 919 ? 10.371 -9.961 40.323 1.00 49.22 919 ASP A C 1
ATOM 7309 O O . ASP A 1 919 ? 10.132 -11.094 39.893 1.00 49.22 919 ASP A O 1
ATOM 7313 N N . VAL A 1 920 ? 9.393 -9.062 40.449 1.00 48.91 920 VAL A N 1
ATOM 7314 C CA . VAL A 1 920 ? 7.969 -9.277 40.167 1.00 48.91 920 VAL A CA 1
ATOM 7315 C C . VAL A 1 920 ? 7.697 -9.583 38.687 1.00 48.91 920 VAL A C 1
ATOM 7317 O O . VAL A 1 920 ? 6.847 -10.424 38.386 1.00 48.91 920 VAL A O 1
ATOM 7320 N N . ALA A 1 921 ? 8.432 -8.972 37.748 1.00 46.59 921 ALA A N 1
ATOM 7321 C CA . ALA A 1 921 ? 8.228 -9.226 36.316 1.00 46.59 921 ALA A CA 1
ATOM 7322 C C . ALA A 1 921 ? 8.686 -10.638 35.905 1.00 46.59 921 ALA A C 1
ATOM 7324 O O . ALA A 1 921 ? 8.030 -11.288 35.093 1.00 46.59 921 ALA A O 1
ATOM 7325 N N . LYS A 1 922 ? 9.755 -11.157 36.525 1.00 45.50 922 LYS A N 1
ATOM 7326 C CA . LYS A 1 922 ? 10.209 -12.543 36.322 1.00 45.50 922 LYS A CA 1
ATOM 7327 C C . LYS A 1 922 ? 9.208 -13.559 36.877 1.00 45.50 922 LYS A C 1
ATOM 7329 O O . LYS A 1 922 ? 8.906 -14.541 36.206 1.00 45.50 922 LYS A O 1
ATOM 7334 N N . ALA A 1 923 ? 8.635 -13.295 38.052 1.00 44.97 923 ALA A N 1
ATOM 7335 C CA . ALA A 1 923 ? 7.670 -14.196 38.687 1.00 44.97 923 ALA A CA 1
ATOM 7336 C C . ALA A 1 923 ? 6.310 -14.270 37.956 1.00 44.97 923 ALA A C 1
ATOM 7338 O O . ALA A 1 923 ? 5.615 -15.285 38.038 1.00 44.97 923 ALA A O 1
ATOM 7339 N N . ALA A 1 924 ? 5.916 -13.220 37.227 1.00 44.16 924 ALA A N 1
ATOM 7340 C CA . ALA A 1 924 ? 4.684 -13.217 36.434 1.00 44.16 924 ALA A CA 1
ATOM 7341 C C . ALA A 1 924 ? 4.796 -14.067 35.155 1.00 44.16 924 ALA A C 1
ATOM 7343 O O . ALA A 1 924 ? 3.814 -14.692 34.752 1.00 44.16 924 ALA A O 1
ATOM 7344 N N . VAL A 1 925 ? 5.989 -14.145 34.553 1.00 44.25 925 VAL A N 1
ATOM 7345 C CA . VAL A 1 925 ? 6.243 -14.957 33.350 1.00 44.25 925 VAL A CA 1
ATOM 7346 C C . VAL A 1 925 ? 6.133 -16.456 33.657 1.00 44.25 925 VAL A C 1
ATOM 7348 O O . VAL A 1 925 ? 5.611 -17.205 32.839 1.00 44.25 925 VAL A O 1
ATOM 7351 N N . GLU A 1 926 ? 6.497 -16.905 34.861 1.00 42.22 926 GLU A N 1
ATOM 7352 C CA . GLU A 1 926 ? 6.407 -18.325 35.243 1.00 42.22 926 GLU A CA 1
ATOM 7353 C C . GLU A 1 926 ? 4.982 -18.808 35.589 1.00 42.22 926 GLU A C 1
ATOM 7355 O O . GLU A 1 926 ? 4.735 -20.012 35.599 1.00 42.22 926 GLU A O 1
ATOM 7360 N N . ARG A 1 927 ? 4.011 -17.911 35.835 1.00 39.47 927 ARG A N 1
ATOM 7361 C CA . ARG A 1 927 ? 2.633 -18.296 36.224 1.00 39.47 927 ARG A CA 1
ATOM 7362 C C . ARG A 1 927 ? 1.625 -18.413 35.078 1.00 39.47 927 ARG A C 1
ATOM 7364 O O . ARG A 1 927 ? 0.554 -18.968 35.308 1.00 39.47 927 ARG A O 1
ATOM 7371 N N . TYR A 1 928 ? 1.932 -17.918 33.877 1.00 38.62 928 TYR A N 1
ATOM 7372 C CA . TYR A 1 928 ? 0.966 -17.847 32.765 1.00 38.62 928 TYR A CA 1
ATOM 7373 C C . TYR A 1 928 ? 1.322 -18.686 31.529 1.00 38.62 928 TYR A C 1
ATOM 7375 O O . TYR A 1 928 ? 0.545 -18.713 30.573 1.00 38.62 928 TYR A O 1
ATOM 7383 N N . PHE A 1 929 ? 2.422 -19.447 31.552 1.00 32.09 929 PHE A N 1
ATOM 7384 C CA . PHE A 1 929 ? 2.615 -20.521 30.577 1.00 32.09 929 PHE A CA 1
ATOM 7385 C C . PHE A 1 929 ? 1.686 -21.689 30.915 1.00 32.09 929 PHE A C 1
ATOM 7387 O O . PHE A 1 929 ? 1.997 -22.549 31.738 1.00 32.09 929 PHE A O 1
ATOM 7394 N N . TRP A 1 930 ? 0.534 -21.735 30.248 1.00 35.03 930 TRP A N 1
ATOM 7395 C CA . TRP A 1 930 ? -0.166 -22.999 30.055 1.00 35.03 930 TRP A CA 1
ATOM 7396 C C . TRP A 1 930 ? 0.798 -23.967 29.352 1.00 35.03 930 TRP A C 1
ATOM 7398 O O . TRP A 1 930 ? 1.326 -23.611 28.293 1.00 35.03 930 TRP A O 1
ATOM 7408 N N . PRO A 1 931 ? 1.052 -25.179 29.884 1.00 34.03 931 PRO A N 1
ATOM 7409 C CA . PRO A 1 931 ? 1.678 -26.211 29.074 1.00 34.03 931 PRO A CA 1
ATOM 7410 C C . PRO A 1 931 ? 0.799 -26.434 27.831 1.00 34.03 931 PRO A C 1
ATOM 7412 O O . PRO A 1 931 ? -0.430 -26.330 27.934 1.00 34.03 931 PRO A O 1
ATOM 7415 N N . PRO A 1 932 ? 1.388 -26.714 26.654 1.00 34.34 932 PRO A N 1
ATOM 7416 C CA . PRO A 1 932 ? 0.603 -27.049 25.474 1.00 34.34 932 PRO A CA 1
ATOM 7417 C C . PRO A 1 932 ? -0.386 -28.169 25.830 1.00 34.34 932 PRO A C 1
ATOM 7419 O O . PRO A 1 932 ? -0.023 -29.070 26.598 1.00 34.34 932 PRO A O 1
ATOM 7422 N N . PRO A 1 933 ? -1.633 -28.129 25.321 1.00 38.88 933 PRO A N 1
ATOM 7423 C CA . PRO A 1 933 ? -2.571 -29.216 25.548 1.00 38.88 933 PRO A CA 1
ATOM 7424 C C . PRO A 1 933 ? -1.907 -30.534 25.126 1.00 38.88 933 PRO A C 1
ATOM 7426 O O . PRO A 1 933 ? -1.198 -30.559 24.112 1.00 38.88 933 PRO A O 1
ATOM 7429 N N . PRO A 1 934 ? -2.083 -31.622 25.898 1.00 46.22 934 PRO A N 1
ATOM 7430 C CA . PRO A 1 934 ? -1.535 -32.913 25.517 1.00 46.22 934 PRO A CA 1
ATOM 7431 C C . PRO A 1 934 ? -2.019 -33.257 24.102 1.00 46.22 934 PRO A C 1
ATOM 7433 O O . PRO A 1 934 ? -3.176 -32.969 23.773 1.00 46.22 934 PRO A O 1
ATOM 7436 N N . PRO A 1 935 ? -1.157 -33.839 23.249 1.00 48.25 935 PRO A N 1
ATOM 7437 C CA . PRO A 1 935 ? -1.564 -34.235 21.911 1.00 48.25 935 PRO A CA 1
ATOM 7438 C C . PRO A 1 935 ? -2.816 -35.122 22.004 1.00 48.25 935 PRO A C 1
ATOM 7440 O O . PRO A 1 935 ? -2.914 -35.935 22.933 1.00 48.25 935 PRO A O 1
ATOM 7443 N N . PRO A 1 936 ? -3.785 -34.973 21.082 1.00 51.31 936 PRO A N 1
ATOM 7444 C CA . PRO A 1 936 ? -4.973 -35.813 21.082 1.00 51.31 936 PRO A CA 1
ATOM 7445 C C . PRO A 1 936 ? -4.550 -37.290 21.072 1.00 51.31 936 PRO A C 1
ATOM 7447 O O . PRO A 1 936 ? -3.564 -37.632 20.409 1.00 51.31 936 PRO A O 1
ATOM 7450 N N . PRO A 1 937 ? -5.254 -38.174 21.804 1.00 46.69 937 PRO A N 1
ATOM 7451 C CA . PRO A 1 937 ? -4.924 -39.590 21.828 1.00 46.69 937 PRO A CA 1
ATOM 7452 C C . PRO A 1 937 ? -4.915 -40.119 20.394 1.00 46.69 937 PRO A C 1
ATOM 7454 O O . PRO A 1 937 ? -5.926 -40.078 19.692 1.00 46.69 937 PRO A O 1
ATOM 7457 N N . VAL A 1 938 ? -3.743 -40.580 19.957 1.00 45.16 938 VAL A N 1
ATOM 7458 C CA . VAL A 1 938 ? -3.551 -41.195 18.646 1.00 45.16 938 VAL A CA 1
ATOM 7459 C C . VAL A 1 938 ? -4.488 -42.396 18.575 1.00 45.16 938 VAL A C 1
ATOM 7461 O O . VAL A 1 938 ? -4.317 -43.373 19.306 1.00 45.16 938 VAL A O 1
ATOM 7464 N N . ALA A 1 939 ? -5.508 -42.308 17.721 1.00 43.50 939 ALA A N 1
ATOM 7465 C CA . ALA A 1 939 ? -6.378 -43.437 17.440 1.00 43.50 939 ALA A CA 1
ATOM 7466 C C . ALA A 1 939 ? -5.508 -44.610 16.948 1.00 43.50 939 ALA A C 1
ATOM 7468 O O . ALA A 1 939 ? -4.651 -44.401 16.083 1.00 43.50 939 ALA A O 1
ATOM 7469 N N . PRO A 1 940 ? -5.683 -45.833 17.480 1.00 38.88 940 PRO A N 1
ATOM 7470 C CA . PRO A 1 940 ? -4.856 -46.966 17.098 1.00 38.88 940 PRO A CA 1
ATOM 7471 C C . PRO A 1 940 ? -5.018 -47.225 15.600 1.00 38.88 940 PRO A C 1
ATOM 7473 O O . PRO A 1 940 ? -6.104 -47.556 15.116 1.00 38.88 940 PRO A O 1
ATOM 7476 N N . SER A 1 941 ? -3.923 -47.056 14.860 1.00 35.31 941 SER A N 1
ATOM 7477 C CA . SER A 1 941 ? -3.860 -47.360 13.441 1.00 35.31 941 SER A CA 1
ATOM 7478 C C . SER A 1 941 ? -4.128 -48.853 13.245 1.00 35.31 941 SER A C 1
ATOM 7480 O O . SER A 1 941 ? -3.375 -49.727 13.678 1.00 35.31 941 SER A O 1
ATOM 7482 N N . ARG A 1 942 ? -5.250 -49.168 12.589 1.00 37.12 942 ARG A N 1
ATOM 7483 C CA . ARG A 1 942 ? -5.505 -50.509 12.063 1.00 37.12 942 ARG A CA 1
ATOM 7484 C C . ARG A 1 942 ? -4.467 -50.793 10.979 1.00 37.12 942 ARG A C 1
ATOM 7486 O O . ARG A 1 942 ? -4.595 -50.333 9.849 1.00 37.12 942 ARG A O 1
ATOM 7493 N N . LEU A 1 943 ? -3.455 -51.573 11.347 1.00 35.19 943 LEU A N 1
ATOM 7494 C CA . LEU A 1 943 ? -2.558 -52.283 10.440 1.00 35.19 943 LEU A CA 1
ATOM 7495 C C . LEU A 1 943 ? -3.382 -53.118 9.446 1.00 35.19 943 LEU A C 1
ATOM 7497 O O . LEU A 1 943 ? -3.851 -54.211 9.764 1.00 35.19 943 LEU A O 1
ATOM 7501 N N . LEU A 1 944 ? -3.538 -52.610 8.225 1.00 36.47 944 LEU A N 1
ATOM 7502 C CA . LEU A 1 944 ? -3.898 -53.415 7.064 1.00 36.47 944 LEU A CA 1
ATOM 7503 C C . LEU A 1 944 ? -2.637 -54.147 6.596 1.00 36.47 944 LEU A C 1
ATOM 7505 O O . LEU A 1 944 ? -1.813 -53.602 5.870 1.00 36.47 944 LEU A O 1
ATOM 7509 N N . ARG A 1 945 ? -2.490 -55.403 7.032 1.00 43.75 945 ARG A N 1
ATOM 7510 C CA . ARG A 1 945 ? -1.649 -56.381 6.334 1.00 43.75 945 ARG A CA 1
ATOM 7511 C C . ARG A 1 945 ? -2.304 -56.700 4.992 1.00 43.75 945 ARG A C 1
ATOM 7513 O O . ARG A 1 945 ? -3.460 -57.126 4.977 1.00 43.75 945 ARG A O 1
ATOM 7520 N N . ARG A 1 946 ? -1.559 -56.589 3.894 1.00 43.44 946 ARG A N 1
ATOM 7521 C CA . ARG A 1 946 ? -1.834 -57.361 2.680 1.00 43.44 946 ARG A CA 1
ATOM 7522 C C . ARG A 1 946 ? -0.554 -57.953 2.104 1.00 43.44 946 ARG A C 1
ATOM 7524 O O . ARG A 1 946 ? 0.494 -57.315 2.126 1.00 43.44 946 ARG A O 1
ATOM 7531 N N . HIS A 1 947 ? -0.743 -59.206 1.694 1.00 36.53 947 HIS A N 1
ATOM 7532 C CA . HIS A 1 947 ? 0.062 -60.012 0.790 1.00 36.53 947 HIS A CA 1
ATOM 7533 C C . HIS A 1 947 ? 0.311 -59.324 -0.545 1.00 36.53 947 HIS A C 1
ATOM 7535 O O . HIS A 1 947 ? -0.586 -58.553 -0.966 1.00 36.53 947 HIS A O 1
#

Radius of gyration: 30.9 Å; chains: 1; bounding box: 82×104×89 Å